Protein AF-A0A2E6RCX1-F1 (afdb_monomer_lite)

Sequence (1040 aa):
MRIPTLLLAGIFFVANAHSAEVSIATANPAGTYHLVGSALDAILEERHEVSLKVLETDGSVDNLRLLAEGEAQLGIIQSDILADSAKDAAARQISDLRGLAVLFQEYTQIVVRADSAIQRPLNLVGRRIYVGAPGSGSRKNALDILSAIGMSESDYSADDSFSSVAEAIEAVRSGSLDAAITTNSRLLTADPVRSRGLRLLSLSVPEQARIKLRNPLYSFADVSNSGGGSATLMTSRAILVTNMVDPSLTLTNGFVRTILDEIDQRLELEVARRNDFNLKIHTGSLLAYGMPLELHPAAEEFFLDNHYILNLKWLALAIAVLCLMLLIAAAVHFGEYWKITIRVREAAHARFSPRSFDRLSHAINALTRNPFFLTLWILSTLLLLDIFVILQVESAYAVANDATSPFADRSLFELLIWLITFAATGYPQELFPNSLAGKVAAGAIPLIGLANVLFLLFYSNFKKTERRELEARGMRMPHLSGHVVICGWNSHGVELVRQLIAPSLDDMARRVIVIADLDDEKPFATFDFRSGYFFYYRGDSCDINLLQSACVAEAHAVIVLADERRVHNRNLRSVYTVQAVRSACGELPEGRRPRILAELFYIENASRFISAGVDKLIPLERLSYRIMLGAVINPGISGLLLKLLDSESGYAVHFRKAGNTSGLASSIVGRTFEAAHEALRKRGRQLLAIYKNTGVEHAASDLTFHEKSPYVVRPGPPAHNQDLFDTAIENDDYLVVIEGRGARDVTRADGESVGEYSNTSTLRGDESLAVVSPVFDESVLDFANMLARFSSRVLLVVETRDEDTDEGRDVRLRDRLAKNASLHLTDDFSTTFLPSVDSSCPEFAAIDRAVIIGSDRLHQSTGRTIAEDIDNPDDWAMCTAMALRSFEPLNSEQRTVHLVMEMRRHQNLELCSDLGIDQAIPTERLIRLLTKQMTFYGGLVSEFLMKLLDYSEANNVGILRKIEAGVVPDGERARISKRGGGCVLNIPKVGPCVPLALQKQRGSLKINPPLRADEDTDDVLQAKDALFVLCKPSKTDSDH

Foldseek 3Di:
DDDDDDDDDDDPPPPPPPQPAAEEEAEACQDPRLLLQVLLQVLVVVVVNHGYHYDYDNEAQVQLVCQLVVVHFKYKHWQQSLQVCCPDPSVVSQQQKAFLWFWAKKWWWKKAFPPDPCQAPVSQFAFEEAQGAPSYVSNVVSVLLCVLVPHDPVRHHHDNPDPDPLVRLVCRQVVVGGIYTGIGLDDCLVDLVSCVRMWTHADDPSSVVSSCVSTVLKDWDWDAINVGDTHITIMITTTMMGGRPDPVSDDDLVVSLVSLVCSQPPSQVSSVVVDVDRRDTDHALNTPFSRPHHHDPSSVVNNVVLLSDDPVVVLVVLLVVLVVQLVLLVCLVVPVVPVVVVVVVVVDVVPDDPPVVVVVVVVVCVQSVDVLSSLLSNLVSLLVNLLSVLVVVLSVVCSNHVHDQLSSNDDPVVSVVQLLCCLQPVDNPPHAGPDPVNNVSSVCSVVSSVVNVVSVVVVVVVVVVVVVLCQLQQVDDDDDAQAEEEAEDEPQVLVLLVQQQDDFPPDDRGAYEYEYADPDSRPCPPPPDDPPRYTYHHDHLLDLVSLLSNVLLRYQAYEYEQYLVPCVPQSCSSLSSLLSSDVSNPDDPPVRHHAYEYEHADPVCVVSSLVSPHLAYQHQLLLLLLLLLQCQQFPCVLVVLCCALPRLNQKYKDKDQLQPPVPCNVQAFQAAPVSSQVVQQVVLKGWAWKQDCPVPPVSRDYLPLQDDGSTAGFFFDDDPDPPPRRDGRHRGMITTMMHGPDPPPCPPNVPDPQRQLLPDDGQAQAFEEEEEEQDDDPSSQVSQQLVPLRYQAYEYEYADDPQPDPVVRVVVSQVVHDPRYDYHYFNDLALVGVVVVCVVPVVVLRGQAYEYEFDSCVVVRPPDPPVDPDPASCVRQLNNLLSQQPHDSQDDPVHHHQAEYEDDDPVCSVVCVVSVHSHYRNSNSSSSSQVSCCSPVVNPVSSLVSLQSDLDPSRFHWHKHKDFCLVPDPVQLVVCQVFDVLVVQVPNPPGTKGWAWKADSPDDIGGSGRRGDDPDDPRRRDRSIMTIIIGGNDPDSVVD

Radius of gyration: 54.86 Å; chains: 1; bounding box: 112×95×145 Å

Structure (mmCIF, N/CA/C/O backbone):
data_AF-A0A2E6RCX1-F1
#
_entry.id   AF-A0A2E6RCX1-F1
#
loop_
_atom_site.group_PDB
_atom_site.id
_atom_site.type_symbol
_atom_site.label_atom_id
_atom_site.label_alt_id
_atom_site.label_comp_id
_atom_site.label_asym_id
_atom_site.label_entity_id
_atom_site.label_seq_id
_atom_site.pdbx_PDB_ins_code
_atom_site.Cartn_x
_atom_site.Cartn_y
_atom_site.Cartn_z
_atom_site.occupancy
_atom_site.B_iso_or_equiv
_atom_site.auth_seq_id
_atom_site.auth_comp_id
_atom_site.auth_asym_id
_atom_site.auth_atom_id
_atom_site.pdbx_PDB_model_num
ATOM 1 N N . MET A 1 1 ? 3.849 59.082 -42.344 1.00 34.06 1 MET A N 1
ATOM 2 C CA . MET A 1 1 ? 4.068 59.492 -43.750 1.00 34.06 1 MET A CA 1
ATOM 3 C C . MET A 1 1 ? 4.304 58.192 -44.522 1.00 34.06 1 MET A C 1
ATOM 5 O O . MET A 1 1 ? 5.270 57.534 -44.192 1.00 34.06 1 MET A O 1
ATOM 9 N N . ARG A 1 2 ? 3.393 57.613 -45.333 1.00 31.00 2 ARG A N 1
ATOM 10 C CA . ARG A 1 2 ? 2.677 58.175 -46.507 1.00 31.00 2 ARG A CA 1
ATOM 11 C C . ARG A 1 2 ? 3.717 58.911 -47.372 1.00 31.00 2 ARG A C 1
ATOM 13 O O . ARG A 1 2 ? 4.320 59.837 -46.846 1.00 31.00 2 ARG A O 1
ATOM 20 N N . ILE A 1 3 ? 4.008 58.571 -48.631 1.00 28.98 3 ILE A N 1
ATOM 21 C CA . ILE A 1 3 ? 3.182 58.491 -49.869 1.00 28.98 3 ILE A CA 1
ATOM 22 C C . ILE A 1 3 ? 4.162 58.001 -51.003 1.00 28.98 3 ILE A C 1
ATOM 24 O O . ILE A 1 3 ? 5.360 58.191 -50.789 1.00 28.98 3 ILE A O 1
ATOM 28 N N . PRO A 1 4 ? 3.793 57.598 -52.248 1.00 44.41 4 PRO A N 1
ATOM 29 C CA . PRO A 1 4 ? 2.834 56.624 -52.839 1.00 44.41 4 PRO A CA 1
ATOM 30 C C . PRO A 1 4 ? 3.576 55.609 -53.788 1.00 44.41 4 PRO A C 1
ATOM 32 O O . PRO A 1 4 ? 4.769 55.749 -54.016 1.00 44.41 4 PRO A O 1
ATOM 35 N N . THR A 1 5 ? 3.069 54.462 -54.267 1.00 41.06 5 THR A N 1
ATOM 36 C CA . THR A 1 5 ? 2.084 54.158 -55.348 1.00 41.06 5 THR A CA 1
ATOM 37 C C . THR A 1 5 ? 2.180 54.941 -56.677 1.00 41.06 5 THR A C 1
ATOM 39 O O . THR A 1 5 ? 1.831 56.111 -56.691 1.00 41.06 5 THR A O 1
ATOM 42 N N . LEU A 1 6 ? 2.560 54.261 -57.778 1.00 33.84 6 LEU A N 1
ATOM 43 C CA . LEU A 1 6 ? 2.165 54.388 -59.214 1.00 33.84 6 LEU A CA 1
ATOM 44 C C . LEU A 1 6 ? 3.345 53.887 -60.085 1.00 33.84 6 LEU A C 1
ATOM 46 O O . LEU A 1 6 ? 4.484 54.155 -59.738 1.00 33.84 6 LEU A O 1
ATOM 50 N N . LEU A 1 7 ? 3.235 53.252 -61.252 1.00 31.66 7 LEU A N 1
ATOM 51 C CA . LEU A 1 7 ? 2.211 52.532 -62.013 1.00 31.66 7 LEU A CA 1
ATOM 52 C C . LEU A 1 7 ? 2.954 52.000 -63.263 1.00 31.66 7 LEU A C 1
ATOM 54 O O . LEU A 1 7 ? 3.940 52.594 -63.693 1.00 31.66 7 LEU A O 1
ATOM 58 N N . LEU A 1 8 ? 2.479 50.877 -63.799 1.00 39.53 8 LEU A N 1
ATOM 59 C CA . LEU A 1 8 ? 2.874 50.217 -65.050 1.00 39.53 8 LEU A CA 1
ATOM 60 C C . LEU A 1 8 ? 3.444 51.133 -66.161 1.00 39.53 8 LEU A C 1
ATOM 62 O O . LEU A 1 8 ? 2.771 52.056 -66.613 1.00 39.53 8 LEU A O 1
ATOM 66 N N . ALA A 1 9 ? 4.583 50.730 -66.730 1.00 33.81 9 ALA A N 1
ATOM 67 C CA . ALA A 1 9 ? 4.891 50.918 -68.146 1.00 33.81 9 ALA A CA 1
ATOM 68 C C . ALA A 1 9 ? 5.568 49.640 -68.656 1.00 33.81 9 ALA A C 1
ATOM 70 O O . ALA A 1 9 ? 6.685 49.307 -68.266 1.00 33.81 9 ALA A O 1
ATOM 71 N N . GLY A 1 10 ? 4.832 48.887 -69.472 1.00 38.72 10 GLY A N 1
ATOM 72 C CA . GLY A 1 10 ? 5.327 47.693 -70.130 1.00 38.72 10 GLY A CA 1
ATOM 73 C C . GLY A 1 10 ? 6.385 48.043 -71.166 1.00 38.72 10 GLY A C 1
ATOM 74 O O . GLY A 1 10 ? 6.134 48.813 -72.089 1.00 38.72 10 GLY A O 1
ATOM 75 N N . ILE A 1 11 ? 7.536 47.400 -71.036 1.00 36.44 11 ILE A N 1
ATOM 76 C CA . ILE A 1 11 ? 8.352 46.995 -72.169 1.00 36.44 11 ILE A CA 1
ATOM 77 C C . ILE A 1 11 ? 8.552 45.498 -71.969 1.00 36.44 11 ILE A C 1
ATOM 79 O O . ILE A 1 11 ? 9.304 45.065 -71.099 1.00 36.44 11 ILE A O 1
ATOM 83 N N . PHE A 1 12 ? 7.807 44.712 -72.746 1.00 33.47 12 PHE A N 1
ATOM 84 C CA . PHE A 1 12 ? 8.126 43.317 -73.011 1.00 33.47 12 PHE A CA 1
ATOM 85 C C . PHE A 1 12 ? 9.496 43.300 -73.702 1.00 33.47 12 PHE A C 1
ATOM 87 O O . PHE A 1 12 ? 9.592 43.341 -74.925 1.00 33.47 12 PHE A O 1
ATOM 94 N N . PHE A 1 13 ? 10.572 43.261 -72.920 1.00 31.27 13 PHE A N 1
ATOM 95 C CA . PHE A 1 13 ? 11.754 42.544 -73.362 1.00 31.27 13 PHE A CA 1
ATOM 96 C C . PHE A 1 13 ? 11.402 41.075 -73.160 1.00 31.27 13 PHE A C 1
ATOM 98 O O . PHE A 1 13 ? 11.558 40.523 -72.073 1.00 31.27 13 PHE A O 1
ATOM 105 N N . VAL A 1 14 ? 10.874 40.446 -74.213 1.00 34.59 14 VAL A N 1
ATOM 106 C CA . VAL A 1 14 ? 11.133 39.022 -74.408 1.00 34.59 14 VAL A CA 1
ATOM 107 C C . VAL A 1 14 ? 12.646 38.953 -74.555 1.00 34.59 14 VAL A C 1
ATOM 109 O O . VAL A 1 14 ? 13.192 39.127 -75.643 1.00 34.59 14 VAL A O 1
ATOM 112 N N . ALA A 1 15 ? 13.345 38.818 -73.429 1.00 30.17 15 ALA A N 1
ATOM 113 C CA . ALA A 1 15 ? 14.644 38.200 -73.459 1.00 30.17 15 ALA A CA 1
ATOM 114 C C . ALA A 1 15 ? 14.366 36.835 -74.080 1.00 30.17 15 ALA A C 1
ATOM 116 O O . ALA A 1 15 ? 13.715 35.991 -73.467 1.00 30.17 15 ALA A O 1
ATOM 117 N N . ASN A 1 16 ? 14.766 36.664 -75.340 1.00 29.62 16 ASN A N 1
ATOM 118 C CA . ASN A 1 16 ? 15.079 35.340 -75.831 1.00 29.62 16 ASN A CA 1
ATOM 119 C C . ASN A 1 16 ? 16.056 34.781 -74.800 1.00 29.62 16 ASN A C 1
ATOM 121 O O . ASN A 1 16 ? 17.228 35.160 -74.794 1.00 29.62 16 ASN A O 1
ATOM 125 N N . ALA A 1 17 ? 15.559 33.946 -73.889 1.00 34.47 17 ALA A N 1
ATOM 126 C CA . ALA A 1 17 ? 16.389 32.955 -73.254 1.00 34.47 17 ALA A CA 1
ATOM 127 C C . ALA A 1 17 ? 16.868 32.094 -74.421 1.00 34.47 17 ALA A C 1
ATOM 129 O O . ALA A 1 17 ? 16.181 31.183 -74.870 1.00 34.47 17 ALA A O 1
ATOM 130 N N . HIS A 1 18 ? 18.004 32.477 -75.004 1.00 35.38 18 HIS A N 1
ATOM 131 C CA . HIS A 1 18 ? 18.859 31.498 -75.637 1.00 35.38 18 HIS A CA 1
ATOM 132 C C . HIS A 1 18 ? 19.034 30.437 -74.556 1.00 35.38 18 HIS A C 1
ATOM 134 O O . HIS A 1 18 ? 19.580 30.743 -73.494 1.00 35.38 18 HIS A O 1
ATOM 140 N N . SER A 1 19 ? 18.454 29.256 -74.761 1.00 47.41 19 SER A N 1
ATOM 141 C CA . SER A 1 19 ? 18.780 28.087 -73.960 1.00 47.41 19 SER A CA 1
ATOM 142 C C . SER A 1 19 ? 20.296 27.974 -74.022 1.00 47.41 19 SER A C 1
ATOM 144 O O . SER A 1 19 ? 20.841 27.700 -75.092 1.00 47.41 19 SER A O 1
ATOM 146 N N . ALA A 1 20 ? 20.981 28.320 -72.934 1.00 56.09 20 ALA A N 1
ATOM 147 C CA . ALA A 1 20 ? 22.414 28.124 -72.856 1.00 56.09 20 ALA A CA 1
ATOM 148 C C . ALA A 1 20 ? 22.629 26.617 -73.021 1.00 56.09 20 ALA A C 1
ATOM 150 O O . ALA A 1 20 ? 22.162 25.832 -72.200 1.00 56.09 20 ALA A O 1
ATOM 151 N N . GLU A 1 21 ? 23.211 26.224 -74.147 1.00 71.44 21 GLU A N 1
ATOM 152 C CA . GLU A 1 21 ? 23.525 24.835 -74.453 1.00 71.44 21 GLU A CA 1
ATOM 153 C C . GLU A 1 21 ? 24.632 24.409 -73.480 1.00 71.44 21 GLU A C 1
ATOM 155 O O . GLU A 1 21 ? 25.749 24.926 -73.540 1.00 71.44 21 GLU A O 1
ATOM 160 N N . VAL A 1 22 ? 24.303 23.545 -72.517 1.00 84.12 22 VAL A N 1
ATOM 161 C CA . VAL A 1 22 ? 25.258 23.073 -71.504 1.00 84.12 22 VAL A CA 1
ATOM 162 C C . VAL A 1 22 ? 25.947 21.839 -72.061 1.00 84.12 22 VAL A C 1
ATOM 164 O O . VAL A 1 22 ? 25.291 20.864 -72.408 1.00 84.12 22 VAL A O 1
ATOM 167 N N . SER A 1 23 ? 27.271 21.852 -72.150 1.00 89.94 23 SER A N 1
ATOM 168 C CA . SER A 1 23 ? 28.031 20.716 -72.672 1.00 89.94 23 SER A CA 1
ATOM 169 C C . SER A 1 23 ? 28.483 19.759 -71.568 1.00 89.94 23 SER A C 1
ATOM 171 O O . SER A 1 23 ? 28.897 20.189 -70.487 1.00 89.94 23 SER A O 1
ATOM 173 N N . ILE A 1 24 ? 28.414 18.456 -71.853 1.00 92.38 24 ILE A N 1
ATOM 174 C CA . ILE A 1 24 ? 28.885 17.381 -70.976 1.00 92.38 24 ILE A CA 1
ATOM 175 C C . ILE A 1 24 ? 29.979 16.559 -71.669 1.00 92.38 24 ILE A C 1
ATOM 177 O O . ILE A 1 24 ? 29.734 15.912 -72.685 1.00 92.38 24 ILE A O 1
ATOM 181 N N . ALA A 1 25 ? 31.190 16.568 -71.110 1.00 93.88 25 ALA A N 1
ATOM 182 C CA . ALA A 1 25 ? 32.314 15.748 -71.558 1.00 93.88 25 ALA A CA 1
ATOM 183 C C . ALA A 1 25 ? 32.134 14.285 -71.116 1.00 93.88 25 ALA A C 1
ATOM 185 O O . ALA A 1 25 ? 31.970 14.006 -69.921 1.00 93.88 25 ALA A O 1
ATOM 186 N N . THR A 1 26 ? 32.139 13.350 -72.074 1.00 92.19 26 THR A N 1
ATOM 187 C CA . THR A 1 26 ? 31.764 11.947 -71.830 1.00 92.19 26 THR A CA 1
ATOM 188 C C . THR A 1 26 ? 32.814 10.922 -72.273 1.00 92.19 26 THR A C 1
ATOM 190 O O . THR A 1 26 ? 33.765 10.667 -71.547 1.00 92.19 26 THR A O 1
ATOM 193 N N . ALA A 1 27 ? 32.617 10.218 -73.379 1.00 88.50 27 ALA A N 1
ATOM 194 C CA . ALA A 1 27 ? 33.561 9.255 -73.938 1.00 88.50 27 ALA A CA 1
ATOM 195 C C . ALA A 1 27 ? 33.227 9.053 -75.419 1.00 88.50 27 ALA A C 1
ATOM 197 O O . ALA A 1 27 ? 32.307 9.679 -75.947 1.00 88.50 27 ALA A O 1
ATOM 198 N N . ASN A 1 28 ? 33.932 8.138 -76.080 1.00 83.94 28 ASN A N 1
ATOM 199 C CA . ASN A 1 28 ? 33.547 7.671 -77.405 1.00 83.94 28 ASN A CA 1
ATOM 200 C C . ASN A 1 28 ? 32.112 7.080 -77.415 1.00 83.94 28 ASN A C 1
ATOM 202 O O . ASN A 1 28 ? 31.623 6.630 -76.373 1.00 83.94 28 ASN A O 1
ATOM 206 N N . PRO A 1 29 ? 31.436 7.004 -78.579 1.00 83.94 29 PRO A N 1
ATOM 207 C CA . PRO A 1 29 ? 30.051 6.517 -78.671 1.00 83.94 29 PRO A CA 1
ATOM 208 C C . PRO A 1 29 ? 29.805 5.101 -78.125 1.00 83.94 29 PRO A C 1
ATOM 210 O O . PRO A 1 29 ? 28.685 4.762 -77.750 1.00 83.94 29 PRO A O 1
ATOM 213 N N . ALA A 1 30 ? 30.847 4.264 -78.071 1.00 77.81 30 ALA A N 1
ATOM 214 C CA . ALA A 1 30 ? 30.785 2.911 -77.516 1.00 77.81 30 ALA A CA 1
ATOM 215 C C . ALA A 1 30 ? 30.989 2.857 -75.984 1.00 77.81 30 ALA A C 1
ATOM 217 O O . ALA A 1 30 ? 30.861 1.787 -75.384 1.00 77.81 30 ALA A O 1
ATOM 218 N N . GLY A 1 31 ? 31.340 3.979 -75.350 1.00 81.56 31 GLY A N 1
ATOM 219 C CA . GLY A 1 31 ? 31.697 4.077 -73.940 1.00 81.56 31 GLY A CA 1
ATOM 220 C C . GLY A 1 31 ? 30.503 4.304 -73.013 1.00 81.56 31 GLY A C 1
ATOM 221 O O . GLY A 1 31 ? 29.517 4.957 -73.356 1.00 81.56 31 GLY A O 1
ATOM 222 N N . THR A 1 32 ? 30.618 3.818 -71.774 1.00 86.69 32 THR A N 1
ATOM 223 C CA . THR A 1 32 ? 29.571 3.961 -70.746 1.00 86.69 32 THR A CA 1
ATOM 224 C C . THR A 1 32 ? 29.248 5.425 -70.438 1.00 86.69 32 THR A C 1
ATOM 226 O O . THR A 1 32 ? 28.093 5.754 -70.187 1.00 86.69 32 THR A O 1
ATOM 229 N N . TYR A 1 33 ? 30.236 6.324 -70.477 1.00 91.19 33 TYR A N 1
ATOM 230 C CA . TYR A 1 33 ? 30.005 7.738 -70.161 1.00 91.19 33 TYR A CA 1
ATOM 231 C C . TYR A 1 33 ? 29.140 8.417 -71.218 1.00 91.19 33 TYR A C 1
ATOM 233 O O . TYR A 1 33 ? 28.263 9.199 -70.865 1.00 91.19 33 TYR A O 1
ATOM 241 N N . HIS A 1 34 ? 29.335 8.076 -72.494 1.00 90.62 34 HIS A N 1
ATOM 242 C CA . HIS A 1 34 ? 28.510 8.590 -73.581 1.00 90.62 34 HIS A CA 1
ATOM 243 C C . HIS A 1 34 ? 27.064 8.090 -73.462 1.00 90.62 34 HIS A C 1
ATOM 245 O O . HIS A 1 34 ? 26.125 8.868 -73.626 1.00 90.62 34 HIS A O 1
ATOM 251 N N . LEU A 1 35 ? 26.873 6.814 -73.096 1.00 90.25 35 LEU A N 1
ATOM 252 C CA . LEU A 1 35 ? 25.549 6.247 -72.809 1.00 90.25 35 LEU A CA 1
ATOM 253 C C . LEU A 1 35 ? 24.835 7.011 -71.684 1.00 90.25 35 LEU A C 1
ATOM 255 O O . LEU A 1 35 ? 23.672 7.378 -71.839 1.00 90.25 35 LEU A O 1
ATOM 259 N N . VAL A 1 36 ? 25.531 7.264 -70.572 1.00 91.81 36 VAL A N 1
ATOM 260 C CA . VAL A 1 36 ? 24.969 7.966 -69.407 1.00 91.81 36 VAL A CA 1
ATOM 261 C C . VAL A 1 36 ? 24.694 9.438 -69.717 1.00 91.81 36 VAL A C 1
ATOM 263 O O . VAL A 1 36 ? 23.614 9.924 -69.396 1.00 91.81 36 VAL A O 1
ATOM 266 N N . GLY A 1 37 ? 25.609 10.131 -70.400 1.00 91.50 37 GLY A N 1
ATOM 267 C CA . GLY A 1 37 ? 25.394 11.514 -70.835 1.00 91.50 37 GLY A CA 1
ATOM 268 C C . GLY A 1 37 ? 24.228 11.651 -71.814 1.00 91.50 37 GLY A C 1
ATOM 269 O O . GLY A 1 37 ? 23.404 12.542 -71.651 1.00 91.50 37 GLY A O 1
ATOM 270 N N . SER A 1 38 ? 24.093 10.720 -72.763 1.00 91.50 38 SER A N 1
ATOM 271 C CA . SER A 1 38 ? 22.970 10.697 -73.713 1.00 91.50 38 SER A CA 1
ATOM 272 C C . SER A 1 38 ? 21.630 10.396 -73.037 1.00 91.50 38 SER A C 1
ATOM 274 O O . SER A 1 38 ? 20.595 10.903 -73.462 1.00 91.50 38 SER A O 1
ATOM 276 N N . ALA A 1 39 ? 21.622 9.534 -72.014 1.00 91.31 39 ALA A N 1
ATOM 277 C CA . ALA A 1 39 ? 20.425 9.268 -71.219 1.00 91.31 39 ALA A CA 1
ATOM 278 C C . ALA A 1 39 ? 20.005 10.512 -70.424 1.00 91.31 39 ALA A C 1
ATOM 280 O O . ALA A 1 39 ? 18.825 10.852 -70.407 1.00 91.31 39 ALA A O 1
ATOM 281 N N . LEU A 1 40 ? 20.971 11.213 -69.823 1.00 90.00 40 LEU A N 1
ATOM 282 C CA . LEU A 1 40 ? 20.715 12.454 -69.099 1.00 90.00 40 LEU A CA 1
ATOM 283 C C . LEU A 1 40 ? 20.204 13.566 -70.027 1.00 90.00 40 LEU A C 1
ATOM 285 O O . LEU A 1 40 ? 19.251 14.247 -69.664 1.00 90.00 40 LEU A O 1
ATOM 289 N N . ASP A 1 41 ? 20.778 13.718 -71.225 1.00 90.44 41 ASP A N 1
ATOM 290 C CA . ASP A 1 41 ? 20.310 14.691 -72.224 1.00 90.44 41 ASP A CA 1
ATOM 291 C C . ASP A 1 41 ? 18.836 14.479 -72.577 1.00 90.44 41 ASP A C 1
ATOM 293 O O . ASP A 1 41 ? 18.027 15.391 -72.445 1.00 90.44 41 ASP A O 1
ATOM 297 N N . ALA A 1 42 ? 18.441 13.246 -72.888 1.00 88.75 42 ALA A N 1
ATOM 298 C CA . ALA A 1 42 ? 17.054 12.960 -73.240 1.00 88.75 42 ALA A CA 1
ATOM 299 C C . ALA A 1 42 ? 16.058 13.153 -72.091 1.00 88.75 42 ALA A C 1
ATOM 301 O O . ALA A 1 42 ? 14.921 13.564 -72.326 1.00 88.75 42 ALA A O 1
ATOM 302 N N . ILE A 1 43 ? 16.474 12.873 -70.851 1.00 88.12 43 ILE A N 1
ATOM 303 C CA . ILE A 1 43 ? 15.656 13.155 -69.665 1.00 88.12 43 ILE A CA 1
ATOM 304 C C . ILE A 1 43 ? 15.388 14.661 -69.541 1.00 88.12 43 ILE A C 1
ATOM 306 O O . ILE A 1 43 ? 14.265 15.068 -69.229 1.00 88.12 43 ILE A O 1
ATOM 310 N N . LEU A 1 44 ? 16.408 15.488 -69.779 1.00 85.44 44 LEU A N 1
ATOM 311 C CA . LEU A 1 44 ? 16.303 16.942 -69.664 1.00 85.44 44 LEU A CA 1
ATOM 312 C C . LEU A 1 44 ? 15.596 17.580 -70.871 1.00 85.44 44 LEU A C 1
ATOM 314 O O . LEU A 1 44 ? 14.850 18.546 -70.687 1.00 85.44 44 LEU A O 1
ATOM 318 N N . GLU A 1 45 ? 15.746 17.007 -72.069 1.00 83.44 45 GLU A N 1
ATOM 319 C CA . GLU A 1 45 ? 15.020 17.413 -73.279 1.00 83.44 45 GLU A CA 1
ATOM 320 C C . GLU A 1 45 ? 13.500 17.252 -73.098 1.00 83.44 45 GLU A C 1
ATOM 322 O O . GLU A 1 45 ? 12.738 18.162 -73.436 1.00 83.44 45 GLU A O 1
ATOM 327 N N . GLU A 1 46 ? 13.046 16.150 -72.484 1.00 80.56 46 GLU A N 1
ATOM 328 C CA . GLU A 1 46 ? 11.622 15.889 -72.207 1.00 80.56 46 GLU A CA 1
ATOM 329 C C . GLU A 1 46 ? 10.991 16.935 -71.271 1.00 80.56 46 GLU A C 1
ATOM 331 O O . GLU A 1 46 ? 9.807 17.251 -71.395 1.00 80.56 46 GLU A O 1
ATOM 336 N N . ARG A 1 47 ? 11.771 17.520 -70.352 1.00 70.88 47 ARG A N 1
ATOM 337 C CA . ARG A 1 47 ? 11.292 18.582 -69.452 1.00 70.88 47 ARG A CA 1
ATOM 338 C C . ARG A 1 47 ? 11.233 19.965 -70.107 1.00 70.88 47 ARG A C 1
ATOM 340 O O . ARG A 1 47 ? 10.693 20.886 -69.499 1.00 70.88 47 ARG A O 1
ATOM 347 N N . HIS A 1 48 ? 11.748 20.126 -71.330 1.00 64.56 48 HIS A N 1
ATOM 348 C CA . HIS A 1 48 ? 11.895 21.417 -72.019 1.00 64.56 48 HIS A CA 1
ATOM 349 C C . HIS A 1 48 ? 12.669 22.479 -71.207 1.00 64.56 48 HIS A C 1
ATOM 351 O O . HIS A 1 48 ? 12.494 23.678 -71.432 1.00 64.56 48 HIS A O 1
ATOM 357 N N . GLU A 1 49 ? 13.510 22.059 -70.256 1.00 61.91 49 GLU A N 1
ATOM 358 C CA . GLU A 1 49 ? 14.195 22.972 -69.333 1.00 61.91 49 GLU A CA 1
ATOM 359 C C . GLU A 1 49 ? 15.559 23.434 -69.884 1.00 61.91 49 GLU A C 1
ATOM 361 O O . GLU A 1 49 ? 15.837 24.634 -69.856 1.00 61.91 49 GLU A O 1
ATOM 366 N N . VAL A 1 50 ? 16.390 22.528 -70.427 1.00 66.00 50 VAL A N 1
ATOM 367 C CA . VAL A 1 50 ? 17.731 22.795 -71.007 1.00 66.00 50 VAL A CA 1
ATOM 368 C C . VAL A 1 50 ? 18.102 21.668 -71.996 1.00 66.00 50 VAL A C 1
ATOM 370 O O . VAL A 1 50 ? 17.696 20.532 -71.782 1.00 66.00 50 VAL A O 1
ATOM 373 N N . SER A 1 51 ? 18.887 21.952 -73.045 1.00 69.00 51 SER A N 1
ATOM 374 C CA . SER A 1 51 ? 19.496 20.930 -73.925 1.00 69.00 51 SER A CA 1
ATOM 375 C C . SER A 1 51 ? 20.947 20.662 -73.504 1.00 69.00 51 SER A C 1
ATOM 377 O O . SER A 1 51 ? 21.712 21.620 -73.320 1.00 69.00 51 SER A O 1
ATOM 379 N N . LEU A 1 52 ? 21.317 19.386 -73.319 1.00 85.38 52 LEU A N 1
ATOM 380 C CA . LEU A 1 52 ? 22.688 18.979 -73.017 1.00 85.38 52 LEU A CA 1
ATOM 381 C C . LEU A 1 52 ? 23.419 18.584 -74.300 1.00 85.38 52 LEU A C 1
ATOM 383 O O . LEU A 1 52 ? 23.083 17.616 -74.973 1.00 85.38 52 LEU A O 1
ATOM 387 N N . LYS A 1 53 ? 24.524 19.260 -74.594 1.00 90.19 53 LYS A N 1
ATOM 388 C CA . LYS A 1 53 ? 25.411 18.838 -75.674 1.00 90.19 53 LYS A CA 1
ATOM 389 C C . LYS A 1 53 ? 26.372 17.763 -75.181 1.00 90.19 53 LYS A C 1
ATOM 391 O O . LYS A 1 53 ? 27.357 18.064 -74.505 1.00 90.19 53 LYS A O 1
ATOM 396 N N . VAL A 1 54 ? 26.108 16.513 -75.544 1.00 92.44 54 VAL A N 1
ATOM 397 C CA . VAL A 1 54 ? 27.013 15.390 -75.267 1.00 92.44 54 VAL A CA 1
ATOM 398 C C . VAL A 1 54 ? 28.264 15.514 -76.142 1.00 92.44 54 VAL A C 1
ATOM 400 O O . VAL A 1 54 ? 28.182 15.449 -77.367 1.00 92.44 54 VAL A O 1
ATOM 403 N N . LEU A 1 55 ? 29.424 15.727 -75.518 1.00 93.38 55 LEU A N 1
ATOM 404 C CA . LEU A 1 55 ? 30.715 15.788 -76.201 1.00 93.38 55 LEU A CA 1
ATOM 405 C C . LEU A 1 55 ? 31.365 14.401 -76.210 1.00 93.38 55 LEU A C 1
ATOM 407 O O . LEU A 1 55 ? 31.555 13.787 -75.152 1.00 93.38 55 LEU A O 1
ATOM 411 N N . GLU A 1 56 ? 31.727 13.939 -77.405 1.00 92.88 56 GLU A N 1
ATOM 412 C CA . GLU A 1 56 ? 32.573 12.763 -77.607 1.00 92.88 56 GLU A CA 1
ATOM 413 C C . GLU A 1 56 ? 34.028 13.106 -77.263 1.00 92.88 56 GLU A C 1
ATOM 415 O O . GLU A 1 56 ? 34.557 14.119 -77.721 1.00 92.88 56 GLU A O 1
ATOM 420 N N . THR A 1 57 ? 34.670 12.270 -76.448 1.00 90.44 57 THR A N 1
ATOM 421 C CA . THR A 1 57 ? 36.036 12.493 -75.943 1.00 90.44 57 THR A CA 1
ATOM 422 C C . THR A 1 57 ? 36.832 11.190 -75.898 1.00 90.44 57 THR A C 1
ATOM 424 O O . THR A 1 57 ? 36.263 10.093 -75.970 1.00 90.44 57 THR A O 1
ATOM 427 N N . ASP A 1 58 ? 38.145 11.292 -75.676 1.00 84.62 58 ASP A N 1
ATOM 428 C CA . ASP A 1 58 ? 39.024 10.127 -75.472 1.00 84.62 58 ASP A CA 1
ATOM 429 C C . ASP A 1 58 ? 38.858 9.477 -74.076 1.00 84.62 58 ASP A C 1
ATOM 431 O O . ASP A 1 58 ? 39.511 8.483 -73.739 1.00 84.62 58 ASP A O 1
ATOM 435 N N . GLY A 1 59 ? 37.943 10.001 -73.254 1.00 85.69 59 GLY A N 1
ATOM 436 C CA . GLY A 1 59 ? 37.581 9.480 -71.941 1.00 85.69 59 GLY A CA 1
ATOM 437 C C . GLY A 1 59 ? 38.049 10.365 -70.790 1.00 85.69 59 GLY A C 1
ATOM 438 O O . GLY A 1 59 ? 38.270 11.564 -70.927 1.00 85.69 59 GLY A O 1
ATOM 439 N N . SER A 1 60 ? 38.170 9.774 -69.603 1.00 88.31 60 SER A N 1
ATOM 440 C CA . SER A 1 60 ? 38.205 10.547 -68.361 1.00 88.31 60 SER A CA 1
ATOM 441 C C . SER A 1 60 ? 39.406 11.492 -68.174 1.00 88.31 60 SER A C 1
ATOM 443 O O . SER A 1 60 ? 39.258 12.465 -67.435 1.00 88.31 60 SER A O 1
ATOM 445 N N . VAL A 1 61 ? 40.576 11.230 -68.775 1.00 86.62 61 VAL A N 1
ATOM 446 C CA . VAL A 1 61 ? 41.719 12.167 -68.703 1.00 86.62 61 VAL A CA 1
ATOM 447 C C . VAL A 1 61 ? 41.432 13.411 -69.544 1.00 86.62 61 VAL A C 1
ATOM 449 O O . VAL A 1 61 ? 41.666 14.529 -69.092 1.00 86.62 61 VAL A O 1
ATOM 452 N N . ASP A 1 62 ? 40.865 13.218 -70.736 1.00 87.94 62 ASP A N 1
ATOM 453 C CA . ASP A 1 62 ? 40.477 14.306 -71.632 1.00 87.94 62 ASP A CA 1
ATOM 454 C C . ASP A 1 62 ? 39.283 15.095 -71.073 1.00 87.94 62 ASP A C 1
ATOM 456 O O . ASP A 1 62 ? 39.301 16.320 -71.070 1.00 87.94 62 ASP A O 1
ATOM 460 N N . ASN A 1 63 ? 38.307 14.425 -70.451 1.00 91.44 63 ASN A N 1
ATOM 461 C CA . ASN A 1 63 ? 37.202 15.101 -69.759 1.00 91.44 63 ASN A CA 1
ATOM 462 C C . ASN A 1 63 ? 37.685 16.030 -68.646 1.00 91.44 63 ASN A C 1
ATOM 464 O O . ASN A 1 63 ? 37.175 17.139 -68.512 1.00 91.44 63 ASN A O 1
ATOM 468 N N . LEU A 1 64 ? 38.657 15.585 -67.839 1.00 88.44 64 LEU A N 1
ATOM 469 C CA . LEU A 1 64 ? 39.228 16.423 -66.787 1.00 88.44 64 LEU A CA 1
ATOM 470 C C . LEU A 1 64 ? 39.941 17.644 -67.382 1.00 88.44 64 LEU A C 1
ATOM 472 O O . LEU A 1 64 ? 39.814 18.736 -66.833 1.00 88.44 64 LEU A O 1
ATOM 476 N N . ARG A 1 65 ? 40.646 17.474 -68.507 1.00 86.69 65 ARG A N 1
ATOM 477 C CA . ARG A 1 65 ? 41.287 18.571 -69.243 1.00 86.69 65 ARG A CA 1
ATOM 478 C C . ARG A 1 65 ? 40.255 19.574 -69.765 1.00 86.69 65 ARG A C 1
ATOM 480 O O . ARG A 1 65 ? 40.378 20.752 -69.453 1.00 86.69 65 ARG A O 1
ATOM 487 N N . LEU A 1 66 ? 39.213 19.117 -70.464 1.00 88.25 66 LEU A N 1
ATOM 488 C CA . LEU A 1 66 ? 38.142 19.975 -70.994 1.00 88.25 66 LEU A CA 1
ATOM 489 C C . LEU A 1 66 ? 37.397 20.725 -69.881 1.00 88.25 66 LEU A C 1
ATOM 491 O O . LEU A 1 66 ? 37.095 21.908 -70.025 1.00 88.25 66 LEU A O 1
ATOM 495 N N . LEU A 1 67 ? 37.142 20.059 -68.749 1.00 87.75 67 LEU A N 1
ATOM 496 C CA . LEU A 1 67 ? 36.580 20.692 -67.554 1.00 87.75 67 LEU A CA 1
ATOM 497 C C . LEU A 1 67 ? 37.515 21.773 -67.001 1.00 87.75 67 LEU A C 1
ATOM 499 O O . LEU A 1 67 ? 37.062 22.881 -66.728 1.00 87.75 67 LEU A O 1
ATOM 503 N N . ALA A 1 68 ? 38.806 21.473 -66.845 1.00 82.75 68 ALA A N 1
ATOM 504 C CA . ALA A 1 68 ? 39.803 22.396 -66.299 1.00 82.75 68 ALA A CA 1
ATOM 505 C C . ALA A 1 68 ? 40.075 23.605 -67.214 1.00 82.75 68 ALA A C 1
ATOM 507 O O . ALA A 1 68 ? 40.318 24.707 -66.720 1.00 82.75 68 ALA A O 1
ATOM 508 N N . GLU A 1 69 ? 40.012 23.410 -68.533 1.00 84.06 69 GLU A N 1
ATOM 509 C CA . GLU A 1 69 ? 40.183 24.448 -69.561 1.00 84.06 69 GLU A CA 1
ATOM 510 C C . GLU A 1 69 ? 38.899 25.272 -69.790 1.00 84.06 69 GLU A C 1
ATOM 512 O O . GLU A 1 69 ? 38.951 26.320 -70.429 1.00 84.06 69 GLU A O 1
ATOM 517 N N . GLY A 1 70 ? 37.760 24.847 -69.224 1.00 82.19 70 GLY A N 1
ATOM 518 C CA . GLY A 1 70 ? 36.461 25.513 -69.386 1.00 82.19 70 GLY A CA 1
ATOM 519 C C . GLY A 1 70 ? 35.782 25.236 -70.733 1.00 82.19 70 GLY A C 1
ATOM 520 O O . GLY A 1 70 ? 34.792 25.881 -71.068 1.00 82.19 70 GLY A O 1
ATOM 521 N N . GLU A 1 71 ? 36.287 24.271 -71.503 1.00 85.81 71 GLU A N 1
ATOM 522 C CA . GLU A 1 71 ? 35.716 23.850 -72.788 1.00 85.81 71 GLU A CA 1
ATOM 523 C C . GLU A 1 71 ? 34.460 22.974 -72.617 1.00 85.81 71 GLU A C 1
ATOM 525 O O . GLU A 1 71 ? 33.656 22.870 -73.543 1.00 85.81 71 GLU A O 1
ATOM 530 N N . ALA A 1 72 ? 34.255 22.397 -71.425 1.00 88.25 72 ALA A N 1
ATOM 531 C CA . ALA A 1 72 ? 33.029 21.706 -71.025 1.00 88.25 72 ALA A CA 1
ATOM 532 C C . ALA A 1 72 ? 32.514 22.204 -69.663 1.00 88.25 72 ALA A C 1
ATOM 534 O O . ALA A 1 72 ? 33.305 22.499 -68.765 1.00 88.25 72 ALA A O 1
ATOM 535 N N . GLN A 1 73 ? 31.188 22.281 -69.486 1.00 87.75 73 GLN A N 1
ATOM 536 C CA . GLN A 1 73 ? 30.574 22.732 -68.222 1.00 87.75 73 GLN A CA 1
ATOM 537 C C . GLN A 1 73 ? 30.352 21.572 -67.247 1.00 87.75 73 GLN A C 1
ATOM 539 O O . GLN A 1 73 ? 30.543 21.727 -66.042 1.00 87.75 73 GLN A O 1
ATOM 544 N N . LEU A 1 74 ? 29.977 20.407 -67.774 1.00 91.31 74 LEU A N 1
ATOM 545 C CA . LEU A 1 74 ? 29.840 19.154 -67.044 1.00 91.31 74 LEU A CA 1
ATOM 546 C C . LEU A 1 74 ? 30.828 18.124 -67.585 1.00 91.31 74 LEU A C 1
ATOM 548 O O . LEU A 1 74 ? 31.202 18.146 -68.756 1.00 91.31 74 LEU A O 1
ATOM 552 N N . GLY A 1 75 ? 31.218 17.168 -66.752 1.00 93.12 75 GLY A N 1
ATOM 553 C CA . GLY A 1 75 ? 31.999 16.030 -67.213 1.00 93.12 75 GLY A CA 1
ATOM 554 C C . GLY A 1 75 ? 31.887 14.841 -66.279 1.00 93.12 75 GLY A C 1
ATOM 555 O O . GLY A 1 75 ? 31.807 14.995 -65.057 1.00 93.12 75 GLY A O 1
ATOM 556 N N . ILE A 1 76 ? 31.874 13.650 -66.872 1.00 94.31 76 ILE A N 1
ATOM 557 C CA . ILE A 1 76 ? 31.947 12.391 -66.132 1.00 94.31 76 ILE A CA 1
ATOM 558 C C . ILE A 1 76 ? 33.417 11.985 -66.062 1.00 94.31 76 ILE A C 1
ATOM 560 O O . ILE A 1 76 ? 34.045 11.753 -67.093 1.00 94.31 76 ILE A O 1
ATOM 564 N N . ILE A 1 77 ? 33.986 11.898 -64.863 1.00 92.31 77 ILE A N 1
ATOM 565 C CA . ILE A 1 77 ? 35.387 11.503 -64.669 1.00 92.31 77 ILE A CA 1
ATOM 566 C C . ILE A 1 77 ? 35.502 10.324 -63.701 1.00 92.31 77 ILE A C 1
ATOM 568 O O . ILE A 1 77 ? 34.630 10.106 -62.868 1.00 92.31 77 ILE A O 1
ATOM 572 N N . GLN A 1 78 ? 36.577 9.549 -63.801 1.00 91.12 78 GLN A N 1
ATOM 573 C CA . GLN A 1 78 ? 36.944 8.527 -62.827 1.00 91.12 78 GLN A CA 1
ATOM 574 C C . GLN A 1 78 ? 37.597 9.206 -61.623 1.00 91.12 78 GLN A C 1
ATOM 576 O O . GLN A 1 78 ? 38.490 10.044 -61.773 1.00 91.12 78 GLN A O 1
ATOM 581 N N . SER A 1 79 ? 37.146 8.854 -60.421 1.00 88.69 79 SER A N 1
ATOM 582 C CA . SER A 1 79 ? 37.571 9.481 -59.168 1.00 88.69 79 SER A CA 1
ATOM 583 C C . SER A 1 79 ? 39.089 9.476 -58.977 1.00 88.69 79 SER A C 1
ATOM 585 O O . SER A 1 79 ? 39.652 10.436 -58.466 1.00 88.69 79 SER A O 1
ATOM 587 N N . ASP A 1 80 ? 39.759 8.402 -59.386 1.00 86.50 80 ASP A N 1
ATOM 588 C CA . ASP A 1 80 ? 41.196 8.177 -59.213 1.00 86.50 80 ASP A CA 1
ATOM 589 C C . ASP A 1 80 ? 42.082 9.121 -60.041 1.00 86.50 80 ASP A C 1
ATOM 591 O O . ASP A 1 80 ? 43.182 9.449 -59.588 1.00 86.50 80 ASP A O 1
ATOM 595 N N . ILE A 1 81 ? 41.602 9.641 -61.175 1.00 85.44 81 ILE A N 1
ATOM 596 C CA . ILE A 1 81 ? 42.370 10.540 -62.061 1.00 85.44 81 ILE A CA 1
ATOM 597 C C . ILE A 1 81 ? 42.700 11.875 -61.373 1.00 85.44 81 ILE A C 1
ATOM 599 O O . ILE A 1 81 ? 43.700 12.533 -61.684 1.00 85.44 81 ILE A O 1
ATOM 603 N N . LEU A 1 82 ? 41.910 12.250 -60.366 1.00 81.12 82 LEU A N 1
ATOM 604 C CA . LEU A 1 82 ? 42.138 13.447 -59.560 1.00 81.12 82 LEU A CA 1
ATOM 605 C C . LEU A 1 82 ? 43.426 13.374 -58.724 1.00 81.12 82 LEU A C 1
ATOM 607 O O . LEU A 1 82 ? 44.045 14.407 -58.473 1.00 81.12 82 LEU A O 1
ATOM 611 N N . ALA A 1 83 ? 43.865 12.180 -58.310 1.00 74.56 83 ALA A N 1
ATOM 612 C CA . ALA A 1 83 ? 45.012 12.030 -57.408 1.00 74.56 83 ALA A CA 1
ATOM 613 C C . ALA A 1 83 ? 46.366 12.344 -58.068 1.00 74.56 83 ALA A C 1
ATOM 615 O O . ALA A 1 83 ? 47.301 12.770 -57.386 1.00 74.56 83 ALA A O 1
ATOM 616 N N . ASP A 1 84 ? 46.488 12.136 -59.380 1.00 65.25 84 ASP A N 1
ATOM 617 C CA . ASP A 1 84 ? 47.720 12.442 -60.115 1.00 65.25 84 ASP A CA 1
ATOM 618 C C . ASP A 1 84 ? 47.750 13.869 -60.639 1.00 65.25 84 ASP A C 1
ATOM 620 O O . ASP A 1 84 ? 48.795 14.514 -60.614 1.00 65.25 84 ASP A O 1
ATOM 624 N N . SER A 1 85 ? 46.587 14.403 -60.994 1.00 60.47 85 SER A N 1
ATOM 625 C CA . SER A 1 85 ? 46.456 15.770 -61.492 1.00 60.47 85 SER A CA 1
ATOM 626 C C . SER A 1 85 ? 46.693 16.823 -60.384 1.00 60.47 85 SER A C 1
ATOM 628 O O . SER A 1 85 ? 47.029 17.971 -60.666 1.00 60.47 85 SER A O 1
ATOM 630 N N . ALA A 1 86 ? 46.618 16.419 -59.107 1.00 57.50 86 ALA A N 1
ATOM 631 C CA . ALA A 1 86 ? 46.937 17.239 -57.934 1.00 57.50 86 ALA A CA 1
ATOM 632 C C . ALA A 1 86 ? 48.447 17.490 -57.700 1.00 57.50 86 ALA A C 1
ATOM 634 O O . ALA A 1 86 ? 48.801 18.250 -56.797 1.00 57.50 86 ALA A O 1
ATOM 635 N N . LYS A 1 87 ? 49.345 16.849 -58.466 1.00 57.75 87 LYS A N 1
ATOM 636 C CA . LYS A 1 87 ? 50.809 16.933 -58.274 1.00 57.75 87 LYS A CA 1
ATOM 637 C C . LYS A 1 87 ? 51.502 17.994 -59.148 1.00 57.75 87 LYS A C 1
ATOM 639 O O . LYS A 1 87 ? 52.641 18.340 -58.849 1.00 57.75 87 LYS A O 1
ATOM 644 N N . ASP A 1 88 ? 50.813 18.543 -60.153 1.00 55.56 88 ASP A N 1
ATOM 645 C CA . ASP A 1 88 ? 51.366 19.470 -61.157 1.00 55.56 88 ASP A CA 1
ATOM 646 C C . ASP A 1 88 ? 50.667 20.850 -61.160 1.00 55.56 88 ASP A C 1
ATOM 648 O O . ASP A 1 88 ? 49.772 21.116 -60.361 1.00 55.56 88 ASP A O 1
ATOM 652 N N . ALA A 1 89 ? 51.049 21.753 -62.077 1.00 49.56 89 ALA A N 1
ATOM 653 C CA . ALA A 1 89 ? 50.454 23.092 -62.245 1.00 49.56 89 ALA A CA 1
ATOM 654 C C . ALA A 1 89 ? 48.917 23.089 -62.458 1.00 49.56 89 ALA A C 1
ATOM 656 O O . ALA A 1 89 ? 48.263 24.101 -62.199 1.00 49.56 89 ALA A O 1
ATOM 657 N N . ALA A 1 90 ? 48.345 21.943 -62.846 1.00 54.19 90 ALA A N 1
ATOM 658 C CA . ALA A 1 90 ? 46.906 21.680 -62.921 1.00 54.19 90 ALA A CA 1
ATOM 659 C C . ALA A 1 90 ? 46.199 21.647 -61.545 1.00 54.19 90 ALA A C 1
ATOM 661 O O . ALA A 1 90 ? 44.980 21.794 -61.476 1.00 54.19 90 ALA A O 1
ATOM 662 N N . ALA A 1 91 ? 46.936 21.545 -60.430 1.00 58.78 91 ALA A N 1
ATOM 663 C CA . ALA A 1 91 ? 46.381 21.518 -59.073 1.00 58.78 91 ALA A CA 1
ATOM 664 C C . ALA A 1 91 ? 45.514 22.747 -58.738 1.00 58.78 91 ALA A C 1
ATOM 666 O O . ALA A 1 91 ? 44.559 22.636 -57.972 1.00 58.78 91 ALA A O 1
ATOM 667 N N . ARG A 1 92 ? 45.818 23.910 -59.336 1.00 56.19 92 ARG A N 1
ATOM 668 C CA . ARG A 1 92 ? 45.047 25.150 -59.149 1.00 56.19 92 ARG A CA 1
ATOM 669 C C . ARG A 1 92 ? 43.756 25.196 -59.974 1.00 56.19 92 ARG A C 1
ATOM 671 O O . ARG A 1 92 ? 42.837 25.891 -59.584 1.00 56.19 92 ARG A O 1
ATOM 678 N N . GLN A 1 93 ? 43.682 24.465 -61.086 1.00 61.72 93 GLN A N 1
ATOM 679 C CA . GLN A 1 93 ? 42.464 24.351 -61.900 1.00 61.72 93 GLN A CA 1
ATOM 680 C C . GLN A 1 93 ? 41.515 23.275 -61.343 1.00 61.72 93 GLN A C 1
ATOM 682 O O . GLN A 1 93 ? 40.302 23.391 -61.466 1.00 61.72 93 GLN A O 1
ATOM 687 N N . ILE A 1 94 ? 42.052 22.260 -60.655 1.00 68.38 94 ILE A N 1
ATOM 688 C CA . ILE A 1 94 ? 41.265 21.202 -59.997 1.00 68.38 94 ILE A CA 1
ATOM 689 C C . ILE A 1 94 ? 40.583 21.703 -58.719 1.00 68.38 94 ILE A C 1
ATOM 691 O O . ILE A 1 94 ? 39.488 21.246 -58.401 1.00 68.38 94 ILE A O 1
ATOM 695 N N . SER A 1 95 ? 41.181 22.659 -57.993 1.00 66.75 95 SER A N 1
ATOM 696 C CA . SER A 1 95 ? 40.556 23.253 -56.797 1.00 66.75 95 SER A CA 1
ATOM 697 C C . SER A 1 95 ? 39.255 24.003 -57.090 1.00 66.75 95 SER A C 1
ATOM 699 O O . SER A 1 95 ? 38.446 24.200 -56.182 1.00 66.75 95 SER A O 1
ATOM 701 N N . ASP A 1 96 ? 39.042 24.396 -58.344 1.00 77.69 96 ASP A N 1
ATOM 702 C CA . ASP A 1 96 ? 37.850 25.116 -58.792 1.00 77.69 96 ASP A CA 1
ATOM 703 C C . ASP A 1 96 ? 36.773 24.172 -59.359 1.00 77.69 96 ASP A C 1
ATOM 705 O O . ASP A 1 96 ? 35.660 24.600 -59.668 1.00 77.69 96 ASP A O 1
ATOM 709 N N . LEU A 1 97 ? 37.057 22.867 -59.429 1.00 87.06 97 LEU A N 1
ATOM 710 C CA . LEU A 1 97 ? 36.060 21.852 -59.751 1.00 87.06 97 LEU A CA 1
ATOM 711 C C . LEU A 1 97 ? 35.182 21.555 -58.533 1.00 87.06 97 LEU A C 1
ATOM 713 O O . LEU A 1 97 ? 35.629 21.597 -57.383 1.00 87.06 97 LEU A O 1
ATOM 717 N N . ARG A 1 98 ? 33.910 21.242 -58.779 1.00 89.56 98 ARG A N 1
ATOM 718 C CA . ARG A 1 98 ? 32.951 20.837 -57.747 1.00 89.56 98 ARG A CA 1
ATOM 719 C C . ARG A 1 98 ? 32.253 19.541 -58.123 1.00 89.56 98 ARG A C 1
ATOM 721 O O . ARG A 1 98 ? 31.868 19.333 -59.272 1.00 89.56 98 ARG A O 1
ATOM 728 N N . GLY A 1 99 ? 32.088 18.674 -57.131 1.00 91.38 99 GLY A N 1
ATOM 729 C CA . GLY A 1 99 ? 31.322 17.443 -57.251 1.00 91.38 99 GLY A CA 1
ATOM 730 C C . GLY A 1 99 ? 29.830 17.697 -57.301 1.00 91.38 99 GLY A C 1
ATOM 731 O O . GLY A 1 99 ? 29.314 18.475 -56.498 1.00 91.38 99 GLY A O 1
ATOM 732 N N . LEU A 1 100 ? 29.144 17.013 -58.212 1.00 91.75 100 LEU A N 1
ATOM 733 C CA . LEU A 1 100 ? 27.686 16.980 -58.253 1.00 91.75 100 LEU A CA 1
ATOM 734 C C . LEU A 1 100 ? 27.159 15.648 -57.722 1.00 91.75 100 LEU A C 1
ATOM 736 O O . LEU A 1 100 ? 26.354 15.651 -56.798 1.00 91.75 100 LEU A O 1
ATOM 740 N N . ALA A 1 101 ? 27.637 14.527 -58.267 1.00 92.25 101 ALA A N 1
ATOM 741 C CA . ALA A 1 101 ? 27.178 13.198 -57.876 1.00 92.25 101 ALA A CA 1
ATOM 742 C C . ALA A 1 101 ? 28.220 12.106 -58.156 1.00 92.25 101 ALA A C 1
ATOM 744 O O . ALA A 1 101 ? 28.980 12.188 -59.117 1.00 92.25 101 ALA A O 1
ATOM 745 N N . VAL A 1 102 ? 28.204 11.041 -57.364 1.00 90.94 102 VAL A N 1
ATOM 746 C CA . VAL A 1 102 ? 28.860 9.762 -57.648 1.00 90.94 102 VAL A CA 1
ATOM 747 C C . VAL A 1 102 ? 27.857 8.883 -58.388 1.00 90.94 102 VAL A C 1
ATOM 749 O O . VAL A 1 102 ? 26.848 8.495 -57.817 1.00 90.94 102 VAL A O 1
ATOM 752 N N . LEU A 1 103 ? 28.111 8.592 -59.663 1.00 91.12 103 LEU A N 1
ATOM 753 C CA . LEU A 1 103 ? 27.126 7.988 -60.563 1.00 91.12 103 LEU A CA 1
ATOM 754 C C . LEU A 1 103 ? 27.090 6.462 -60.479 1.00 91.12 103 LEU A C 1
ATOM 756 O O . LEU A 1 103 ? 26.012 5.883 -60.449 1.00 91.12 103 LEU A O 1
ATOM 760 N N . PHE A 1 104 ? 28.242 5.793 -60.498 1.00 89.62 104 PHE A N 1
ATOM 761 C CA . PHE A 1 104 ? 28.330 4.332 -60.399 1.00 89.62 104 PHE A CA 1
ATOM 762 C C . PHE A 1 104 ? 29.759 3.878 -60.088 1.00 89.62 104 PHE A C 1
ATOM 764 O O . PHE A 1 104 ? 30.736 4.589 -60.343 1.00 89.62 104 PHE A O 1
ATOM 771 N N . GLN A 1 105 ? 29.882 2.664 -59.554 1.00 87.50 105 GLN A N 1
ATOM 772 C CA . GLN A 1 105 ? 31.167 2.003 -59.344 1.00 87.50 105 GLN A CA 1
ATOM 773 C C . GLN A 1 105 ? 31.717 1.412 -60.648 1.00 87.50 105 GLN A C 1
ATOM 775 O O . GLN A 1 105 ? 30.978 0.918 -61.501 1.00 87.50 105 GLN A O 1
ATOM 780 N N . GLU A 1 106 ? 33.039 1.405 -60.775 1.00 89.62 106 GLU A N 1
ATOM 781 C CA . GLU A 1 106 ? 33.747 0.802 -61.896 1.00 89.62 106 GLU A CA 1
ATOM 782 C C . GLU A 1 106 ? 34.766 -0.228 -61.413 1.00 89.62 106 GLU A C 1
ATOM 784 O O . GLU A 1 106 ? 35.474 -0.025 -60.426 1.00 89.62 106 GLU A O 1
ATOM 789 N N . TYR A 1 107 ? 34.874 -1.335 -62.143 1.00 91.50 107 TYR A N 1
ATOM 790 C CA . TYR A 1 107 ? 35.730 -2.468 -61.812 1.00 91.50 107 TYR A CA 1
ATOM 791 C C . TYR A 1 107 ? 36.850 -2.596 -62.836 1.00 91.50 107 TYR A C 1
ATOM 793 O O . TYR A 1 107 ? 36.592 -2.842 -64.020 1.00 91.50 107 TYR A O 1
ATOM 801 N N . THR A 1 108 ? 38.094 -2.500 -62.369 1.00 94.50 108 THR A N 1
ATOM 802 C CA . THR A 1 108 ? 39.282 -2.795 -63.173 1.00 94.50 108 THR A CA 1
ATOM 803 C C . THR A 1 108 ? 39.524 -4.299 -63.160 1.00 94.50 108 THR A C 1
ATOM 805 O O . THR A 1 108 ? 39.848 -4.897 -62.133 1.00 94.50 108 THR A O 1
ATOM 808 N N . GLN A 1 109 ? 39.331 -4.921 -64.315 1.00 93.81 109 GLN A N 1
ATOM 809 C CA . GLN A 1 109 ? 39.313 -6.365 -64.498 1.00 93.81 109 GLN A CA 1
ATOM 810 C C . GLN A 1 109 ? 40.510 -6.800 -65.330 1.00 93.81 109 GLN A C 1
ATOM 812 O O . GLN A 1 109 ? 40.710 -6.282 -66.425 1.00 93.81 109 GLN A O 1
ATOM 817 N N . ILE A 1 110 ? 41.270 -7.777 -64.830 1.00 95.19 110 ILE A N 1
ATOM 818 C CA . ILE A 1 110 ? 42.334 -8.439 -65.590 1.00 95.19 110 ILE A CA 1
ATOM 819 C C . ILE A 1 110 ? 41.771 -9.753 -66.123 1.00 95.19 110 ILE A C 1
ATOM 821 O O . ILE A 1 110 ? 41.627 -10.728 -65.380 1.00 95.19 110 ILE A O 1
ATOM 825 N N . VAL A 1 111 ? 41.417 -9.758 -67.401 1.00 95.00 111 VAL A N 1
ATOM 826 C CA . VAL A 1 111 ? 40.740 -10.862 -68.078 1.00 95.00 111 VAL A CA 1
ATOM 827 C C . VAL A 1 111 ? 41.757 -11.733 -68.798 1.00 95.00 111 VAL A C 1
ATOM 829 O O . VAL A 1 111 ? 42.553 -11.242 -69.595 1.00 95.00 111 VAL A O 1
ATOM 832 N N . VAL A 1 112 ? 41.698 -13.039 -68.552 1.00 95.56 112 VAL A N 1
ATOM 833 C CA . VAL A 1 112 ? 42.493 -14.060 -69.249 1.00 95.56 112 VAL A CA 1
ATOM 834 C C . VAL A 1 112 ? 41.589 -15.209 -69.687 1.00 95.56 112 VAL A C 1
ATOM 836 O O . VAL A 1 112 ? 40.489 -15.381 -69.157 1.00 95.56 112 VAL A O 1
ATOM 839 N N . ARG A 1 113 ? 42.049 -16.050 -70.619 1.00 94.44 113 ARG A N 1
ATOM 840 C CA . ARG A 1 113 ? 41.342 -17.304 -70.922 1.00 94.44 113 ARG A CA 1
ATOM 841 C C . ARG A 1 113 ? 41.299 -18.214 -69.695 1.00 94.44 113 ARG A C 1
ATOM 843 O O . ARG A 1 113 ? 42.270 -18.297 -68.938 1.00 94.44 113 ARG A O 1
ATOM 850 N N . ALA A 1 114 ? 40.188 -18.921 -69.514 1.00 92.06 114 ALA A N 1
ATOM 851 C CA . ALA A 1 114 ? 39.994 -19.838 -68.394 1.00 92.06 114 ALA A CA 1
ATOM 852 C C . ALA A 1 114 ? 41.082 -20.928 -68.347 1.00 92.06 114 ALA A C 1
ATOM 854 O O . ALA A 1 114 ? 41.567 -21.255 -67.266 1.00 92.06 114 ALA A O 1
ATOM 855 N N . ASP A 1 115 ? 41.523 -21.408 -69.514 1.00 91.12 115 ASP A N 1
ATOM 856 C CA . ASP A 1 115 ? 42.575 -22.415 -69.705 1.00 91.12 115 ASP A CA 1
ATOM 857 C C . ASP A 1 115 ? 44.011 -21.842 -69.719 1.00 91.12 115 ASP A C 1
ATOM 859 O O . ASP A 1 115 ? 44.979 -22.583 -69.897 1.00 91.12 115 ASP A O 1
ATOM 863 N N . SER A 1 116 ? 44.183 -20.529 -69.519 1.00 92.00 116 SER A N 1
ATOM 864 C CA . SER A 1 116 ? 45.496 -19.876 -69.530 1.00 92.00 116 SER A CA 1
ATOM 865 C C . SER A 1 116 ? 46.343 -20.240 -68.306 1.00 92.00 116 SER A C 1
ATOM 867 O O . SER A 1 116 ? 45.851 -20.286 -67.175 1.00 92.00 116 SER A O 1
ATOM 869 N N . ALA A 1 117 ? 47.657 -20.380 -68.508 1.00 92.00 117 ALA A N 1
ATOM 870 C CA . ALA A 1 117 ? 48.642 -20.554 -67.437 1.00 92.00 117 ALA A CA 1
ATOM 871 C C . ALA A 1 117 ? 48.896 -19.274 -66.604 1.00 92.00 117 ALA A C 1
ATOM 873 O O . ALA A 1 117 ? 49.616 -19.321 -65.608 1.00 92.00 117 ALA A O 1
ATOM 874 N N . ILE A 1 118 ? 48.327 -18.125 -66.989 1.00 94.38 118 ILE A N 1
ATOM 875 C CA . ILE A 1 118 ? 48.504 -16.830 -66.307 1.00 94.38 118 ILE A CA 1
ATOM 876 C C . ILE A 1 118 ? 47.651 -16.804 -65.031 1.00 94.38 118 ILE A C 1
ATOM 878 O O . ILE A 1 118 ? 46.463 -16.518 -65.095 1.00 94.38 118 ILE A O 1
ATOM 882 N N . GLN A 1 119 ? 48.206 -17.131 -63.865 1.00 90.94 119 GLN A N 1
ATOM 883 C CA . GLN A 1 119 ? 47.425 -17.275 -62.619 1.00 90.94 119 GLN A CA 1
ATOM 884 C C . GLN A 1 119 ? 47.407 -16.014 -61.743 1.00 90.94 119 GLN A C 1
ATOM 886 O O . GLN A 1 119 ? 46.510 -15.850 -60.922 1.00 90.94 119 GLN A O 1
ATOM 891 N N . ARG A 1 120 ? 48.373 -15.109 -61.920 1.00 92.00 120 ARG A N 1
ATOM 892 C CA . ARG A 1 120 ? 48.513 -13.867 -61.142 1.00 92.00 120 ARG A CA 1
ATOM 893 C C . ARG A 1 120 ? 48.989 -12.706 -62.023 1.00 92.00 120 ARG A C 1
ATOM 895 O O . ARG A 1 120 ? 49.617 -12.985 -63.046 1.00 92.00 120 ARG A O 1
ATOM 902 N N . PRO A 1 121 ? 48.766 -11.438 -61.628 1.00 92.44 121 PRO A N 1
ATOM 903 C CA . PRO A 1 121 ? 49.153 -10.266 -62.424 1.00 92.44 121 PRO A CA 1
ATOM 904 C C . PRO A 1 121 ? 50.619 -10.271 -62.887 1.00 92.44 121 PRO A C 1
ATOM 906 O O . PRO A 1 121 ? 50.905 -9.969 -64.039 1.00 92.44 121 PRO A O 1
ATOM 909 N N . LEU A 1 122 ? 51.556 -10.736 -62.052 1.00 90.19 122 LEU A N 1
ATOM 910 C CA . LEU A 1 122 ? 52.979 -10.825 -62.418 1.00 90.19 122 LEU A CA 1
ATOM 911 C C . LEU A 1 122 ? 53.272 -11.788 -63.594 1.00 90.19 122 LEU A C 1
ATOM 913 O O . LEU A 1 122 ? 54.334 -11.723 -64.202 1.00 90.19 122 LEU A O 1
ATOM 917 N N . ASN A 1 123 ? 52.359 -12.702 -63.943 1.00 93.94 123 ASN A N 1
ATOM 918 C CA . ASN A 1 123 ? 52.528 -13.584 -65.107 1.00 93.94 123 ASN A CA 1
ATOM 919 C C . ASN A 1 123 ? 52.295 -12.881 -66.459 1.00 93.94 123 ASN A C 1
ATOM 921 O O . ASN A 1 123 ? 52.451 -13.530 -67.495 1.00 93.94 123 ASN A O 1
ATOM 925 N N . LEU A 1 124 ? 51.930 -11.594 -66.456 1.00 93.81 124 LEU A N 1
ATOM 926 C CA . LEU A 1 124 ? 51.767 -10.777 -67.661 1.00 93.81 124 LEU A CA 1
ATOM 927 C C . LEU A 1 124 ? 53.105 -10.333 -68.280 1.00 93.81 124 LEU A C 1
ATOM 929 O O . LEU A 1 124 ? 53.115 -9.832 -69.400 1.00 93.81 124 LEU A O 1
ATOM 933 N N . VAL A 1 125 ? 54.234 -10.556 -67.597 1.00 92.62 125 VAL A N 1
ATOM 934 C CA . VAL A 1 125 ? 55.570 -10.277 -68.144 1.00 92.62 125 VAL A CA 1
ATOM 935 C C . VAL A 1 125 ? 55.794 -11.065 -69.444 1.00 92.62 125 VAL A C 1
ATOM 937 O O . VAL A 1 125 ? 55.610 -12.284 -69.494 1.00 92.62 125 VAL A O 1
ATOM 940 N N . GLY A 1 126 ? 56.186 -10.357 -70.502 1.00 91.69 126 GLY A N 1
ATOM 941 C CA . GLY A 1 126 ? 56.431 -10.860 -71.853 1.00 91.69 126 GLY A CA 1
ATOM 942 C C . GLY A 1 126 ? 55.169 -11.216 -72.642 1.00 91.69 126 GLY A C 1
ATOM 943 O O . GLY A 1 126 ? 55.276 -11.849 -73.691 1.00 91.69 126 GLY A O 1
ATOM 944 N N . ARG A 1 127 ? 53.974 -10.875 -72.143 1.00 95.12 127 ARG A N 1
ATOM 945 C CA . ARG A 1 127 ? 52.688 -11.209 -72.775 1.00 95.12 127 ARG A CA 1
ATOM 946 C C . ARG A 1 127 ? 52.163 -10.070 -73.638 1.00 95.12 127 ARG A C 1
ATOM 948 O O . ARG A 1 127 ? 52.493 -8.906 -73.414 1.00 95.12 127 ARG A O 1
ATOM 955 N N . ARG A 1 128 ? 51.327 -10.417 -74.618 1.00 95.06 128 ARG A N 1
ATOM 956 C CA . ARG A 1 128 ? 50.579 -9.456 -75.436 1.00 95.06 128 ARG A CA 1
ATOM 957 C C . ARG A 1 128 ? 49.304 -9.094 -74.699 1.00 95.06 128 ARG A C 1
ATOM 959 O O . ARG A 1 128 ? 48.438 -9.955 -74.529 1.00 95.06 128 ARG A O 1
ATOM 966 N N . ILE A 1 129 ? 49.211 -7.860 -74.225 1.00 95.12 129 ILE A N 1
ATOM 967 C CA . ILE A 1 129 ? 48.101 -7.427 -73.379 1.00 95.12 129 ILE A CA 1
ATOM 968 C C . ILE A 1 129 ? 47.445 -6.163 -73.920 1.00 95.12 129 ILE A C 1
ATOM 970 O O . ILE A 1 129 ? 48.110 -5.281 -74.454 1.00 95.12 129 ILE A O 1
ATOM 974 N N . TYR A 1 130 ? 46.132 -6.071 -73.753 1.00 94.62 130 TYR A N 1
ATOM 975 C CA . TYR A 1 130 ? 45.404 -4.824 -73.953 1.00 94.62 130 TYR A CA 1
ATOM 976 C C . TYR A 1 130 ? 45.379 -4.074 -72.630 1.00 94.62 130 TYR A C 1
ATOM 978 O O . TYR A 1 130 ? 44.948 -4.630 -71.617 1.00 94.62 130 TYR A O 1
ATOM 986 N N . VAL A 1 131 ? 45.846 -2.830 -72.636 1.00 92.25 131 VAL A N 1
ATOM 987 C CA . VAL A 1 131 ? 45.874 -1.982 -71.438 1.00 92.25 131 VAL A CA 1
ATOM 988 C C . VAL A 1 131 ? 44.801 -0.902 -71.459 1.00 92.25 131 VAL A C 1
ATOM 990 O O . VAL A 1 131 ? 44.736 -0.150 -70.510 1.00 92.25 131 VAL A O 1
A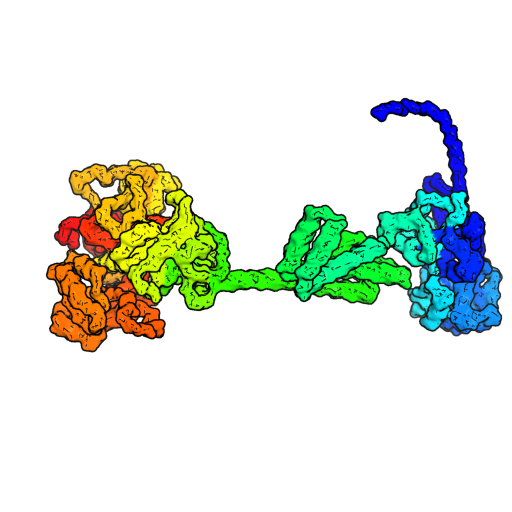TOM 993 N N . GLY A 1 132 ? 43.937 -0.826 -72.473 1.00 88.31 132 GLY A N 1
ATOM 994 C CA . GLY A 1 132 ? 42.965 0.262 -72.629 1.00 88.31 132 GLY A CA 1
ATOM 995 C C . GLY A 1 132 ? 43.389 1.276 -73.691 1.00 88.31 132 GLY A C 1
ATOM 996 O O . GLY A 1 132 ? 44.577 1.448 -73.959 1.00 88.31 132 GLY A O 1
ATOM 997 N N . ALA A 1 133 ? 42.409 1.956 -74.291 1.00 84.19 133 ALA A N 1
ATOM 998 C CA . ALA A 1 133 ? 42.648 2.952 -75.333 1.00 84.19 133 ALA A CA 1
ATOM 999 C C . ALA A 1 133 ? 43.485 4.142 -74.809 1.00 84.19 133 ALA A C 1
ATOM 1001 O O . ALA A 1 133 ? 43.330 4.519 -73.637 1.00 84.19 133 ALA A O 1
ATOM 1002 N N . PRO A 1 134 ? 44.351 4.756 -75.639 1.00 82.25 134 PRO A N 1
ATOM 1003 C CA . PRO A 1 134 ? 45.050 5.996 -75.291 1.00 82.25 134 PRO A CA 1
ATOM 1004 C C . PRO A 1 134 ? 44.087 7.066 -74.749 1.00 82.25 134 PRO A C 1
ATOM 1006 O O . PRO A 1 134 ? 42.971 7.185 -75.234 1.00 82.25 134 PRO A O 1
ATOM 1009 N N . GLY A 1 135 ? 44.485 7.800 -73.703 1.00 75.44 135 GLY A N 1
ATOM 1010 C CA . GLY A 1 135 ? 43.643 8.832 -73.065 1.00 75.44 135 GLY A CA 1
ATOM 1011 C C . GLY A 1 135 ? 42.542 8.317 -72.118 1.00 75.44 135 GLY A C 1
ATOM 1012 O O . GLY A 1 135 ? 42.077 9.064 -71.255 1.00 75.44 135 GLY A O 1
ATOM 1013 N N . SER A 1 136 ? 42.173 7.033 -72.185 1.00 84.25 136 SER A N 1
ATOM 1014 C CA . SER A 1 136 ? 41.150 6.460 -71.301 1.00 84.25 136 SER A CA 1
ATOM 1015 C C . SER A 1 136 ? 41.663 6.250 -69.873 1.00 84.25 136 SER A C 1
ATOM 1017 O O . SER A 1 136 ? 42.816 5.865 -69.654 1.00 84.25 136 SER A O 1
ATOM 1019 N N . GLY A 1 137 ? 40.797 6.400 -68.869 1.00 86.62 137 GLY A N 1
ATOM 1020 C CA . GLY A 1 137 ? 41.188 6.035 -67.505 1.00 86.62 137 GLY A CA 1
ATOM 1021 C C . GLY A 1 137 ? 41.212 4.514 -67.263 1.00 86.62 137 GLY A C 1
ATOM 1022 O O . GLY A 1 137 ? 41.904 4.055 -66.363 1.00 86.62 137 GLY A O 1
ATOM 1023 N N . SER A 1 138 ? 40.640 3.690 -68.158 1.00 88.75 138 SER A N 1
ATOM 1024 C CA . SER A 1 138 ? 40.977 2.253 -68.226 1.00 88.75 138 SER A CA 1
ATOM 1025 C C . SER A 1 138 ? 42.483 2.030 -68.408 1.00 88.75 138 SER A C 1
ATOM 1027 O O . SER A 1 138 ? 43.069 1.205 -67.705 1.00 88.75 138 SER A O 1
ATOM 1029 N N . ARG A 1 139 ? 43.124 2.813 -69.291 1.00 89.31 139 ARG A N 1
ATOM 1030 C CA . ARG A 1 139 ? 44.580 2.786 -69.489 1.00 89.31 139 ARG A CA 1
ATOM 1031 C C . ARG A 1 139 ? 45.339 3.250 -68.272 1.00 89.31 139 ARG A C 1
ATOM 1033 O O . ARG A 1 139 ? 46.314 2.612 -67.880 1.00 89.31 139 ARG A O 1
ATOM 1040 N N . LYS A 1 140 ? 44.849 4.298 -67.617 1.00 89.19 140 LYS A N 1
ATOM 1041 C CA . LYS A 1 140 ? 45.427 4.766 -66.360 1.00 89.19 140 LYS A CA 1
ATOM 1042 C C . LYS A 1 140 ? 45.406 3.680 -65.278 1.00 89.19 140 LYS A C 1
ATOM 1044 O O . LYS A 1 140 ? 46.455 3.364 -64.719 1.00 89.19 140 LYS A O 1
ATOM 1049 N N . ASN A 1 141 ? 44.254 3.055 -65.055 1.00 92.38 141 ASN A N 1
ATOM 1050 C CA . ASN A 1 141 ? 44.075 1.992 -64.067 1.00 92.38 141 ASN A CA 1
ATOM 1051 C C . ASN A 1 141 ? 44.960 0.776 -64.366 1.00 92.38 141 ASN A C 1
ATOM 1053 O O . ASN A 1 141 ? 45.571 0.209 -63.458 1.00 92.38 141 ASN A O 1
ATOM 1057 N N . ALA A 1 142 ? 45.064 0.379 -65.639 1.00 92.88 142 ALA A N 1
ATOM 1058 C CA . ALA A 1 142 ? 45.934 -0.715 -66.056 1.00 92.88 142 ALA A CA 1
ATOM 1059 C C . ALA A 1 142 ? 47.408 -0.420 -65.747 1.00 92.88 142 ALA A C 1
ATOM 1061 O O . ALA A 1 142 ? 48.094 -1.251 -65.148 1.00 92.88 142 ALA A O 1
ATOM 1062 N N . LEU A 1 143 ? 47.880 0.780 -66.094 1.00 91.19 143 LEU A N 1
ATOM 1063 C CA . LEU A 1 143 ? 49.248 1.217 -65.819 1.00 91.19 143 LEU A CA 1
ATOM 1064 C C . LEU A 1 143 ? 49.532 1.340 -64.319 1.00 91.19 143 LEU A C 1
ATOM 1066 O O . LEU A 1 143 ? 50.634 0.998 -63.889 1.00 91.19 143 LEU A O 1
ATOM 1070 N N . ASP A 1 144 ? 48.557 1.760 -63.512 1.00 90.81 144 ASP A N 1
ATOM 1071 C CA . ASP A 1 144 ? 48.703 1.834 -62.055 1.00 90.81 144 ASP A CA 1
ATOM 1072 C C . ASP A 1 144 ? 48.854 0.456 -61.420 1.00 90.81 144 ASP A C 1
ATOM 1074 O O . ASP A 1 144 ? 49.739 0.266 -60.580 1.00 90.81 144 ASP A O 1
ATOM 1078 N N . ILE A 1 145 ? 48.054 -0.523 -61.854 1.00 93.00 145 ILE A N 1
ATOM 1079 C CA . ILE A 1 145 ? 48.196 -1.916 -61.416 1.00 93.00 145 ILE A CA 1
ATOM 1080 C C . ILE A 1 145 ? 49.579 -2.446 -61.806 1.00 93.00 145 ILE A C 1
ATOM 1082 O O . ILE A 1 145 ? 50.306 -2.936 -60.941 1.00 93.00 145 ILE A O 1
ATOM 1086 N N . LEU A 1 146 ? 49.964 -2.325 -63.082 1.00 93.31 146 LEU A N 1
ATOM 1087 C CA . LEU A 1 146 ? 51.239 -2.836 -63.601 1.00 93.31 146 LEU A CA 1
ATOM 1088 C C . LEU A 1 146 ? 52.440 -2.179 -62.898 1.00 93.31 146 LEU A C 1
ATOM 1090 O O . LEU A 1 146 ? 53.353 -2.867 -62.436 1.00 93.31 146 LEU A O 1
ATOM 1094 N N . SER A 1 147 ? 52.395 -0.863 -62.696 1.00 90.06 147 SER A N 1
ATOM 1095 C CA . SER A 1 147 ? 53.443 -0.120 -61.987 1.00 90.06 147 SER A CA 1
ATOM 1096 C C . SER A 1 147 ? 53.519 -0.480 -60.501 1.00 90.06 147 SER A C 1
ATOM 1098 O O . SER A 1 147 ? 54.610 -0.542 -59.929 1.00 90.06 147 SER A O 1
ATOM 1100 N N . ALA A 1 148 ? 52.382 -0.721 -59.838 1.00 89.06 148 ALA A N 1
ATOM 1101 C CA . ALA A 1 148 ? 52.338 -1.098 -58.423 1.00 89.06 148 ALA A CA 1
ATOM 1102 C C . ALA A 1 148 ? 52.907 -2.503 -58.165 1.00 89.06 148 ALA A C 1
ATOM 1104 O O . ALA A 1 148 ? 53.467 -2.759 -57.093 1.00 89.06 148 ALA A O 1
ATOM 1105 N N . ILE A 1 149 ? 52.814 -3.400 -59.149 1.00 88.75 149 ILE A N 1
ATOM 1106 C CA . ILE A 1 149 ? 53.439 -4.729 -59.094 1.00 88.75 149 ILE A CA 1
ATOM 1107 C C . ILE A 1 149 ? 54.891 -4.737 -59.598 1.00 88.75 149 ILE A C 1
ATOM 1109 O O . ILE A 1 149 ? 55.547 -5.773 -59.520 1.00 88.75 149 ILE A O 1
ATOM 1113 N N . GLY A 1 150 ? 55.418 -3.580 -60.017 1.00 88.50 150 GLY A N 1
ATOM 1114 C CA . GLY A 1 150 ? 56.815 -3.390 -60.411 1.00 88.50 150 GLY A CA 1
ATOM 1115 C C . GLY A 1 150 ? 57.112 -3.654 -61.888 1.00 88.50 150 GLY A C 1
ATOM 1116 O O . GLY A 1 150 ? 58.276 -3.849 -62.221 1.00 88.50 150 GLY A O 1
ATOM 1117 N N . MET A 1 151 ? 56.093 -3.678 -62.751 1.00 91.50 151 MET A N 1
ATOM 1118 C CA . MET A 1 151 ? 56.250 -3.800 -64.202 1.00 91.50 151 MET A CA 1
ATOM 1119 C C . MET A 1 151 ? 56.341 -2.424 -64.870 1.00 91.50 151 MET A C 1
ATOM 1121 O O . MET A 1 151 ? 55.645 -1.481 -64.495 1.00 91.50 151 MET A O 1
ATOM 1125 N N . SER A 1 152 ? 57.187 -2.342 -65.889 1.00 89.25 152 SER A N 1
ATOM 1126 C CA . SER A 1 152 ? 57.358 -1.214 -66.803 1.00 89.25 152 SER A CA 1
ATOM 1127 C C . SER A 1 152 ? 56.814 -1.556 -68.194 1.00 89.25 152 SER A C 1
ATOM 1129 O O . SER A 1 152 ? 56.557 -2.720 -68.497 1.00 89.25 152 SER A O 1
ATOM 1131 N N . GLU A 1 153 ? 56.648 -0.562 -69.068 1.00 85.56 153 GLU A N 1
ATOM 1132 C CA . GLU A 1 153 ? 56.149 -0.786 -70.436 1.00 85.56 153 GLU A CA 1
ATOM 1133 C C . GLU A 1 153 ? 57.058 -1.695 -71.282 1.00 85.56 153 GLU A C 1
ATOM 1135 O O . GLU A 1 153 ? 56.576 -2.343 -72.202 1.00 85.56 153 GLU A O 1
ATOM 1140 N N . SER A 1 154 ? 58.351 -1.823 -70.951 1.00 89.19 154 SER A N 1
ATOM 1141 C CA . SER A 1 154 ? 59.248 -2.778 -71.623 1.00 89.19 154 SER A CA 1
ATOM 1142 C C . SER A 1 154 ? 59.023 -4.237 -71.217 1.00 89.19 154 SER A C 1
ATOM 1144 O O . SER A 1 154 ? 59.559 -5.136 -71.863 1.00 89.19 154 SER A O 1
ATOM 1146 N N . ASP A 1 155 ? 58.256 -4.489 -70.153 1.00 91.75 155 ASP A N 1
ATOM 1147 C CA . ASP A 1 155 ? 58.029 -5.834 -69.623 1.00 91.75 155 ASP A CA 1
ATOM 1148 C C . ASP A 1 155 ? 56.849 -6.556 -70.287 1.00 91.75 155 ASP A C 1
ATOM 1150 O O . ASP A 1 155 ? 56.623 -7.723 -69.986 1.00 91.75 155 ASP A O 1
ATOM 1154 N N . TYR A 1 156 ? 56.083 -5.913 -71.173 1.00 92.38 156 TYR A N 1
ATOM 1155 C CA . TYR A 1 156 ? 54.950 -6.510 -71.891 1.00 92.38 156 TYR A CA 1
ATOM 1156 C C . TYR A 1 156 ? 54.785 -5.884 -73.284 1.00 92.38 156 TYR A C 1
ATOM 1158 O O . TYR A 1 156 ? 55.374 -4.855 -73.588 1.00 92.38 156 TYR A O 1
ATOM 1166 N N . SER A 1 157 ? 53.985 -6.509 -74.151 1.00 92.12 157 SER A N 1
ATOM 1167 C CA . SER A 1 157 ? 53.641 -5.950 -75.465 1.00 92.12 157 SER A CA 1
ATOM 1168 C C . SER A 1 157 ? 52.217 -5.404 -75.417 1.00 92.12 157 SER A C 1
ATOM 1170 O O . SER A 1 157 ? 51.267 -6.187 -75.460 1.00 92.12 157 SER A O 1
ATOM 1172 N N . ALA A 1 158 ? 52.065 -4.083 -75.311 1.00 88.19 158 ALA A N 1
ATOM 1173 C CA . ALA A 1 158 ? 50.763 -3.426 -75.423 1.00 88.19 158 ALA A CA 1
ATOM 1174 C C . ALA A 1 158 ? 50.246 -3.524 -76.867 1.00 88.19 158 ALA A C 1
ATOM 1176 O O . ALA A 1 158 ? 50.979 -3.196 -77.800 1.00 88.19 158 ALA A O 1
ATOM 1177 N N . ASP A 1 159 ? 49.009 -3.982 -77.054 1.00 86.69 159 ASP A N 1
ATOM 1178 C CA . ASP A 1 159 ? 48.342 -3.961 -78.359 1.00 86.69 159 ASP A CA 1
ATOM 1179 C C . ASP A 1 159 ? 47.278 -2.858 -78.389 1.00 86.69 159 ASP A C 1
ATOM 1181 O O . ASP A 1 159 ? 46.181 -3.022 -77.854 1.00 86.69 159 ASP A O 1
ATOM 1185 N N . ASP A 1 160 ? 47.622 -1.728 -79.008 1.00 83.12 160 ASP A N 1
ATOM 1186 C CA . ASP A 1 160 ? 46.748 -0.555 -79.135 1.00 83.12 160 ASP A CA 1
ATOM 1187 C C . ASP A 1 160 ? 45.854 -0.619 -80.399 1.00 83.12 160 ASP A C 1
ATOM 1189 O O . ASP A 1 160 ? 45.183 0.356 -80.731 1.00 83.12 160 ASP A O 1
ATOM 1193 N N . SER A 1 161 ? 45.824 -1.748 -81.129 1.00 82.19 161 SER A N 1
ATOM 1194 C CA . SER A 1 161 ? 45.044 -1.882 -82.374 1.00 82.19 161 SER A CA 1
ATOM 1195 C C . SER A 1 161 ? 43.533 -2.061 -82.169 1.00 82.19 161 SER A C 1
ATOM 1197 O O . SER A 1 161 ? 42.771 -1.987 -83.135 1.00 82.19 161 SER A O 1
ATOM 1199 N N . PHE A 1 162 ? 43.086 -2.272 -80.928 1.00 81.94 162 PHE A N 1
ATOM 1200 C CA . PHE A 1 162 ? 41.678 -2.491 -80.592 1.00 81.94 162 PHE A CA 1
ATOM 1201 C C . PHE A 1 162 ? 40.951 -1.179 -80.298 1.00 81.94 162 PHE A C 1
ATOM 1203 O O . PHE A 1 162 ? 41.345 -0.413 -79.415 1.00 81.94 162 PHE A O 1
ATOM 1210 N N . SER A 1 163 ? 39.837 -0.961 -80.997 1.00 70.81 163 SER A N 1
ATOM 1211 C CA . SER A 1 163 ? 39.033 0.261 -80.898 1.00 70.81 163 SER A CA 1
ATOM 1212 C C . SER A 1 163 ? 37.977 0.202 -79.789 1.00 70.81 163 SER A C 1
ATOM 1214 O O . SER A 1 163 ? 37.502 1.238 -79.324 1.00 70.81 163 SER A O 1
ATOM 1216 N N . SER A 1 164 ? 37.633 -1.002 -79.312 1.00 78.88 164 SER A N 1
ATOM 1217 C CA . SER A 1 164 ? 36.689 -1.197 -78.208 1.00 78.88 164 SER A CA 1
ATOM 1218 C C . SER A 1 164 ? 37.111 -2.295 -77.229 1.00 78.88 164 SER A C 1
ATOM 1220 O O . SER A 1 164 ? 37.798 -3.260 -77.569 1.00 78.88 164 SER A O 1
ATOM 1222 N N . VAL A 1 165 ? 36.613 -2.191 -75.993 1.00 82.94 165 VAL A N 1
ATOM 1223 C CA . VAL A 1 165 ? 36.772 -3.228 -74.960 1.00 82.94 165 VAL A CA 1
ATOM 1224 C C . VAL A 1 165 ? 36.204 -4.572 -75.430 1.00 82.94 165 VAL A C 1
ATOM 1226 O O . VAL A 1 165 ? 36.785 -5.617 -75.150 1.00 82.94 165 VAL A O 1
ATOM 1229 N N . ALA A 1 166 ? 35.090 -4.566 -76.167 1.00 83.69 166 ALA A N 1
ATOM 1230 C CA . ALA A 1 166 ? 34.476 -5.789 -76.676 1.00 83.69 166 ALA A CA 1
ATOM 1231 C C . ALA A 1 166 ? 35.397 -6.536 -77.658 1.00 83.69 166 ALA A C 1
ATOM 1233 O O . ALA A 1 166 ? 35.532 -7.755 -77.551 1.00 83.69 166 ALA A O 1
ATOM 1234 N N . GLU A 1 167 ? 36.076 -5.809 -78.554 1.00 87.25 167 GLU A N 1
ATOM 1235 C CA . GLU A 1 167 ? 37.070 -6.378 -79.474 1.00 87.25 167 GLU A CA 1
ATOM 1236 C C . GLU A 1 167 ? 38.257 -6.980 -78.718 1.00 87.25 167 GLU A C 1
ATOM 1238 O O . GLU A 1 167 ? 38.652 -8.112 -78.999 1.00 87.25 167 GLU A O 1
ATOM 1243 N N . ALA A 1 168 ? 38.779 -6.274 -77.709 1.00 88.94 168 ALA A N 1
ATOM 1244 C CA . ALA A 1 168 ? 39.885 -6.769 -76.891 1.00 88.94 168 ALA A CA 1
ATOM 1245 C C . ALA A 1 168 ? 39.511 -8.050 -76.121 1.00 88.94 168 ALA A C 1
ATOM 1247 O O . ALA A 1 168 ? 40.291 -9.002 -76.074 1.00 88.94 168 ALA A O 1
ATOM 1248 N N . ILE A 1 169 ? 38.303 -8.123 -75.551 1.00 90.88 169 ILE A N 1
ATOM 1249 C CA . ILE A 1 169 ? 37.816 -9.325 -74.852 1.00 90.88 169 ILE A CA 1
ATOM 1250 C C . ILE A 1 169 ? 37.654 -10.511 -75.818 1.00 90.88 169 ILE A C 1
ATOM 1252 O O . ILE A 1 169 ? 38.014 -11.638 -75.465 1.00 90.88 169 ILE A O 1
ATOM 1256 N N . GLU A 1 170 ? 37.169 -10.284 -77.041 1.00 90.88 170 GLU A N 1
ATOM 1257 C CA . GLU A 1 170 ? 37.083 -11.337 -78.063 1.00 90.88 170 GLU A CA 1
ATOM 1258 C C . GLU A 1 170 ? 38.472 -11.766 -78.568 1.00 90.88 170 GLU A C 1
ATOM 1260 O O . GLU A 1 170 ? 38.715 -12.949 -78.823 1.00 90.88 170 GLU A O 1
ATOM 1265 N N . ALA A 1 171 ? 39.436 -10.846 -78.630 1.00 92.38 171 ALA A N 1
ATOM 1266 C CA . ALA A 1 171 ? 40.828 -11.166 -78.930 1.00 92.38 171 ALA A CA 1
ATOM 1267 C C . ALA A 1 171 ? 41.465 -12.052 -77.845 1.00 92.38 171 ALA A C 1
ATOM 1269 O O . ALA A 1 171 ? 42.179 -13.001 -78.180 1.00 92.38 171 ALA A O 1
ATOM 1270 N N . VAL A 1 172 ? 41.156 -11.817 -76.560 1.00 94.56 172 VAL A N 1
ATOM 1271 C CA . VAL A 1 172 ? 41.550 -12.734 -75.472 1.00 94.56 172 VAL A CA 1
ATOM 1272 C C . VAL A 1 172 ? 40.880 -14.091 -75.658 1.00 94.56 172 VAL A C 1
ATOM 1274 O O . VAL A 1 172 ? 41.544 -15.122 -75.572 1.00 94.56 172 VAL A O 1
ATOM 1277 N N . ARG A 1 173 ? 39.575 -14.117 -75.953 1.00 93.31 173 ARG A N 1
ATOM 1278 C CA . ARG A 1 173 ? 38.813 -15.363 -76.133 1.00 93.31 173 ARG A CA 1
ATOM 1279 C C . ARG A 1 173 ? 39.346 -16.215 -77.287 1.00 93.31 173 ARG A C 1
ATOM 1281 O O . ARG A 1 173 ? 39.516 -17.421 -77.117 1.00 93.31 173 ARG A O 1
ATOM 1288 N N . SER A 1 174 ? 39.656 -15.595 -78.424 1.00 91.88 174 SER A N 1
ATOM 1289 C CA . SER A 1 174 ? 40.232 -16.260 -79.602 1.00 91.88 174 SER A CA 1
ATOM 1290 C C . SER A 1 174 ? 41.708 -16.651 -79.432 1.00 91.88 174 SER A C 1
ATOM 1292 O O . SER A 1 174 ? 42.234 -17.411 -80.241 1.00 91.88 174 SER A O 1
ATOM 1294 N N . GLY A 1 175 ? 42.380 -16.172 -78.377 1.00 91.25 175 GLY A N 1
ATOM 1295 C CA . GLY A 1 175 ? 43.806 -16.407 -78.122 1.00 91.25 175 GLY A CA 1
ATOM 1296 C C . GLY A 1 175 ? 44.747 -15.517 -78.942 1.00 91.25 175 GLY A C 1
ATOM 1297 O O . GLY A 1 175 ? 45.966 -15.698 -78.894 1.00 91.25 175 GLY A O 1
ATOM 1298 N N . SER A 1 176 ? 44.203 -14.545 -79.679 1.00 91.44 176 SER A N 1
ATOM 1299 C CA . SER A 1 176 ? 44.987 -13.523 -80.381 1.00 91.44 176 SER A CA 1
ATOM 1300 C C . SER A 1 176 ? 45.703 -12.587 -79.398 1.00 91.44 176 SER A C 1
ATOM 1302 O O . SER A 1 176 ? 46.798 -12.116 -79.702 1.00 91.44 176 SER A O 1
ATOM 1304 N N . LEU A 1 177 ? 45.132 -12.404 -78.203 1.00 94.50 177 LEU A N 1
ATOM 1305 C CA . LEU A 1 177 ? 45.662 -11.623 -77.085 1.00 94.50 177 LEU A CA 1
ATOM 1306 C C . LEU A 1 177 ? 45.784 -12.501 -75.822 1.00 94.50 177 LEU A C 1
ATOM 1308 O O . LEU A 1 177 ? 44.948 -13.375 -75.593 1.00 94.50 177 LEU A O 1
ATOM 1312 N N . ASP A 1 178 ? 46.811 -12.291 -74.993 1.00 96.00 178 ASP A N 1
ATOM 1313 C CA . ASP A 1 178 ? 47.047 -13.120 -73.798 1.00 96.00 178 ASP A CA 1
ATOM 1314 C C . ASP A 1 178 ? 46.212 -12.665 -72.586 1.00 96.00 178 ASP A C 1
ATOM 1316 O O . ASP A 1 178 ? 45.775 -13.499 -71.785 1.00 96.00 178 ASP A O 1
ATOM 1320 N N . ALA A 1 179 ? 45.995 -11.352 -72.440 1.00 96.12 179 ALA A N 1
ATOM 1321 C CA . ALA A 1 179 ? 45.164 -10.760 -71.392 1.00 96.12 179 ALA A CA 1
ATOM 1322 C C . ALA A 1 179 ? 44.624 -9.378 -71.790 1.00 96.12 179 ALA A C 1
ATOM 1324 O O . ALA A 1 179 ? 45.236 -8.674 -72.589 1.00 96.12 179 ALA A O 1
ATOM 1325 N N . ALA A 1 180 ? 43.524 -8.950 -71.175 1.00 95.19 180 ALA A N 1
ATOM 1326 C CA . ALA A 1 180 ? 43.011 -7.587 -71.292 1.00 95.19 180 ALA A CA 1
ATOM 1327 C C . ALA A 1 180 ? 42.782 -6.992 -69.901 1.00 95.19 180 ALA A C 1
ATOM 1329 O O . ALA A 1 180 ? 42.156 -7.631 -69.055 1.00 95.19 180 ALA A O 1
ATOM 1330 N N . ILE A 1 181 ? 43.283 -5.781 -69.667 1.00 94.88 181 ILE A N 1
ATOM 1331 C CA . ILE A 1 181 ? 43.006 -4.994 -68.467 1.00 94.88 181 ILE A CA 1
ATOM 1332 C C . ILE A 1 181 ? 42.018 -3.898 -68.850 1.00 94.88 181 ILE A C 1
ATOM 1334 O O . ILE A 1 181 ? 42.299 -3.079 -69.721 1.00 94.88 181 ILE A O 1
ATOM 1338 N N . THR A 1 182 ? 40.837 -3.917 -68.238 1.00 90.88 182 THR A N 1
ATOM 1339 C CA . THR A 1 182 ? 39.723 -3.045 -68.638 1.00 90.88 182 THR A CA 1
ATOM 1340 C C . THR A 1 182 ? 38.985 -2.534 -67.412 1.00 90.88 182 THR A C 1
ATOM 1342 O O . THR A 1 182 ? 38.661 -3.341 -66.537 1.00 90.88 182 THR A O 1
ATOM 1345 N N . THR A 1 183 ? 38.649 -1.248 -67.372 1.00 90.50 183 THR A N 1
ATOM 1346 C CA . THR A 1 183 ? 37.796 -0.673 -66.327 1.00 90.50 183 THR A CA 1
ATOM 1347 C C . THR A 1 183 ? 36.390 -0.492 -66.865 1.00 90.50 183 THR A C 1
ATOM 1349 O O . THR A 1 183 ? 36.178 0.264 -67.806 1.00 90.50 183 THR A O 1
ATOM 1352 N N . ASN A 1 184 ? 35.427 -1.202 -66.278 1.00 85.44 184 ASN A N 1
ATOM 1353 C CA . ASN A 1 184 ? 34.039 -1.177 -66.729 1.00 85.44 184 ASN A CA 1
ATOM 1354 C C . ASN A 1 184 ? 33.084 -1.081 -65.541 1.00 85.44 184 ASN A C 1
ATOM 1356 O O . ASN A 1 184 ? 33.340 -1.649 -64.482 1.00 85.44 184 ASN A O 1
ATOM 1360 N N . SER A 1 185 ? 31.920 -0.478 -65.760 1.00 81.75 185 SER A N 1
ATOM 1361 C CA . SER A 1 185 ? 30.813 -0.457 -64.795 1.00 81.75 185 SER A CA 1
ATOM 1362 C C . SER A 1 185 ? 30.130 -1.819 -64.594 1.00 81.75 185 SER A C 1
ATOM 1364 O O . SER A 1 185 ? 29.345 -2.000 -63.667 1.00 81.75 185 SER A O 1
ATOM 1366 N N . ARG A 1 186 ? 30.438 -2.808 -65.446 1.00 80.62 186 ARG A N 1
ATOM 1367 C CA . ARG A 1 186 ? 29.925 -4.180 -65.359 1.00 80.62 186 ARG A CA 1
ATOM 1368 C C . ARG A 1 186 ? 31.058 -5.194 -65.227 1.00 80.62 186 ARG A C 1
ATOM 1370 O O . ARG A 1 186 ? 32.029 -5.181 -65.988 1.00 80.62 186 ARG A O 1
ATOM 1377 N N . LEU A 1 187 ? 30.876 -6.143 -64.314 1.00 83.31 187 LEU A N 1
ATOM 1378 C CA . LEU A 1 187 ? 31.730 -7.322 -64.208 1.00 83.31 187 LEU A CA 1
ATOM 1379 C C . LEU A 1 187 ? 31.503 -8.262 -65.397 1.00 83.31 187 LEU A C 1
ATOM 1381 O O . LEU A 1 187 ? 30.368 -8.623 -65.704 1.00 83.31 187 LEU A O 1
ATOM 1385 N N . LEU A 1 188 ? 32.584 -8.725 -66.023 1.00 83.88 188 LEU A N 1
ATOM 1386 C CA . LEU A 1 188 ? 32.561 -9.736 -67.080 1.00 83.88 188 LEU A CA 1
ATOM 1387 C C . LEU A 1 188 ? 31.788 -10.979 -66.621 1.00 83.88 188 LEU A C 1
ATOM 1389 O O . LEU A 1 188 ? 30.995 -11.537 -67.374 1.00 83.88 188 LEU A O 1
ATOM 1393 N N . THR A 1 189 ? 31.982 -11.376 -65.362 1.00 82.56 189 THR A N 1
ATOM 1394 C CA . THR A 1 189 ? 31.365 -12.561 -64.754 1.00 82.56 189 THR A CA 1
ATOM 1395 C C . THR A 1 189 ? 29.869 -12.416 -64.485 1.00 82.56 189 THR A C 1
ATOM 1397 O O . THR A 1 189 ? 29.197 -13.424 -64.284 1.00 82.56 189 THR A O 1
ATOM 1400 N N . ALA A 1 190 ? 29.317 -11.198 -64.548 1.00 80.62 190 ALA A N 1
ATOM 1401 C CA . ALA A 1 190 ? 27.879 -10.964 -64.427 1.00 80.62 190 ALA A CA 1
ATOM 1402 C C . ALA A 1 190 ? 27.097 -11.377 -65.689 1.00 80.62 190 ALA A C 1
ATOM 1404 O O . ALA A 1 190 ? 25.869 -11.359 -65.689 1.00 80.62 190 ALA A O 1
ATOM 1405 N N . ASP A 1 191 ? 27.772 -11.701 -66.794 1.00 79.88 191 ASP A N 1
ATOM 1406 C CA . ASP A 1 191 ? 27.160 -12.251 -68.005 1.00 79.88 191 ASP A CA 1
ATOM 1407 C C . ASP A 1 191 ? 27.743 -13.651 -68.287 1.00 79.88 191 ASP A C 1
ATOM 1409 O O . ASP A 1 191 ? 28.881 -13.761 -68.758 1.00 79.88 191 ASP A O 1
ATOM 1413 N N . PRO A 1 192 ? 26.995 -14.739 -68.015 1.00 80.44 192 PRO A N 1
ATOM 1414 C CA . PRO A 1 192 ? 27.462 -16.110 -68.238 1.00 80.44 192 PRO A CA 1
ATOM 1415 C C . PRO A 1 192 ? 27.819 -16.421 -69.698 1.00 80.44 192 PRO A C 1
ATOM 1417 O O . PRO A 1 192 ? 28.628 -17.311 -69.963 1.00 80.44 192 PRO A O 1
ATOM 1420 N N . VAL A 1 193 ? 27.219 -15.708 -70.656 1.00 82.38 193 VAL A N 1
ATOM 1421 C CA . VAL A 1 193 ? 27.494 -15.889 -72.085 1.00 82.38 193 VAL A CA 1
ATOM 1422 C C . VAL A 1 193 ? 28.811 -15.207 -72.441 1.00 82.38 193 VAL A C 1
ATOM 1424 O O . VAL A 1 193 ? 29.674 -15.835 -73.054 1.00 82.38 193 VAL A O 1
ATOM 1427 N N . ARG A 1 194 ? 29.014 -13.957 -72.004 1.00 81.12 194 ARG A N 1
ATOM 1428 C CA . ARG A 1 194 ? 30.256 -13.206 -72.277 1.00 81.12 194 ARG A CA 1
ATOM 1429 C C . ARG A 1 194 ? 31.460 -13.704 -71.474 1.00 81.12 194 ARG A C 1
ATOM 1431 O O . ARG A 1 194 ? 32.589 -13.573 -71.938 1.00 81.12 194 ARG A O 1
ATOM 1438 N N . SER A 1 195 ? 31.251 -14.287 -70.301 1.00 85.81 195 SER A N 1
ATOM 1439 C CA . SER A 1 195 ? 32.337 -14.832 -69.473 1.00 85.81 195 SER A CA 1
ATOM 1440 C C . SER A 1 195 ? 32.745 -16.261 -69.833 1.00 85.81 195 SER A C 1
ATOM 1442 O O . SER A 1 195 ? 33.763 -16.749 -69.340 1.00 85.81 195 SER A O 1
ATOM 1444 N N . ARG A 1 196 ? 31.997 -16.950 -70.707 1.00 88.25 196 ARG A N 1
ATOM 1445 C CA . ARG A 1 196 ? 32.311 -18.328 -71.103 1.00 88.25 196 ARG A CA 1
ATOM 1446 C C . ARG A 1 196 ? 33.737 -18.424 -71.661 1.00 88.25 196 ARG A C 1
ATOM 1448 O O . ARG A 1 196 ? 34.089 -17.744 -72.622 1.00 88.25 196 ARG A O 1
ATOM 1455 N N . GLY A 1 197 ? 34.540 -19.311 -71.071 1.00 89.19 197 GLY A N 1
ATOM 1456 C CA . GLY A 1 197 ? 35.929 -19.543 -71.481 1.00 89.19 197 GLY A CA 1
ATOM 1457 C C . GLY A 1 197 ? 36.927 -18.478 -71.007 1.00 89.19 197 GLY A C 1
ATOM 1458 O O . GLY A 1 197 ? 38.094 -18.543 -71.386 1.00 89.19 197 GLY A O 1
ATOM 1459 N N . LEU A 1 198 ? 36.509 -17.530 -70.166 1.00 94.12 198 LEU A N 1
ATOM 1460 C CA . LEU A 1 198 ? 37.342 -16.470 -69.595 1.00 94.12 198 LEU A CA 1
ATOM 1461 C C . LEU A 1 198 ? 37.335 -16.551 -68.059 1.00 94.12 198 LEU A C 1
ATOM 1463 O O . LEU A 1 198 ? 36.450 -17.163 -67.465 1.00 94.12 198 LEU A O 1
ATOM 1467 N N . ARG A 1 199 ? 38.329 -15.947 -67.405 1.00 93.06 199 ARG A N 1
ATOM 1468 C CA . ARG A 1 199 ? 38.387 -15.771 -65.944 1.00 93.06 199 ARG A CA 1
ATOM 1469 C C . ARG A 1 199 ? 39.103 -14.477 -65.567 1.00 93.06 199 ARG A C 1
ATOM 1471 O O . ARG A 1 199 ? 39.865 -13.930 -66.364 1.00 93.06 199 ARG A O 1
ATOM 1478 N N . LEU A 1 200 ? 38.887 -14.029 -64.334 1.00 94.62 200 LEU A N 1
ATOM 1479 C CA . LEU A 1 200 ? 39.531 -12.842 -63.766 1.00 94.62 200 LEU A CA 1
ATOM 1480 C C . LEU A 1 200 ? 40.766 -13.214 -62.932 1.00 94.62 200 LEU A C 1
ATOM 1482 O O . LEU A 1 200 ? 40.762 -14.252 -62.262 1.00 94.62 200 LEU A O 1
ATOM 1486 N N . LEU A 1 201 ? 41.809 -12.377 -62.947 1.00 94.19 201 LEU A N 1
ATOM 1487 C CA . LEU A 1 201 ? 42.921 -12.468 -61.988 1.00 94.19 201 LEU A CA 1
ATOM 1488 C C . LEU A 1 201 ? 42.609 -11.672 -60.719 1.00 94.19 201 LEU A C 1
ATOM 1490 O O . LEU A 1 201 ? 42.095 -10.560 -60.791 1.00 94.19 201 LEU A O 1
ATOM 1494 N N . SER A 1 202 ? 42.958 -12.243 -59.566 1.00 93.25 202 SER A N 1
ATOM 1495 C CA . SER A 1 202 ? 42.809 -11.598 -58.259 1.00 93.25 202 SER A CA 1
ATOM 1496 C C . SER A 1 202 ? 44.059 -10.803 -57.888 1.00 93.25 202 SER A C 1
ATOM 1498 O O . SER A 1 202 ? 45.175 -11.287 -58.086 1.00 93.25 202 SER A O 1
ATOM 1500 N N . LEU A 1 203 ? 43.873 -9.631 -57.279 1.00 93.19 203 LEU A N 1
ATOM 1501 C CA . LEU A 1 203 ? 44.941 -8.863 -56.637 1.00 93.19 203 LEU A CA 1
ATOM 1502 C C . LEU A 1 203 ? 45.189 -9.384 -55.216 1.00 93.19 203 LEU A C 1
ATOM 1504 O O . LEU A 1 203 ? 44.264 -9.495 -54.412 1.00 93.19 203 LEU A O 1
ATOM 1508 N N . SER A 1 204 ? 46.439 -9.680 -54.877 1.00 91.88 204 SER A N 1
ATOM 1509 C CA . SER A 1 204 ? 46.838 -10.082 -53.524 1.00 91.88 204 SER A CA 1
ATOM 1510 C C . SER A 1 204 ? 46.886 -8.891 -52.559 1.00 91.88 204 SER A C 1
ATOM 1512 O O . SER A 1 204 ? 47.110 -7.755 -52.970 1.00 91.88 204 SER A O 1
ATOM 1514 N N . VAL A 1 205 ? 46.737 -9.140 -51.253 1.00 90.00 205 VAL A N 1
ATOM 1515 C CA . VAL A 1 205 ? 46.776 -8.090 -50.210 1.00 90.00 205 VAL A CA 1
ATOM 1516 C C . VAL A 1 205 ? 48.021 -7.180 -50.311 1.00 90.00 205 VAL A C 1
ATOM 1518 O O . VAL A 1 205 ? 47.868 -5.961 -50.208 1.00 90.00 205 VAL A O 1
ATOM 1521 N N . PRO A 1 206 ? 49.247 -7.689 -50.574 1.00 90.38 206 PRO A N 1
ATOM 1522 C CA . PRO A 1 206 ? 50.410 -6.823 -50.787 1.00 90.38 206 PRO A CA 1
ATOM 1523 C C . PRO A 1 206 ? 50.314 -5.941 -52.040 1.00 90.38 206 PRO A C 1
ATOM 1525 O O . PRO A 1 206 ? 50.779 -4.803 -52.015 1.00 90.38 206 PRO A O 1
ATOM 1528 N N . GLU A 1 207 ? 49.728 -6.440 -53.132 1.00 90.69 207 GLU A N 1
ATOM 1529 C CA . GLU A 1 207 ? 49.520 -5.662 -54.363 1.00 90.69 207 GLU A CA 1
ATOM 1530 C C . GLU A 1 207 ? 48.479 -4.562 -54.129 1.00 90.69 207 GLU A C 1
ATOM 1532 O O . GLU A 1 207 ? 48.725 -3.409 -54.476 1.00 90.69 207 GLU A O 1
ATOM 1537 N N . GLN A 1 208 ? 47.382 -4.880 -53.433 1.00 91.62 208 GLN A N 1
ATOM 1538 C CA . GLN A 1 208 ? 46.363 -3.909 -53.023 1.00 91.62 208 GLN A CA 1
ATOM 1539 C C . GLN A 1 208 ? 46.967 -2.774 -52.183 1.00 91.62 208 GLN A C 1
ATOM 1541 O O . GLN A 1 208 ? 46.719 -1.598 -52.447 1.00 91.62 208 GLN A O 1
ATOM 1546 N N . ALA A 1 209 ? 47.821 -3.106 -51.208 1.00 87.88 209 ALA A N 1
ATOM 1547 C CA . ALA A 1 209 ? 48.498 -2.113 -50.376 1.00 87.88 209 ALA A CA 1
ATOM 1548 C C . ALA A 1 209 ? 49.415 -1.184 -51.194 1.00 87.88 209 ALA A C 1
ATOM 1550 O O . ALA A 1 209 ? 49.433 0.023 -50.956 1.00 87.88 209 ALA A O 1
ATOM 1551 N N . ARG A 1 210 ? 50.151 -1.716 -52.182 1.00 89.38 210 ARG A N 1
ATOM 1552 C CA . ARG A 1 210 ? 51.016 -0.914 -53.071 1.00 89.38 210 ARG A CA 1
ATOM 1553 C C . ARG A 1 210 ? 50.219 -0.005 -54.003 1.00 89.38 210 ARG A C 1
ATOM 1555 O O . ARG A 1 210 ? 50.613 1.142 -54.199 1.00 89.38 210 ARG A O 1
ATOM 1562 N N . ILE A 1 211 ? 49.108 -0.502 -54.546 1.00 89.25 211 ILE A N 1
ATOM 1563 C CA . ILE A 1 211 ? 48.177 0.279 -55.371 1.00 89.25 211 ILE A CA 1
ATOM 1564 C C . ILE A 1 211 ? 47.600 1.435 -54.542 1.00 89.25 211 ILE A C 1
ATOM 1566 O O . ILE A 1 211 ? 47.701 2.593 -54.945 1.00 89.25 211 ILE A O 1
ATOM 1570 N N . LYS A 1 212 ? 47.092 1.144 -53.338 1.00 86.19 212 LYS A N 1
ATOM 1571 C CA . LYS A 1 212 ? 46.487 2.147 -52.448 1.00 86.19 212 LYS A CA 1
ATOM 1572 C C . LYS A 1 212 ? 47.486 3.188 -51.938 1.00 86.19 212 LYS A C 1
ATOM 1574 O O . LYS A 1 212 ? 47.118 4.338 -51.726 1.00 86.19 212 LYS A O 1
ATOM 1579 N N . LEU A 1 213 ? 48.756 2.808 -51.770 1.00 85.50 213 LEU A N 1
ATOM 1580 C CA . LEU A 1 213 ? 49.829 3.743 -51.418 1.00 85.50 213 LEU A CA 1
ATOM 1581 C C . LEU A 1 213 ? 50.097 4.763 -52.536 1.00 85.50 213 LEU A C 1
ATOM 1583 O O . LEU A 1 213 ? 50.433 5.908 -52.246 1.00 85.50 213 LEU A O 1
ATOM 1587 N N . ARG A 1 214 ? 49.970 4.355 -53.805 1.00 83.00 214 ARG A N 1
ATOM 1588 C CA . ARG A 1 214 ? 50.172 5.239 -54.964 1.00 83.00 214 ARG A CA 1
ATOM 1589 C C . ARG A 1 214 ? 48.995 6.181 -55.180 1.00 83.00 214 ARG A C 1
ATOM 1591 O O . ARG A 1 214 ? 49.215 7.357 -55.464 1.00 83.00 214 ARG A O 1
ATOM 1598 N N . ASN A 1 215 ? 47.779 5.663 -55.039 1.00 86.19 215 ASN A N 1
ATOM 1599 C CA . ASN A 1 215 ? 46.558 6.440 -55.170 1.00 86.19 215 ASN A CA 1
ATOM 1600 C C . ASN A 1 215 ? 45.536 6.003 -54.101 1.00 86.19 215 ASN A C 1
ATOM 1602 O O . ASN A 1 215 ? 45.000 4.892 -54.181 1.00 86.19 215 ASN A O 1
ATOM 1606 N N . PRO A 1 216 ? 45.249 6.860 -53.101 1.00 83.44 216 PRO A N 1
ATOM 1607 C CA . PRO A 1 216 ? 44.356 6.517 -51.998 1.00 83.44 216 PRO A CA 1
ATOM 1608 C C . PRO A 1 216 ? 42.877 6.455 -52.404 1.00 83.44 216 PRO A C 1
ATOM 1610 O O . PRO A 1 216 ? 42.066 5.990 -51.606 1.00 83.44 216 PRO A O 1
ATOM 1613 N N . LEU A 1 217 ? 42.522 6.910 -53.613 1.00 85.31 217 LEU A N 1
ATOM 1614 C CA . LEU A 1 217 ? 41.142 6.925 -54.109 1.00 85.31 217 LEU A CA 1
ATOM 1615 C C . LEU A 1 217 ? 40.677 5.559 -54.636 1.00 85.31 217 LEU A C 1
ATOM 1617 O O . LEU A 1 217 ? 39.473 5.352 -54.802 1.00 85.31 217 LEU A O 1
ATOM 1621 N N . TYR A 1 218 ? 41.594 4.605 -54.837 1.00 87.94 218 TYR A N 1
ATOM 1622 C CA . TYR A 1 218 ? 41.228 3.235 -55.186 1.00 87.94 218 TYR A CA 1
ATOM 1623 C C . TYR A 1 218 ? 40.630 2.473 -54.001 1.00 87.94 218 TYR A C 1
ATOM 1625 O O . TYR A 1 218 ? 41.123 2.514 -52.867 1.00 87.94 218 TYR A O 1
ATOM 1633 N N . SER A 1 219 ? 39.577 1.716 -54.298 1.00 88.06 219 SER A N 1
ATOM 1634 C CA . SER A 1 219 ? 38.971 0.731 -53.396 1.00 88.06 219 SER A CA 1
ATOM 1635 C C . SER A 1 219 ? 39.120 -0.676 -53.986 1.00 88.06 219 SER A C 1
ATOM 1637 O O . SER A 1 219 ? 39.620 -0.834 -55.101 1.00 88.06 219 SER A O 1
ATOM 1639 N N . PHE A 1 220 ? 38.758 -1.708 -53.223 1.00 88.88 220 PHE A N 1
ATOM 1640 C CA . PHE A 1 220 ? 38.853 -3.097 -53.674 1.00 88.88 220 PHE A CA 1
ATOM 1641 C C . PHE A 1 220 ? 37.557 -3.837 -53.378 1.00 88.88 220 PHE A C 1
ATOM 1643 O O . PHE A 1 220 ? 36.973 -3.646 -52.313 1.00 88.88 220 PHE A O 1
ATOM 1650 N N . ALA A 1 221 ? 37.134 -4.689 -54.307 1.00 86.81 221 ALA A N 1
ATOM 1651 C CA . ALA A 1 221 ? 35.918 -5.480 -54.176 1.00 86.81 221 ALA A CA 1
ATOM 1652 C C . ALA A 1 221 ? 36.183 -6.947 -54.520 1.00 86.81 221 ALA A C 1
ATOM 1654 O O . ALA A 1 221 ? 36.821 -7.250 -55.532 1.00 86.81 221 ALA A O 1
ATOM 1655 N N . ASP A 1 222 ? 35.661 -7.851 -53.692 1.00 87.56 222 ASP A N 1
ATOM 1656 C CA . ASP A 1 222 ? 35.673 -9.286 -53.963 1.00 87.56 222 ASP A CA 1
ATOM 1657 C C . ASP A 1 222 ? 34.484 -9.665 -54.844 1.00 87.56 222 ASP A C 1
ATOM 1659 O O . ASP A 1 222 ? 33.328 -9.407 -54.505 1.00 87.56 222 ASP A O 1
ATOM 1663 N N . VAL A 1 223 ? 34.763 -10.306 -55.978 1.00 86.38 223 VAL A N 1
ATOM 1664 C CA . VAL A 1 223 ? 33.744 -10.700 -56.957 1.00 86.38 223 VAL A CA 1
ATOM 1665 C C . VAL A 1 223 ? 33.824 -12.182 -57.289 1.00 86.38 223 VAL A C 1
ATOM 1667 O O . VAL A 1 223 ? 34.874 -12.810 -57.171 1.00 86.38 223 VAL A O 1
ATOM 1670 N N . SER A 1 224 ? 32.711 -12.758 -57.744 1.00 86.88 224 SER A N 1
ATOM 1671 C CA . SER A 1 224 ? 32.673 -14.160 -58.176 1.00 86.88 224 SER A CA 1
ATOM 1672 C C . SER A 1 224 ? 33.412 -14.360 -59.501 1.00 86.88 224 SER A C 1
ATOM 1674 O O . SER A 1 224 ? 33.219 -13.590 -60.446 1.00 86.88 224 SER A O 1
ATOM 1676 N N . ASN A 1 225 ? 34.228 -15.415 -59.584 1.00 86.12 225 ASN A N 1
ATOM 1677 C CA . ASN A 1 225 ? 34.979 -15.773 -60.789 1.00 86.12 225 ASN A CA 1
ATOM 1678 C C . ASN A 1 225 ? 34.261 -16.863 -61.610 1.00 86.12 225 ASN A C 1
ATOM 1680 O O . ASN A 1 225 ? 33.575 -17.724 -61.062 1.00 86.12 225 ASN A O 1
ATOM 1684 N N . SER A 1 226 ? 34.443 -16.873 -62.933 1.00 76.88 226 SER A N 1
ATOM 1685 C CA . SER A 1 226 ? 33.692 -17.735 -63.871 1.00 76.88 226 SER A CA 1
ATOM 1686 C C . SER A 1 226 ? 34.038 -19.228 -63.799 1.00 76.88 226 SER A C 1
ATOM 1688 O O . SER A 1 226 ? 33.326 -20.048 -64.370 1.00 76.88 226 SER A O 1
ATOM 1690 N N . GLY A 1 227 ? 35.107 -19.588 -63.082 1.00 67.81 227 GLY A N 1
ATOM 1691 C CA . GLY A 1 227 ? 35.530 -20.970 -62.821 1.00 67.81 227 GLY A CA 1
ATOM 1692 C C . GLY A 1 227 ? 35.331 -21.438 -61.373 1.00 67.81 227 GLY A C 1
ATOM 1693 O O . GLY A 1 227 ? 35.832 -22.502 -61.019 1.00 67.81 227 GLY A O 1
ATOM 1694 N N . GLY A 1 228 ? 34.637 -20.656 -60.537 1.00 75.06 228 GLY A N 1
ATOM 1695 C CA . GLY A 1 228 ? 34.559 -20.862 -59.087 1.00 75.06 228 GLY A CA 1
ATOM 1696 C C . GLY A 1 228 ? 35.639 -20.090 -58.314 1.00 75.06 228 GLY A C 1
ATOM 1697 O O . GLY A 1 228 ? 36.699 -19.768 -58.849 1.00 75.06 228 GLY A O 1
ATOM 1698 N N . GLY A 1 229 ? 35.350 -19.770 -57.048 1.00 82.62 229 GLY A N 1
ATOM 1699 C CA . GLY A 1 229 ? 36.186 -18.909 -56.200 1.00 82.62 229 GLY A CA 1
ATOM 1700 C C . GLY A 1 229 ? 35.891 -17.409 -56.350 1.00 82.62 229 GLY A C 1
ATOM 1701 O O . GLY A 1 229 ? 35.022 -17.005 -57.128 1.00 82.62 229 GLY A O 1
ATOM 1702 N N . SER A 1 230 ? 36.614 -16.585 -55.588 1.00 88.38 230 SER A N 1
ATOM 1703 C CA . SER A 1 230 ? 36.542 -15.121 -55.642 1.00 88.38 230 SER A CA 1
ATOM 1704 C C . SER A 1 230 ? 37.786 -14.517 -56.300 1.00 88.38 230 SER A C 1
ATOM 1706 O O . SER A 1 230 ? 38.869 -15.105 -56.285 1.00 88.38 230 SER A O 1
ATOM 1708 N N . ALA A 1 231 ? 37.627 -13.342 -56.899 1.00 89.88 231 ALA A N 1
ATOM 1709 C CA . ALA A 1 231 ? 38.716 -12.494 -57.357 1.00 89.88 231 ALA A CA 1
ATOM 1710 C C . ALA A 1 231 ? 38.562 -11.107 -56.729 1.00 89.88 231 ALA A C 1
ATOM 1712 O O . ALA A 1 231 ? 37.494 -10.507 -56.824 1.00 89.88 231 ALA A O 1
ATOM 1713 N N . THR A 1 232 ? 39.622 -10.596 -56.114 1.00 93.00 232 THR A N 1
ATOM 1714 C CA . THR A 1 232 ? 39.667 -9.223 -55.610 1.00 93.00 232 THR A CA 1
ATOM 1715 C C . THR A 1 232 ? 40.099 -8.285 -56.728 1.00 93.00 232 THR A C 1
ATOM 1717 O O . THR A 1 232 ? 41.195 -8.434 -57.280 1.00 93.00 232 THR A O 1
ATOM 1720 N N . LEU A 1 233 ? 39.249 -7.319 -57.059 1.00 92.94 233 LEU A N 1
ATOM 1721 C CA . LEU A 1 233 ? 39.464 -6.342 -58.124 1.00 92.94 233 LEU A CA 1
ATOM 1722 C C . LEU A 1 233 ? 39.707 -4.947 -57.556 1.00 92.94 233 LEU A C 1
ATOM 1724 O O . LEU A 1 233 ? 39.194 -4.611 -56.492 1.00 92.94 233 LEU A O 1
ATOM 1728 N N . MET A 1 234 ? 40.451 -4.127 -58.297 1.00 92.94 234 MET A N 1
ATOM 1729 C CA . MET A 1 234 ? 40.573 -2.693 -58.030 1.00 92.94 234 MET A CA 1
ATOM 1730 C C . MET A 1 234 ? 39.333 -1.969 -58.556 1.00 92.94 234 MET A C 1
ATOM 1732 O O . MET A 1 234 ? 38.901 -2.230 -59.681 1.00 92.94 234 MET A O 1
ATOM 1736 N N . THR A 1 235 ? 38.780 -1.048 -57.771 1.00 90.88 235 THR A N 1
ATOM 1737 C CA . THR A 1 235 ? 37.584 -0.284 -58.135 1.00 90.88 235 THR A CA 1
ATOM 1738 C C . THR A 1 235 ? 37.810 1.220 -58.058 1.00 90.88 235 THR A C 1
ATOM 1740 O O . THR A 1 235 ? 38.450 1.712 -57.123 1.00 90.88 235 THR A O 1
ATOM 1743 N N . SER A 1 236 ? 37.220 1.935 -59.011 1.00 90.12 236 SER A N 1
ATOM 1744 C CA . SER A 1 236 ? 37.093 3.395 -59.068 1.00 90.12 236 SER A CA 1
ATOM 1745 C C . SER A 1 236 ? 35.613 3.789 -59.072 1.00 90.12 236 SER A C 1
ATOM 1747 O O . SER A 1 236 ? 34.731 2.925 -59.052 1.00 90.12 236 SER A O 1
ATOM 1749 N N . ARG A 1 237 ? 35.321 5.092 -59.054 1.00 88.69 237 ARG A N 1
ATOM 1750 C CA . ARG A 1 237 ? 33.955 5.621 -59.136 1.00 88.69 237 ARG A CA 1
ATOM 1751 C C . ARG A 1 237 ? 33.852 6.594 -60.303 1.00 88.69 237 ARG A C 1
ATOM 1753 O O . ARG A 1 237 ? 34.698 7.478 -60.420 1.00 88.69 237 ARG A O 1
ATOM 1760 N N . ALA A 1 238 ? 32.803 6.473 -61.106 1.00 91.69 238 ALA A N 1
ATOM 1761 C CA . ALA A 1 238 ? 32.438 7.499 -62.071 1.00 91.69 238 ALA A CA 1
ATOM 1762 C C . ALA A 1 238 ? 31.718 8.633 -61.332 1.00 91.69 238 ALA A C 1
ATOM 1764 O O . ALA A 1 238 ? 30.702 8.402 -60.675 1.00 91.69 238 ALA A O 1
ATOM 1765 N N . ILE A 1 239 ? 32.248 9.847 -61.413 1.00 93.12 239 ILE A N 1
ATOM 1766 C CA . ILE A 1 239 ? 31.731 11.036 -60.731 1.00 93.12 239 ILE A CA 1
ATOM 1767 C C . ILE A 1 239 ? 31.349 12.108 -61.753 1.00 93.12 239 ILE A C 1
ATOM 1769 O O . ILE A 1 239 ? 32.051 12.320 -62.741 1.00 93.12 239 ILE A O 1
ATOM 1773 N N . LEU A 1 240 ? 30.234 12.788 -61.504 1.00 94.44 240 LEU A N 1
ATOM 1774 C CA . LEU A 1 240 ? 29.787 13.960 -62.243 1.00 94.44 240 LEU A CA 1
ATOM 1775 C C . LEU A 1 240 ? 30.371 15.215 -61.597 1.00 94.44 240 LEU A C 1
ATOM 1777 O O . LEU A 1 240 ? 30.190 15.456 -60.399 1.00 94.44 240 LEU A O 1
ATOM 1781 N N . VAL A 1 241 ? 31.062 16.015 -62.401 1.00 92.00 241 VAL A N 1
ATOM 1782 C CA . VAL A 1 241 ? 31.819 17.186 -61.953 1.00 92.00 241 VAL A CA 1
ATOM 1783 C C . VAL A 1 241 ? 31.458 18.399 -62.804 1.00 92.00 241 VAL A C 1
ATOM 1785 O O . VAL A 1 241 ? 31.177 18.269 -63.994 1.00 92.00 241 VAL A O 1
ATOM 1788 N N . THR A 1 242 ? 31.476 19.576 -62.181 1.00 90.00 242 THR A N 1
ATOM 1789 C CA . THR A 1 242 ? 31.308 20.884 -62.830 1.00 90.00 242 THR A CA 1
ATOM 1790 C C . THR A 1 242 ? 32.501 21.789 -62.536 1.00 90.00 242 THR A C 1
ATOM 1792 O O . THR A 1 242 ? 33.174 21.621 -61.515 1.00 90.00 242 THR A O 1
ATOM 1795 N N . ASN A 1 243 ? 32.744 22.774 -63.399 1.00 84.00 243 ASN A N 1
ATOM 1796 C CA . ASN A 1 243 ? 33.737 23.830 -63.184 1.00 84.00 243 ASN A CA 1
ATOM 1797 C C . ASN A 1 243 ? 33.085 25.115 -62.613 1.00 84.00 243 ASN A C 1
ATOM 1799 O O . ASN A 1 243 ? 31.968 25.455 -63.001 1.00 84.00 243 ASN A O 1
ATOM 1803 N N . MET A 1 244 ? 33.774 25.821 -61.703 1.00 73.44 244 MET A N 1
ATOM 1804 C CA . MET A 1 244 ? 33.373 27.113 -61.112 1.00 73.44 244 MET A CA 1
ATOM 1805 C C . MET A 1 244 ? 34.255 28.311 -61.536 1.00 73.44 244 MET A C 1
ATOM 1807 O O . MET A 1 244 ? 34.074 29.409 -61.012 1.00 73.44 244 MET A O 1
ATOM 1811 N N . VAL A 1 245 ? 35.221 28.131 -62.448 1.00 63.56 245 VAL A N 1
ATOM 1812 C CA . VAL A 1 245 ? 36.210 29.164 -62.838 1.00 63.56 245 VAL A CA 1
ATOM 1813 C C . VAL A 1 245 ? 35.578 30.360 -63.560 1.00 63.56 245 VAL A C 1
ATOM 1815 O O . VAL A 1 245 ? 35.980 31.499 -63.316 1.00 63.56 245 VAL A O 1
ATOM 1818 N N . ASP A 1 246 ? 34.601 30.130 -64.441 1.00 62.44 246 ASP A N 1
ATOM 1819 C CA . ASP A 1 246 ? 33.974 31.188 -65.240 1.00 62.44 246 ASP A CA 1
ATOM 1820 C C . ASP A 1 246 ? 32.506 31.408 -64.808 1.00 62.44 246 ASP A C 1
ATOM 1822 O O . ASP A 1 246 ? 31.683 30.491 -64.922 1.00 62.44 246 ASP A O 1
ATOM 1826 N N . PRO A 1 247 ? 32.128 32.618 -64.343 1.00 59.31 247 PRO A N 1
ATOM 1827 C CA . PRO A 1 247 ? 30.745 32.965 -64.006 1.00 59.31 247 PRO A CA 1
ATOM 1828 C C . PRO A 1 247 ? 29.752 32.777 -65.160 1.00 59.31 247 PRO A C 1
ATOM 1830 O O . PRO A 1 247 ? 28.561 32.612 -64.911 1.00 59.31 247 PRO A O 1
ATOM 1833 N N . SER A 1 248 ? 30.221 32.812 -66.412 1.00 54.44 248 SER A N 1
ATOM 1834 C CA . SER A 1 248 ? 29.402 32.554 -67.603 1.00 54.44 248 SER A CA 1
ATOM 1835 C C . SER A 1 248 ? 29.163 31.063 -67.872 1.00 54.44 248 SER A C 1
ATOM 1837 O O . SER A 1 248 ? 28.199 30.718 -68.550 1.00 54.44 248 SER A O 1
ATOM 1839 N N . LEU A 1 249 ? 29.996 30.190 -67.294 1.00 54.88 249 LEU A N 1
ATOM 1840 C CA . LEU A 1 249 ? 29.906 28.727 -67.369 1.00 54.88 249 LEU A CA 1
ATOM 1841 C C . LEU A 1 249 ? 29.325 28.097 -66.094 1.00 54.88 249 LEU A C 1
ATOM 1843 O O . LEU A 1 249 ? 29.061 26.896 -66.059 1.00 54.88 249 LEU A O 1
ATOM 1847 N N . THR A 1 250 ? 29.133 28.897 -65.041 1.00 65.31 250 THR A N 1
ATOM 1848 C CA . THR A 1 250 ? 28.625 28.431 -63.749 1.00 65.31 250 THR A CA 1
ATOM 1849 C C . THR A 1 250 ? 27.154 28.043 -63.874 1.00 65.31 250 THR A C 1
ATOM 1851 O O . THR A 1 250 ? 26.295 28.863 -64.204 1.00 65.31 250 THR A O 1
ATOM 1854 N N . LEU A 1 251 ? 26.857 26.779 -63.580 1.00 76.38 251 LEU A N 1
ATOM 1855 C CA . LEU A 1 251 ? 25.499 26.253 -63.597 1.00 76.38 251 LEU A CA 1
ATOM 1856 C C . LEU A 1 251 ? 24.632 26.940 -62.535 1.00 76.38 251 LEU A C 1
ATOM 1858 O O . LEU A 1 251 ? 25.066 27.186 -61.410 1.00 76.38 251 LEU A O 1
ATOM 1862 N N . THR A 1 252 ? 23.373 27.231 -62.868 1.00 81.62 252 THR A N 1
ATOM 1863 C CA . THR A 1 252 ? 22.446 27.782 -61.871 1.00 81.62 252 THR A CA 1
ATOM 1864 C C . THR A 1 252 ? 22.131 26.737 -60.796 1.00 81.62 252 THR A C 1
ATOM 1866 O O . THR A 1 252 ? 21.981 25.552 -61.091 1.00 81.62 252 THR A O 1
ATOM 1869 N N . ASN A 1 253 ? 21.956 27.172 -59.543 1.00 82.50 253 ASN A N 1
ATOM 1870 C CA . ASN A 1 253 ? 21.596 26.267 -58.442 1.00 82.50 253 ASN A CA 1
ATOM 1871 C C . ASN A 1 253 ? 20.312 25.465 -58.727 1.00 82.50 253 ASN A C 1
ATOM 1873 O O . ASN A 1 253 ? 20.209 24.312 -58.317 1.00 82.50 253 ASN A O 1
ATOM 1877 N N . GLY A 1 254 ? 19.350 26.070 -59.437 1.00 79.81 254 GLY A N 1
ATOM 1878 C CA . GLY A 1 254 ? 18.126 25.395 -59.871 1.00 79.81 254 GLY A CA 1
ATOM 1879 C C . GLY A 1 254 ? 18.414 24.245 -60.835 1.00 79.81 254 GLY A C 1
ATOM 1880 O O . GLY A 1 254 ? 17.933 23.143 -60.614 1.00 79.81 254 GLY A O 1
ATOM 1881 N N . PHE A 1 255 ? 19.274 24.471 -61.832 1.00 84.12 255 PHE A N 1
ATOM 1882 C CA . PHE A 1 255 ? 19.670 23.439 -62.790 1.00 84.12 255 PHE A CA 1
ATOM 1883 C C . PHE A 1 255 ? 20.424 22.279 -62.132 1.00 84.12 255 PHE A C 1
ATOM 1885 O O . PHE A 1 255 ? 20.124 21.120 -62.405 1.00 84.12 255 PHE A O 1
ATOM 1892 N N . VAL A 1 256 ? 21.352 22.574 -61.214 1.00 87.81 256 VAL A N 1
ATOM 1893 C CA . VAL A 1 256 ? 22.058 21.534 -60.447 1.00 87.81 256 VAL A CA 1
ATOM 1894 C C . VAL A 1 256 ? 21.071 20.675 -59.653 1.00 87.81 256 VAL A C 1
ATOM 1896 O O . VAL A 1 256 ? 21.175 19.454 -59.680 1.00 87.81 256 VAL A O 1
ATOM 1899 N N . ARG A 1 257 ? 20.083 21.290 -58.990 1.00 86.56 257 ARG A N 1
ATOM 1900 C CA . ARG A 1 257 ? 19.033 20.556 -58.267 1.00 86.56 257 ARG A CA 1
ATOM 1901 C C . ARG A 1 257 ? 18.178 19.691 -59.193 1.00 86.56 257 ARG A C 1
ATOM 1903 O O . ARG A 1 257 ? 17.955 18.535 -58.856 1.00 86.56 257 ARG A O 1
ATOM 1910 N N . THR A 1 258 ? 17.749 20.213 -60.344 1.00 86.25 258 THR A N 1
ATOM 1911 C CA . THR A 1 258 ? 16.991 19.431 -61.337 1.00 86.25 258 THR A CA 1
ATOM 1912 C C . THR A 1 258 ? 17.790 18.217 -61.805 1.00 86.25 258 THR A C 1
ATOM 1914 O O . THR A 1 258 ? 17.262 17.110 -61.812 1.00 86.25 258 THR A O 1
ATOM 1917 N N . ILE A 1 259 ? 19.068 18.399 -62.158 1.00 88.69 259 ILE A N 1
ATOM 1918 C CA . ILE A 1 259 ? 19.927 17.289 -62.587 1.00 88.69 259 ILE A CA 1
ATOM 1919 C C . ILE A 1 259 ? 20.016 16.219 -61.499 1.00 88.69 259 ILE A C 1
ATOM 1921 O O . ILE A 1 259 ? 19.876 15.042 -61.805 1.00 88.69 259 ILE A O 1
ATOM 1925 N N . LEU A 1 260 ? 20.241 16.602 -60.241 1.00 90.25 260 LEU A N 1
ATOM 1926 C CA . LEU A 1 260 ? 20.371 15.635 -59.148 1.00 90.25 260 LEU A CA 1
ATOM 1927 C C . LEU A 1 260 ? 19.075 14.868 -58.884 1.00 90.25 260 LEU A C 1
ATOM 1929 O O . LEU A 1 260 ? 19.132 13.660 -58.673 1.00 90.25 260 LEU A O 1
ATOM 1933 N N . ASP A 1 261 ? 17.927 15.543 -58.952 1.00 88.44 261 ASP A N 1
ATOM 1934 C CA . ASP A 1 261 ? 16.612 14.912 -58.806 1.00 88.44 261 ASP A CA 1
ATOM 1935 C C . ASP A 1 261 ? 16.352 13.879 -59.917 1.00 88.44 261 ASP A C 1
ATOM 1937 O O . ASP A 1 261 ? 15.920 12.756 -59.661 1.00 88.44 261 ASP A O 1
ATOM 1941 N N . GLU A 1 262 ? 16.698 14.213 -61.161 1.00 89.25 262 GLU A N 1
ATOM 1942 C CA . GLU A 1 262 ? 16.542 13.314 -62.309 1.00 89.25 262 GLU A CA 1
ATOM 1943 C C . GLU A 1 262 ? 17.534 12.144 -62.303 1.00 89.25 262 GLU A C 1
ATOM 1945 O O . GLU A 1 262 ? 17.178 11.021 -62.680 1.00 89.25 262 GLU A O 1
ATOM 1950 N N . ILE A 1 263 ? 18.766 12.383 -61.844 1.00 90.25 263 ILE A N 1
ATOM 1951 C CA . ILE A 1 263 ? 19.747 11.317 -61.619 1.00 90.25 263 ILE A CA 1
ATOM 1952 C C . ILE A 1 263 ? 19.194 10.313 -60.603 1.00 90.25 263 ILE A C 1
ATOM 1954 O O . ILE A 1 263 ? 19.229 9.111 -60.868 1.00 90.25 263 ILE A O 1
ATOM 1958 N N . ASP A 1 264 ? 18.655 10.800 -59.484 1.00 87.06 264 ASP A N 1
ATOM 1959 C CA . ASP A 1 264 ? 18.147 9.965 -58.394 1.00 87.06 264 ASP A CA 1
ATOM 1960 C C . ASP A 1 264 ? 16.901 9.159 -58.795 1.00 87.06 264 ASP A C 1
ATOM 1962 O O . ASP A 1 264 ? 16.772 7.981 -58.462 1.00 87.06 264 ASP A O 1
ATOM 1966 N N . GLN A 1 265 ? 15.983 9.771 -59.549 1.00 86.75 265 GLN A N 1
ATOM 1967 C CA . GLN A 1 265 ? 14.679 9.168 -59.834 1.00 86.75 265 GLN A CA 1
ATOM 1968 C C . GLN A 1 265 ? 14.613 8.378 -61.148 1.00 86.75 265 GLN A C 1
ATOM 1970 O O . GLN A 1 265 ? 13.838 7.421 -61.249 1.00 86.75 265 GLN A O 1
ATOM 1975 N N . ARG A 1 266 ? 15.338 8.799 -62.196 1.00 88.50 266 ARG A N 1
ATOM 1976 C CA . ARG A 1 266 ? 15.036 8.386 -63.584 1.00 88.50 266 ARG A CA 1
ATOM 1977 C C . ARG A 1 266 ? 16.229 7.893 -64.394 1.00 88.50 266 ARG A C 1
ATOM 1979 O O . ARG A 1 266 ? 16.013 7.103 -65.317 1.00 88.50 266 ARG A O 1
ATOM 1986 N N . LEU A 1 267 ? 17.462 8.283 -64.063 1.00 89.06 267 LEU A N 1
ATOM 1987 C CA . LEU A 1 267 ? 18.631 7.956 -64.891 1.00 89.06 267 LEU A CA 1
ATOM 1988 C C . LEU A 1 267 ? 18.861 6.449 -65.058 1.00 89.06 267 LEU A C 1
ATOM 1990 O O . LEU A 1 267 ? 19.122 6.008 -66.174 1.00 89.06 267 LEU A O 1
ATOM 1994 N N . GLU A 1 268 ? 18.723 5.648 -63.996 1.00 87.88 268 GLU A N 1
ATOM 1995 C CA . GLU A 1 268 ? 18.895 4.187 -64.089 1.00 87.88 268 GLU A CA 1
ATOM 1996 C C . GLU A 1 268 ? 17.919 3.566 -65.102 1.00 87.88 268 GLU A C 1
ATOM 1998 O O . GLU A 1 268 ? 18.315 2.784 -65.969 1.00 87.88 268 GLU A O 1
ATOM 2003 N N . LEU A 1 269 ? 16.646 3.969 -65.033 1.00 86.62 269 LEU A N 1
ATOM 2004 C CA . LEU A 1 269 ? 15.590 3.467 -65.911 1.00 86.62 269 LEU A CA 1
ATOM 2005 C C . LEU A 1 269 ? 15.824 3.864 -67.370 1.00 86.62 269 LEU A C 1
ATOM 2007 O O . LEU A 1 269 ? 15.600 3.051 -68.267 1.00 86.62 269 LEU A O 1
ATOM 2011 N N . GLU A 1 270 ? 16.270 5.094 -67.620 1.00 87.88 270 GLU A N 1
ATOM 2012 C CA . GLU A 1 270 ? 16.526 5.563 -68.983 1.00 87.88 270 GLU A CA 1
ATOM 2013 C C . GLU A 1 270 ? 17.777 4.915 -69.587 1.00 87.88 270 GLU A C 1
ATOM 2015 O O . GLU A 1 270 ? 17.765 4.509 -70.751 1.00 87.88 270 GLU A O 1
ATOM 2020 N N . VAL A 1 271 ? 18.834 4.717 -68.795 1.00 86.38 271 VAL A N 1
ATOM 2021 C CA . VAL A 1 271 ? 20.012 3.957 -69.237 1.00 86.38 271 VAL A CA 1
ATOM 2022 C C . VAL A 1 271 ? 19.627 2.515 -69.583 1.00 86.38 271 VAL A C 1
ATOM 2024 O O . VAL A 1 271 ? 20.041 2.011 -70.629 1.00 86.38 271 VAL A O 1
ATOM 2027 N N . ALA A 1 272 ? 18.790 1.871 -68.764 1.00 84.94 272 ALA A N 1
ATOM 2028 C CA . ALA A 1 272 ? 18.305 0.513 -69.013 1.00 84.94 272 ALA A CA 1
ATOM 2029 C C . ALA A 1 272 ? 17.406 0.398 -70.260 1.00 84.94 272 ALA A C 1
ATOM 2031 O O . ALA A 1 272 ? 17.342 -0.665 -70.871 1.00 84.94 272 ALA A O 1
ATOM 2032 N N . ARG A 1 273 ? 16.715 1.471 -70.672 1.00 84.19 273 ARG A N 1
ATOM 2033 C CA . ARG A 1 273 ? 15.933 1.498 -71.926 1.00 84.19 273 ARG A CA 1
ATOM 2034 C C . ARG A 1 273 ? 16.806 1.597 -73.172 1.00 84.19 273 ARG A C 1
ATOM 2036 O O . ARG A 1 273 ? 16.423 1.095 -74.225 1.00 84.19 273 ARG A O 1
ATOM 2043 N N . ARG A 1 274 ? 17.946 2.280 -73.066 1.00 81.88 274 ARG A N 1
ATOM 2044 C CA . ARG A 1 274 ? 18.831 2.602 -74.197 1.00 81.88 274 ARG A CA 1
ATOM 2045 C C . ARG A 1 274 ? 19.825 1.498 -74.535 1.00 81.88 274 ARG A C 1
ATOM 2047 O O . ARG A 1 274 ? 20.462 1.569 -75.583 1.00 81.88 274 ARG A O 1
ATOM 2054 N N . ASN A 1 275 ? 19.990 0.501 -73.669 1.00 71.31 275 ASN A N 1
ATOM 2055 C CA . ASN A 1 275 ? 20.948 -0.578 -73.880 1.00 71.31 275 ASN A CA 1
ATOM 2056 C C . ASN A 1 275 ? 20.475 -1.893 -73.246 1.00 71.31 275 ASN A C 1
ATOM 2058 O O . ASN A 1 275 ? 19.807 -1.887 -72.220 1.00 71.31 275 ASN A O 1
ATOM 2062 N N . ASP A 1 276 ? 20.895 -3.032 -73.798 1.00 57.44 276 ASP A N 1
ATOM 2063 C CA . ASP A 1 276 ? 20.466 -4.376 -73.365 1.00 57.44 276 ASP A CA 1
ATOM 2064 C C . ASP A 1 276 ? 21.082 -4.834 -72.022 1.00 57.44 276 ASP A C 1
ATOM 2066 O O . ASP A 1 276 ? 21.048 -6.019 -71.672 1.00 57.44 276 ASP A O 1
ATOM 2070 N N . PHE A 1 277 ? 21.693 -3.930 -71.247 1.00 65.75 277 PHE A N 1
ATOM 2071 C CA . PHE A 1 277 ? 22.309 -4.270 -69.968 1.00 65.75 277 PHE A CA 1
ATOM 2072 C C . PHE A 1 277 ? 21.929 -3.306 -68.845 1.00 65.75 277 PHE A C 1
ATOM 2074 O O . PHE A 1 277 ? 21.910 -2.093 -69.009 1.00 65.75 277 PHE A O 1
ATOM 2081 N N . ASN A 1 278 ? 21.687 -3.881 -67.665 1.00 66.56 278 ASN A N 1
ATOM 2082 C CA . ASN A 1 278 ? 21.296 -3.144 -66.471 1.00 66.56 278 ASN A CA 1
ATOM 2083 C C . ASN A 1 278 ? 22.534 -2.500 -65.816 1.00 66.56 278 ASN A C 1
ATOM 2085 O O . ASN A 1 278 ? 23.269 -3.173 -65.086 1.00 66.56 278 ASN A O 1
ATOM 2089 N N . LEU A 1 279 ? 22.823 -1.237 -66.149 1.00 80.25 279 LEU A N 1
ATOM 2090 C CA . LEU A 1 279 ? 23.804 -0.422 -65.428 1.00 80.25 279 LEU A CA 1
ATOM 2091 C C . LEU A 1 279 ? 23.165 0.062 -64.130 1.00 80.25 279 LEU A C 1
ATOM 2093 O O . LEU A 1 279 ? 22.215 0.834 -64.175 1.00 80.25 279 LEU A O 1
ATOM 2097 N N . LYS A 1 280 ? 23.715 -0.350 -62.987 1.00 83.19 280 LYS A N 1
ATOM 2098 C CA . LYS A 1 280 ? 23.248 0.133 -61.691 1.00 83.19 280 LYS A CA 1
ATOM 2099 C C . LYS A 1 280 ? 23.812 1.528 -61.424 1.00 83.19 280 LYS A C 1
ATOM 2101 O O . LYS A 1 280 ? 24.997 1.660 -61.115 1.00 83.19 280 LYS A O 1
ATOM 2106 N N . ILE A 1 281 ? 22.966 2.541 -61.557 1.00 84.75 281 ILE A N 1
ATOM 2107 C CA . ILE A 1 281 ? 23.268 3.913 -61.147 1.00 84.75 281 ILE A CA 1
ATOM 2108 C C . ILE A 1 281 ? 23.089 4.010 -59.624 1.00 84.75 281 ILE A C 1
ATOM 2110 O O . ILE A 1 281 ? 22.241 3.341 -59.036 1.00 84.75 281 ILE A O 1
ATOM 2114 N N . HIS A 1 282 ? 23.942 4.780 -58.959 1.00 85.69 282 HIS A N 1
ATOM 2115 C CA . HIS A 1 282 ? 23.792 5.092 -57.543 1.00 85.69 282 HIS A CA 1
ATOM 2116 C C . HIS A 1 282 ? 22.582 6.005 -57.337 1.00 85.69 282 HIS A C 1
ATOM 2118 O O . HIS A 1 282 ? 22.363 6.926 -58.112 1.00 85.69 282 HIS A O 1
ATOM 2124 N N . THR A 1 283 ? 21.829 5.774 -56.268 1.00 81.38 283 THR A N 1
ATOM 2125 C CA . THR A 1 283 ? 20.688 6.603 -55.863 1.00 81.38 283 THR A CA 1
ATOM 2126 C C . THR A 1 283 ? 20.766 6.887 -54.364 1.00 81.38 283 THR A C 1
ATOM 2128 O O . THR A 1 283 ? 21.550 6.267 -53.631 1.00 81.38 283 THR A O 1
ATOM 2131 N N . GLY A 1 284 ? 19.986 7.853 -53.896 1.00 79.12 284 GLY A N 1
ATOM 2132 C CA . GLY A 1 284 ? 19.924 8.270 -52.508 1.00 79.12 284 GLY A CA 1
ATOM 2133 C C . GLY A 1 284 ? 21.271 8.760 -51.986 1.00 79.12 284 GLY A C 1
ATOM 2134 O O . GLY A 1 284 ? 21.998 9.523 -52.628 1.00 79.12 284 GLY A O 1
ATOM 2135 N N . SER A 1 285 ? 21.642 8.272 -50.807 1.00 73.38 285 SER A N 1
ATOM 2136 C CA . SER A 1 285 ? 22.873 8.659 -50.122 1.00 73.38 285 SER A CA 1
ATOM 2137 C C . SER A 1 285 ? 24.159 8.269 -50.875 1.00 73.38 285 SER A C 1
ATOM 2139 O O . SER A 1 285 ? 25.181 8.954 -50.762 1.00 73.38 285 SER A O 1
ATOM 2141 N N . LEU A 1 286 ? 24.109 7.253 -51.749 1.00 76.38 286 LEU A N 1
ATOM 2142 C CA . LEU A 1 286 ? 25.246 6.831 -52.580 1.00 76.38 286 LEU A CA 1
ATOM 2143 C C . LEU A 1 286 ? 25.646 7.850 -53.658 1.00 76.38 286 LEU A C 1
ATOM 2145 O O . LEU A 1 286 ? 26.767 7.767 -54.158 1.00 76.38 286 LEU A O 1
ATOM 2149 N N . LEU A 1 287 ? 24.773 8.808 -53.997 1.00 84.44 287 LEU A N 1
ATOM 2150 C CA . LEU A 1 287 ? 25.099 9.910 -54.911 1.00 84.44 287 LEU A CA 1
ATOM 2151 C C . LEU A 1 287 ? 26.097 10.897 -54.301 1.00 84.44 287 LEU A C 1
ATOM 2153 O O . LEU A 1 287 ? 26.825 11.564 -55.028 1.00 84.44 287 LEU A O 1
ATOM 2157 N N . ALA A 1 288 ? 26.148 10.997 -52.975 1.00 81.19 288 ALA A N 1
ATOM 2158 C CA . ALA A 1 288 ? 27.058 11.897 -52.279 1.00 81.19 288 ALA A CA 1
ATOM 2159 C C . ALA A 1 288 ? 28.281 11.179 -51.696 1.00 81.19 288 ALA A C 1
ATOM 2161 O O . ALA A 1 288 ? 29.365 11.762 -51.585 1.00 81.19 288 ALA A O 1
ATOM 2162 N N . TYR A 1 289 ? 28.117 9.921 -51.280 1.00 75.81 289 TYR A N 1
ATOM 2163 C CA . TYR A 1 289 ? 29.173 9.188 -50.591 1.00 75.81 289 TYR A CA 1
ATOM 2164 C C . TYR A 1 289 ? 30.349 8.839 -51.504 1.00 75.81 289 TYR A C 1
ATOM 2166 O O . TYR A 1 289 ? 30.186 8.357 -52.619 1.00 75.81 289 TYR A O 1
ATOM 2174 N N . GLY A 1 290 ? 31.565 9.053 -50.993 1.00 72.44 290 GLY A N 1
ATOM 2175 C CA . GLY A 1 290 ? 32.798 8.758 -51.723 1.00 72.44 290 GLY A CA 1
ATOM 2176 C C . GLY A 1 290 ? 33.224 9.843 -52.717 1.00 72.44 290 GLY A C 1
ATOM 2177 O O . GLY A 1 290 ? 34.149 9.597 -53.491 1.00 72.44 290 GLY A O 1
ATOM 2178 N N . MET A 1 291 ? 32.598 11.030 -52.694 1.00 84.12 291 MET A N 1
ATOM 2179 C CA . MET A 1 291 ? 32.999 12.172 -53.521 1.00 84.12 291 MET A CA 1
ATOM 2180 C C . MET A 1 291 ? 34.376 12.725 -53.085 1.00 84.12 291 MET A C 1
ATOM 2182 O O . MET A 1 291 ? 34.511 13.184 -51.950 1.00 84.12 291 MET A O 1
ATOM 2186 N N . PRO A 1 292 ? 35.403 12.718 -53.960 1.00 81.81 292 PRO A N 1
ATOM 2187 C CA . PRO A 1 292 ? 36.745 13.208 -53.621 1.00 81.81 292 PRO A CA 1
ATOM 2188 C C . PRO A 1 292 ? 36.914 14.733 -53.745 1.00 81.81 292 PRO A C 1
ATOM 2190 O O . PRO A 1 292 ? 37.914 15.265 -53.266 1.00 81.81 292 PRO A O 1
ATOM 2193 N N . LEU A 1 293 ? 35.976 15.434 -54.393 1.00 83.69 293 LEU A N 1
ATOM 2194 C CA . LEU A 1 293 ? 35.967 16.899 -54.510 1.00 83.69 293 LEU A CA 1
ATOM 2195 C C . LEU A 1 293 ? 34.960 17.513 -53.536 1.00 83.69 293 LEU A C 1
ATOM 2197 O O . LEU A 1 293 ? 33.995 16.862 -53.137 1.00 83.69 293 LEU A O 1
ATOM 2201 N N . GLU A 1 294 ? 35.141 18.796 -53.219 1.00 84.94 294 GLU A N 1
ATOM 2202 C CA . GLU A 1 294 ? 34.102 19.576 -52.544 1.00 84.94 294 GLU A CA 1
ATOM 2203 C C . GLU A 1 294 ? 32.809 19.559 -53.369 1.00 84.94 294 GLU A C 1
ATOM 2205 O O . GLU A 1 294 ? 32.834 19.739 -54.591 1.00 84.94 294 GLU A O 1
ATOM 2210 N N . LEU A 1 295 ? 31.674 19.346 -52.701 1.00 87.62 295 LEU A N 1
ATOM 2211 C CA . LEU A 1 295 ? 30.370 19.381 -53.349 1.00 87.62 295 LEU A CA 1
ATOM 2212 C C . LEU A 1 295 ? 30.032 20.801 -53.803 1.00 87.62 295 LEU A C 1
ATOM 2214 O O . LEU A 1 295 ? 30.390 21.792 -53.165 1.00 87.62 295 LEU A O 1
ATOM 2218 N N . HIS A 1 296 ? 29.305 20.900 -54.910 1.00 89.12 296 HIS A N 1
ATOM 2219 C CA . HIS A 1 296 ? 28.694 22.158 -55.311 1.00 89.12 296 HIS A CA 1
ATOM 2220 C C . HIS A 1 296 ? 27.680 22.604 -54.236 1.00 89.12 296 HIS A C 1
ATOM 2222 O O . HIS A 1 296 ? 26.924 21.757 -53.760 1.00 89.12 296 HIS A O 1
ATOM 2228 N N . PRO A 1 297 ? 27.575 23.902 -53.880 1.00 86.00 297 PRO A N 1
ATOM 2229 C CA . PRO A 1 297 ? 26.674 24.357 -52.813 1.00 86.00 297 PRO A CA 1
ATOM 2230 C C . PRO A 1 297 ? 25.218 23.901 -52.984 1.00 86.00 297 PRO A C 1
ATOM 2232 O O . PRO A 1 297 ? 24.589 23.458 -52.031 1.00 86.00 297 PRO A O 1
ATOM 2235 N N . ALA A 1 298 ? 24.695 23.936 -54.215 1.00 86.25 298 ALA A N 1
ATOM 2236 C CA . ALA A 1 298 ? 23.346 23.446 -54.512 1.00 86.25 298 ALA A CA 1
ATOM 2237 C C . ALA A 1 298 ? 23.199 21.916 -54.387 1.00 86.25 298 ALA A C 1
ATOM 2239 O O . ALA A 1 298 ? 22.113 21.438 -54.068 1.00 86.25 298 ALA A O 1
ATOM 2240 N N . ALA A 1 299 ? 24.277 21.161 -54.633 1.00 86.75 299 ALA A N 1
ATOM 2241 C CA . ALA A 1 299 ? 24.299 19.714 -54.438 1.00 86.75 299 ALA A CA 1
ATOM 2242 C C . ALA A 1 299 ? 24.339 19.373 -52.943 1.00 86.75 299 ALA A C 1
ATOM 2244 O O . ALA A 1 299 ? 23.569 18.539 -52.482 1.00 86.75 299 ALA A O 1
ATOM 2245 N N . GLU A 1 300 ? 25.166 20.079 -52.165 1.00 84.75 300 GLU A N 1
ATOM 2246 C CA . GLU A 1 300 ? 25.192 19.955 -50.704 1.00 84.75 300 GLU A CA 1
ATOM 2247 C C . GLU A 1 300 ? 23.818 20.271 -50.092 1.00 84.75 300 GLU A C 1
ATOM 2249 O O . GLU A 1 300 ? 23.325 19.501 -49.270 1.00 84.75 300 GLU A O 1
ATOM 2254 N N . GLU A 1 301 ? 23.164 21.351 -50.531 1.00 82.88 301 GLU A N 1
ATOM 2255 C CA . GLU A 1 301 ? 21.815 21.712 -50.080 1.00 82.88 301 GLU A CA 1
ATOM 2256 C C . GLU A 1 301 ? 20.789 20.627 -50.447 1.00 82.88 301 GLU A C 1
ATOM 2258 O O . GLU A 1 301 ? 20.035 20.188 -49.584 1.00 82.88 301 GLU A O 1
ATOM 2263 N N . PHE A 1 302 ? 20.818 20.116 -51.685 1.00 84.06 302 PHE A N 1
ATOM 2264 C CA . PHE A 1 302 ? 19.952 19.014 -52.126 1.00 84.06 302 PHE A CA 1
ATOM 2265 C C . PHE A 1 302 ? 20.126 17.751 -51.270 1.00 84.06 302 PHE A C 1
ATOM 2267 O O . PHE A 1 302 ? 19.141 17.134 -50.859 1.00 84.06 302 PHE A O 1
ATOM 2274 N N . PHE A 1 303 ? 21.366 17.366 -50.965 1.00 84.38 303 PHE A N 1
ATOM 2275 C CA . PHE A 1 303 ? 21.635 16.184 -50.150 1.00 84.38 303 PHE A CA 1
ATOM 2276 C C . PHE A 1 303 ? 21.262 16.376 -48.672 1.00 84.38 303 PHE A C 1
ATOM 2278 O O . PHE A 1 303 ? 20.872 15.410 -48.015 1.00 84.38 303 PHE A O 1
ATOM 2285 N N . LEU A 1 304 ? 21.356 17.598 -48.138 1.00 78.31 304 LEU A N 1
ATOM 2286 C CA . LEU A 1 304 ? 20.898 17.925 -46.783 1.00 78.31 304 LEU A CA 1
ATOM 2287 C C . LEU A 1 304 ? 19.365 17.929 -46.681 1.00 78.31 304 LEU A C 1
ATOM 2289 O O . LEU A 1 304 ? 18.826 17.377 -45.716 1.00 78.31 304 LEU A O 1
ATOM 2293 N N . ASP A 1 305 ? 18.679 18.508 -47.671 1.00 80.75 305 ASP A N 1
ATOM 2294 C CA . ASP A 1 305 ? 17.214 18.596 -47.735 1.00 80.75 305 ASP A CA 1
ATOM 2295 C C . ASP A 1 305 ? 16.567 17.207 -47.826 1.00 80.75 305 ASP A C 1
ATOM 2297 O O . ASP A 1 305 ? 15.586 16.937 -47.134 1.00 80.75 305 ASP A O 1
ATOM 2301 N N . ASN A 1 306 ? 17.157 16.303 -48.615 1.00 75.00 306 ASN A N 1
ATOM 2302 C CA . ASN A 1 306 ? 16.693 14.919 -48.765 1.00 75.00 306 ASN A CA 1
ATOM 2303 C C . ASN A 1 306 ? 17.216 13.964 -47.676 1.00 75.00 306 ASN A C 1
ATOM 2305 O O . ASN A 1 306 ? 16.950 12.766 -47.724 1.00 75.00 306 ASN A O 1
ATOM 2309 N N . HIS A 1 307 ? 17.958 14.472 -46.684 1.00 68.75 307 HIS A N 1
ATOM 2310 C CA . HIS A 1 307 ? 18.569 13.684 -45.603 1.00 68.75 307 HIS A CA 1
ATOM 2311 C C . HIS A 1 307 ? 19.577 12.612 -46.063 1.00 68.75 307 HIS A C 1
ATOM 2313 O O . HIS A 1 307 ? 19.898 11.699 -45.307 1.00 68.75 307 HIS A O 1
ATOM 2319 N N . TYR A 1 308 ? 20.128 12.747 -47.270 1.00 70.06 308 TYR A N 1
ATOM 2320 C CA . TYR A 1 308 ? 21.125 11.840 -47.849 1.00 70.06 308 TYR A CA 1
ATOM 2321 C C . TYR A 1 308 ? 22.518 12.012 -47.224 1.00 70.06 308 TYR A C 1
ATOM 2323 O O . TYR A 1 308 ? 23.299 11.063 -47.177 1.00 70.06 308 TYR A O 1
ATOM 2331 N N . ILE A 1 309 ? 22.826 13.200 -46.689 1.00 66.56 309 ILE A N 1
ATOM 2332 C CA . ILE A 1 309 ? 24.017 13.444 -45.865 1.00 66.56 309 ILE A CA 1
ATOM 2333 C C . ILE A 1 309 ? 23.578 13.938 -44.484 1.00 66.56 309 ILE A C 1
ATOM 2335 O O . ILE A 1 309 ? 22.909 14.961 -44.341 1.00 66.56 309 ILE A O 1
ATOM 2339 N N . LEU A 1 310 ? 24.005 13.233 -43.435 1.00 61.00 310 LEU A N 1
ATOM 2340 C CA . LEU A 1 310 ? 23.828 13.669 -42.051 1.00 61.00 310 LEU A CA 1
ATOM 2341 C C . LEU A 1 310 ? 24.683 14.910 -41.771 1.00 61.00 310 LEU A C 1
ATOM 2343 O O . LEU A 1 310 ? 25.888 14.930 -42.026 1.00 61.00 310 LEU A O 1
ATOM 2347 N N . ASN A 1 311 ? 24.086 15.931 -41.153 1.00 63.72 311 ASN A N 1
ATOM 2348 C CA . ASN A 1 311 ? 24.839 17.102 -40.721 1.00 63.72 311 ASN A CA 1
ATOM 2349 C C . ASN A 1 311 ? 25.739 16.751 -39.519 1.00 63.72 311 ASN A C 1
ATOM 2351 O O . ASN A 1 311 ? 25.341 16.829 -38.352 1.00 63.72 311 ASN A O 1
ATOM 2355 N N . LEU A 1 312 ? 26.982 16.376 -39.822 1.00 61.47 312 LEU A N 1
ATOM 2356 C CA . LEU A 1 312 ? 28.008 15.955 -38.864 1.00 61.47 312 LEU A CA 1
ATOM 2357 C C . LEU A 1 312 ? 28.244 16.970 -37.733 1.00 61.47 312 LEU A C 1
ATOM 2359 O O . LEU A 1 312 ? 28.582 16.569 -36.619 1.00 61.47 312 LEU A O 1
ATOM 2363 N N . LYS A 1 313 ? 28.017 18.271 -37.971 1.00 67.50 313 LYS A N 1
ATOM 2364 C CA . LYS A 1 313 ? 28.170 19.318 -36.944 1.00 67.50 313 LYS A CA 1
ATOM 2365 C C . LYS A 1 313 ? 27.093 19.215 -35.863 1.00 67.50 313 LYS A C 1
ATOM 2367 O O . LYS A 1 313 ? 27.408 19.327 -34.680 1.00 67.50 313 LYS A O 1
ATOM 2372 N N . TRP A 1 314 ? 25.844 18.954 -36.247 1.00 65.88 314 TRP A N 1
ATOM 2373 C CA . TRP A 1 314 ? 24.747 18.744 -35.294 1.00 65.88 314 TRP A CA 1
ATOM 2374 C C . TRP A 1 314 ? 24.891 17.427 -34.537 1.00 65.88 314 TRP A C 1
ATOM 2376 O O . TRP A 1 314 ? 24.617 17.377 -33.341 1.00 65.88 314 TRP A O 1
ATOM 2386 N N . LEU A 1 315 ? 25.387 16.386 -35.206 1.00 69.00 315 LEU A N 1
ATOM 2387 C CA . LEU A 1 315 ? 25.650 15.087 -34.593 1.00 69.00 315 LEU A CA 1
ATOM 2388 C C . LEU A 1 315 ? 26.767 15.176 -33.540 1.00 69.00 315 LEU A C 1
ATOM 2390 O O . LEU A 1 315 ? 26.608 14.701 -32.417 1.00 69.00 315 LEU A O 1
ATOM 2394 N N . ALA A 1 316 ? 27.870 15.857 -33.865 1.00 70.44 316 ALA A N 1
ATOM 2395 C CA . ALA A 1 316 ? 28.954 16.128 -32.921 1.00 70.44 316 ALA A CA 1
ATOM 2396 C C . ALA A 1 316 ? 28.493 17.005 -31.745 1.00 70.44 316 ALA A C 1
ATOM 2398 O O . ALA A 1 316 ? 28.872 16.750 -30.602 1.00 70.44 316 ALA A O 1
ATOM 2399 N N . LEU A 1 317 ? 27.637 18.001 -32.001 1.00 77.56 317 LEU A N 1
ATOM 2400 C CA . LEU A 1 317 ? 27.034 18.823 -30.952 1.00 77.56 317 LEU A CA 1
ATOM 2401 C C . LEU A 1 317 ? 26.142 17.988 -30.023 1.00 77.56 317 LEU A C 1
ATOM 2403 O O . LEU A 1 317 ? 26.251 18.121 -28.807 1.00 77.56 317 LEU A O 1
ATOM 2407 N N . ALA A 1 318 ? 25.300 17.108 -30.569 1.00 75.19 318 ALA A N 1
ATOM 2408 C CA . ALA A 1 318 ? 24.435 16.229 -29.784 1.00 75.19 318 ALA A CA 1
ATOM 2409 C C . ALA A 1 318 ? 25.251 15.289 -28.883 1.00 75.19 318 ALA A C 1
ATOM 2411 O O . ALA A 1 318 ? 24.988 15.206 -27.684 1.00 75.19 318 ALA A O 1
ATOM 2412 N N . ILE A 1 319 ? 26.298 14.659 -29.427 1.00 80.00 319 ILE A N 1
ATOM 2413 C CA . ILE A 1 319 ? 27.227 13.817 -28.658 1.00 80.00 319 ILE A CA 1
ATOM 2414 C C . ILE A 1 319 ? 27.912 14.635 -27.556 1.00 80.00 319 ILE A C 1
ATOM 2416 O O . ILE A 1 319 ? 27.938 14.210 -26.403 1.00 80.00 319 ILE A O 1
ATOM 2420 N N . ALA A 1 320 ? 28.417 15.833 -27.869 1.00 79.62 320 ALA A N 1
ATOM 2421 C CA . ALA A 1 320 ? 29.060 16.702 -26.883 1.00 79.62 320 ALA A CA 1
ATOM 2422 C C . ALA A 1 320 ? 28.105 17.103 -25.744 1.00 79.62 320 ALA A C 1
ATOM 2424 O O . ALA A 1 320 ? 28.506 17.113 -24.578 1.00 79.62 320 ALA A O 1
ATOM 2425 N N . VAL A 1 321 ? 26.837 17.385 -26.059 1.00 81.44 321 VAL A N 1
ATOM 2426 C CA . VAL A 1 321 ? 25.796 17.697 -25.068 1.00 81.44 321 VAL A CA 1
ATOM 2427 C C . VAL A 1 321 ? 25.495 16.488 -24.180 1.00 81.44 321 VAL A C 1
ATOM 2429 O O . VAL A 1 321 ? 25.452 16.637 -22.959 1.00 81.44 321 VAL A O 1
ATOM 2432 N N . LEU A 1 322 ? 25.346 15.289 -24.748 1.00 83.50 322 LEU A N 1
ATOM 2433 C CA . LEU A 1 322 ? 25.099 14.063 -23.977 1.00 83.50 322 LEU A CA 1
ATOM 2434 C C . LEU A 1 322 ? 26.292 13.698 -23.080 1.00 83.50 322 LEU A C 1
ATOM 2436 O O . LEU A 1 322 ? 26.107 13.361 -21.911 1.00 83.50 322 LEU A O 1
ATOM 2440 N N . CYS A 1 323 ? 27.523 13.851 -23.573 1.00 82.62 323 CYS A N 1
ATOM 2441 C CA . CYS A 1 323 ? 28.736 13.680 -22.771 1.00 82.62 323 CYS A CA 1
ATOM 2442 C C . CYS A 1 323 ? 28.808 14.690 -21.618 1.00 82.62 323 CYS A C 1
ATOM 2444 O O . CYS A 1 323 ? 29.144 14.322 -20.493 1.00 82.62 323 CYS A O 1
ATOM 2446 N N . LEU A 1 324 ? 28.449 15.955 -21.863 1.00 82.12 324 LEU A N 1
ATOM 2447 C CA . LEU A 1 324 ? 28.365 16.970 -20.812 1.00 82.12 324 LEU A CA 1
ATOM 2448 C C . LEU A 1 324 ? 27.307 16.604 -19.761 1.00 82.12 324 LEU A C 1
ATOM 2450 O O . LEU A 1 324 ? 27.561 16.747 -18.566 1.00 82.12 324 LEU A O 1
ATOM 2454 N N . MET A 1 325 ? 26.147 16.092 -20.183 1.00 80.50 325 MET A N 1
ATOM 2455 C CA . MET A 1 325 ? 25.103 15.600 -19.279 1.00 80.50 325 MET A CA 1
ATOM 2456 C C . MET A 1 325 ? 25.620 14.459 -18.390 1.00 80.50 325 MET A C 1
ATOM 2458 O O . MET A 1 325 ? 25.446 14.516 -17.174 1.00 80.50 325 MET A O 1
ATOM 2462 N N . LEU A 1 326 ? 26.344 13.486 -18.950 1.00 82.19 326 LEU A N 1
ATOM 2463 C CA . LEU A 1 326 ? 26.965 12.404 -18.173 1.00 82.19 326 LEU A CA 1
ATOM 2464 C C . LEU A 1 326 ? 28.031 12.908 -17.194 1.00 82.19 326 LEU A C 1
ATOM 2466 O O . LEU A 1 326 ? 28.077 12.448 -16.054 1.00 82.19 326 LEU A O 1
ATOM 2470 N N . LEU A 1 327 ? 28.855 13.880 -17.595 1.00 81.50 327 LEU A N 1
ATOM 2471 C CA . LEU A 1 327 ? 29.852 14.492 -16.710 1.00 81.50 327 LEU A CA 1
ATOM 2472 C C . LEU A 1 327 ? 29.200 15.216 -15.529 1.00 81.50 327 LEU A C 1
ATOM 2474 O O . LEU A 1 327 ? 29.661 15.081 -14.395 1.00 81.50 327 LEU A O 1
ATOM 2478 N N . ILE A 1 328 ? 28.106 15.944 -15.771 1.00 76.38 328 ILE A N 1
ATOM 2479 C CA . ILE A 1 328 ? 27.324 16.584 -14.706 1.00 76.38 328 ILE A CA 1
ATOM 2480 C C . ILE A 1 328 ? 26.756 15.513 -13.767 1.00 76.38 328 ILE A C 1
ATOM 2482 O O . ILE A 1 328 ? 26.875 15.647 -12.550 1.00 76.38 328 ILE A O 1
ATOM 2486 N N . ALA A 1 329 ? 26.191 14.431 -14.308 1.00 76.62 329 ALA A N 1
ATOM 2487 C CA . ALA A 1 329 ? 25.648 13.336 -13.510 1.00 76.62 329 ALA A CA 1
ATOM 2488 C C . ALA A 1 329 ? 26.710 12.656 -12.633 1.00 76.62 329 ALA A C 1
ATOM 2490 O O . ALA A 1 329 ? 26.483 12.433 -11.443 1.00 76.62 329 ALA A O 1
ATOM 2491 N N . ALA A 1 330 ? 27.889 12.383 -13.195 1.00 75.12 330 ALA A N 1
ATOM 2492 C CA . ALA A 1 330 ? 29.015 11.804 -12.471 1.00 75.12 330 ALA A CA 1
ATOM 2493 C C . ALA A 1 330 ? 29.494 12.733 -11.349 1.00 75.12 330 ALA A C 1
ATOM 2495 O O . ALA A 1 330 ? 29.678 12.297 -10.214 1.00 75.12 330 ALA A O 1
ATOM 2496 N N . ALA A 1 331 ? 29.629 14.030 -11.623 1.00 73.38 331 ALA A N 1
ATOM 2497 C CA . ALA A 1 331 ? 30.075 14.988 -10.619 1.00 73.38 331 ALA A CA 1
ATOM 2498 C C . ALA A 1 331 ? 29.079 15.145 -9.452 1.00 73.38 331 ALA A C 1
ATOM 2500 O O . ALA A 1 331 ? 29.487 15.313 -8.300 1.00 73.38 331 ALA A O 1
ATOM 2501 N N . VAL A 1 332 ? 27.776 15.035 -9.731 1.00 72.38 332 VAL A N 1
ATOM 2502 C CA . VAL A 1 332 ? 26.720 14.963 -8.708 1.00 72.38 332 VAL A CA 1
ATOM 2503 C C . VAL A 1 332 ? 26.865 13.683 -7.881 1.00 72.38 332 VAL A C 1
ATOM 2505 O O . VAL A 1 332 ? 26.808 13.743 -6.654 1.00 72.38 332 VAL A O 1
ATOM 2508 N N . HIS A 1 333 ? 27.077 12.540 -8.538 1.00 69.25 333 HIS A N 1
ATOM 2509 C CA . HIS A 1 333 ? 27.185 11.236 -7.884 1.00 69.25 333 HIS A CA 1
ATOM 2510 C C . HIS A 1 333 ? 28.389 11.144 -6.931 1.00 69.25 333 HIS A C 1
ATOM 2512 O O . HIS A 1 333 ? 28.261 10.613 -5.832 1.00 69.25 333 HIS A O 1
ATOM 2518 N N . PHE A 1 334 ? 29.532 11.726 -7.306 1.00 70.12 334 PHE A N 1
ATOM 2519 C CA . PHE A 1 334 ? 30.758 11.731 -6.496 1.00 70.12 334 PHE A CA 1
ATOM 2520 C C . PHE A 1 334 ? 30.843 12.879 -5.469 1.00 70.12 334 PHE A C 1
ATOM 2522 O O . PHE A 1 334 ? 31.896 13.100 -4.874 1.00 70.12 334 PHE A O 1
ATOM 2529 N N . GLY A 1 335 ? 29.747 13.604 -5.214 1.00 60.47 335 GLY A N 1
ATOM 2530 C CA . GLY A 1 335 ? 29.663 14.539 -4.084 1.00 60.47 335 GLY A CA 1
ATOM 2531 C C . GLY A 1 335 ? 30.314 15.914 -4.293 1.00 60.47 335 GLY A C 1
ATOM 2532 O O . GLY A 1 335 ? 30.376 16.709 -3.356 1.00 60.47 335 GLY A O 1
ATOM 2533 N N . GLU A 1 336 ? 30.721 16.268 -5.515 1.00 57.88 336 GLU A N 1
ATOM 2534 C CA . GLU A 1 336 ? 31.216 17.617 -5.869 1.00 57.88 336 GLU A CA 1
ATOM 2535 C C . GLU A 1 336 ? 30.069 18.639 -6.073 1.00 57.88 336 GLU A C 1
ATOM 2537 O O . GLU A 1 336 ? 30.294 19.781 -6.484 1.00 57.88 336 GLU A O 1
ATOM 2542 N N . TYR A 1 337 ? 28.832 18.242 -5.736 1.00 56.44 337 TYR A N 1
ATOM 2543 C CA . TYR A 1 337 ? 27.575 18.959 -5.976 1.00 56.44 337 TYR A CA 1
ATOM 2544 C C . TYR A 1 337 ? 27.647 20.456 -5.666 1.00 56.44 337 TYR A C 1
ATOM 2546 O O . TYR A 1 337 ? 27.335 21.289 -6.513 1.00 56.44 337 TYR A O 1
ATOM 2554 N N . TRP A 1 338 ? 28.113 20.809 -4.466 1.00 51.50 338 TRP A N 1
ATOM 2555 C CA . TRP A 1 338 ? 28.056 22.183 -3.977 1.00 51.50 338 TRP A CA 1
ATOM 2556 C C . TRP A 1 338 ? 29.028 23.128 -4.708 1.00 51.50 338 TRP A C 1
ATOM 2558 O O . TRP A 1 338 ? 28.660 24.267 -5.004 1.00 51.50 338 TRP A O 1
ATOM 2568 N N . LYS A 1 339 ? 30.228 22.657 -5.082 1.00 54.53 339 LYS A N 1
ATOM 2569 C CA . LYS A 1 339 ? 31.259 23.473 -5.754 1.00 54.53 339 LYS A CA 1
ATOM 2570 C C . LYS A 1 339 ? 30.872 23.834 -7.189 1.00 54.53 339 LYS A C 1
ATOM 2572 O O . LYS A 1 339 ? 31.172 24.934 -7.655 1.00 54.53 339 LYS A O 1
ATOM 2577 N N . ILE A 1 340 ? 30.179 22.926 -7.877 1.00 56.41 340 ILE A N 1
ATOM 2578 C CA . ILE A 1 340 ? 29.748 23.106 -9.270 1.00 56.41 340 ILE A CA 1
ATOM 2579 C C . ILE A 1 340 ? 28.562 24.067 -9.348 1.00 56.41 340 ILE A C 1
ATOM 2581 O O . ILE A 1 340 ? 28.590 24.991 -10.161 1.00 56.41 340 ILE A O 1
ATOM 2585 N N . THR A 1 341 ? 27.567 23.942 -8.460 1.00 54.94 341 THR A N 1
ATOM 2586 C CA . THR A 1 341 ? 26.444 24.898 -8.401 1.00 54.94 341 THR A CA 1
ATOM 2587 C C . THR A 1 341 ? 26.894 26.336 -8.159 1.00 54.94 341 THR A C 1
ATOM 2589 O O . THR A 1 341 ? 26.306 27.246 -8.734 1.00 54.94 341 THR A O 1
ATOM 2592 N N . ILE A 1 342 ? 27.936 26.560 -7.350 1.00 56.59 342 ILE A N 1
ATOM 2593 C CA . ILE A 1 342 ? 28.445 27.910 -7.062 1.00 56.59 342 ILE A CA 1
ATOM 2594 C C . ILE A 1 342 ? 29.120 28.512 -8.303 1.00 56.59 342 ILE A C 1
ATOM 2596 O O . ILE A 1 342 ? 28.736 29.594 -8.740 1.00 56.59 342 ILE A O 1
ATOM 2600 N N . ARG A 1 343 ? 30.046 27.784 -8.942 1.00 56.53 343 ARG A N 1
ATOM 2601 C CA . ARG A 1 343 ? 30.772 28.283 -10.127 1.00 56.53 343 ARG A CA 1
ATOM 2602 C C . ARG A 1 343 ? 29.879 28.468 -11.357 1.00 56.53 343 ARG A C 1
ATOM 2604 O O . ARG A 1 343 ? 30.054 29.423 -12.108 1.00 56.53 343 ARG A O 1
ATOM 2611 N N . VAL A 1 344 ? 28.897 27.586 -11.560 1.00 57.22 344 VAL A N 1
ATOM 2612 C CA . VAL A 1 344 ? 27.923 27.711 -12.661 1.00 57.22 344 VAL A CA 1
ATOM 2613 C C . VAL A 1 344 ? 26.979 28.892 -12.426 1.00 57.22 344 VAL A C 1
ATOM 2615 O O . VAL A 1 344 ? 26.652 29.603 -13.373 1.00 57.22 344 VAL A O 1
ATOM 2618 N N . ARG A 1 345 ? 26.580 29.154 -11.175 1.00 54.00 345 ARG A N 1
ATOM 2619 C CA . ARG A 1 345 ? 25.750 30.311 -10.807 1.00 54.00 345 ARG A CA 1
ATOM 2620 C C . ARG A 1 345 ? 26.484 31.638 -11.022 1.00 54.00 345 ARG A C 1
ATOM 2622 O O . ARG A 1 345 ? 25.877 32.575 -11.533 1.00 54.00 345 ARG A O 1
ATOM 2629 N N . GLU A 1 346 ? 27.779 31.700 -10.715 1.00 55.53 346 GLU A N 1
ATOM 2630 C CA . GLU A 1 346 ? 28.628 32.869 -10.998 1.00 55.53 346 GLU A CA 1
ATOM 2631 C C . GLU A 1 346 ? 28.797 33.119 -12.507 1.00 55.53 346 GLU A C 1
ATOM 2633 O O . GLU A 1 346 ? 28.658 34.252 -12.964 1.00 55.53 346 GLU A O 1
ATOM 2638 N N . ALA A 1 347 ? 29.011 32.067 -13.306 1.00 54.59 347 ALA A N 1
ATOM 2639 C CA . ALA A 1 347 ? 29.168 32.186 -14.759 1.00 54.59 347 ALA A CA 1
ATOM 2640 C C . ALA A 1 347 ? 27.849 32.486 -15.505 1.00 54.59 347 ALA A C 1
ATOM 2642 O O . ALA A 1 347 ? 27.847 33.199 -16.509 1.00 54.59 347 ALA A O 1
ATOM 2643 N N . ALA A 1 348 ? 26.716 31.957 -15.031 1.00 51.69 348 ALA A N 1
ATOM 2644 C CA . ALA A 1 348 ? 25.412 32.113 -15.680 1.00 51.69 348 ALA A CA 1
ATOM 2645 C C . ALA A 1 348 ? 24.757 33.476 -15.410 1.00 51.69 348 ALA A C 1
ATOM 2647 O O . ALA A 1 348 ? 24.089 34.011 -16.301 1.00 51.69 348 ALA A O 1
ATOM 2648 N N . HIS A 1 349 ? 25.001 34.081 -14.238 1.00 55.34 349 HIS A N 1
ATOM 2649 C CA . HIS A 1 349 ? 24.556 35.448 -13.935 1.00 55.34 349 HIS A CA 1
ATOM 2650 C C . HIS A 1 349 ? 25.133 36.498 -14.900 1.00 55.34 349 HIS A C 1
ATOM 2652 O O . HIS A 1 349 ? 24.527 37.551 -15.077 1.00 55.34 349 HIS A O 1
ATOM 2658 N N . ALA A 1 350 ? 26.252 36.202 -15.569 1.00 55.59 350 ALA A N 1
ATOM 2659 C CA . ALA A 1 350 ? 26.871 37.088 -16.552 1.00 55.59 350 ALA A CA 1
ATOM 2660 C C . ALA A 1 350 ? 26.259 37.002 -17.970 1.00 55.59 350 ALA A C 1
ATOM 2662 O O . ALA A 1 350 ? 26.575 37.845 -18.807 1.00 55.59 350 ALA A O 1
ATOM 2663 N N . ARG A 1 351 ? 25.416 35.997 -18.280 1.00 55.53 351 ARG A N 1
ATOM 2664 C CA . ARG A 1 351 ? 24.967 35.715 -19.665 1.00 55.53 351 ARG A CA 1
ATOM 2665 C C . ARG A 1 351 ? 23.470 35.445 -19.867 1.00 55.53 351 ARG A C 1
ATOM 2667 O O . ARG A 1 351 ? 23.020 35.561 -21.003 1.00 55.53 351 ARG A O 1
ATOM 2674 N N . PHE A 1 352 ? 22.690 35.109 -18.834 1.00 55.81 352 PHE A N 1
ATOM 2675 C CA . PHE A 1 352 ? 21.279 34.708 -18.991 1.00 55.81 352 PHE A CA 1
ATOM 2676 C C . PHE A 1 352 ? 20.302 35.488 -18.095 1.00 55.81 352 PHE A C 1
ATOM 2678 O O . PHE A 1 352 ? 20.650 35.954 -17.014 1.00 55.81 352 PHE A O 1
ATOM 2685 N N . SER A 1 353 ? 19.040 35.602 -18.532 1.00 62.59 353 SER A N 1
ATOM 2686 C CA . SER A 1 353 ? 17.967 36.235 -17.751 1.00 62.59 353 SER A CA 1
ATOM 2687 C C . SER A 1 353 ? 17.612 35.418 -16.488 1.00 62.59 353 SER A C 1
ATOM 2689 O O . SER A 1 353 ? 17.469 34.196 -16.610 1.00 62.59 353 SER A O 1
ATOM 2691 N N . PRO A 1 354 ? 17.344 36.045 -15.321 1.00 62.22 354 PRO A N 1
ATOM 2692 C CA . PRO A 1 354 ? 17.192 35.351 -14.030 1.00 62.22 354 PRO A CA 1
ATOM 2693 C C . PRO A 1 354 ? 16.125 34.242 -14.002 1.00 62.22 354 PRO A C 1
ATOM 2695 O O . PRO A 1 354 ? 16.358 33.152 -13.491 1.00 62.22 354 PRO A O 1
ATOM 2698 N N . ARG A 1 355 ? 14.961 34.474 -14.627 1.00 66.81 355 ARG A N 1
ATOM 2699 C CA . ARG A 1 355 ? 13.801 33.561 -14.545 1.00 66.81 355 ARG A CA 1
ATOM 2700 C C . ARG A 1 355 ? 14.011 32.209 -15.232 1.00 66.81 355 ARG A C 1
ATOM 2702 O O . ARG A 1 355 ? 13.472 31.201 -14.778 1.00 66.81 355 ARG A O 1
ATOM 2709 N N . SER A 1 356 ? 14.752 32.180 -16.336 1.00 61.53 356 SER A N 1
ATOM 2710 C CA . SER A 1 356 ? 15.022 30.943 -17.081 1.00 61.53 356 SER A CA 1
ATOM 2711 C C . SER A 1 356 ? 16.041 30.068 -16.349 1.00 61.53 356 SER A C 1
ATOM 2713 O O . SER A 1 356 ? 15.931 28.844 -16.362 1.00 61.53 356 SER A O 1
ATOM 2715 N N . PHE A 1 357 ? 16.988 30.700 -15.650 1.00 64.44 357 PHE A N 1
ATOM 2716 C CA . PHE A 1 357 ? 17.996 30.020 -14.843 1.00 64.44 357 PHE A CA 1
ATOM 2717 C C . PHE A 1 357 ? 17.404 29.405 -13.569 1.00 64.44 357 PHE A C 1
ATOM 2719 O O . PHE A 1 357 ? 17.733 28.271 -13.228 1.00 64.44 357 PHE A O 1
ATOM 2726 N N . ASP A 1 358 ? 16.465 30.087 -12.909 1.00 66.38 358 ASP A N 1
ATOM 2727 C CA . ASP A 1 358 ? 15.784 29.536 -11.730 1.00 66.38 358 ASP A CA 1
ATOM 2728 C C . ASP A 1 358 ? 14.981 28.274 -12.072 1.00 66.38 358 ASP A C 1
ATOM 2730 O O . ASP A 1 358 ? 15.044 27.278 -11.356 1.00 66.38 358 ASP A O 1
ATOM 2734 N N . ARG A 1 359 ? 14.289 28.253 -13.218 1.00 70.56 359 ARG A N 1
ATOM 2735 C CA . ARG A 1 359 ? 13.568 27.051 -13.675 1.00 70.56 359 ARG A CA 1
ATOM 2736 C C . ARG A 1 359 ? 14.511 25.897 -13.998 1.00 70.56 359 ARG A C 1
ATOM 2738 O O . ARG A 1 359 ? 14.250 24.768 -13.589 1.00 70.56 359 ARG A O 1
ATOM 2745 N N . LEU A 1 360 ? 15.603 26.181 -14.707 1.00 63.56 360 LEU A N 1
ATOM 2746 C CA . LEU A 1 360 ? 16.603 25.177 -15.063 1.00 63.56 360 LEU A CA 1
ATOM 2747 C C . LEU A 1 360 ? 17.303 24.620 -13.815 1.00 63.56 360 LEU A C 1
ATOM 2749 O O . LEU A 1 360 ? 17.451 23.410 -13.685 1.00 63.56 360 LEU A O 1
ATOM 2753 N N . SER A 1 361 ? 17.676 25.480 -12.867 1.00 65.69 361 SER A N 1
ATOM 2754 C CA . SER A 1 361 ? 18.306 25.059 -11.615 1.00 65.69 361 SER A CA 1
ATOM 2755 C C . SER A 1 361 ? 17.347 24.274 -10.721 1.00 65.69 361 SER A C 1
ATOM 2757 O O . SER A 1 361 ? 17.760 23.274 -10.143 1.00 65.69 361 SER A O 1
ATOM 2759 N N . HIS A 1 362 ? 16.061 24.636 -10.650 1.00 70.06 362 HIS A N 1
ATOM 2760 C CA . HIS A 1 362 ? 15.052 23.834 -9.954 1.00 70.06 362 HIS A CA 1
ATOM 2761 C C . HIS A 1 362 ? 14.857 22.457 -10.591 1.00 70.06 362 HIS A C 1
ATOM 2763 O O . HIS A 1 362 ? 14.783 21.469 -9.861 1.00 70.06 362 HIS A O 1
ATOM 2769 N N . ALA A 1 363 ? 14.816 22.375 -11.923 1.00 64.12 363 ALA A N 1
ATOM 2770 C CA . ALA A 1 363 ? 14.712 21.104 -12.633 1.00 64.12 363 ALA A CA 1
ATOM 2771 C C . ALA A 1 363 ? 15.944 20.220 -12.385 1.00 64.12 363 ALA A C 1
ATOM 2773 O O . ALA A 1 363 ? 15.797 19.067 -11.984 1.00 64.12 363 ALA A O 1
ATOM 2774 N N . ILE A 1 364 ? 17.152 20.775 -12.531 1.00 65.56 364 ILE A N 1
ATOM 2775 C CA . ILE A 1 364 ? 18.405 20.059 -12.255 1.00 65.56 364 ILE A CA 1
ATOM 2776 C C . ILE A 1 364 ? 18.441 19.607 -10.793 1.00 65.56 364 ILE A C 1
ATOM 2778 O O . ILE A 1 364 ? 18.657 18.429 -10.546 1.00 65.56 364 ILE A O 1
ATOM 2782 N N . ASN A 1 365 ? 18.130 20.488 -9.836 1.00 66.06 365 ASN A N 1
ATOM 2783 C CA . ASN A 1 365 ? 18.080 20.152 -8.409 1.00 66.06 365 ASN A CA 1
ATOM 2784 C C . ASN A 1 365 ? 17.068 19.036 -8.096 1.00 66.06 365 ASN A C 1
ATOM 2786 O O . ASN A 1 365 ? 17.309 18.215 -7.213 1.00 66.06 365 ASN A O 1
ATOM 2790 N N . ALA A 1 366 ? 15.925 18.995 -8.784 1.00 66.69 366 ALA A N 1
ATOM 2791 C CA . ALA A 1 366 ? 14.934 17.935 -8.604 1.00 66.69 366 ALA A CA 1
ATOM 2792 C C . A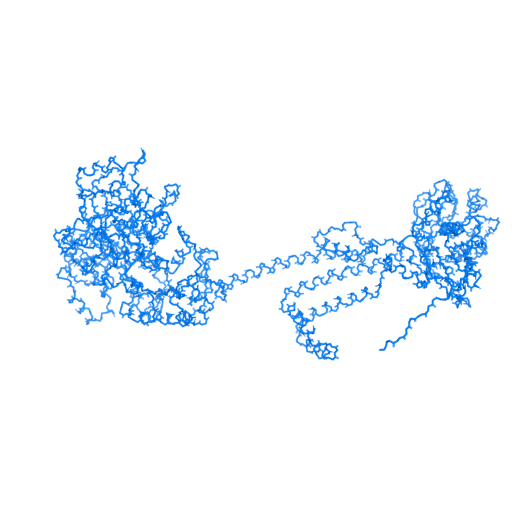LA A 1 366 ? 15.443 16.577 -9.121 1.00 66.69 366 ALA A C 1
ATOM 2794 O O . ALA A 1 366 ? 15.227 15.553 -8.470 1.00 66.69 366 ALA A O 1
ATOM 2795 N N . LEU A 1 367 ? 16.155 16.579 -10.252 1.00 63.12 367 LEU A N 1
ATOM 2796 C CA . LEU A 1 367 ? 16.771 15.393 -10.854 1.00 63.12 367 LEU A CA 1
ATOM 2797 C C . LEU A 1 367 ? 17.957 14.857 -10.039 1.00 63.12 367 LEU A C 1
ATOM 2799 O O . LEU A 1 367 ? 18.111 13.648 -9.899 1.00 63.12 367 LEU A O 1
ATOM 2803 N N . THR A 1 368 ? 18.782 15.735 -9.472 1.00 67.00 368 THR A N 1
ATOM 2804 C CA . THR A 1 368 ? 20.031 15.366 -8.784 1.00 67.00 368 THR A CA 1
ATOM 2805 C C . THR A 1 368 ? 19.852 15.022 -7.308 1.00 67.00 368 THR A C 1
ATOM 2807 O O . THR A 1 368 ? 20.652 14.269 -6.758 1.00 67.00 368 THR A O 1
ATOM 2810 N N . ARG A 1 369 ? 18.813 15.545 -6.642 1.00 68.56 369 ARG A N 1
ATOM 2811 C CA . ARG A 1 369 ? 18.581 15.317 -5.203 1.00 68.56 369 ARG A CA 1
ATOM 2812 C C . ARG A 1 369 ? 18.077 13.911 -4.891 1.00 68.56 369 ARG A C 1
ATOM 2814 O O . ARG A 1 369 ? 18.277 13.429 -3.779 1.00 68.56 369 ARG A O 1
ATOM 2821 N N . ASN A 1 370 ? 17.407 13.263 -5.843 1.00 74.19 370 ASN A N 1
ATOM 2822 C CA . ASN A 1 370 ? 16.954 11.889 -5.677 1.00 74.19 370 ASN A CA 1
ATOM 2823 C C . ASN A 1 370 ? 17.899 10.944 -6.439 1.00 74.19 370 ASN A C 1
ATOM 2825 O O . ASN A 1 370 ? 17.938 11.016 -7.670 1.00 74.19 370 ASN A O 1
ATOM 2829 N N . PRO A 1 371 ? 18.602 10.019 -5.757 1.00 73.75 371 PRO A N 1
ATOM 2830 C CA . PRO A 1 371 ? 19.501 9.069 -6.418 1.00 73.75 371 PRO A CA 1
ATOM 2831 C C . PRO A 1 371 ? 18.794 8.229 -7.493 1.00 73.75 371 PRO A C 1
ATOM 2833 O O . PRO A 1 371 ? 19.426 7.789 -8.451 1.00 73.75 371 PRO A O 1
ATOM 2836 N N . PHE A 1 372 ? 17.473 8.058 -7.382 1.00 78.19 372 PHE A N 1
ATOM 2837 C CA . PHE A 1 372 ? 16.649 7.425 -8.406 1.00 78.19 372 PHE A CA 1
ATOM 2838 C C . PHE A 1 372 ? 16.631 8.193 -9.730 1.00 78.19 372 PHE A C 1
ATOM 2840 O O . PHE A 1 372 ? 16.950 7.624 -10.771 1.00 78.19 372 PHE A O 1
ATOM 2847 N N . PHE A 1 373 ? 16.282 9.484 -9.692 1.00 78.56 373 PHE A N 1
ATOM 2848 C CA . PHE A 1 373 ? 16.201 10.307 -10.899 1.00 78.56 373 PHE A CA 1
ATOM 2849 C C . PHE A 1 373 ? 17.581 10.503 -11.527 1.00 78.56 373 PHE A C 1
ATOM 2851 O O . PHE A 1 373 ? 17.690 10.483 -12.749 1.00 78.56 373 PHE A O 1
ATOM 2858 N N . LEU A 1 374 ? 18.632 10.589 -10.708 1.00 80.56 374 LEU A N 1
ATOM 2859 C CA . LEU A 1 374 ? 20.017 10.636 -11.170 1.00 80.56 374 LEU A CA 1
ATOM 2860 C C . LEU A 1 374 ? 20.416 9.362 -11.931 1.00 80.56 374 LEU A C 1
ATOM 2862 O O . LEU A 1 374 ? 20.948 9.449 -13.033 1.00 80.56 374 LEU A O 1
ATOM 2866 N N . THR A 1 375 ? 20.129 8.182 -11.374 1.00 80.94 375 THR A N 1
ATOM 2867 C CA . THR A 1 375 ? 20.476 6.896 -12.006 1.00 80.94 375 THR A CA 1
ATOM 2868 C C . THR A 1 375 ? 19.689 6.682 -13.300 1.00 80.94 375 THR A C 1
ATOM 2870 O O . THR A 1 375 ? 20.269 6.328 -14.324 1.00 80.94 375 THR A O 1
ATOM 2873 N N . LEU A 1 376 ? 18.383 6.976 -13.286 1.00 83.44 376 LEU A N 1
ATOM 2874 C CA . LEU A 1 376 ? 17.529 6.911 -14.475 1.00 83.44 376 LEU A CA 1
ATOM 2875 C C . LEU A 1 376 ? 18.013 7.871 -15.569 1.00 83.44 376 LEU A C 1
ATOM 2877 O O . LEU A 1 376 ? 18.033 7.518 -16.748 1.00 83.44 376 LEU A O 1
ATOM 2881 N N . TRP A 1 377 ? 18.433 9.077 -15.183 1.00 82.75 377 TRP A N 1
ATOM 2882 C CA . TRP A 1 377 ? 18.983 10.063 -16.103 1.00 82.75 377 TRP A CA 1
ATOM 2883 C C . TRP A 1 377 ? 20.291 9.588 -16.748 1.00 82.75 377 TRP A C 1
ATOM 2885 O O . TRP A 1 377 ? 20.423 9.687 -17.969 1.00 82.75 377 TRP A O 1
ATOM 2895 N N . ILE A 1 378 ? 21.218 9.015 -15.972 1.00 84.94 378 ILE A N 1
ATOM 2896 C CA . ILE A 1 378 ? 22.479 8.454 -16.489 1.00 84.94 378 ILE A CA 1
ATOM 2897 C C . ILE A 1 378 ? 22.193 7.367 -17.526 1.00 84.94 378 ILE A C 1
ATOM 2899 O O . ILE A 1 378 ? 22.669 7.456 -18.656 1.00 84.94 378 ILE A O 1
ATOM 2903 N N . LEU A 1 379 ? 21.380 6.372 -17.168 1.00 84.56 379 LEU A N 1
ATOM 2904 C CA . LEU A 1 379 ? 21.099 5.235 -18.044 1.00 84.56 379 LEU A CA 1
ATOM 2905 C C . LEU A 1 379 ? 20.339 5.651 -19.315 1.00 84.56 379 LEU A C 1
ATOM 2907 O O . LEU A 1 379 ? 20.630 5.145 -20.395 1.00 84.56 379 LEU A O 1
ATOM 2911 N N . SER A 1 380 ? 19.414 6.611 -19.215 1.00 84.06 380 SER A N 1
ATOM 2912 C CA . SER A 1 380 ? 18.700 7.155 -20.383 1.00 84.06 380 SER A CA 1
ATOM 2913 C C . SER A 1 380 ? 19.627 7.950 -21.306 1.00 84.06 380 SER A C 1
ATOM 2915 O O . SER A 1 380 ? 19.510 7.874 -22.526 1.00 84.06 380 SER A O 1
ATOM 2917 N N . THR A 1 381 ? 20.574 8.697 -20.733 1.00 86.69 381 THR A N 1
ATOM 2918 C CA . THR A 1 381 ? 21.566 9.462 -21.504 1.00 86.69 381 THR A CA 1
ATOM 2919 C C . THR A 1 381 ? 22.547 8.528 -22.214 1.00 86.69 381 THR A C 1
ATOM 2921 O O . THR A 1 381 ? 22.906 8.802 -23.354 1.00 86.69 381 THR A O 1
ATOM 2924 N N . LEU A 1 382 ? 22.930 7.405 -21.592 1.00 86.94 382 LEU A N 1
ATOM 2925 C CA . LEU A 1 382 ? 23.752 6.367 -22.228 1.00 86.94 382 LEU A CA 1
ATOM 2926 C C . LEU A 1 382 ? 23.041 5.721 -23.425 1.00 86.94 382 LEU A C 1
ATOM 2928 O O . LEU A 1 382 ? 23.632 5.640 -24.494 1.00 86.94 382 LEU A O 1
ATOM 2932 N N . LEU A 1 383 ? 21.759 5.358 -23.288 1.00 86.94 383 LEU A N 1
ATOM 2933 C CA . LEU A 1 383 ? 20.966 4.815 -24.403 1.00 86.94 383 LEU A CA 1
ATOM 2934 C C . LEU A 1 383 ? 20.897 5.780 -25.595 1.00 86.94 383 LEU A C 1
ATOM 2936 O O . LEU A 1 383 ? 21.039 5.370 -26.745 1.00 86.94 383 LEU A O 1
ATOM 2940 N N . LEU A 1 384 ? 20.687 7.071 -25.326 1.00 86.69 384 LEU A N 1
ATOM 2941 C CA . LEU A 1 384 ? 20.680 8.098 -26.369 1.00 86.69 384 LEU A CA 1
ATOM 2942 C C . LEU A 1 384 ? 22.073 8.341 -26.958 1.00 86.69 384 LEU A C 1
ATOM 2944 O O . LEU A 1 384 ? 22.186 8.684 -28.127 1.00 86.69 384 LEU A O 1
ATOM 2948 N N . LEU A 1 385 ? 23.140 8.180 -26.180 1.00 87.06 385 LEU A N 1
ATOM 2949 C CA . LEU A 1 385 ? 24.501 8.305 -26.693 1.00 87.06 385 LEU A CA 1
ATOM 2950 C C . LEU A 1 385 ? 24.835 7.156 -27.654 1.00 87.06 385 LEU A C 1
ATOM 2952 O O . LEU A 1 385 ? 25.392 7.412 -28.722 1.00 87.06 385 LEU A O 1
ATOM 2956 N N . ASP A 1 386 ? 24.441 5.925 -27.319 1.00 85.06 386 ASP A N 1
ATOM 2957 C CA . ASP A 1 386 ? 24.717 4.729 -28.125 1.00 85.06 386 ASP A CA 1
ATOM 2958 C C . ASP A 1 386 ? 24.177 4.856 -29.554 1.00 85.06 386 ASP A C 1
ATOM 2960 O O . ASP A 1 386 ? 24.884 4.528 -30.507 1.00 85.06 386 ASP A O 1
ATOM 2964 N N . ILE A 1 387 ? 22.972 5.406 -29.743 1.00 86.88 387 ILE A N 1
ATOM 2965 C CA . ILE A 1 387 ? 22.396 5.567 -31.087 1.00 86.88 387 ILE A CA 1
ATOM 2966 C C . ILE A 1 387 ? 23.193 6.544 -31.959 1.00 86.88 387 ILE A C 1
ATOM 2968 O O . ILE A 1 387 ? 23.416 6.288 -33.143 1.00 86.88 387 ILE A O 1
ATOM 2972 N N . PHE A 1 388 ? 23.688 7.639 -31.377 1.00 83.62 388 PHE A N 1
ATOM 2973 C CA . PHE A 1 388 ? 24.499 8.613 -32.105 1.00 83.62 388 PHE A CA 1
ATOM 2974 C C . PHE A 1 388 ? 25.902 8.082 -32.404 1.00 83.62 388 PHE A C 1
ATOM 2976 O O . PHE A 1 388 ? 26.453 8.372 -33.467 1.00 83.62 388 PHE A O 1
ATOM 2983 N N . VAL A 1 389 ? 26.468 7.273 -31.505 1.00 84.00 389 VAL A N 1
ATOM 2984 C CA . VAL A 1 389 ? 27.734 6.567 -31.743 1.00 84.00 389 VAL A CA 1
ATOM 2985 C C . VAL A 1 389 ? 27.578 5.558 -32.882 1.00 84.00 389 VAL A C 1
ATOM 2987 O O . VAL A 1 389 ? 28.410 5.546 -33.786 1.00 84.00 389 VAL A O 1
ATOM 2990 N N . ILE A 1 390 ? 26.499 4.767 -32.897 1.00 86.38 390 ILE A N 1
ATOM 2991 C CA . ILE A 1 390 ? 26.211 3.818 -33.985 1.00 86.38 390 ILE A CA 1
ATOM 2992 C C . ILE A 1 390 ? 26.098 4.555 -35.325 1.00 86.38 390 ILE A C 1
ATOM 2994 O O . ILE A 1 390 ? 26.747 4.151 -36.285 1.00 86.38 390 ILE A O 1
ATOM 2998 N N . LEU A 1 391 ? 25.366 5.672 -35.387 1.00 81.56 391 LEU A N 1
ATOM 2999 C CA . LEU A 1 391 ? 25.235 6.479 -36.608 1.00 81.56 391 LEU A CA 1
ATOM 3000 C C . LEU A 1 391 ? 26.581 6.989 -37.144 1.00 81.56 391 LEU A C 1
ATOM 3002 O O . LEU A 1 391 ? 26.845 6.910 -38.345 1.00 81.56 391 LEU A O 1
ATOM 3006 N N . GLN A 1 392 ? 27.448 7.494 -36.263 1.00 78.31 392 GLN A N 1
ATOM 3007 C CA . GLN A 1 392 ? 28.788 7.959 -36.639 1.00 78.31 392 GLN A CA 1
ATOM 3008 C C . GLN A 1 392 ? 29.662 6.814 -37.167 1.00 78.31 392 GLN A C 1
ATOM 3010 O O . GLN A 1 392 ? 30.335 6.951 -38.185 1.00 78.31 392 GLN A O 1
ATOM 3015 N N . VAL A 1 393 ? 29.650 5.665 -36.491 1.00 83.12 393 VAL A N 1
ATOM 3016 C CA . VAL A 1 393 ? 30.496 4.523 -36.859 1.00 83.12 393 VAL A CA 1
ATOM 3017 C C . VAL A 1 393 ? 30.007 3.863 -38.151 1.00 83.12 393 VAL A C 1
ATOM 3019 O O . VAL A 1 393 ? 30.818 3.543 -39.018 1.00 83.12 393 VAL A O 1
ATOM 3022 N N . GLU A 1 394 ? 28.695 3.679 -38.309 1.00 81.69 394 GLU A N 1
ATOM 3023 C CA . GLU A 1 394 ? 28.110 3.071 -39.509 1.00 81.69 394 GLU A CA 1
ATOM 3024 C C . GLU A 1 394 ? 28.262 3.964 -40.740 1.00 81.69 394 GLU A C 1
ATOM 3026 O O . GLU A 1 394 ? 28.549 3.453 -41.819 1.00 81.69 394 GLU A O 1
ATOM 3031 N N . SER A 1 395 ? 28.131 5.287 -40.599 1.00 72.00 395 SER A N 1
ATOM 3032 C CA . SER A 1 395 ? 28.375 6.208 -41.719 1.00 72.00 395 SER A CA 1
ATOM 3033 C C . SER A 1 395 ? 29.841 6.190 -42.161 1.00 72.00 395 SER A C 1
ATOM 3035 O O . SER A 1 395 ? 30.119 6.088 -43.354 1.00 72.00 395 SER A O 1
ATOM 3037 N N . ALA A 1 396 ? 30.791 6.178 -41.221 1.00 70.50 396 ALA A N 1
ATOM 3038 C CA . ALA A 1 396 ? 32.211 6.019 -41.542 1.00 70.50 396 ALA A CA 1
ATOM 3039 C C . ALA A 1 396 ? 32.517 4.662 -42.208 1.00 70.50 396 ALA A C 1
ATOM 3041 O O . ALA A 1 396 ? 33.322 4.586 -43.138 1.00 70.50 396 ALA A O 1
ATOM 3042 N N . TYR A 1 397 ? 31.860 3.589 -41.756 1.00 72.56 397 TYR A N 1
ATOM 3043 C CA . TYR A 1 397 ? 31.999 2.255 -42.338 1.00 72.56 397 TYR A CA 1
ATOM 3044 C C . TYR A 1 397 ? 31.423 2.169 -43.759 1.00 72.56 397 TYR A C 1
ATOM 3046 O O . TYR A 1 397 ? 32.063 1.580 -44.630 1.00 72.56 397 TYR A O 1
ATOM 3054 N N . ALA A 1 398 ? 30.258 2.773 -44.004 1.00 69.44 398 ALA A N 1
ATOM 3055 C CA . ALA A 1 398 ? 29.622 2.837 -45.318 1.00 69.44 398 ALA A CA 1
ATOM 3056 C C . ALA A 1 398 ? 30.514 3.532 -46.352 1.00 69.44 398 ALA A C 1
ATOM 3058 O O . ALA A 1 398 ? 30.746 2.982 -47.425 1.00 69.44 398 ALA A O 1
ATOM 3059 N N . VAL A 1 399 ? 31.105 4.676 -45.988 1.00 62.94 399 VAL A N 1
ATOM 3060 C CA . VAL A 1 399 ? 32.042 5.419 -46.850 1.00 62.94 399 VAL A CA 1
ATOM 3061 C C . VAL A 1 399 ? 33.301 4.606 -47.155 1.00 62.94 399 VAL A C 1
ATOM 3063 O O . VAL A 1 399 ? 33.796 4.623 -48.277 1.00 62.94 399 VAL A O 1
ATOM 3066 N N . ALA A 1 400 ? 33.833 3.881 -46.170 1.00 63.06 400 ALA A N 1
ATOM 3067 C CA . ALA A 1 400 ? 35.059 3.109 -46.352 1.00 63.06 400 ALA A CA 1
ATOM 3068 C C . ALA A 1 400 ? 34.883 1.863 -47.240 1.00 63.06 400 ALA A C 1
ATOM 3070 O O . ALA A 1 400 ? 35.873 1.381 -47.790 1.00 63.06 400 ALA A O 1
ATOM 3071 N N . ASN A 1 401 ? 33.660 1.331 -47.347 1.00 62.53 401 ASN A N 1
ATOM 3072 C CA . ASN A 1 401 ? 33.375 0.055 -48.014 1.00 62.53 401 ASN A CA 1
ATOM 3073 C C . ASN A 1 401 ? 32.372 0.168 -49.176 1.00 62.53 401 ASN A C 1
ATOM 3075 O O . ASN A 1 401 ? 31.952 -0.868 -49.682 1.00 62.53 401 ASN A O 1
ATOM 3079 N N . ASP A 1 402 ? 31.968 1.382 -49.574 1.00 56.22 402 ASP A N 1
ATOM 3080 C CA . ASP A 1 402 ? 30.920 1.632 -50.583 1.00 56.22 402 ASP A CA 1
ATOM 3081 C C . ASP A 1 402 ? 29.645 0.801 -50.354 1.00 56.22 402 ASP A C 1
ATOM 3083 O O . ASP A 1 402 ? 29.021 0.283 -51.280 1.00 56.22 402 ASP A O 1
ATOM 3087 N N . ALA A 1 403 ? 29.271 0.636 -49.087 1.00 61.25 403 ALA A N 1
ATOM 3088 C CA . ALA A 1 403 ? 28.111 -0.144 -48.686 1.00 61.25 403 ALA A CA 1
ATOM 3089 C C . ALA A 1 403 ? 26.978 0.786 -48.249 1.00 61.25 403 ALA A C 1
ATOM 3091 O O . ALA A 1 403 ? 27.212 1.800 -47.595 1.00 61.25 403 ALA A O 1
ATOM 3092 N N . THR A 1 404 ? 25.734 0.412 -48.541 1.00 62.41 404 THR A N 1
ATOM 3093 C CA . THR A 1 404 ? 24.559 1.097 -47.988 1.00 62.41 404 THR A CA 1
ATOM 3094 C C . THR A 1 404 ? 24.508 0.890 -46.473 1.00 62.41 404 THR A C 1
ATOM 3096 O O . THR A 1 404 ? 24.573 -0.252 -46.003 1.00 62.41 404 THR A O 1
ATOM 3099 N N . SER A 1 405 ? 24.377 1.969 -45.699 1.00 68.19 405 SER A N 1
ATOM 3100 C CA . SER A 1 405 ? 24.148 1.881 -44.253 1.00 68.19 405 SER A CA 1
ATOM 3101 C C . SER A 1 405 ? 22.645 1.817 -43.969 1.00 68.19 405 SER A C 1
ATOM 3103 O O . SER A 1 405 ? 21.952 2.793 -44.250 1.00 68.19 405 SER A O 1
ATOM 3105 N N . PRO A 1 406 ? 22.138 0.751 -43.318 1.00 69.81 406 PRO A N 1
ATOM 3106 C CA . PRO A 1 406 ? 20.732 0.668 -42.913 1.00 69.81 406 PRO A CA 1
ATOM 3107 C C . PRO A 1 406 ? 20.283 1.815 -41.994 1.00 69.81 406 PRO A C 1
ATOM 3109 O O . PRO A 1 406 ? 19.088 2.063 -41.862 1.00 69.81 406 PRO A O 1
ATOM 3112 N N . PHE A 1 407 ? 21.230 2.492 -41.333 1.00 73.88 407 PHE A N 1
ATOM 3113 C CA . PHE A 1 407 ? 20.973 3.578 -40.385 1.00 73.88 407 PHE A CA 1
ATOM 3114 C C . PHE A 1 407 ? 21.041 4.969 -41.019 1.00 73.88 407 PHE A C 1
ATOM 3116 O O . PHE A 1 407 ? 20.472 5.899 -40.455 1.00 73.88 407 PHE A O 1
ATOM 3123 N N . ALA A 1 408 ? 21.744 5.131 -42.145 1.00 65.38 408 ALA A N 1
ATOM 3124 C CA . ALA A 1 408 ? 21.936 6.441 -42.771 1.00 65.38 408 ALA A CA 1
ATOM 3125 C C . ALA A 1 408 ? 20.662 6.946 -43.461 1.00 65.38 408 ALA A C 1
ATOM 3127 O O . ALA A 1 408 ? 20.377 8.136 -43.401 1.00 65.38 408 ALA A O 1
ATOM 3128 N N . ASP A 1 409 ? 19.866 6.035 -44.024 1.00 63.06 409 ASP A N 1
ATOM 3129 C CA . ASP A 1 409 ? 18.656 6.374 -44.782 1.00 63.06 409 ASP A CA 1
ATOM 3130 C C . ASP A 1 409 ? 17.399 6.510 -43.887 1.00 63.06 409 ASP A C 1
ATOM 3132 O O . ASP A 1 409 ? 16.279 6.650 -44.380 1.00 63.06 409 ASP A O 1
ATOM 3136 N N . ARG A 1 410 ? 17.551 6.430 -42.555 1.00 72.62 410 ARG A N 1
ATOM 3137 C CA . ARG A 1 410 ? 16.444 6.442 -41.581 1.00 72.62 410 ARG A CA 1
ATOM 3138 C C . ARG A 1 410 ? 16.365 7.763 -40.832 1.00 72.62 410 ARG A C 1
ATOM 3140 O O . ARG A 1 410 ? 17.371 8.332 -40.414 1.00 72.62 410 ARG A O 1
ATOM 3147 N N . SER A 1 411 ? 15.141 8.225 -40.581 1.00 74.00 411 SER A N 1
ATOM 3148 C CA . SER A 1 411 ? 14.923 9.437 -39.791 1.00 74.00 411 SER A CA 1
ATOM 3149 C C . SER A 1 411 ? 15.304 9.234 -38.318 1.00 74.00 411 SER A C 1
ATOM 3151 O O . SER A 1 411 ? 15.173 8.144 -37.758 1.00 74.00 411 SER A O 1
ATOM 3153 N N . LEU A 1 412 ? 15.708 10.311 -37.636 1.00 73.56 412 LEU A N 1
ATOM 3154 C CA . LEU A 1 412 ? 16.035 10.265 -36.202 1.00 73.56 412 LEU A CA 1
ATOM 3155 C C . LEU A 1 412 ? 14.859 9.757 -35.350 1.00 73.56 412 LEU A C 1
ATOM 3157 O O . LEU A 1 412 ? 15.064 9.098 -34.334 1.00 73.56 412 LEU A O 1
ATOM 3161 N N . PHE A 1 413 ? 13.625 10.031 -35.773 1.00 76.88 413 PHE A N 1
ATOM 3162 C CA . PHE A 1 413 ? 12.428 9.544 -35.095 1.00 76.88 413 PHE A CA 1
ATOM 3163 C C . PHE A 1 413 ? 12.268 8.020 -35.213 1.00 76.88 413 PHE A C 1
ATOM 3165 O O . PHE A 1 413 ? 12.013 7.357 -34.208 1.00 76.88 413 PHE A O 1
ATOM 3172 N N . GLU A 1 414 ? 12.479 7.451 -36.403 1.00 81.12 414 GLU A N 1
ATOM 3173 C CA . GLU A 1 414 ? 12.466 5.994 -36.612 1.00 81.12 414 GLU A CA 1
ATOM 3174 C C . GLU A 1 414 ? 13.549 5.300 -35.784 1.00 81.12 414 GLU A C 1
ATOM 3176 O O . GLU A 1 414 ? 13.301 4.276 -35.145 1.00 81.12 414 GLU A O 1
ATOM 3181 N N . LEU A 1 415 ? 14.729 5.912 -35.718 1.00 84.62 415 LEU A N 1
ATOM 3182 C CA . LEU A 1 415 ? 15.848 5.422 -34.924 1.00 84.62 415 LEU A CA 1
ATOM 3183 C C . LEU A 1 415 ? 15.539 5.436 -33.415 1.00 84.62 415 LEU A C 1
ATOM 3185 O O . LEU A 1 415 ? 15.868 4.481 -32.712 1.00 84.62 415 LEU A O 1
ATOM 3189 N N . LEU A 1 416 ? 14.842 6.456 -32.901 1.00 83.75 416 LEU A N 1
ATOM 3190 C CA . LEU A 1 416 ? 14.389 6.481 -31.502 1.00 83.75 416 LEU A CA 1
ATOM 3191 C C . LEU A 1 416 ? 13.366 5.377 -31.194 1.00 83.75 416 LEU A C 1
ATOM 3193 O O . LEU A 1 416 ? 13.433 4.761 -30.128 1.00 83.75 416 LEU A O 1
ATOM 3197 N N . ILE A 1 417 ? 12.437 5.099 -32.115 1.00 84.00 417 ILE A N 1
ATOM 3198 C CA . ILE A 1 417 ? 11.481 3.989 -31.968 1.00 84.00 417 ILE A CA 1
ATOM 3199 C C . ILE A 1 417 ? 12.224 2.654 -31.932 1.00 84.00 417 ILE A C 1
ATOM 3201 O O . ILE A 1 417 ? 11.942 1.811 -31.072 1.00 84.00 417 ILE A O 1
ATOM 3205 N N . TRP A 1 418 ? 13.193 2.477 -32.830 1.00 88.38 418 TRP A N 1
ATOM 3206 C CA . TRP A 1 418 ? 14.051 1.300 -32.848 1.00 88.38 418 TRP A CA 1
ATOM 3207 C C . TRP A 1 418 ? 14.805 1.141 -31.524 1.00 88.38 418 TRP A C 1
ATOM 3209 O O . TRP A 1 418 ? 14.737 0.072 -30.925 1.00 88.38 418 TRP A O 1
ATOM 3219 N N . LEU A 1 419 ? 15.422 2.207 -31.000 1.00 88.88 419 LEU A N 1
ATOM 3220 C CA . LEU A 1 419 ? 16.157 2.187 -29.731 1.00 88.88 419 LEU A CA 1
ATOM 3221 C C . LEU A 1 419 ? 15.281 1.722 -28.564 1.00 88.88 419 LEU A C 1
ATOM 3223 O O . LEU A 1 419 ? 15.689 0.850 -27.802 1.00 88.88 419 LEU A O 1
ATOM 3227 N N . ILE A 1 420 ? 14.071 2.273 -28.428 1.00 85.19 420 ILE A N 1
ATOM 3228 C CA . ILE A 1 420 ? 13.145 1.903 -27.346 1.00 85.19 420 ILE A CA 1
ATOM 3229 C C . ILE A 1 420 ? 12.712 0.441 -27.490 1.00 85.19 420 ILE A C 1
ATOM 3231 O O . ILE A 1 420 ? 12.723 -0.313 -26.515 1.00 85.19 420 ILE A O 1
ATOM 3235 N N . THR A 1 421 ? 12.359 0.026 -28.708 1.00 85.88 421 THR A N 1
ATOM 3236 C CA . THR A 1 421 ? 11.907 -1.343 -28.992 1.00 85.88 421 THR A CA 1
ATOM 3237 C C . THR A 1 421 ? 13.024 -2.351 -28.736 1.00 85.88 421 THR A C 1
ATOM 3239 O O . THR A 1 421 ? 12.803 -3.382 -28.097 1.00 85.88 421 THR A O 1
ATOM 3242 N N . PHE A 1 422 ? 14.239 -2.038 -29.175 1.00 90.62 422 PHE A N 1
ATOM 3243 C CA . PHE A 1 422 ? 15.407 -2.892 -29.033 1.00 90.62 422 PHE A CA 1
ATOM 3244 C C . PHE A 1 422 ? 15.908 -2.951 -27.586 1.00 90.62 422 PHE A C 1
ATOM 3246 O O . PHE A 1 422 ? 16.212 -4.035 -27.096 1.00 90.62 422 PHE A O 1
ATOM 3253 N N . ALA A 1 423 ? 15.894 -1.834 -26.854 1.00 89.00 423 ALA A N 1
ATOM 3254 C CA . ALA A 1 423 ? 16.216 -1.808 -25.426 1.00 89.00 423 ALA A CA 1
ATOM 3255 C C . ALA A 1 423 ? 15.227 -2.632 -24.586 1.00 89.00 423 ALA A C 1
ATOM 3257 O O . ALA A 1 423 ? 15.624 -3.240 -23.594 1.00 89.00 423 ALA A O 1
ATOM 3258 N N . ALA A 1 424 ? 13.948 -2.663 -24.974 1.00 85.25 424 ALA A N 1
ATOM 3259 C CA . ALA A 1 424 ? 12.915 -3.408 -24.258 1.00 85.25 424 ALA A CA 1
ATOM 3260 C C . ALA A 1 424 ? 12.890 -4.907 -24.604 1.00 85.25 424 ALA A C 1
ATOM 3262 O O . ALA A 1 424 ? 12.652 -5.732 -23.724 1.00 85.25 424 ALA A O 1
ATOM 3263 N N . THR A 1 425 ? 13.096 -5.263 -25.877 1.00 85.06 425 THR A N 1
ATOM 3264 C CA . THR A 1 425 ? 12.878 -6.636 -26.379 1.00 85.06 425 THR A CA 1
ATOM 3265 C C . THR A 1 425 ? 14.158 -7.386 -26.735 1.00 85.06 425 THR A C 1
ATOM 3267 O O . THR A 1 425 ? 14.140 -8.611 -26.814 1.00 85.06 425 THR A O 1
ATOM 3270 N N . GLY A 1 426 ? 15.258 -6.676 -26.999 1.00 83.00 426 GLY A N 1
ATOM 3271 C CA . GLY A 1 426 ? 16.470 -7.247 -27.585 1.00 83.00 426 GLY A CA 1
ATOM 3272 C C . GLY A 1 426 ? 16.308 -7.724 -29.032 1.00 83.00 426 GLY A C 1
ATOM 3273 O O . GLY A 1 426 ? 17.221 -8.354 -29.558 1.00 83.00 426 GLY A O 1
ATOM 3274 N N . TYR A 1 427 ? 15.172 -7.453 -29.687 1.00 82.19 427 TYR A N 1
ATOM 3275 C CA . TYR A 1 427 ? 14.920 -7.866 -31.066 1.00 82.19 427 TYR A CA 1
ATOM 3276 C C . TYR A 1 427 ? 15.301 -6.749 -32.052 1.00 82.19 427 TYR A C 1
ATOM 3278 O O . TYR A 1 427 ? 14.653 -5.699 -32.045 1.00 82.19 427 TYR A O 1
ATOM 3286 N N . PRO A 1 428 ? 16.333 -6.935 -32.895 1.00 73.00 428 PRO A N 1
ATOM 3287 C CA . PRO A 1 428 ? 16.870 -5.862 -33.737 1.00 73.00 428 PRO A CA 1
ATOM 3288 C C . PRO A 1 428 ? 16.003 -5.521 -34.962 1.00 73.00 428 PRO A C 1
ATOM 3290 O O . PRO A 1 428 ? 16.250 -4.505 -35.606 1.00 73.00 428 PRO A O 1
ATOM 3293 N N . GLN A 1 429 ? 14.981 -6.332 -35.277 1.00 74.06 429 GLN A N 1
ATOM 3294 C CA . GLN A 1 429 ? 14.214 -6.248 -36.532 1.00 74.06 429 GLN A CA 1
ATOM 3295 C C . GLN A 1 429 ? 15.139 -6.303 -37.772 1.00 74.06 429 GLN A C 1
ATOM 3297 O O . GLN A 1 429 ? 16.117 -7.049 -37.761 1.00 74.06 429 GLN A O 1
ATOM 3302 N N . GLU A 1 430 ? 14.830 -5.553 -38.839 1.00 70.00 430 GLU A N 1
ATOM 3303 C CA . GLU A 1 430 ? 15.653 -5.421 -40.058 1.00 70.00 430 GLU A CA 1
ATOM 3304 C C . GLU A 1 430 ? 16.794 -4.390 -39.916 1.00 70.00 430 GLU A C 1
ATOM 3306 O O . GLU A 1 430 ? 17.574 -4.196 -40.847 1.00 70.00 430 GLU A O 1
ATOM 3311 N N . LEU A 1 431 ? 16.912 -3.721 -38.762 1.00 78.75 431 LEU A N 1
ATOM 3312 C CA . LEU A 1 431 ? 17.865 -2.633 -38.540 1.00 78.75 431 LEU A CA 1
ATOM 3313 C C . LEU A 1 431 ? 18.983 -3.087 -37.588 1.00 78.75 431 LEU A C 1
ATOM 3315 O O . LEU A 1 431 ? 18.825 -3.085 -36.365 1.00 78.75 431 LEU A O 1
ATOM 3319 N N . PHE A 1 432 ? 20.131 -3.490 -38.138 1.00 85.12 432 PHE A N 1
ATOM 3320 C CA . PHE A 1 432 ? 21.291 -3.899 -37.340 1.00 85.12 432 PHE A CA 1
ATOM 3321 C C . PHE A 1 432 ? 22.614 -3.428 -37.962 1.00 85.12 432 PHE A C 1
ATOM 3323 O O . PHE A 1 432 ? 22.749 -3.478 -39.185 1.00 85.12 432 PHE A O 1
ATOM 3330 N N . PRO A 1 433 ? 23.576 -2.922 -37.162 1.00 86.50 433 PRO A N 1
ATOM 3331 C CA . PRO A 1 433 ? 24.801 -2.321 -37.687 1.00 86.50 433 PRO A CA 1
ATOM 3332 C C . PRO A 1 433 ? 25.698 -3.347 -38.386 1.00 86.50 433 PRO A C 1
ATOM 3334 O O . PRO A 1 433 ? 25.823 -4.495 -37.946 1.00 86.50 433 PRO A O 1
ATOM 3337 N N . ASN A 1 434 ? 26.366 -2.922 -39.457 1.00 83.19 434 ASN A N 1
ATOM 3338 C CA . ASN A 1 434 ? 27.284 -3.752 -40.231 1.00 83.19 434 ASN A CA 1
ATOM 3339 C C . ASN A 1 434 ? 28.684 -3.791 -39.606 1.00 83.19 434 ASN A C 1
ATOM 3341 O O . ASN A 1 434 ? 29.325 -4.851 -39.577 1.00 83.19 434 ASN A O 1
ATOM 3345 N N . SER A 1 435 ? 29.143 -2.664 -39.061 1.00 85.00 435 SER A N 1
ATOM 3346 C CA . SER A 1 435 ? 30.474 -2.515 -38.479 1.00 85.00 435 SER A CA 1
ATOM 3347 C C . SER A 1 435 ? 30.629 -3.297 -37.171 1.00 85.00 435 SER A C 1
ATOM 3349 O O . SER A 1 435 ? 29.693 -3.456 -36.388 1.00 85.00 435 SER A O 1
ATOM 3351 N N . LEU A 1 436 ? 31.848 -3.762 -36.884 1.00 86.31 436 LEU A N 1
ATOM 3352 C CA . LEU A 1 436 ? 32.138 -4.458 -35.625 1.00 86.31 436 LEU A CA 1
ATOM 3353 C C . LEU A 1 436 ? 31.864 -3.565 -34.402 1.00 86.31 436 LEU A C 1
ATOM 3355 O O . LEU A 1 436 ? 31.258 -4.017 -33.435 1.00 86.31 436 LEU A O 1
ATOM 3359 N N . ALA A 1 437 ? 32.282 -2.299 -34.455 1.00 84.06 437 ALA A N 1
ATOM 3360 C CA . ALA A 1 437 ? 32.086 -1.352 -33.361 1.00 84.06 437 ALA A CA 1
ATOM 3361 C C . ALA A 1 437 ? 30.601 -0.992 -33.163 1.00 84.06 437 ALA A C 1
ATOM 3363 O O . ALA A 1 437 ? 30.138 -0.950 -32.024 1.00 84.06 437 ALA A O 1
ATOM 3364 N N . GLY A 1 438 ? 29.833 -0.834 -34.247 1.00 86.50 438 GLY A N 1
ATOM 3365 C CA . GLY A 1 438 ? 28.383 -0.647 -34.183 1.00 86.50 438 GLY A CA 1
ATOM 3366 C C . GLY A 1 438 ? 27.672 -1.852 -33.567 1.00 86.50 438 GLY A C 1
ATOM 3367 O O . GLY A 1 438 ? 26.811 -1.677 -32.711 1.00 86.50 438 GLY A O 1
ATOM 3368 N N . LYS A 1 439 ? 28.081 -3.082 -33.910 1.00 88.75 439 LYS A N 1
ATOM 3369 C CA . LYS A 1 439 ? 27.536 -4.318 -33.309 1.00 88.75 439 LYS A CA 1
ATOM 3370 C C . LYS A 1 439 ? 27.786 -4.404 -31.807 1.00 88.75 439 LYS A C 1
ATOM 3372 O O . LYS A 1 439 ? 26.899 -4.825 -31.070 1.00 88.75 439 LYS A O 1
ATOM 3377 N N . VAL A 1 440 ? 28.970 -3.992 -31.349 1.00 89.38 440 VAL A N 1
ATOM 3378 C CA . VAL A 1 440 ? 29.294 -3.943 -29.914 1.00 89.38 440 VAL A CA 1
ATOM 3379 C C . VAL A 1 440 ? 28.423 -2.912 -29.195 1.00 89.38 440 VAL A C 1
ATOM 3381 O O . VAL A 1 440 ? 27.836 -3.242 -28.167 1.00 89.38 440 VAL A O 1
ATOM 3384 N N . ALA A 1 441 ? 28.287 -1.703 -29.749 1.00 87.25 441 ALA A N 1
ATOM 3385 C CA . ALA A 1 441 ? 27.418 -0.667 -29.188 1.00 87.25 441 ALA A CA 1
ATOM 3386 C C . ALA A 1 441 ? 25.945 -1.115 -29.154 1.00 87.25 441 ALA A C 1
ATOM 3388 O O . ALA A 1 441 ? 25.285 -1.003 -28.125 1.00 87.25 441 ALA A O 1
ATOM 3389 N N . ALA A 1 442 ? 25.448 -1.734 -30.229 1.00 88.62 442 ALA A N 1
ATOM 3390 C CA . ALA A 1 442 ? 24.103 -2.303 -30.262 1.00 88.62 442 ALA A CA 1
ATOM 3391 C C . ALA A 1 442 ? 23.918 -3.407 -29.205 1.00 88.62 442 ALA A C 1
ATOM 3393 O O . ALA A 1 442 ? 22.883 -3.463 -28.549 1.00 88.62 442 ALA A O 1
ATOM 3394 N N . GLY A 1 443 ? 24.927 -4.246 -28.961 1.00 88.19 443 GLY A N 1
ATOM 3395 C CA . GLY A 1 443 ? 24.881 -5.264 -27.905 1.00 88.19 443 GLY A CA 1
ATOM 3396 C C . GLY A 1 443 ? 24.709 -4.702 -26.485 1.00 88.19 443 GLY A C 1
ATOM 3397 O O . GLY A 1 443 ? 24.173 -5.397 -25.622 1.00 88.19 443 GLY A O 1
ATOM 3398 N N . ALA A 1 444 ? 25.115 -3.453 -26.230 1.00 88.94 444 ALA A N 1
ATOM 3399 C CA . ALA A 1 444 ? 24.949 -2.803 -24.929 1.00 88.94 444 ALA A CA 1
ATOM 3400 C C . ALA A 1 444 ? 23.509 -2.317 -24.677 1.00 88.94 444 ALA A C 1
ATOM 3402 O O . ALA A 1 444 ? 23.059 -2.308 -23.529 1.00 88.94 444 ALA A O 1
ATOM 3403 N N . ILE A 1 445 ? 22.761 -1.983 -25.735 1.00 91.25 445 ILE A N 1
ATOM 3404 C CA . ILE A 1 445 ? 21.423 -1.379 -25.641 1.00 91.25 445 ILE A CA 1
ATOM 3405 C C . ILE A 1 445 ? 20.442 -2.243 -24.819 1.00 91.25 445 ILE A C 1
ATOM 3407 O O . ILE A 1 445 ? 19.857 -1.712 -23.867 1.00 91.25 445 ILE A O 1
ATOM 3411 N N . PRO A 1 446 ? 20.269 -3.560 -25.076 1.00 90.31 446 PRO A N 1
ATOM 3412 C CA . PRO A 1 446 ? 19.360 -4.390 -24.280 1.00 90.31 446 PRO A CA 1
ATOM 3413 C C . PRO A 1 446 ? 19.802 -4.544 -22.818 1.00 90.31 446 PRO A C 1
ATOM 3415 O O . PRO A 1 446 ? 18.959 -4.643 -21.928 1.00 90.31 446 PRO A O 1
ATOM 3418 N N . LEU A 1 447 ? 21.113 -4.529 -22.541 1.00 90.00 447 LEU A N 1
ATOM 3419 C CA . LEU A 1 447 ? 21.642 -4.613 -21.174 1.00 90.00 447 LEU A CA 1
ATOM 3420 C C . LEU A 1 447 ? 21.297 -3.355 -20.373 1.00 90.00 447 LEU A C 1
ATOM 3422 O O . LEU A 1 447 ? 20.832 -3.454 -19.235 1.00 90.00 447 LEU A O 1
ATOM 3426 N N . ILE A 1 448 ? 21.473 -2.177 -20.976 1.00 89.62 448 ILE A N 1
ATOM 3427 C CA . ILE A 1 448 ? 21.119 -0.894 -20.356 1.00 89.62 448 ILE A CA 1
ATOM 3428 C C . ILE A 1 448 ? 19.592 -0.781 -20.206 1.00 89.62 448 ILE A C 1
ATOM 3430 O O . ILE A 1 448 ? 19.100 -0.324 -19.170 1.00 89.62 448 ILE A O 1
ATOM 3434 N N . GLY A 1 449 ? 18.824 -1.244 -21.198 1.00 86.81 449 GLY A N 1
ATOM 3435 C CA . GLY A 1 449 ? 17.362 -1.314 -21.140 1.00 86.81 449 GLY A CA 1
ATOM 3436 C C . GLY A 1 449 ? 16.853 -2.180 -19.985 1.00 86.81 449 GLY A C 1
ATOM 3437 O O . GLY A 1 449 ? 16.078 -1.712 -19.146 1.00 86.81 449 GLY A O 1
ATOM 3438 N N . LEU A 1 450 ? 17.354 -3.412 -19.869 1.00 88.06 450 LEU A N 1
ATOM 3439 C CA . LEU A 1 450 ? 17.004 -4.327 -18.781 1.00 88.06 450 LEU A CA 1
ATOM 3440 C C . LEU A 1 450 ? 17.418 -3.779 -17.407 1.00 88.06 450 LEU A C 1
ATOM 3442 O O . LEU A 1 450 ? 16.641 -3.864 -16.453 1.00 88.06 450 LEU A O 1
ATOM 3446 N N . ALA A 1 451 ? 18.606 -3.174 -17.302 1.00 86.25 451 ALA A N 1
ATOM 3447 C CA . ALA A 1 451 ? 19.080 -2.556 -16.065 1.00 86.25 451 ALA A CA 1
ATOM 3448 C C . ALA A 1 451 ? 18.133 -1.448 -15.568 1.00 86.25 451 ALA A C 1
ATOM 3450 O O . ALA A 1 451 ? 17.845 -1.389 -14.371 1.00 86.25 451 ALA A O 1
ATOM 3451 N N . ASN A 1 452 ? 17.585 -0.623 -16.469 1.00 84.44 452 ASN A N 1
ATOM 3452 C CA . ASN A 1 452 ? 16.584 0.392 -16.119 1.00 84.44 452 ASN A CA 1
ATOM 3453 C C . ASN A 1 452 ? 15.307 -0.225 -15.530 1.00 84.44 452 ASN A C 1
ATOM 3455 O O . ASN A 1 452 ? 14.822 0.229 -14.491 1.00 84.44 452 ASN A O 1
ATOM 3459 N N . VAL A 1 453 ? 14.764 -1.267 -16.169 1.00 85.81 453 VAL A N 1
ATOM 3460 C CA . VAL A 1 453 ? 13.530 -1.930 -15.710 1.00 85.81 453 VAL A CA 1
ATOM 3461 C C . VAL A 1 453 ? 13.738 -2.591 -14.348 1.00 85.81 453 VAL A C 1
ATOM 3463 O O . VAL A 1 453 ? 12.919 -2.414 -13.444 1.00 85.81 453 VAL A O 1
ATOM 3466 N N . LEU A 1 454 ? 14.853 -3.305 -14.165 1.00 86.38 454 LEU A N 1
ATOM 3467 C CA . LEU A 1 454 ? 15.193 -3.916 -12.880 1.00 86.38 454 LEU A CA 1
ATOM 3468 C C . LEU A 1 454 ? 15.358 -2.855 -11.789 1.00 86.38 454 LEU A C 1
ATOM 3470 O O . LEU A 1 454 ? 14.785 -3.003 -10.710 1.00 86.38 454 LEU A O 1
ATOM 3474 N N . PHE A 1 455 ? 16.066 -1.758 -12.067 1.00 84.56 455 PHE A N 1
ATOM 3475 C CA . PHE A 1 455 ? 16.235 -0.660 -11.116 1.00 84.56 455 PHE A CA 1
ATOM 3476 C C . PHE A 1 455 ? 14.894 -0.045 -10.693 1.00 84.56 455 PHE A C 1
ATOM 3478 O O . PHE A 1 455 ? 14.679 0.185 -9.503 1.00 84.56 455 PHE A O 1
ATOM 3485 N N . LEU A 1 456 ? 13.958 0.155 -11.630 1.00 82.94 456 LEU A N 1
ATOM 3486 C CA . LEU A 1 456 ? 12.604 0.641 -11.336 1.00 82.94 456 LEU A CA 1
ATOM 3487 C C . LEU A 1 456 ? 11.844 -0.299 -10.389 1.00 82.94 456 LEU A C 1
ATOM 3489 O O . LEU A 1 456 ? 11.251 0.158 -9.406 1.00 82.94 456 LEU A O 1
ATOM 3493 N N . LEU A 1 457 ? 11.887 -1.608 -10.653 1.00 84.19 457 LEU A N 1
ATOM 3494 C CA . LEU A 1 457 ? 11.229 -2.620 -9.823 1.00 84.19 457 LEU A CA 1
ATOM 3495 C C . LEU A 1 457 ? 11.858 -2.706 -8.427 1.00 84.19 457 LEU A C 1
ATOM 3497 O O . LEU A 1 457 ? 11.135 -2.679 -7.426 1.00 84.19 457 LEU A O 1
ATOM 3501 N N . PHE A 1 458 ? 13.190 -2.760 -8.341 1.00 82.94 458 PHE A N 1
ATOM 3502 C CA . PHE A 1 458 ? 13.908 -2.805 -7.068 1.00 82.94 458 PHE A CA 1
ATOM 3503 C C . PHE A 1 458 ? 13.702 -1.534 -6.254 1.00 82.94 458 PHE A C 1
ATOM 3505 O O . PHE A 1 458 ? 13.410 -1.633 -5.068 1.00 82.94 458 PHE A O 1
ATOM 3512 N N . TYR A 1 459 ? 13.781 -0.351 -6.867 1.00 81.88 459 TYR A N 1
ATOM 3513 C CA . TYR A 1 459 ? 13.578 0.912 -6.160 1.00 81.88 459 TYR A CA 1
ATOM 3514 C C . TYR A 1 459 ? 12.148 1.052 -5.636 1.00 81.88 459 TYR A C 1
ATOM 3516 O O . TYR A 1 459 ? 11.956 1.437 -4.483 1.00 81.88 459 TYR A O 1
ATOM 3524 N N . SER A 1 460 ? 11.141 0.704 -6.446 1.00 77.19 460 SER A N 1
ATOM 3525 C CA . SER A 1 460 ? 9.733 0.727 -6.026 1.00 77.19 460 SER A CA 1
ATOM 3526 C C . SER A 1 460 ? 9.490 -0.206 -4.838 1.00 77.19 460 SER A C 1
ATOM 3528 O O . SER A 1 460 ? 8.925 0.207 -3.821 1.00 77.19 460 SER A O 1
ATOM 3530 N N . ASN A 1 461 ? 9.990 -1.443 -4.921 1.00 78.50 461 ASN A N 1
ATOM 3531 C CA . ASN A 1 461 ? 9.879 -2.409 -3.833 1.00 78.50 461 ASN A CA 1
ATOM 3532 C C . ASN A 1 461 ? 10.659 -1.964 -2.596 1.00 78.50 461 ASN A C 1
ATOM 3534 O O . ASN A 1 461 ? 10.108 -1.996 -1.503 1.00 78.50 461 ASN A O 1
ATOM 3538 N N . PHE A 1 462 ? 11.889 -1.478 -2.756 1.00 80.69 462 PHE A N 1
ATOM 3539 C CA . PHE A 1 462 ? 12.704 -0.959 -1.661 1.00 80.69 462 PHE A CA 1
ATOM 3540 C C . PHE A 1 462 ? 12.011 0.207 -0.956 1.00 80.69 462 PHE A C 1
ATOM 3542 O O . PHE A 1 462 ? 11.863 0.175 0.260 1.00 80.69 462 PHE A O 1
ATOM 3549 N N . LYS A 1 463 ? 11.486 1.190 -1.699 1.00 78.25 463 LYS A N 1
ATOM 3550 C CA . LYS A 1 463 ? 10.734 2.317 -1.126 1.00 78.25 463 LYS A CA 1
ATOM 3551 C C . LYS A 1 463 ? 9.452 1.874 -0.433 1.00 78.25 463 LYS A C 1
ATOM 3553 O O . LYS A 1 463 ? 9.087 2.442 0.594 1.00 78.25 463 LYS A O 1
ATOM 3558 N N . LYS A 1 464 ? 8.760 0.869 -0.972 1.00 76.62 464 LYS A N 1
ATOM 3559 C CA . LYS A 1 464 ? 7.573 0.282 -0.337 1.00 76.62 464 LYS A CA 1
ATOM 3560 C C . LYS A 1 464 ? 7.936 -0.444 0.960 1.00 76.62 464 LYS A C 1
ATOM 3562 O O . LYS A 1 464 ? 7.208 -0.303 1.939 1.00 76.62 464 LYS A O 1
ATOM 3567 N N . THR A 1 465 ? 9.044 -1.179 0.980 1.00 77.44 465 THR A N 1
ATOM 3568 C CA . THR A 1 465 ? 9.559 -1.873 2.167 1.00 77.44 465 THR A CA 1
ATOM 3569 C C . THR A 1 465 ? 10.035 -0.881 3.219 1.00 77.44 465 THR A C 1
ATOM 3571 O O . THR A 1 465 ? 9.543 -0.932 4.336 1.00 77.44 465 THR A O 1
ATOM 3574 N N . GLU A 1 466 ? 10.874 0.091 2.855 1.00 79.50 466 GLU A N 1
ATOM 3575 C CA . GLU A 1 466 ? 11.331 1.177 3.734 1.00 79.50 466 GLU A CA 1
ATOM 3576 C C . GLU A 1 466 ? 10.138 1.920 4.351 1.00 79.50 466 GLU A C 1
ATOM 3578 O O . GLU A 1 466 ? 10.100 2.167 5.554 1.00 79.50 466 GLU A O 1
ATOM 3583 N N . ARG A 1 467 ? 9.105 2.219 3.549 1.00 77.88 467 ARG A N 1
ATOM 3584 C CA . ARG A 1 467 ? 7.869 2.828 4.050 1.00 77.88 467 ARG A CA 1
ATOM 3585 C C . ARG A 1 467 ? 7.175 1.947 5.089 1.00 77.88 467 ARG A C 1
ATOM 3587 O O . ARG A 1 467 ? 6.813 2.459 6.143 1.00 77.88 467 ARG A O 1
ATOM 3594 N N . ARG A 1 468 ? 6.997 0.654 4.805 1.00 76.62 468 ARG A N 1
ATOM 3595 C CA . ARG A 1 468 ? 6.381 -0.303 5.740 1.00 76.62 468 ARG A CA 1
ATOM 3596 C C . ARG A 1 468 ? 7.199 -0.458 7.018 1.00 76.62 468 ARG A C 1
ATOM 3598 O O . ARG A 1 468 ? 6.618 -0.584 8.086 1.00 76.62 468 ARG A O 1
ATOM 3605 N N . GLU A 1 469 ? 8.524 -0.424 6.928 1.00 80.38 469 GLU A N 1
ATOM 3606 C CA . GLU A 1 469 ? 9.396 -0.494 8.101 1.00 80.38 469 GLU A CA 1
ATOM 3607 C C . GLU A 1 469 ? 9.294 0.751 8.980 1.00 80.38 469 GLU A C 1
ATOM 3609 O O . GLU A 1 469 ? 9.213 0.623 10.200 1.00 80.38 469 GLU A O 1
ATOM 3614 N N . LEU A 1 470 ? 9.260 1.941 8.375 1.00 80.94 470 LEU A N 1
ATOM 3615 C CA . LEU A 1 470 ? 9.063 3.197 9.101 1.00 80.94 470 LEU A CA 1
ATOM 3616 C C . LEU A 1 470 ? 7.673 3.272 9.744 1.00 80.94 470 LEU A C 1
ATOM 3618 O O . LEU A 1 470 ? 7.560 3.748 10.870 1.00 80.94 470 LEU A O 1
ATOM 3622 N N . GLU A 1 471 ? 6.633 2.790 9.059 1.00 81.06 471 GLU A N 1
ATOM 3623 C CA . GLU A 1 471 ? 5.273 2.681 9.608 1.00 81.06 471 GLU A CA 1
ATOM 3624 C C . GLU A 1 471 ? 5.218 1.655 10.760 1.00 81.06 471 GLU A C 1
ATOM 3626 O O . GLU A 1 471 ? 4.643 1.948 11.802 1.00 81.06 471 GLU A O 1
ATOM 3631 N N . ALA A 1 472 ? 5.878 0.496 10.638 1.00 77.75 472 ALA A N 1
ATOM 3632 C CA . ALA A 1 472 ? 5.927 -0.524 11.695 1.00 77.75 472 ALA A CA 1
ATOM 3633 C C . ALA A 1 472 ? 6.693 -0.071 12.953 1.00 77.75 472 ALA A C 1
ATOM 3635 O O . ALA A 1 472 ? 6.355 -0.488 14.057 1.00 77.75 472 ALA A O 1
ATOM 3636 N N . ARG A 1 473 ? 7.707 0.789 12.788 1.00 82.88 473 ARG A N 1
ATOM 3637 C CA . ARG A 1 473 ? 8.432 1.449 13.892 1.00 82.88 473 ARG A CA 1
ATOM 3638 C C . ARG A 1 473 ? 7.691 2.654 14.477 1.00 82.88 473 ARG A C 1
ATOM 3640 O O . ARG A 1 473 ? 8.157 3.249 15.444 1.00 82.88 473 ARG A O 1
ATOM 3647 N N . GLY A 1 474 ? 6.590 3.056 13.849 1.00 79.69 474 GLY A N 1
ATOM 3648 C CA . GLY A 1 474 ? 5.834 4.249 14.196 1.00 79.69 474 GLY A CA 1
ATOM 3649 C C . GLY A 1 474 ? 6.582 5.562 14.002 1.00 79.69 474 GLY A C 1
ATOM 3650 O O . GLY A 1 474 ? 6.319 6.522 14.709 1.00 79.69 474 GLY A O 1
ATOM 3651 N N . MET A 1 475 ? 7.494 5.630 13.032 1.00 81.31 475 MET A N 1
ATOM 3652 C CA . MET A 1 475 ? 8.250 6.843 12.683 1.00 81.31 475 MET A CA 1
ATOM 3653 C C . MET A 1 475 ? 7.591 7.651 11.556 1.00 81.31 475 MET A C 1
ATOM 3655 O O . MET A 1 475 ? 8.055 8.736 11.203 1.00 81.31 475 MET A O 1
ATOM 3659 N N . ARG A 1 476 ? 6.531 7.114 10.940 1.00 82.00 476 ARG A N 1
ATOM 3660 C CA . ARG A 1 476 ? 5.810 7.750 9.835 1.00 82.00 476 ARG A CA 1
ATOM 3661 C C . ARG A 1 476 ? 4.310 7.519 9.957 1.00 82.00 476 ARG A C 1
ATOM 3663 O O . ARG A 1 476 ? 3.873 6.379 10.060 1.00 82.00 476 ARG A O 1
ATOM 3670 N N . MET A 1 477 ? 3.541 8.598 9.821 1.00 81.31 477 MET A N 1
ATOM 3671 C CA . MET A 1 477 ? 2.079 8.576 9.814 1.00 81.31 477 MET A CA 1
ATOM 3672 C C . MET A 1 477 ? 1.498 8.882 8.428 1.00 81.31 477 MET A C 1
ATOM 3674 O O . MET A 1 477 ? 1.987 9.789 7.744 1.00 81.31 477 MET A O 1
ATOM 3678 N N . PRO A 1 478 ? 0.453 8.161 7.985 1.00 81.44 478 PRO A N 1
ATOM 3679 C CA . PRO A 1 478 ? -0.394 8.613 6.891 1.00 81.44 478 PRO A CA 1
ATOM 3680 C C . PRO A 1 478 ? -1.346 9.722 7.361 1.00 81.44 478 PRO A C 1
ATOM 3682 O O . PRO A 1 478 ? -1.813 9.716 8.495 1.00 81.44 478 PRO A O 1
ATOM 3685 N N . HIS A 1 479 ? -1.687 10.637 6.456 1.00 87.12 479 HIS A N 1
ATOM 3686 C CA . HIS A 1 479 ? -2.753 11.608 6.690 1.00 87.12 479 HIS A CA 1
ATOM 3687 C C . HIS A 1 479 ? -4.111 10.908 6.527 1.00 87.12 479 HIS A C 1
ATOM 3689 O O . HIS A 1 479 ? -4.388 10.336 5.466 1.00 87.12 479 HIS A O 1
ATOM 3695 N N . LEU A 1 480 ? -4.915 10.888 7.589 1.00 88.81 480 LEU A N 1
ATOM 3696 C CA . LEU A 1 480 ? -6.190 10.176 7.677 1.00 88.81 480 LEU A CA 1
ATOM 3697 C C . LEU A 1 480 ? -7.278 11.112 8.211 1.00 88.81 480 LEU A C 1
ATOM 3699 O O . LEU A 1 480 ? -6.981 12.014 8.988 1.00 88.81 480 LEU A O 1
ATOM 3703 N N . SER A 1 481 ? -8.524 10.854 7.810 1.00 88.94 481 SER A N 1
ATOM 3704 C CA . SER A 1 481 ? -9.716 11.543 8.304 1.00 88.94 481 SER A CA 1
ATOM 3705 C C . SER A 1 481 ? -10.813 10.534 8.658 1.00 88.94 481 SER A C 1
ATOM 3707 O O . SER A 1 481 ? -10.907 9.457 8.057 1.00 88.94 481 SER A O 1
ATOM 3709 N N . GLY A 1 482 ? -11.620 10.847 9.677 1.00 87.25 482 GLY A N 1
ATOM 3710 C CA . GLY A 1 482 ? -12.684 9.975 10.191 1.00 87.25 482 GLY A CA 1
ATOM 3711 C C . GLY A 1 482 ? -12.195 8.705 10.906 1.00 87.25 482 GLY A C 1
ATOM 3712 O O . GLY A 1 482 ? -13.003 7.811 11.180 1.00 87.25 482 GLY A O 1
ATOM 3713 N N . HIS A 1 483 ? -10.894 8.607 11.196 1.00 91.75 483 HIS A N 1
ATOM 3714 C CA . HIS A 1 483 ? -10.250 7.506 11.921 1.00 91.75 483 HIS A CA 1
ATOM 3715 C C . HIS A 1 483 ? -10.491 7.584 13.433 1.00 91.75 483 HIS A C 1
ATOM 3717 O O . HIS A 1 483 ? -10.977 8.589 13.951 1.00 91.75 483 HIS A O 1
ATOM 3723 N N . VAL A 1 484 ? -10.162 6.507 14.142 1.00 92.56 484 VAL A N 1
ATOM 3724 C CA . VAL A 1 484 ? -10.143 6.466 15.612 1.00 92.56 484 VAL A CA 1
ATOM 3725 C C . VAL A 1 484 ? -8.696 6.568 16.079 1.00 92.56 484 VAL A C 1
ATOM 3727 O O . VAL A 1 484 ? -7.825 5.891 15.533 1.00 92.56 484 VAL A O 1
ATOM 3730 N N . VAL A 1 485 ? -8.432 7.406 17.078 1.00 94.25 485 VAL A N 1
ATOM 3731 C CA . VAL A 1 485 ? -7.107 7.525 17.702 1.00 94.25 485 VAL A CA 1
ATOM 3732 C C . VAL A 1 485 ? -7.165 6.910 19.093 1.00 94.25 485 VAL A C 1
ATOM 3734 O O . VAL A 1 485 ? -8.049 7.239 19.872 1.00 94.25 485 VAL A O 1
ATOM 3737 N N . ILE A 1 486 ? -6.236 6.021 19.411 1.00 94.12 486 ILE A N 1
ATOM 3738 C CA . ILE A 1 486 ? -6.056 5.439 20.737 1.00 94.12 486 ILE A CA 1
ATOM 3739 C C . ILE A 1 486 ? -4.798 6.061 21.335 1.00 94.12 486 ILE A C 1
ATOM 3741 O O . ILE A 1 486 ? -3.721 5.956 20.754 1.00 94.12 486 ILE A O 1
ATOM 3745 N N . CYS A 1 487 ? -4.940 6.724 22.474 1.00 92.56 487 CYS A N 1
ATOM 3746 C CA . CYS A 1 487 ? -3.858 7.351 23.215 1.00 92.56 487 CYS A CA 1
ATOM 3747 C C . CYS A 1 487 ? -3.519 6.496 24.436 1.00 92.56 487 CYS A C 1
ATOM 3749 O O . CYS A 1 487 ? -4.384 6.258 25.280 1.00 92.56 487 CYS A O 1
ATOM 3751 N N . GLY A 1 488 ? -2.264 6.076 24.540 1.00 88.06 488 GLY A N 1
ATOM 3752 C CA . GLY A 1 488 ? -1.802 5.140 25.556 1.00 88.06 488 GLY A CA 1
ATOM 3753 C C . GLY A 1 488 ? -1.934 3.688 25.106 1.00 88.06 488 GLY A C 1
ATOM 3754 O O . GLY A 1 488 ? -2.443 3.378 24.025 1.00 88.06 488 GLY A O 1
ATOM 3755 N N . TRP A 1 489 ? -1.429 2.788 25.943 1.00 86.00 489 TRP A N 1
ATOM 3756 C CA . TRP A 1 489 ? -1.470 1.355 25.697 1.00 86.00 489 TRP A CA 1
ATOM 3757 C C . TRP A 1 489 ? -1.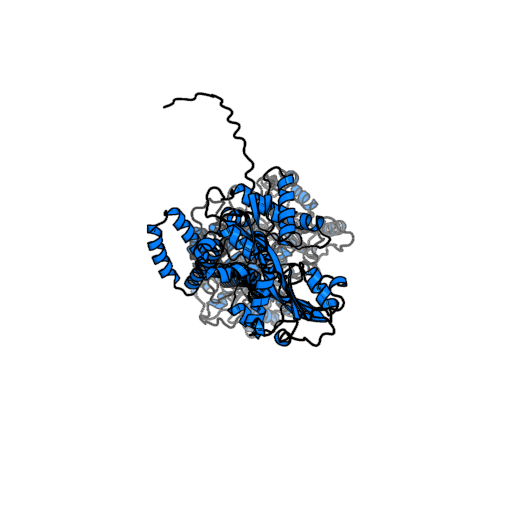550 0.591 27.014 1.00 86.00 489 TRP A C 1
ATOM 3759 O O . TRP A 1 489 ? -0.934 0.984 28.001 1.00 86.00 489 TRP A O 1
ATOM 3769 N N . ASN A 1 490 ? -2.287 -0.513 27.007 1.00 77.88 490 ASN A N 1
ATOM 3770 C CA . ASN A 1 490 ? -2.392 -1.458 28.112 1.00 77.88 490 ASN A CA 1
ATOM 3771 C C . ASN A 1 490 ? -2.411 -2.892 27.564 1.00 77.88 490 ASN A C 1
ATOM 3773 O O . ASN A 1 490 ? -2.424 -3.100 26.345 1.00 77.88 490 ASN A O 1
ATOM 3777 N N . SER A 1 491 ? -2.397 -3.890 28.451 1.00 69.88 491 SER A N 1
ATOM 3778 C CA . SER A 1 491 ? -2.420 -5.314 28.071 1.00 69.88 491 SER A CA 1
ATOM 3779 C C . SER A 1 491 ? -3.656 -5.697 27.235 1.00 69.88 491 SER A C 1
ATOM 3781 O O . SER A 1 491 ? -3.651 -6.669 26.478 1.00 69.88 491 SER A O 1
ATOM 3783 N N . HIS A 1 492 ? -4.688 -4.864 27.300 1.00 72.19 492 HIS A N 1
ATOM 3784 C CA . HIS A 1 492 ? -6.010 -5.077 26.739 1.00 72.19 492 HIS A CA 1
ATOM 3785 C C . HIS A 1 492 ? -6.242 -4.393 25.372 1.00 72.19 492 HIS A C 1
ATOM 3787 O O . HIS A 1 492 ? -7.177 -4.740 24.638 1.00 72.19 492 HIS A O 1
ATOM 3793 N N . GLY A 1 493 ? -5.363 -3.465 24.975 1.00 79.94 493 GLY A N 1
ATOM 3794 C CA . GLY A 1 493 ? -5.504 -2.638 23.771 1.00 79.94 493 GLY A CA 1
ATOM 3795 C C . GLY A 1 493 ? -5.540 -3.422 22.454 1.00 79.94 493 GLY A C 1
ATOM 3796 O O . GLY A 1 493 ? -6.206 -3.000 21.508 1.00 79.94 493 GLY A O 1
ATOM 3797 N N . VAL A 1 494 ? -4.887 -4.592 22.391 1.00 82.88 494 VAL A N 1
ATOM 3798 C CA . VAL A 1 494 ? -4.844 -5.454 21.189 1.00 82.88 494 VAL A CA 1
ATOM 3799 C C . VAL A 1 494 ? -6.249 -5.822 20.725 1.00 82.88 494 VAL A C 1
ATOM 3801 O O . VAL A 1 494 ? -6.583 -5.700 19.546 1.00 82.88 494 VAL A O 1
ATOM 3804 N N . GLU A 1 495 ? -7.085 -6.274 21.653 1.00 78.06 495 GLU A N 1
ATOM 3805 C CA . GLU A 1 495 ? -8.422 -6.745 21.319 1.00 78.06 495 GLU A CA 1
ATOM 3806 C C . GLU A 1 495 ? -9.358 -5.576 21.028 1.00 78.06 495 GLU A C 1
ATOM 3808 O O . GLU A 1 495 ? -10.166 -5.666 20.112 1.00 78.06 495 GLU A O 1
ATOM 3813 N N . LEU A 1 496 ? -9.214 -4.444 21.729 1.00 84.25 496 LEU A N 1
ATOM 3814 C CA . LEU A 1 496 ? -9.964 -3.234 21.389 1.00 84.25 496 LEU A CA 1
ATOM 3815 C C . LEU A 1 496 ? -9.695 -2.816 19.935 1.00 84.25 496 LEU A C 1
ATOM 3817 O O . LEU A 1 496 ? -10.633 -2.537 19.189 1.00 84.25 496 LEU A O 1
ATOM 3821 N N . VAL A 1 497 ? -8.431 -2.840 19.503 1.00 88.75 497 VAL A N 1
ATOM 3822 C CA . VAL A 1 497 ? -8.050 -2.579 18.107 1.00 88.75 497 VAL A CA 1
ATOM 3823 C C . VAL A 1 497 ? -8.707 -3.585 17.157 1.00 88.75 497 VAL A C 1
ATOM 3825 O O . VAL A 1 497 ? -9.288 -3.169 16.153 1.00 88.75 497 VAL A O 1
ATOM 3828 N N . ARG A 1 498 ? -8.675 -4.891 17.463 1.00 83.81 498 ARG A N 1
ATOM 3829 C CA . ARG A 1 498 ? -9.351 -5.920 16.643 1.00 83.81 498 ARG A CA 1
ATOM 3830 C C . ARG A 1 498 ? -10.841 -5.638 16.507 1.00 83.81 498 ARG A C 1
ATOM 3832 O O . ARG A 1 498 ? -11.365 -5.636 15.395 1.00 83.81 498 ARG A O 1
ATOM 3839 N N . GLN A 1 499 ? -11.495 -5.316 17.616 1.00 79.69 499 GLN A N 1
ATOM 3840 C CA . GLN A 1 499 ? -12.922 -5.028 17.669 1.00 79.69 499 GLN A CA 1
ATOM 3841 C C . GLN A 1 499 ? -13.296 -3.761 16.887 1.00 79.69 499 GLN A C 1
ATOM 3843 O O . GLN A 1 499 ? -14.345 -3.737 16.242 1.00 79.69 499 GLN A O 1
ATOM 3848 N N . LEU A 1 500 ? -12.447 -2.728 16.891 1.00 84.00 500 LEU A N 1
ATOM 3849 C CA . LEU A 1 500 ? -12.651 -1.489 16.128 1.00 84.00 500 LEU A CA 1
ATOM 3850 C C . LEU A 1 500 ? -12.410 -1.656 14.617 1.00 84.00 500 LEU A C 1
ATOM 3852 O O . LEU A 1 500 ? -13.049 -0.970 13.817 1.00 84.00 500 LEU A O 1
ATOM 3856 N N . ILE A 1 501 ? -11.499 -2.552 14.224 1.00 85.00 501 ILE A N 1
ATOM 3857 C CA . ILE A 1 501 ? -11.163 -2.832 12.816 1.00 85.00 501 ILE A CA 1
ATOM 3858 C C . ILE A 1 501 ? -12.116 -3.869 12.195 1.00 85.00 501 ILE A C 1
ATOM 3860 O O . ILE A 1 501 ? -12.269 -3.908 10.967 1.00 85.00 501 ILE A O 1
ATOM 3864 N N . ALA A 1 502 ? -12.760 -4.706 13.012 1.00 75.12 502 ALA A N 1
ATOM 3865 C CA . ALA A 1 502 ? -13.695 -5.725 12.551 1.00 75.12 502 ALA A CA 1
ATOM 3866 C C . ALA A 1 502 ? -14.855 -5.100 11.740 1.00 75.12 502 ALA A C 1
ATOM 3868 O O . ALA A 1 502 ? -15.471 -4.129 12.191 1.00 75.12 502 ALA A O 1
ATOM 3869 N N . PRO A 1 503 ? -15.170 -5.628 10.541 1.00 64.38 503 PRO A N 1
ATOM 3870 C CA . PRO A 1 503 ? -16.271 -5.122 9.725 1.00 64.38 503 PRO A CA 1
ATOM 3871 C C . PRO A 1 503 ? -17.612 -5.333 10.443 1.00 64.38 503 PRO A C 1
ATOM 3873 O O . PRO A 1 503 ? -17.929 -6.454 10.835 1.00 64.38 503 PRO A O 1
ATOM 3876 N N . SER A 1 504 ? -18.407 -4.271 10.610 1.00 59.59 504 SER A N 1
ATOM 3877 C CA . SER A 1 504 ? -19.741 -4.348 11.221 1.00 59.59 504 SER A CA 1
ATOM 3878 C C . SER A 1 504 ? -20.848 -4.241 10.161 1.00 59.59 504 SER A C 1
ATOM 3880 O O . SER A 1 504 ? -20.594 -3.872 9.016 1.00 59.59 504 SER A O 1
ATOM 3882 N N . LEU A 1 505 ? -22.081 -4.606 10.534 1.00 50.66 505 LEU A N 1
ATOM 3883 C CA . LEU A 1 505 ? -23.254 -4.662 9.648 1.00 50.66 505 LEU A CA 1
ATOM 3884 C C . LEU A 1 505 ? -23.630 -3.314 9.003 1.00 50.66 505 LEU A C 1
ATOM 3886 O O . LEU A 1 505 ? -24.177 -3.326 7.905 1.00 50.66 505 LEU A O 1
ATOM 3890 N N . ASP A 1 506 ? -23.315 -2.193 9.661 1.00 50.34 506 ASP A N 1
ATOM 3891 C CA . ASP A 1 506 ? -23.691 -0.835 9.232 1.00 50.34 506 ASP A CA 1
ATOM 3892 C C . ASP A 1 506 ? -22.481 0.126 9.095 1.00 50.34 506 ASP A C 1
ATOM 3894 O O . ASP A 1 506 ? -22.610 1.157 8.434 1.00 50.34 506 ASP A O 1
ATOM 3898 N N . ASP A 1 507 ? -21.297 -0.194 9.650 1.00 55.16 507 ASP A N 1
ATOM 3899 C CA . ASP A 1 507 ? -20.103 0.669 9.585 1.00 55.16 507 ASP A CA 1
ATOM 3900 C C . ASP A 1 507 ? -19.013 0.112 8.659 1.00 55.16 507 ASP A C 1
ATOM 3902 O O . ASP A 1 507 ? -18.551 -1.027 8.779 1.00 55.16 507 ASP A O 1
ATOM 3906 N N . MET A 1 508 ? -18.500 0.987 7.790 1.00 54.31 508 MET A N 1
ATOM 3907 C CA . MET A 1 508 ? -17.199 0.783 7.158 1.00 54.31 508 MET A CA 1
ATOM 3908 C C . MET A 1 508 ? -16.149 0.651 8.265 1.00 54.31 508 MET A C 1
ATOM 3910 O O . MET A 1 508 ? -15.997 1.569 9.071 1.00 54.31 508 MET A O 1
ATOM 3914 N N . ALA A 1 509 ? -15.424 -0.473 8.293 1.00 58.34 509 ALA A N 1
ATOM 3915 C CA . ALA A 1 509 ? -14.284 -0.676 9.187 1.00 58.34 509 ALA A CA 1
ATOM 3916 C C . ALA A 1 509 ? -13.426 0.598 9.237 1.00 58.34 509 ALA A C 1
ATOM 3918 O O . ALA A 1 509 ? -13.007 1.114 8.193 1.00 58.34 509 ALA A O 1
ATOM 3919 N N . ARG A 1 510 ? -13.206 1.142 10.436 1.00 74.44 510 ARG A N 1
ATOM 3920 C CA . ARG A 1 510 ? -12.477 2.403 10.577 1.00 74.44 510 ARG A CA 1
ATOM 3921 C C . ARG A 1 510 ? -10.995 2.141 10.725 1.00 74.44 510 ARG A C 1
ATOM 3923 O O . ARG A 1 510 ? -10.567 1.122 11.259 1.00 74.44 510 ARG A O 1
ATOM 3930 N N . ARG A 1 511 ? -10.202 3.074 10.209 1.00 89.69 511 ARG A N 1
ATOM 3931 C CA . ARG A 1 511 ? -8.759 3.071 10.433 1.00 89.69 511 ARG A CA 1
ATOM 3932 C C . ARG A 1 511 ? -8.502 3.486 11.880 1.00 89.69 511 ARG A C 1
ATOM 3934 O O . ARG A 1 511 ? -9.147 4.415 12.363 1.00 89.69 511 ARG A O 1
ATOM 3941 N N . VAL A 1 512 ? -7.586 2.801 12.545 1.00 91.88 512 VAL A N 1
ATOM 3942 C CA . VAL A 1 512 ? -7.207 3.020 13.940 1.00 91.88 512 VAL A CA 1
ATOM 3943 C C . VAL A 1 512 ? -5.742 3.436 13.983 1.00 91.88 512 VAL A C 1
ATOM 3945 O O . VAL A 1 512 ? -4.895 2.781 13.373 1.00 91.88 512 VAL A O 1
ATOM 3948 N N . ILE A 1 513 ? -5.455 4.524 14.693 1.00 93.38 513 ILE A N 1
ATOM 3949 C CA . ILE A 1 513 ? -4.098 4.971 15.011 1.00 93.38 513 ILE A CA 1
ATOM 3950 C C . ILE A 1 513 ? -3.869 4.750 16.502 1.00 93.38 513 ILE A C 1
ATOM 3952 O O . ILE A 1 513 ? -4.642 5.255 17.307 1.00 93.38 513 ILE A O 1
ATOM 3956 N N . VAL A 1 514 ? -2.810 4.044 16.877 1.00 93.31 514 VAL A N 1
ATOM 3957 C CA . VAL A 1 514 ? -2.367 3.911 18.270 1.00 93.31 514 VAL A CA 1
ATOM 3958 C C . VAL A 1 514 ? -1.172 4.821 18.497 1.00 93.31 514 VAL A C 1
ATOM 3960 O O . VAL A 1 514 ? -0.177 4.703 17.791 1.00 93.31 514 VAL A O 1
ATOM 3963 N N . ILE A 1 515 ? -1.261 5.702 19.487 1.00 92.88 515 ILE A N 1
ATOM 3964 C CA . ILE A 1 515 ? -0.181 6.572 19.946 1.00 92.88 515 ILE A CA 1
ATOM 3965 C C . ILE A 1 515 ? 0.277 6.062 21.305 1.00 92.88 515 ILE A C 1
ATOM 3967 O O . ILE A 1 515 ? -0.430 6.239 22.300 1.00 92.88 515 ILE A O 1
ATOM 3971 N N . ALA A 1 516 ? 1.454 5.450 21.350 1.00 89.56 516 ALA A N 1
ATOM 3972 C CA . ALA A 1 516 ? 2.014 4.921 22.585 1.00 89.56 516 ALA A CA 1
ATOM 3973 C C . ALA A 1 516 ? 3.543 4.965 22.571 1.00 89.56 516 ALA A C 1
ATOM 3975 O O . ALA A 1 516 ? 4.177 4.886 21.518 1.00 89.56 516 ALA A O 1
ATOM 3976 N N . ASP A 1 517 ? 4.127 5.058 23.761 1.00 87.06 517 ASP A N 1
ATOM 3977 C CA . ASP A 1 517 ? 5.569 4.996 23.971 1.00 87.06 517 ASP A CA 1
ATOM 3978 C C . ASP A 1 517 ? 5.926 3.627 24.556 1.00 87.06 517 ASP A C 1
ATOM 3980 O O . ASP A 1 517 ? 5.878 3.426 25.771 1.00 87.06 517 ASP A O 1
ATOM 3984 N N . LEU A 1 518 ? 6.175 2.666 23.662 1.00 84.62 518 LEU A N 1
ATOM 3985 C CA . LEU A 1 518 ? 6.531 1.285 23.992 1.00 84.62 518 LEU A CA 1
ATOM 3986 C C . LEU A 1 518 ? 8.036 1.056 23.791 1.00 84.62 518 LEU A C 1
ATOM 3988 O O . LEU A 1 518 ? 8.655 1.679 22.920 1.00 84.62 518 LEU A O 1
ATOM 3992 N N . ASP A 1 519 ? 8.617 0.155 24.586 1.00 81.44 519 ASP A N 1
ATOM 3993 C CA . ASP A 1 519 ? 10.061 -0.115 24.584 1.00 81.44 519 ASP A CA 1
ATOM 3994 C C . ASP A 1 519 ? 10.516 -0.813 23.288 1.00 81.44 519 ASP A C 1
ATOM 3996 O O . ASP A 1 519 ? 11.523 -0.423 22.686 1.00 81.44 519 ASP A O 1
ATOM 4000 N N . ASP A 1 520 ? 9.723 -1.774 22.804 1.00 80.75 520 ASP A N 1
ATOM 4001 C CA . ASP A 1 520 ? 10.006 -2.543 21.590 1.00 80.75 520 ASP A CA 1
ATOM 4002 C C . ASP A 1 520 ? 10.072 -1.670 20.325 1.00 80.75 520 ASP A C 1
ATOM 4004 O O . ASP A 1 520 ? 9.291 -0.737 20.131 1.00 80.75 520 ASP A O 1
ATOM 4008 N N . GLU A 1 521 ? 10.967 -2.014 19.389 1.00 80.31 521 GLU A N 1
ATOM 4009 C CA . GLU A 1 521 ? 11.049 -1.314 18.096 1.00 80.31 521 GLU A CA 1
ATOM 4010 C C . GLU A 1 521 ? 9.795 -1.505 17.230 1.00 80.31 521 GLU A C 1
ATOM 4012 O O . GLU A 1 521 ? 9.411 -0.592 16.499 1.00 80.31 521 GLU A O 1
ATOM 4017 N N . LYS A 1 522 ? 9.195 -2.702 17.259 1.00 84.06 522 LYS A N 1
ATOM 4018 C CA . LYS A 1 522 ? 8.015 -3.080 16.462 1.00 84.06 522 LYS A CA 1
ATOM 4019 C C . LYS A 1 522 ? 7.021 -3.855 17.343 1.00 84.06 522 LYS A C 1
ATOM 4021 O O . LYS A 1 522 ? 6.821 -5.049 17.113 1.00 84.06 522 LYS A O 1
ATOM 4026 N N . PRO A 1 523 ? 6.381 -3.193 18.323 1.00 81.88 523 PRO A N 1
ATOM 4027 C CA . PRO A 1 523 ? 5.542 -3.850 19.333 1.00 81.88 523 PRO A CA 1
ATOM 4028 C C . PRO A 1 523 ? 4.352 -4.603 18.725 1.00 81.88 523 PRO A C 1
ATOM 4030 O O . PRO A 1 523 ? 3.824 -5.532 19.324 1.00 81.88 523 PRO A O 1
ATOM 4033 N N . PHE A 1 524 ? 3.943 -4.222 17.509 1.00 84.31 524 PHE A N 1
ATOM 4034 C CA . PHE A 1 524 ? 2.777 -4.787 16.840 1.00 84.31 524 PHE A CA 1
ATOM 4035 C C . PHE A 1 524 ? 3.079 -5.807 15.741 1.00 84.31 524 PHE A C 1
ATOM 4037 O O . PHE A 1 524 ? 2.156 -6.259 15.072 1.00 84.31 524 PHE A O 1
ATOM 4044 N N . ALA A 1 525 ? 4.346 -6.177 15.528 1.00 79.81 525 ALA A N 1
ATOM 4045 C CA . ALA A 1 525 ? 4.721 -7.074 14.431 1.00 79.81 525 ALA A CA 1
ATOM 4046 C C . ALA A 1 525 ? 4.198 -8.512 14.596 1.00 79.81 525 ALA A C 1
ATOM 4048 O O . ALA A 1 525 ? 4.031 -9.211 13.600 1.00 79.81 525 ALA A O 1
ATOM 4049 N N . THR A 1 526 ? 3.953 -8.951 15.831 1.00 80.38 526 THR A N 1
ATOM 4050 C CA . THR A 1 526 ? 3.429 -10.288 16.157 1.00 80.38 526 THR A CA 1
ATOM 4051 C C . THR A 1 526 ? 1.914 -10.391 16.001 1.00 80.38 526 THR A C 1
ATOM 4053 O O . THR A 1 526 ? 1.390 -11.494 15.857 1.00 80.38 526 THR A O 1
ATOM 4056 N N . PHE A 1 527 ? 1.196 -9.264 16.016 1.00 80.25 527 PHE A N 1
ATOM 4057 C CA . PHE A 1 527 ? -0.257 -9.251 15.903 1.00 80.25 527 PHE A CA 1
ATOM 4058 C C . PHE A 1 527 ? -0.676 -9.134 14.438 1.00 80.25 527 PHE A C 1
ATOM 4060 O O . PHE A 1 527 ? -0.311 -8.189 13.739 1.00 80.25 527 PHE A O 1
ATOM 4067 N N . ASP A 1 528 ? -1.497 -10.078 13.982 1.00 78.19 528 ASP A N 1
ATOM 4068 C CA . ASP A 1 528 ? -2.036 -10.080 12.622 1.00 78.19 528 ASP A CA 1
ATOM 4069 C C . ASP A 1 528 ? -3.207 -9.091 12.484 1.00 78.19 528 ASP A C 1
ATOM 4071 O O . ASP A 1 528 ? -4.384 -9.454 12.444 1.00 78.19 528 ASP A O 1
ATOM 4075 N N . PHE A 1 529 ? -2.893 -7.793 12.494 1.00 82.69 529 PHE A N 1
ATOM 4076 C CA . PHE A 1 529 ? -3.878 -6.753 12.212 1.00 82.69 529 PHE A CA 1
ATOM 4077 C C . PHE A 1 529 ? -4.102 -6.602 10.708 1.00 82.69 529 PHE A C 1
ATOM 4079 O O . PHE A 1 529 ? -3.174 -6.622 9.895 1.00 82.69 529 PHE A O 1
ATOM 4086 N N . ARG A 1 530 ? -5.354 -6.337 10.325 1.00 76.12 530 ARG A N 1
ATOM 4087 C CA . ARG A 1 530 ? -5.723 -6.115 8.925 1.00 76.12 530 ARG A CA 1
ATOM 4088 C C . ARG A 1 530 ? -4.913 -4.962 8.319 1.00 76.12 530 ARG A C 1
ATOM 4090 O O . ARG A 1 530 ? -5.046 -3.799 8.710 1.00 76.12 530 ARG A O 1
ATOM 4097 N N . SER A 1 531 ? -4.112 -5.286 7.305 1.00 74.62 531 SER A N 1
ATOM 4098 C CA . SER A 1 531 ? -3.252 -4.323 6.607 1.00 74.62 531 SER A CA 1
ATOM 4099 C C . SER A 1 531 ? -4.035 -3.104 6.097 1.00 74.62 531 SER A C 1
ATOM 4101 O O . SER A 1 531 ? -5.053 -3.245 5.420 1.00 74.62 531 SER A O 1
ATOM 4103 N N . GLY A 1 532 ? -3.534 -1.901 6.395 1.00 81.44 532 GLY A N 1
ATOM 4104 C CA . GLY A 1 532 ? -4.123 -0.624 5.965 1.00 81.44 532 GLY A CA 1
ATOM 4105 C C . GLY A 1 532 ? -5.238 -0.070 6.863 1.00 81.44 532 GLY A C 1
ATOM 4106 O O . GLY A 1 532 ? -5.723 1.031 6.592 1.00 81.44 532 GLY A O 1
ATOM 4107 N N . TYR A 1 533 ? -5.627 -0.797 7.916 1.00 86.56 533 TYR A N 1
ATOM 4108 C CA . TYR A 1 533 ? -6.594 -0.341 8.922 1.00 86.56 533 TYR A CA 1
ATOM 4109 C C . TYR A 1 533 ? -5.958 -0.021 10.274 1.00 86.56 533 TYR A C 1
ATOM 4111 O O . TYR A 1 533 ? -6.555 0.717 11.044 1.00 86.56 533 TYR A O 1
ATOM 4119 N N . PHE A 1 534 ? -4.758 -0.524 10.548 1.00 90.56 534 PHE A N 1
ATOM 4120 C CA . PHE A 1 534 ? -4.022 -0.265 11.779 1.00 90.56 534 PHE A CA 1
ATOM 4121 C C . PHE A 1 534 ? -2.755 0.546 11.499 1.00 90.56 534 PHE A C 1
ATOM 4123 O O . PHE A 1 534 ? -2.017 0.230 10.563 1.00 90.56 534 PHE A O 1
ATOM 4130 N N . PHE A 1 535 ? -2.495 1.556 12.327 1.00 90.56 535 PHE A N 1
ATOM 4131 C CA . PHE A 1 535 ? -1.286 2.373 12.292 1.00 90.56 535 PHE A CA 1
ATOM 4132 C C . PHE A 1 535 ? -0.783 2.611 13.717 1.00 90.56 535 PHE A C 1
ATOM 4134 O O . PHE A 1 535 ? -1.572 2.887 14.615 1.00 90.56 535 PHE A O 1
ATOM 4141 N N . TYR A 1 536 ? 0.529 2.536 13.921 1.00 91.56 536 TYR A N 1
ATOM 4142 C CA . TYR A 1 536 ? 1.173 2.795 15.208 1.00 91.56 536 TYR A CA 1
ATOM 4143 C C . TYR A 1 536 ? 2.055 4.031 15.102 1.00 91.56 536 TYR A C 1
ATOM 4145 O O . TYR A 1 536 ? 2.856 4.110 14.177 1.00 91.56 536 TYR A O 1
ATOM 4153 N N . TYR A 1 537 ? 1.914 4.981 16.022 1.00 91.25 537 TYR A N 1
ATOM 4154 C CA . TYR A 1 537 ? 2.775 6.146 16.163 1.00 91.25 537 TYR A CA 1
ATOM 4155 C C . TYR A 1 537 ? 3.520 6.063 17.492 1.00 91.25 537 TYR A C 1
ATOM 4157 O O . TYR A 1 537 ? 2.905 6.112 18.558 1.00 91.25 537 TYR A O 1
ATOM 4165 N N . ARG A 1 538 ? 4.847 5.937 17.426 1.00 90.62 538 ARG A N 1
ATOM 4166 C CA . ARG A 1 538 ? 5.680 5.871 18.621 1.00 90.62 538 ARG A CA 1
ATOM 4167 C C . ARG A 1 538 ? 5.836 7.262 19.232 1.00 90.62 538 ARG A C 1
ATOM 4169 O O . ARG A 1 538 ? 6.326 8.169 18.561 1.00 90.62 538 ARG A O 1
ATOM 4176 N N . GLY A 1 539 ? 5.470 7.405 20.502 1.00 88.75 539 GLY A N 1
ATOM 4177 C CA . GLY A 1 539 ? 5.739 8.602 21.296 1.00 88.75 539 GLY A CA 1
ATOM 4178 C C . GLY A 1 539 ? 4.721 8.853 22.405 1.00 88.75 539 GLY A C 1
ATOM 4179 O O . GLY A 1 539 ? 3.755 8.108 22.576 1.00 88.75 539 GLY A O 1
ATOM 4180 N N . ASP A 1 540 ? 4.957 9.917 23.175 1.00 87.44 540 ASP A N 1
ATOM 4181 C CA . ASP A 1 540 ? 4.094 10.290 24.294 1.00 87.44 540 ASP A CA 1
ATOM 4182 C C . ASP A 1 540 ? 2.759 10.853 23.794 1.00 87.44 540 ASP A C 1
ATOM 4184 O O . ASP A 1 540 ? 2.712 11.825 23.039 1.00 87.44 540 ASP A O 1
ATOM 4188 N N . SER A 1 541 ? 1.655 10.277 24.264 1.00 88.88 541 SER A N 1
ATOM 4189 C CA . SER A 1 541 ? 0.301 10.729 23.941 1.00 88.88 541 SER A CA 1
ATOM 4190 C C . SER A 1 541 ? -0.024 12.130 24.478 1.00 88.88 541 SER A C 1
ATOM 4192 O O . SER A 1 541 ? -1.058 12.689 24.121 1.00 88.88 541 SER A O 1
ATOM 4194 N N . CYS A 1 542 ? 0.827 12.707 25.331 1.00 89.38 542 CYS A N 1
ATOM 4195 C CA . CYS A 1 542 ? 0.729 14.097 25.780 1.00 89.38 542 CYS A CA 1
ATOM 4196 C C . CYS A 1 542 ? 1.392 15.114 24.826 1.00 89.38 542 CYS A C 1
ATOM 4198 O O . CYS A 1 542 ? 1.225 16.318 25.028 1.00 89.38 542 CYS A O 1
ATOM 4200 N N . ASP A 1 543 ? 2.140 14.679 23.805 1.00 91.00 543 ASP A N 1
ATOM 4201 C CA . ASP A 1 543 ? 2.794 15.594 22.860 1.00 91.00 543 ASP A CA 1
ATOM 4202 C C . ASP A 1 543 ? 1.801 16.133 21.817 1.00 91.00 543 ASP A C 1
ATOM 4204 O O . ASP A 1 543 ? 1.310 15.420 20.939 1.00 91.00 543 ASP A O 1
ATOM 4208 N N . ILE A 1 544 ? 1.544 17.440 21.887 1.00 91.75 544 ILE A N 1
ATOM 4209 C CA . ILE A 1 544 ? 0.637 18.157 20.985 1.00 91.75 544 ILE A CA 1
ATOM 4210 C C . ILE A 1 544 ? 1.092 18.053 19.522 1.00 91.75 544 ILE A C 1
ATOM 4212 O O . ILE A 1 544 ? 0.249 17.895 18.638 1.00 91.75 544 ILE A O 1
ATOM 4216 N N . ASN A 1 545 ? 2.398 18.099 19.240 1.00 91.50 545 ASN A N 1
ATOM 4217 C CA . ASN A 1 545 ? 2.904 18.045 17.862 1.00 91.50 545 ASN A CA 1
ATOM 4218 C C . ASN A 1 545 ? 2.674 16.664 17.240 1.00 91.50 545 ASN A C 1
ATOM 4220 O O . ASN A 1 545 ? 2.341 16.542 16.055 1.00 91.50 545 ASN A O 1
ATOM 4224 N N . LEU A 1 546 ? 2.825 15.619 18.054 1.00 91.00 546 LEU A N 1
ATOM 4225 C CA . LEU A 1 546 ? 2.558 14.243 17.661 1.00 91.00 546 LEU A CA 1
ATOM 4226 C C . LEU A 1 546 ? 1.060 14.051 17.387 1.00 91.00 546 LEU A C 1
ATOM 4228 O O . LEU A 1 546 ? 0.688 13.542 16.329 1.00 91.00 546 LEU A O 1
ATOM 4232 N N . LEU A 1 547 ? 0.193 14.541 18.277 1.00 92.19 547 LEU A N 1
ATOM 4233 C CA . LEU A 1 547 ? -1.265 14.505 18.106 1.00 92.19 547 LEU A CA 1
ATOM 4234 C C . LEU A 1 547 ? -1.730 15.263 16.848 1.00 92.19 547 LEU A C 1
ATOM 4236 O O . LEU A 1 547 ? -2.595 14.784 16.112 1.00 92.19 547 LEU A O 1
ATOM 4240 N N . GLN A 1 548 ? -1.131 16.419 16.552 1.00 91.44 548 GLN A N 1
ATOM 4241 C CA . GLN A 1 548 ? -1.395 17.158 15.312 1.00 91.44 548 GLN A CA 1
ATOM 4242 C C . GLN A 1 548 ? -0.955 16.366 14.076 1.00 91.44 548 GLN A C 1
ATOM 4244 O O . GLN A 1 548 ? -1.704 16.271 13.104 1.00 91.44 548 GLN A O 1
ATOM 4249 N N . SER A 1 549 ? 0.217 15.732 14.131 1.00 89.69 549 SER A N 1
ATOM 4250 C CA . SER A 1 549 ? 0.729 14.874 13.053 1.00 89.69 549 SER A CA 1
ATOM 4251 C C . SER A 1 549 ? -0.147 13.630 12.830 1.00 89.69 549 SER A C 1
ATOM 4253 O O . SER A 1 549 ? -0.302 13.175 11.698 1.00 89.69 549 SER A O 1
ATOM 4255 N N . ALA A 1 550 ? -0.789 13.123 13.887 1.00 90.31 550 ALA A N 1
ATOM 4256 C CA . ALA A 1 550 ? -1.789 12.053 13.838 1.00 90.31 550 ALA A CA 1
ATOM 4257 C C . ALA A 1 550 ? -3.188 12.516 13.376 1.00 90.31 550 ALA A C 1
ATOM 4259 O O . ALA A 1 550 ? -4.125 11.714 13.343 1.00 90.31 550 ALA A O 1
ATOM 4260 N N . CYS A 1 551 ? -3.342 13.795 13.013 1.00 91.38 551 CYS A N 1
ATOM 4261 C CA . CYS A 1 551 ? -4.583 14.378 12.496 1.00 91.38 551 CYS A CA 1
ATOM 4262 C C . CYS A 1 551 ? -5.767 14.216 13.463 1.00 91.38 551 CYS A C 1
ATOM 4264 O O . CYS A 1 551 ? -6.894 13.957 13.046 1.00 91.38 551 CYS A O 1
ATOM 4266 N N . VAL A 1 552 ? -5.517 14.364 14.768 1.00 92.19 552 VAL A N 1
ATOM 4267 C CA . VAL A 1 552 ? -6.525 14.153 15.824 1.00 92.19 552 VAL A CA 1
ATOM 4268 C C . VAL A 1 552 ? -7.752 15.059 15.656 1.00 92.19 552 VAL A C 1
ATOM 4270 O O . VAL A 1 552 ? -8.865 14.625 15.929 1.00 92.19 552 VAL A O 1
ATOM 4273 N N . ALA A 1 553 ? -7.580 16.271 15.124 1.00 91.06 553 ALA A N 1
ATOM 4274 C CA . ALA A 1 553 ? -8.678 17.193 14.821 1.00 91.06 553 ALA A CA 1
ATOM 4275 C C . ALA A 1 553 ? -9.692 16.647 13.792 1.00 91.06 553 ALA A C 1
ATOM 4277 O O . ALA A 1 553 ? -10.850 17.052 13.801 1.00 91.06 553 ALA A O 1
ATOM 4278 N N . GLU A 1 554 ? -9.263 15.737 12.912 1.00 90.44 554 GLU A N 1
ATOM 4279 C CA . GLU A 1 554 ? -10.096 15.094 11.884 1.00 90.44 554 GLU A CA 1
ATOM 4280 C C . GLU A 1 554 ? -10.544 13.681 12.285 1.00 90.44 554 GLU A C 1
ATOM 4282 O O . GLU A 1 554 ? -11.212 12.989 11.508 1.00 90.44 554 GLU A O 1
ATOM 4287 N N . ALA A 1 555 ? -10.171 13.228 13.485 1.00 91.12 555 ALA A N 1
ATOM 4288 C CA . ALA A 1 555 ? -10.588 11.939 14.006 1.00 91.12 555 ALA A CA 1
ATOM 4289 C C . ALA A 1 555 ? -12.093 11.941 14.313 1.00 91.12 555 ALA A C 1
ATOM 4291 O O . ALA A 1 555 ? -12.687 12.947 14.695 1.00 91.12 555 ALA A O 1
ATOM 4292 N N . HIS A 1 556 ? -12.721 10.777 14.188 1.00 88.44 556 HIS A N 1
ATOM 4293 C CA . HIS A 1 556 ? -14.097 10.578 14.648 1.00 88.44 556 HIS A CA 1
ATOM 4294 C C . HIS A 1 556 ? -14.176 10.536 16.173 1.00 88.44 556 HIS A C 1
ATOM 4296 O O . HIS A 1 556 ? -15.070 11.125 16.781 1.00 88.44 556 HIS A O 1
ATOM 4302 N N . ALA A 1 557 ? -13.234 9.823 16.786 1.00 90.56 557 ALA A N 1
ATOM 4303 C CA . ALA A 1 557 ? -13.151 9.667 18.226 1.00 90.56 557 ALA A CA 1
ATOM 4304 C C . ALA A 1 557 ? -11.705 9.424 18.670 1.00 90.56 557 ALA A C 1
ATOM 4306 O O . ALA A 1 557 ? -10.898 8.855 17.928 1.00 90.56 557 ALA A O 1
ATOM 4307 N N . VAL A 1 558 ? -11.411 9.831 19.899 1.00 93.62 558 VAL A N 1
ATOM 4308 C CA . VAL A 1 558 ? -10.155 9.588 20.602 1.00 93.62 558 VAL A CA 1
ATOM 4309 C C . VAL A 1 558 ? -10.461 8.756 21.841 1.00 93.62 558 VAL A C 1
ATOM 4311 O O . VAL A 1 558 ? -11.316 9.137 22.634 1.00 93.62 558 VAL A O 1
ATOM 4314 N N . ILE A 1 559 ? -9.780 7.629 22.011 1.00 93.25 559 ILE A N 1
ATOM 4315 C CA . ILE A 1 559 ? -9.898 6.748 23.174 1.00 93.25 559 ILE A CA 1
ATOM 4316 C C . ILE A 1 559 ? -8.611 6.875 23.983 1.00 93.25 559 ILE A C 1
ATOM 4318 O O . ILE A 1 559 ? -7.535 6.572 23.480 1.00 93.25 559 ILE A O 1
ATOM 4322 N N . VAL A 1 560 ? -8.708 7.326 25.226 1.00 92.38 560 VAL A N 1
ATOM 4323 C CA . VAL A 1 560 ? -7.580 7.436 26.153 1.00 92.38 560 VAL A CA 1
ATOM 4324 C C . VAL A 1 560 ? -7.596 6.217 27.066 1.00 92.38 560 VAL A C 1
ATOM 4326 O O . VAL A 1 560 ? -8.470 6.101 27.929 1.00 92.38 560 VAL A O 1
ATOM 4329 N N . LEU A 1 561 ? -6.646 5.311 26.847 1.00 88.56 561 LEU A N 1
ATOM 4330 C CA . LEU A 1 561 ? -6.473 4.108 27.657 1.00 88.56 561 LEU A CA 1
ATOM 4331 C C . LEU A 1 561 ? -5.708 4.432 28.939 1.00 88.56 561 LEU A C 1
ATOM 4333 O O . LEU A 1 561 ? -4.839 5.310 28.960 1.00 88.56 561 LEU A O 1
ATOM 4337 N N . ALA A 1 562 ? -6.028 3.719 30.013 1.00 76.88 562 ALA A N 1
ATOM 4338 C CA . ALA A 1 562 ? -5.265 3.786 31.252 1.00 76.88 562 ALA A CA 1
ATOM 4339 C C . ALA A 1 562 ? -3.999 2.920 31.125 1.00 76.88 562 ALA A C 1
ATOM 4341 O O . ALA A 1 562 ? -4.093 1.731 30.838 1.00 76.88 562 ALA A O 1
ATOM 4342 N N . ASP A 1 563 ? -2.816 3.505 31.328 1.00 67.75 563 ASP A N 1
ATOM 4343 C CA . ASP A 1 563 ? -1.539 2.775 31.281 1.00 67.75 563 ASP A CA 1
ATOM 4344 C C . ASP A 1 563 ? -1.305 2.015 32.599 1.00 67.75 563 ASP A C 1
ATOM 4346 O O . ASP A 1 563 ? -0.934 2.613 33.612 1.00 67.75 563 ASP A O 1
ATOM 4350 N N . GLU A 1 564 ? -1.507 0.693 32.573 1.00 56.44 564 GLU A N 1
ATOM 4351 C CA . GLU A 1 564 ? -1.338 -0.230 33.711 1.00 56.44 564 GLU A CA 1
ATOM 4352 C C . GLU A 1 564 ? 0.082 -0.225 34.295 1.00 56.44 564 GLU A C 1
ATOM 4354 O O . GLU A 1 564 ? 0.258 -0.407 35.501 1.00 56.44 564 GLU A O 1
ATOM 4359 N N . ARG A 1 565 ? 1.108 0.041 33.475 1.00 53.84 565 ARG A N 1
ATOM 4360 C CA . ARG A 1 565 ? 2.517 0.031 33.908 1.00 53.84 565 ARG A CA 1
ATOM 4361 C C . ARG A 1 565 ? 2.923 1.325 34.610 1.00 53.84 565 ARG A C 1
ATOM 4363 O O . ARG A 1 565 ? 3.962 1.375 35.265 1.00 53.84 565 ARG A O 1
ATOM 4370 N N . ARG A 1 566 ? 2.126 2.391 34.472 1.00 52.91 566 ARG A N 1
ATOM 4371 C CA . ARG A 1 566 ? 2.441 3.744 34.963 1.00 52.91 566 ARG A CA 1
ATOM 4372 C C . ARG A 1 566 ? 1.309 4.355 35.800 1.00 52.91 566 ARG A C 1
ATOM 4374 O O . ARG A 1 566 ? 1.169 5.574 35.850 1.00 52.91 566 ARG A O 1
ATOM 4381 N N . VAL A 1 567 ? 0.547 3.529 36.529 1.00 51.78 567 VAL A N 1
ATOM 4382 C CA . VAL A 1 567 ? -0.547 3.962 37.437 1.00 51.78 567 VAL A CA 1
ATOM 4383 C C . VAL A 1 567 ? -0.043 4.684 38.705 1.00 51.78 567 VAL A C 1
ATOM 4385 O O . VAL A 1 567 ? -0.840 5.128 39.536 1.00 51.78 567 VAL A O 1
ATOM 4388 N N . HIS A 1 568 ? 1.271 4.902 38.847 1.00 50.78 568 HIS A N 1
ATOM 4389 C CA . HIS A 1 568 ? 1.818 5.832 39.837 1.00 50.78 568 HIS A CA 1
ATOM 4390 C C . HIS A 1 568 ? 1.122 7.202 39.680 1.00 50.78 568 HIS A C 1
ATOM 4392 O O . HIS A 1 568 ? 1.280 7.868 38.659 1.00 50.78 568 HIS A O 1
ATOM 4398 N N . ASN A 1 569 ? 0.338 7.609 40.691 1.00 53.97 569 ASN A N 1
ATOM 4399 C CA . ASN A 1 569 ? -0.519 8.814 40.752 1.00 53.97 569 ASN A CA 1
ATOM 4400 C C . ASN A 1 569 ? -1.993 8.675 40.303 1.00 53.97 569 ASN A C 1
ATOM 4402 O O . ASN A 1 569 ? -2.565 9.630 39.774 1.00 53.97 569 ASN A O 1
ATOM 4406 N N . ARG A 1 570 ? -2.657 7.538 40.560 1.00 59.84 570 ARG A N 1
ATOM 4407 C CA . ARG A 1 570 ? -4.131 7.397 40.445 1.00 59.84 570 ARG A CA 1
ATOM 4408 C C . ARG A 1 570 ? -4.704 7.763 39.060 1.00 59.84 570 ARG A C 1
ATOM 4410 O O . ARG A 1 570 ? -5.757 8.392 38.963 1.00 59.84 570 ARG A O 1
ATOM 4417 N N . ASN A 1 571 ? -4.021 7.380 37.981 1.00 67.56 571 ASN A N 1
ATOM 4418 C CA . ASN A 1 571 ? -4.468 7.590 36.593 1.00 67.56 571 ASN A CA 1
ATOM 4419 C C . ASN A 1 571 ? -4.599 9.074 36.152 1.00 67.56 571 ASN A C 1
ATOM 4421 O O . ASN A 1 571 ? -5.360 9.401 35.244 1.00 67.56 571 ASN A O 1
ATOM 4425 N N . LEU A 1 572 ? -3.859 10.001 36.780 1.00 74.25 572 LEU A N 1
ATOM 4426 C CA . LEU A 1 572 ? -3.895 11.429 36.417 1.00 74.25 572 LEU A CA 1
ATOM 4427 C C . LEU A 1 572 ? -3.219 11.752 35.072 1.00 74.25 572 LEU A C 1
ATOM 4429 O O . LEU A 1 572 ? -3.509 12.794 34.489 1.00 74.25 572 LEU A O 1
ATOM 4433 N N . ARG A 1 573 ? -2.358 10.871 34.542 1.00 81.06 573 ARG A N 1
ATOM 4434 C CA . ARG A 1 573 ? -1.721 11.074 33.227 1.00 81.06 573 ARG A CA 1
ATOM 4435 C C . ARG A 1 573 ? -2.748 11.197 32.104 1.00 81.06 573 ARG A C 1
ATOM 4437 O O . ARG A 1 573 ? -2.624 12.089 31.271 1.00 81.06 573 ARG A O 1
ATOM 4444 N N . SER A 1 574 ? -3.797 10.381 32.141 1.00 87.50 574 SER A N 1
ATOM 4445 C CA . SER A 1 574 ? -4.877 10.418 31.155 1.00 87.50 574 SER A CA 1
ATOM 4446 C C . SER A 1 574 ? -5.588 11.774 31.124 1.00 87.50 574 SER A C 1
ATOM 4448 O O . SER A 1 574 ? -5.994 12.217 30.056 1.00 87.50 574 SER A O 1
ATOM 4450 N N . VAL A 1 575 ? -5.656 12.496 32.251 1.00 88.75 575 VAL A N 1
ATOM 4451 C CA . VAL A 1 575 ? -6.183 13.873 32.298 1.00 88.75 575 VAL A CA 1
ATOM 4452 C C . VAL A 1 575 ? -5.313 14.822 31.466 1.00 88.75 575 VAL A C 1
ATOM 4454 O O . VAL A 1 575 ? -5.841 15.612 30.684 1.00 88.75 575 VAL A O 1
ATOM 4457 N N . TYR A 1 576 ? -3.984 14.718 31.574 1.00 89.19 576 TYR A N 1
ATOM 4458 C CA . TYR A 1 576 ? -3.060 15.509 30.753 1.00 89.19 576 TYR A CA 1
ATOM 4459 C C . TYR A 1 576 ? -3.155 15.145 29.270 1.00 89.19 576 TYR A C 1
ATOM 4461 O O . TYR A 1 576 ? -3.163 16.035 28.423 1.00 89.19 576 TYR A O 1
ATOM 4469 N N . THR A 1 577 ? -3.295 13.858 28.946 1.00 91.44 577 THR A N 1
ATOM 4470 C CA . THR A 1 577 ? -3.511 13.395 27.568 1.00 91.44 577 THR A CA 1
ATOM 4471 C C . THR A 1 577 ? -4.785 13.992 26.971 1.00 91.44 577 THR A C 1
ATOM 4473 O O . THR A 1 577 ? -4.763 14.493 25.850 1.00 91.44 577 THR A O 1
ATOM 4476 N N . VAL A 1 578 ? -5.887 14.021 27.728 1.00 92.44 578 VAL A N 1
ATOM 4477 C CA . VAL A 1 578 ? -7.144 14.656 27.295 1.00 92.44 578 VAL A CA 1
ATOM 4478 C C . VAL A 1 578 ? -6.940 16.149 27.026 1.00 92.44 578 VAL A C 1
ATOM 4480 O O . VAL A 1 578 ? -7.375 16.650 25.987 1.00 92.44 578 VAL A O 1
ATOM 4483 N N . GLN A 1 579 ? -6.242 16.862 27.913 1.00 91.94 579 GLN A N 1
ATOM 4484 C CA . GLN A 1 579 ? -5.934 18.281 27.707 1.00 91.94 579 GLN A CA 1
ATOM 4485 C C . GLN A 1 579 ? -5.063 18.510 26.466 1.00 91.94 579 GLN A C 1
ATOM 4487 O O . GLN A 1 579 ? -5.331 19.433 25.695 1.00 91.94 579 GLN A O 1
ATOM 4492 N N . ALA A 1 580 ? -4.062 17.658 26.232 1.00 92.88 580 ALA A N 1
ATOM 4493 C CA . ALA A 1 580 ? -3.215 17.717 25.044 1.00 92.88 580 ALA A CA 1
ATOM 4494 C C . ALA A 1 580 ? -4.026 17.485 23.760 1.00 92.88 580 ALA A C 1
ATOM 4496 O O . ALA A 1 580 ? -3.884 18.244 22.804 1.00 92.88 580 ALA A O 1
ATOM 4497 N N . VAL A 1 581 ? -4.940 16.509 23.760 1.00 93.31 581 VAL A N 1
ATOM 4498 C CA . VAL A 1 581 ? -5.871 16.241 22.650 1.00 93.31 581 VAL A CA 1
ATOM 4499 C C . VAL A 1 581 ? -6.757 17.453 22.371 1.00 93.31 581 VAL A C 1
ATOM 4501 O O . VAL A 1 581 ? -6.869 17.878 21.220 1.00 93.31 581 VAL A O 1
ATOM 4504 N N . ARG A 1 582 ? -7.356 18.055 23.406 1.00 91.00 582 ARG A N 1
ATOM 4505 C CA . ARG A 1 582 ? -8.186 19.263 23.255 1.00 91.00 582 ARG A CA 1
ATOM 4506 C C . ARG A 1 582 ? -7.380 20.442 22.716 1.00 91.00 582 ARG A C 1
ATOM 4508 O O . ARG A 1 582 ? -7.844 21.114 21.800 1.00 91.00 582 ARG A O 1
ATOM 4515 N N . SER A 1 583 ? -6.166 20.644 23.223 1.00 91.19 583 SER A N 1
ATOM 4516 C CA . SER A 1 583 ? -5.244 21.679 22.746 1.00 91.19 583 SER A CA 1
ATOM 4517 C C . SER A 1 583 ? -4.845 21.463 21.279 1.00 91.19 583 SER A C 1
ATOM 4519 O O . SER A 1 583 ? -4.909 22.391 20.475 1.00 91.19 583 SER A O 1
ATOM 4521 N N . ALA A 1 584 ? -4.533 20.221 20.890 1.00 91.12 584 ALA A N 1
ATOM 4522 C CA . ALA A 1 584 ? -4.178 19.855 19.518 1.00 91.12 584 ALA A CA 1
ATOM 4523 C C . ALA A 1 584 ? -5.325 20.073 18.514 1.00 91.12 584 ALA A C 1
ATOM 4525 O O . ALA A 1 584 ? -5.062 20.350 17.345 1.00 91.12 584 ALA A O 1
ATOM 4526 N N . CYS A 1 585 ? -6.582 19.972 18.961 1.00 88.06 585 CYS A N 1
ATOM 4527 C CA . CYS A 1 585 ? -7.765 20.214 18.130 1.00 88.06 585 CYS A CA 1
ATOM 4528 C C . CYS A 1 585 ? -8.071 21.706 17.901 1.00 88.06 585 CYS A C 1
ATOM 4530 O O . CYS A 1 585 ? -8.759 22.033 16.936 1.00 88.06 585 CYS A O 1
ATOM 4532 N N . GLY A 1 586 ? -7.589 22.606 18.766 1.00 83.00 586 GLY A N 1
ATOM 4533 C CA . GLY A 1 586 ? -7.885 24.041 18.697 1.00 83.00 586 GLY A CA 1
ATOM 4534 C C . GLY A 1 586 ? -9.376 24.393 18.848 1.00 83.00 586 GLY A C 1
ATOM 4535 O O . GLY A 1 586 ? -10.187 23.616 19.360 1.00 83.00 586 GLY A O 1
ATOM 4536 N N . GLU A 1 587 ? -9.760 25.591 18.396 1.00 77.50 587 GLU A N 1
ATOM 4537 C CA . GLU A 1 587 ? -11.145 26.085 18.451 1.00 77.50 587 GLU A CA 1
ATOM 4538 C C . GLU A 1 587 ? -11.992 25.562 17.279 1.00 77.50 587 GLU A C 1
ATOM 4540 O O . GLU A 1 587 ? -12.260 26.256 16.299 1.00 77.50 587 GLU A O 1
ATOM 4545 N N . LEU A 1 588 ? -12.442 24.311 17.370 1.00 77.12 588 LEU A N 1
ATOM 4546 C CA . LEU A 1 588 ? -13.423 23.751 16.431 1.00 77.12 588 LEU A CA 1
ATOM 4547 C C . LEU A 1 588 ? -14.870 24.001 16.910 1.00 77.12 588 LEU A C 1
ATOM 4549 O O . LEU A 1 588 ? -15.099 24.016 18.121 1.00 77.12 588 LEU A O 1
ATOM 4553 N N . PRO A 1 589 ? -15.865 24.143 16.010 1.00 72.94 589 PRO A N 1
ATOM 4554 C CA . PRO A 1 589 ? -17.288 24.166 16.375 1.00 72.94 589 PRO A CA 1
ATOM 4555 C C . PRO A 1 589 ? -17.746 22.849 17.028 1.00 72.94 589 PRO A C 1
ATOM 4557 O O . PRO A 1 589 ? -17.216 21.787 16.693 1.00 72.94 589 PRO A O 1
ATOM 4560 N N . GLU A 1 590 ? -18.772 22.891 17.887 1.00 60.41 590 GLU A N 1
ATOM 4561 C CA . GLU A 1 590 ? -19.230 21.755 18.722 1.00 60.41 590 GLU A CA 1
ATOM 4562 C C . GLU A 1 590 ? -19.704 20.492 17.967 1.00 60.41 590 GLU A C 1
ATOM 4564 O O . GLU A 1 590 ? -19.800 19.431 18.563 1.00 60.41 590 GLU A O 1
ATOM 4569 N N . GLY A 1 591 ? -19.879 20.522 16.643 1.00 62.22 591 GLY A N 1
ATOM 4570 C CA . GLY A 1 591 ? -20.173 19.321 15.836 1.00 62.22 591 GLY A CA 1
ATOM 4571 C C . GLY A 1 591 ? -18.981 18.722 15.075 1.00 62.22 591 GLY A C 1
ATOM 4572 O O . GLY A 1 591 ? -19.134 17.700 14.411 1.00 62.22 591 G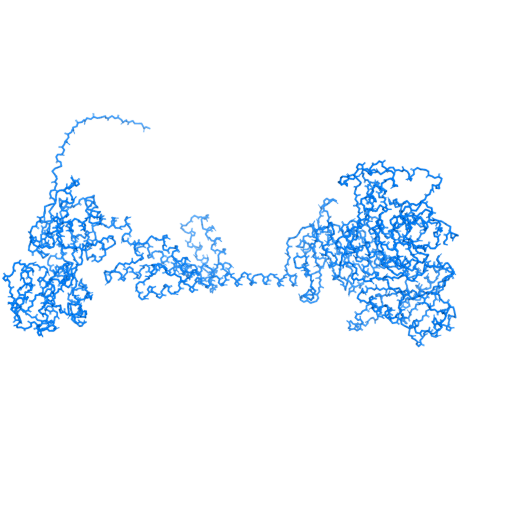LY A O 1
ATOM 4573 N N . ARG A 1 592 ? -17.812 19.378 15.102 1.00 71.94 592 ARG A N 1
ATOM 4574 C CA . ARG A 1 592 ? -16.608 18.971 14.347 1.00 71.94 592 ARG A CA 1
ATOM 4575 C C . ARG A 1 592 ? -15.463 18.479 15.225 1.00 71.94 592 ARG A C 1
ATOM 4577 O O . ARG A 1 592 ? -14.443 18.064 14.689 1.00 71.94 592 ARG A O 1
ATOM 4584 N N . ARG A 1 593 ? -15.604 18.548 16.550 1.00 82.62 593 ARG A N 1
ATOM 4585 C CA . ARG A 1 593 ? -14.592 18.038 17.477 1.00 82.62 593 ARG A CA 1
ATOM 4586 C C . ARG A 1 593 ? -14.663 16.512 17.549 1.00 82.62 593 ARG A C 1
ATOM 4588 O O . ARG A 1 593 ? -15.771 15.972 17.577 1.00 82.62 593 ARG A O 1
ATOM 4595 N N . PRO A 1 594 ? -13.515 15.820 17.637 1.00 87.69 594 PRO A N 1
ATOM 4596 C CA . PRO A 1 594 ? -13.518 14.400 17.946 1.00 87.69 594 PRO A CA 1
ATOM 4597 C C . PRO A 1 594 ? -14.109 14.176 19.341 1.00 87.69 594 PRO A C 1
ATOM 4599 O O . PRO A 1 594 ? -13.844 14.948 20.270 1.00 87.69 594 PRO A O 1
ATOM 4602 N N . ARG A 1 595 ? -14.874 13.091 19.491 1.00 87.81 595 ARG A N 1
ATOM 4603 C CA . ARG A 1 595 ? -15.363 12.653 20.804 1.00 87.81 595 ARG A CA 1
ATOM 4604 C C . ARG A 1 595 ? -14.234 12.000 21.590 1.00 87.81 595 ARG A C 1
ATOM 4606 O O . ARG A 1 595 ? -13.598 11.085 21.076 1.00 87.81 595 ARG A O 1
ATOM 4613 N N . ILE A 1 596 ? -14.007 12.423 22.824 1.00 90.56 596 ILE A N 1
ATOM 4614 C CA . ILE A 1 596 ? -12.979 11.883 23.711 1.00 90.56 596 ILE A CA 1
ATOM 4615 C C . ILE A 1 596 ? -13.623 10.924 24.707 1.00 90.56 596 ILE A C 1
ATOM 4617 O O . ILE A 1 596 ? -14.415 11.329 25.559 1.00 90.56 596 ILE A O 1
ATOM 4621 N N . LEU A 1 597 ? -13.247 9.654 24.610 1.00 90.06 597 LEU A N 1
ATOM 4622 C CA . LEU A 1 597 ? -13.569 8.613 25.572 1.00 90.06 597 LEU A CA 1
ATOM 4623 C C . LEU A 1 597 ? -12.336 8.363 26.435 1.00 90.06 597 LEU A C 1
ATOM 4625 O O . LEU A 1 597 ? -11.240 8.241 25.895 1.00 90.06 597 LEU A O 1
ATOM 4629 N N . ALA A 1 598 ? -12.490 8.275 27.752 1.00 89.69 598 ALA A N 1
ATOM 4630 C CA . ALA A 1 598 ? -11.366 8.010 28.645 1.00 89.69 598 ALA A CA 1
ATOM 4631 C C . ALA A 1 598 ? -11.692 6.914 29.658 1.00 89.69 598 ALA A C 1
ATOM 4633 O O . ALA A 1 598 ? -12.755 6.927 30.288 1.00 89.69 598 ALA A O 1
ATOM 4634 N N . GLU A 1 599 ? -10.756 5.985 29.830 1.00 87.31 599 GLU A N 1
ATOM 4635 C CA . GLU A 1 599 ? -10.828 4.960 30.865 1.00 87.31 599 GLU A CA 1
ATOM 4636 C C . GLU A 1 599 ? -10.558 5.559 32.245 1.00 87.31 599 GLU A C 1
ATOM 4638 O O . GLU A 1 599 ? -9.556 6.242 32.482 1.00 87.31 599 GLU A O 1
ATOM 4643 N N . LEU A 1 600 ? -11.468 5.278 33.173 1.00 81.94 600 LEU A N 1
ATOM 4644 C CA . LEU A 1 600 ? -11.404 5.728 34.551 1.00 81.94 600 LEU A CA 1
ATOM 4645 C C . LEU A 1 600 ? -11.264 4.517 35.470 1.00 81.94 600 LEU A C 1
ATOM 4647 O O . LEU A 1 600 ? -12.189 3.721 35.619 1.00 81.94 600 LEU A O 1
ATOM 4651 N N . PHE A 1 601 ? -10.102 4.415 36.105 1.00 76.19 601 PHE A N 1
ATOM 4652 C CA . PHE A 1 601 ? -9.822 3.387 37.103 1.00 76.19 601 PHE A CA 1
ATOM 4653 C C . PHE A 1 601 ? -10.276 3.828 38.506 1.00 76.19 601 PHE A C 1
ATOM 4655 O O . PHE A 1 601 ? -10.925 3.075 39.215 1.00 76.19 601 PHE A O 1
ATOM 4662 N N . TYR A 1 602 ? -10.012 5.091 38.868 1.00 74.94 602 TYR A N 1
ATOM 4663 C CA . TYR A 1 602 ? -10.335 5.667 40.179 1.00 74.94 602 TYR A CA 1
ATOM 4664 C C . TYR A 1 602 ? -11.521 6.624 40.079 1.00 74.94 602 TYR A C 1
ATOM 4666 O O . TYR A 1 602 ? -11.407 7.703 39.486 1.00 74.94 602 TYR A O 1
ATOM 4674 N N . ILE A 1 603 ? -12.657 6.240 40.658 1.00 72.88 603 ILE A N 1
ATOM 4675 C CA . ILE A 1 603 ? -13.912 6.997 40.565 1.00 72.88 603 ILE A CA 1
ATOM 4676 C C . ILE A 1 603 ? -13.805 8.404 41.170 1.00 72.88 603 ILE A C 1
ATOM 4678 O O . ILE A 1 603 ? -14.434 9.343 40.684 1.00 72.88 603 ILE A O 1
ATOM 4682 N N . GLU A 1 604 ? -12.944 8.592 42.167 1.00 75.38 604 GLU A N 1
ATOM 4683 C CA . GLU A 1 604 ? -12.718 9.861 42.865 1.00 75.38 604 GLU A CA 1
ATOM 4684 C C . GLU A 1 604 ? -12.153 10.944 41.936 1.00 75.38 604 GLU A C 1
ATOM 4686 O O . GLU A 1 604 ? -12.279 12.139 42.205 1.00 75.38 604 GLU A O 1
ATOM 4691 N N . ASN A 1 605 ? -11.543 10.534 40.821 1.00 79.00 605 ASN A N 1
ATOM 4692 C CA . ASN A 1 605 ? -10.997 11.433 39.814 1.00 79.00 605 ASN A CA 1
ATOM 4693 C C . ASN A 1 605 ? -11.986 11.771 38.690 1.00 79.00 605 ASN A C 1
ATOM 4695 O O . ASN A 1 605 ? -11.625 12.568 37.825 1.00 79.00 605 ASN A O 1
ATOM 4699 N N . ALA A 1 606 ? -13.216 11.241 38.696 1.00 81.81 606 ALA A N 1
ATOM 4700 C CA . ALA A 1 606 ? -14.204 11.485 37.637 1.00 81.81 606 ALA A CA 1
ATOM 4701 C C . ALA A 1 606 ? -14.381 12.984 37.335 1.00 81.81 606 ALA A C 1
ATOM 4703 O O . ALA A 1 606 ? -14.256 13.413 36.189 1.00 81.81 606 ALA A O 1
ATOM 4704 N N . SER A 1 607 ? -14.549 13.805 38.379 1.00 82.62 607 SER A N 1
ATOM 4705 C CA . SER A 1 607 ? -14.716 15.260 38.252 1.00 82.62 607 SER A CA 1
ATOM 4706 C C . SER A 1 607 ? -13.546 15.945 37.538 1.00 82.62 607 SER A C 1
ATOM 4708 O O . SER A 1 607 ? -13.751 16.895 36.779 1.00 82.62 607 SER A O 1
ATOM 4710 N N . ARG A 1 608 ? -12.315 15.451 37.727 1.00 85.88 608 ARG A N 1
ATOM 4711 C CA . ARG A 1 608 ? -11.107 15.977 37.072 1.00 85.88 608 ARG A CA 1
ATOM 4712 C C . ARG A 1 608 ? -11.092 15.671 35.579 1.00 85.88 608 ARG A C 1
ATOM 4714 O O . ARG A 1 608 ? -10.742 16.548 34.796 1.00 85.88 608 ARG A O 1
ATOM 4721 N N . PHE A 1 609 ? -11.498 14.468 35.181 1.00 87.38 609 PHE A N 1
ATOM 4722 C CA . PHE A 1 609 ? -11.590 14.106 33.766 1.00 87.38 609 PHE A CA 1
ATOM 4723 C C . PHE A 1 609 ? -12.694 14.895 33.050 1.00 87.38 609 PHE A C 1
ATOM 4725 O O . PHE A 1 609 ? -12.460 15.414 31.960 1.00 87.38 609 PHE A O 1
ATOM 4732 N N . ILE A 1 610 ? -13.864 15.049 33.678 1.00 85.00 610 ILE A N 1
ATOM 4733 C CA . ILE A 1 610 ? -14.961 15.871 33.137 1.00 85.00 610 ILE A CA 1
ATOM 4734 C C . ILE A 1 610 ? -14.478 17.312 32.944 1.00 85.00 610 ILE A C 1
ATOM 4736 O O . ILE A 1 610 ? -14.640 17.890 31.873 1.00 85.00 610 ILE A O 1
ATOM 4740 N N . SER A 1 611 ? -13.790 17.865 33.948 1.00 85.75 611 SER A N 1
ATOM 4741 C CA . SER A 1 611 ? -13.249 19.230 33.895 1.00 85.75 611 SER A CA 1
ATOM 4742 C C . SER A 1 611 ? -12.153 19.405 32.836 1.00 85.75 611 SER A C 1
ATOM 4744 O O . SER A 1 611 ? -11.969 20.503 32.318 1.00 85.75 611 SER A O 1
ATOM 4746 N N . ALA A 1 612 ? -11.425 18.339 32.492 1.00 87.19 612 ALA A N 1
ATOM 4747 C CA . ALA A 1 612 ? -10.449 18.337 31.401 1.00 87.19 612 ALA A CA 1
ATOM 4748 C C . ALA A 1 612 ? -11.091 18.266 30.006 1.00 87.19 612 ALA A C 1
ATOM 4750 O O . ALA A 1 612 ? -10.394 18.425 29.003 1.00 87.19 612 ALA A O 1
ATOM 4751 N N . GLY A 1 613 ? -12.407 18.061 29.932 1.00 84.88 613 GLY A N 1
ATOM 4752 C CA . GLY A 1 613 ? -13.155 18.000 28.685 1.00 84.88 613 GLY A CA 1
ATOM 4753 C C . GLY A 1 613 ? -13.215 16.600 28.085 1.00 84.88 613 GLY A C 1
ATOM 4754 O O . GLY A 1 613 ? -13.148 16.479 26.865 1.00 84.88 613 GLY A O 1
ATOM 4755 N N . VAL A 1 614 ? -13.314 15.547 28.897 1.00 87.50 614 VAL A N 1
ATOM 4756 C CA . VAL A 1 614 ? -13.719 14.215 28.413 1.00 87.50 614 VAL A CA 1
ATOM 4757 C C . VAL A 1 614 ? -15.207 14.222 28.071 1.00 87.50 614 VAL A C 1
ATOM 4759 O O . VAL A 1 614 ? -16.008 14.697 28.868 1.00 87.50 614 VAL A O 1
ATOM 4762 N N . ASP A 1 615 ? -15.578 13.662 26.916 1.00 82.31 615 ASP A N 1
ATOM 4763 C CA . ASP A 1 615 ? -16.986 13.549 26.509 1.00 82.31 615 ASP A CA 1
ATOM 4764 C C . ASP A 1 615 ? -17.658 12.317 27.129 1.00 82.31 615 ASP A C 1
ATOM 4766 O O . ASP A 1 615 ? -18.831 12.365 27.494 1.00 82.31 615 ASP A O 1
ATOM 4770 N N . LYS A 1 616 ? -16.930 11.196 27.261 1.00 82.62 616 LYS A N 1
ATOM 4771 C CA . LYS A 1 616 ? -17.449 9.986 27.915 1.00 82.62 616 LYS A CA 1
ATOM 4772 C C . LYS A 1 616 ? -16.415 9.286 28.789 1.00 82.62 616 LYS A C 1
ATOM 4774 O O . LYS A 1 616 ? -15.338 8.918 28.324 1.00 82.62 616 LYS A O 1
ATOM 4779 N N . LEU A 1 617 ? -16.780 9.042 30.046 1.00 85.06 617 LEU A N 1
ATOM 4780 C CA . LEU A 1 617 ? -15.978 8.249 30.973 1.00 85.06 617 LEU A CA 1
ATOM 4781 C C . LEU A 1 617 ? -16.380 6.778 30.952 1.00 85.06 617 LEU A C 1
ATOM 4783 O O . LEU A 1 617 ? -17.568 6.447 30.951 1.00 85.06 617 LEU A O 1
ATOM 4787 N N . ILE A 1 618 ? -15.373 5.908 30.983 1.00 84.38 618 ILE A N 1
ATOM 4788 C CA . ILE A 1 618 ? -15.524 4.455 31.059 1.00 84.38 618 ILE A CA 1
ATOM 4789 C C . ILE A 1 618 ? -15.005 4.006 32.434 1.00 84.38 618 ILE A C 1
ATOM 4791 O O . ILE A 1 618 ? -13.808 3.763 32.582 1.00 84.38 618 ILE A O 1
ATOM 4795 N N . PRO A 1 619 ? -15.866 3.944 33.468 1.00 80.81 619 PRO A N 1
ATOM 4796 C CA . PRO A 1 619 ? -15.471 3.522 34.807 1.00 80.81 619 PRO A CA 1
ATOM 4797 C C . PRO A 1 619 ? -15.331 1.995 34.853 1.00 80.81 619 PRO A C 1
ATOM 4799 O O . PRO A 1 619 ? -16.316 1.299 35.096 1.00 80.81 619 PRO A O 1
ATOM 4802 N N . LEU A 1 620 ? -14.125 1.484 34.591 1.00 80.62 620 LEU A N 1
ATOM 4803 C CA . LEU A 1 620 ? -13.859 0.057 34.351 1.00 80.62 620 LEU A CA 1
ATOM 4804 C C . LEU A 1 620 ? -14.360 -0.836 35.498 1.00 80.62 620 LEU A C 1
ATOM 4806 O O . LEU A 1 620 ? -15.189 -1.715 35.265 1.00 80.62 620 LEU A O 1
ATOM 4810 N N . GLU A 1 621 ? -13.944 -0.554 36.737 1.00 77.12 621 GLU A N 1
ATOM 4811 C CA . GLU A 1 621 ? -14.338 -1.326 37.928 1.00 77.12 621 GLU A CA 1
ATOM 4812 C C . GLU A 1 621 ? -15.860 -1.310 38.141 1.00 77.12 621 GLU A C 1
ATOM 4814 O O . GLU A 1 621 ? -16.504 -2.350 38.268 1.00 77.12 621 GLU A O 1
ATOM 4819 N N . ARG A 1 622 ? -16.481 -0.124 38.096 1.00 78.38 622 ARG A N 1
ATOM 4820 C CA . ARG A 1 622 ? -17.932 0.022 38.295 1.00 78.38 622 ARG A CA 1
ATOM 4821 C C . ARG A 1 622 ? -18.736 -0.685 37.202 1.00 78.38 622 ARG A C 1
ATOM 4823 O O . ARG A 1 622 ? -19.828 -1.186 37.478 1.00 78.38 622 ARG A O 1
ATOM 4830 N N . LEU A 1 623 ? -18.228 -0.701 35.967 1.00 81.81 623 LEU A N 1
ATOM 4831 C CA . LEU A 1 623 ? -18.835 -1.425 34.851 1.00 81.81 623 LEU A CA 1
ATOM 4832 C C . LEU A 1 623 ? -18.745 -2.931 35.086 1.00 81.81 623 LEU A C 1
ATOM 4834 O O . LEU A 1 623 ? -19.767 -3.610 34.975 1.00 81.81 623 LEU A O 1
ATOM 4838 N N . SER A 1 624 ? -17.564 -3.416 35.483 1.00 85.38 624 SER A N 1
ATOM 4839 C CA . SER A 1 624 ? -17.339 -4.820 35.823 1.00 85.38 624 SER A CA 1
ATOM 4840 C C . SER A 1 624 ? -18.311 -5.288 36.906 1.00 85.38 624 SER A C 1
ATOM 4842 O O . SER A 1 624 ? -19.108 -6.193 36.664 1.00 85.38 624 SER A O 1
ATOM 4844 N N . TYR A 1 625 ? -18.380 -4.587 38.042 1.00 83.94 625 TYR A N 1
ATOM 4845 C CA . TYR A 1 625 ? -19.248 -4.970 39.161 1.00 83.94 625 TYR A CA 1
ATOM 4846 C C . TYR A 1 625 ? -20.735 -4.968 38.817 1.00 83.94 625 TYR A C 1
ATOM 4848 O O . TYR A 1 625 ? -21.485 -5.808 39.303 1.00 83.94 625 TYR A O 1
ATOM 4856 N N . ARG A 1 626 ? -21.191 -4.075 37.936 1.00 83.62 626 ARG A N 1
ATOM 4857 C CA . ARG A 1 626 ? -22.589 -4.068 37.472 1.00 83.62 626 ARG A CA 1
ATOM 4858 C C . ARG A 1 626 ? -22.905 -5.230 36.544 1.00 83.62 626 ARG A C 1
ATOM 4860 O O . ARG A 1 626 ? -23.970 -5.834 36.661 1.00 83.62 626 ARG A O 1
ATOM 4867 N N . ILE A 1 627 ? -21.984 -5.547 35.637 1.00 87.88 627 ILE A N 1
ATOM 4868 C CA . ILE A 1 627 ? -22.093 -6.726 34.775 1.00 87.88 627 ILE A CA 1
ATOM 4869 C C . ILE A 1 627 ? -22.107 -7.986 35.642 1.00 87.88 627 ILE A C 1
ATOM 4871 O O . ILE A 1 627 ? -22.980 -8.836 35.459 1.00 87.88 627 ILE A O 1
ATOM 4875 N N . MET A 1 628 ? -21.198 -8.074 36.619 1.00 88.06 628 MET A N 1
ATOM 4876 C CA . MET A 1 628 ? -21.151 -9.173 37.577 1.00 88.06 628 MET A CA 1
ATOM 4877 C C . MET A 1 628 ? -22.449 -9.287 38.359 1.00 88.06 628 MET A C 1
ATOM 4879 O O . MET A 1 628 ? -23.024 -10.364 38.412 1.00 88.06 628 MET A O 1
ATOM 4883 N N . LEU A 1 629 ? -22.960 -8.183 38.899 1.00 87.25 629 LEU A N 1
ATOM 4884 C CA . LEU A 1 629 ? -24.186 -8.179 39.687 1.00 87.25 629 LEU A CA 1
ATOM 4885 C C . LEU A 1 629 ? -25.370 -8.691 38.865 1.00 87.25 629 LEU A C 1
ATOM 4887 O O . LEU A 1 629 ? -26.088 -9.588 39.300 1.00 87.25 629 LEU A O 1
ATOM 4891 N N . GLY A 1 630 ? -25.552 -8.162 37.652 1.00 86.12 630 GLY A N 1
ATOM 4892 C CA . GLY A 1 630 ? -26.623 -8.605 36.765 1.00 86.12 630 GLY A CA 1
ATOM 4893 C C . GLY A 1 630 ? -26.505 -10.080 36.394 1.00 86.12 630 GLY A C 1
ATOM 4894 O O . GLY A 1 630 ? -27.516 -10.776 36.349 1.00 86.12 630 GLY A O 1
ATOM 4895 N N . ALA A 1 631 ? -25.285 -10.571 36.185 1.00 87.62 631 ALA A N 1
ATOM 4896 C CA . ALA A 1 631 ? -25.025 -11.969 35.878 1.00 87.62 631 ALA A CA 1
ATOM 4897 C C . ALA A 1 631 ? -25.158 -12.897 37.102 1.00 87.62 631 ALA A C 1
ATOM 4899 O O . ALA A 1 631 ? -25.592 -14.031 36.925 1.00 87.62 631 ALA A O 1
ATOM 4900 N N . VAL A 1 632 ? -24.839 -12.439 38.318 1.00 88.12 632 VAL A N 1
ATOM 4901 C CA . VAL A 1 632 ? -25.044 -13.191 39.568 1.00 88.12 632 VAL A CA 1
ATOM 4902 C C . VAL A 1 632 ? -26.534 -13.311 39.863 1.00 88.12 632 VAL A C 1
ATOM 4904 O O . VAL A 1 632 ? -27.008 -14.410 40.119 1.00 88.12 632 VAL A O 1
ATOM 4907 N N . ILE A 1 633 ? -27.298 -12.217 39.787 1.00 85.81 633 ILE A N 1
ATOM 4908 C CA . ILE A 1 633 ? -28.745 -12.248 40.054 1.00 85.81 633 ILE A CA 1
ATOM 4909 C C . ILE A 1 633 ? -29.470 -13.066 38.973 1.00 85.81 633 ILE A C 1
ATOM 4911 O O . ILE A 1 633 ? -30.330 -13.896 39.276 1.00 85.81 633 ILE A O 1
ATOM 4915 N N . ASN A 1 634 ? -29.098 -12.863 37.706 1.00 84.81 634 ASN A N 1
ATOM 4916 C CA . ASN A 1 634 ? -29.735 -13.479 36.545 1.00 84.81 634 ASN A CA 1
ATOM 4917 C C . ASN A 1 634 ? -28.693 -14.192 35.656 1.00 84.81 634 ASN A C 1
ATOM 4919 O O . ASN A 1 634 ? -28.234 -13.632 34.649 1.00 84.81 634 ASN A O 1
ATOM 4923 N N . PRO A 1 635 ? -28.334 -15.446 35.982 1.00 83.81 635 PRO A N 1
ATOM 4924 C CA . PRO A 1 635 ? -27.336 -16.202 35.232 1.00 83.81 635 PRO A CA 1
ATOM 4925 C C . PRO A 1 635 ? -27.660 -16.341 33.742 1.00 83.81 635 PRO A C 1
ATOM 4927 O O . PRO A 1 635 ? -28.767 -16.720 33.371 1.00 83.81 635 PRO A O 1
ATOM 4930 N N . GLY A 1 636 ? -26.689 -16.055 32.872 1.00 79.56 636 GLY A N 1
ATOM 4931 C CA . GLY A 1 636 ? -26.860 -16.058 31.410 1.00 79.56 636 GLY A CA 1
ATOM 4932 C C . GLY A 1 636 ? -27.083 -14.676 30.781 1.00 79.56 636 GLY A C 1
ATOM 4933 O O . GLY A 1 636 ? -26.968 -14.544 29.562 1.00 79.56 636 GLY A O 1
ATOM 4934 N N . ILE A 1 637 ? -27.301 -13.620 31.581 1.00 84.25 637 ILE A N 1
ATOM 4935 C CA . ILE A 1 637 ? -27.331 -12.238 31.065 1.00 84.25 637 ILE A CA 1
ATOM 4936 C C . ILE A 1 637 ? -26.005 -11.859 30.393 1.00 84.25 637 ILE A C 1
ATOM 4938 O O . ILE A 1 637 ? -26.023 -11.189 29.366 1.00 84.25 637 ILE A O 1
ATOM 4942 N N . SER A 1 638 ? -24.859 -12.295 30.921 1.00 84.06 638 SER A N 1
ATOM 4943 C CA . SER A 1 638 ? -23.550 -12.017 30.312 1.00 84.06 638 SER A CA 1
ATOM 4944 C C . SER A 1 638 ? -23.453 -12.552 28.877 1.00 84.06 638 SER A C 1
ATOM 4946 O O . SER A 1 638 ? -23.022 -11.826 27.985 1.00 84.06 638 SER A O 1
ATOM 4948 N N . GLY A 1 639 ? -23.935 -13.775 28.631 1.00 80.50 639 GLY A N 1
ATOM 4949 C CA . GLY A 1 639 ? -24.021 -14.361 27.289 1.00 80.50 639 GLY A CA 1
ATOM 4950 C C . GLY A 1 639 ? -24.998 -13.615 26.374 1.00 80.50 639 GLY A C 1
ATOM 4951 O O . GLY A 1 639 ? -24.706 -13.390 25.200 1.00 80.50 639 GLY A O 1
ATOM 4952 N N . LEU A 1 640 ? -26.131 -13.149 26.912 1.00 84.12 640 LEU A N 1
ATOM 4953 C CA . LEU A 1 640 ? -27.066 -12.291 26.177 1.00 84.12 640 LEU A CA 1
ATOM 4954 C C . LEU A 1 640 ? -26.433 -10.956 25.777 1.00 84.12 640 LEU A C 1
ATOM 4956 O O . LEU A 1 640 ? -26.573 -10.539 24.632 1.00 84.12 640 LEU A O 1
ATOM 4960 N N . LEU A 1 641 ? -25.718 -10.299 26.690 1.00 85.81 641 LEU A N 1
ATOM 4961 C CA . LEU A 1 641 ? -25.029 -9.043 26.404 1.00 85.81 641 LEU A CA 1
ATOM 4962 C C . LEU A 1 641 ? -23.941 -9.234 25.351 1.00 85.81 641 LEU A C 1
ATOM 4964 O O . LEU A 1 641 ? -23.859 -8.417 24.441 1.00 85.81 641 LEU A O 1
ATOM 4968 N N . LEU A 1 642 ? -23.165 -10.321 25.421 1.00 83.81 642 LEU A N 1
ATOM 4969 C CA . LEU A 1 642 ? -22.189 -10.652 24.384 1.00 83.81 642 LEU A CA 1
ATOM 4970 C C . LEU A 1 642 ? -22.872 -10.768 23.021 1.00 83.81 642 LEU A C 1
ATOM 4972 O O . LEU A 1 642 ? -22.466 -10.083 22.094 1.00 83.81 642 LEU A O 1
ATOM 4976 N N . LYS A 1 643 ? -23.968 -11.528 22.906 1.00 82.75 643 LYS A N 1
ATOM 4977 C CA . LYS A 1 643 ? -24.713 -11.642 21.640 1.00 82.75 643 LYS A CA 1
ATOM 4978 C C . LYS A 1 643 ? -25.383 -10.337 21.187 1.00 82.75 643 LYS A C 1
ATOM 4980 O O . LYS A 1 643 ? -25.668 -10.192 20.011 1.00 82.75 643 LYS A O 1
ATOM 4985 N N . LEU A 1 644 ? -25.684 -9.396 22.080 1.00 81.94 644 LEU A N 1
ATOM 4986 C CA . LEU A 1 644 ? -26.261 -8.098 21.697 1.00 81.94 644 LEU A CA 1
ATOM 4987 C C . LEU A 1 644 ? -25.204 -7.071 21.280 1.00 81.94 644 LEU A C 1
ATOM 4989 O O . LEU A 1 644 ? -25.497 -6.170 20.493 1.00 81.94 644 LEU A O 1
ATOM 4993 N N . LEU A 1 645 ? -24.006 -7.169 21.852 1.00 80.25 645 LEU A N 1
ATOM 4994 C CA . LEU A 1 645 ? -22.923 -6.207 21.672 1.00 80.25 645 LEU A CA 1
ATOM 4995 C C . LEU A 1 645 ? -21.921 -6.635 20.597 1.00 80.25 645 LEU A C 1
ATOM 4997 O O . LEU A 1 645 ? -21.337 -5.772 19.934 1.00 80.25 645 LEU A O 1
ATOM 5001 N N . ASP A 1 646 ? -21.711 -7.941 20.450 1.00 77.25 646 ASP A N 1
ATOM 5002 C CA . ASP A 1 646 ? -20.792 -8.527 19.487 1.00 77.25 646 ASP A CA 1
ATOM 5003 C C . ASP A 1 646 ? -21.405 -8.506 18.087 1.00 77.25 646 ASP A C 1
ATOM 5005 O O . ASP A 1 646 ? -22.466 -9.077 17.832 1.00 77.25 646 ASP A O 1
ATOM 5009 N N . SER A 1 647 ? -20.707 -7.855 17.162 1.00 65.06 647 SER A N 1
ATOM 5010 C CA . SER A 1 647 ? -21.119 -7.732 15.766 1.00 65.06 647 SER A CA 1
ATOM 5011 C C . SER A 1 647 ? -21.117 -9.060 15.005 1.00 65.06 647 SER A C 1
ATOM 5013 O O . SER A 1 647 ? -21.794 -9.168 13.982 1.00 65.06 647 SER A O 1
ATOM 5015 N N . GLU A 1 648 ? -20.364 -10.060 15.471 1.00 65.88 648 GLU A N 1
ATOM 5016 C CA . GLU A 1 648 ? -20.250 -11.365 14.805 1.00 65.88 648 GLU A CA 1
ATOM 5017 C C . GLU A 1 648 ? -21.429 -12.297 15.109 1.00 65.88 648 GLU A C 1
ATOM 5019 O O . GLU A 1 648 ? -21.722 -13.207 14.335 1.00 65.88 648 GLU A O 1
ATOM 5024 N N . SER A 1 649 ? -22.175 -12.009 16.177 1.00 65.75 649 SER A N 1
ATOM 5025 C CA . SER A 1 649 ? -23.330 -12.788 16.640 1.00 65.75 649 SER A CA 1
ATOM 5026 C C . SER A 1 649 ? -24.524 -12.808 15.669 1.00 65.75 649 SER A C 1
ATOM 5028 O O . SER A 1 649 ? -25.480 -13.558 15.869 1.00 65.75 649 SER A O 1
ATOM 5030 N N . GLY A 1 650 ? -24.507 -11.954 14.639 1.00 65.62 650 GLY A N 1
ATOM 5031 C CA . GLY A 1 650 ? -25.601 -11.790 13.682 1.00 65.62 650 GLY A CA 1
ATOM 5032 C C . GLY A 1 650 ? -26.757 -10.911 14.173 1.00 65.62 650 GLY A C 1
ATOM 5033 O O . GLY A 1 650 ? -27.694 -10.689 13.400 1.00 65.62 650 GLY A O 1
ATOM 5034 N N . TYR A 1 65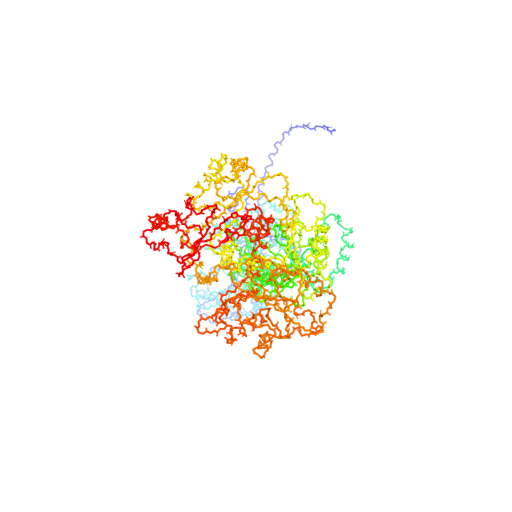1 ? -26.684 -10.382 15.399 1.00 75.06 651 TYR A N 1
ATOM 5035 C CA . TYR A 1 651 ? -27.627 -9.409 15.952 1.00 75.06 651 TYR A CA 1
ATOM 5036 C C . TYR A 1 651 ? -26.937 -8.065 16.173 1.00 75.06 651 TYR A C 1
ATOM 5038 O O . TYR A 1 651 ? -25.764 -8.003 16.530 1.00 75.06 651 TYR A O 1
ATOM 5046 N N . ALA A 1 652 ? -27.673 -6.974 15.979 1.00 72.69 652 ALA A N 1
ATOM 5047 C CA . ALA A 1 652 ? -27.174 -5.641 16.278 1.00 72.69 652 ALA A CA 1
ATOM 5048 C C . ALA A 1 652 ? -28.259 -4.777 16.925 1.00 72.69 652 ALA A C 1
ATOM 5050 O O . ALA A 1 652 ? -29.414 -4.751 16.486 1.00 72.69 652 ALA A O 1
ATOM 5051 N N . VAL A 1 653 ? -27.868 -4.073 17.989 1.00 78.19 653 VAL A N 1
ATOM 5052 C CA . VAL A 1 653 ? -28.691 -3.056 18.650 1.00 78.19 653 VAL A CA 1
ATOM 5053 C C . VAL A 1 653 ? -28.404 -1.710 17.995 1.00 78.19 653 VAL A C 1
ATOM 5055 O O . VAL A 1 653 ? -27.279 -1.219 18.042 1.00 78.19 653 VAL A O 1
ATOM 5058 N N . HIS A 1 654 ? -29.425 -1.089 17.414 1.00 74.69 654 HIS A N 1
ATOM 5059 C CA . HIS A 1 654 ? -29.305 0.193 16.728 1.00 74.69 654 HIS A CA 1
ATOM 5060 C C . HIS A 1 654 ? -30.147 1.276 17.391 1.00 74.69 654 HIS A C 1
ATOM 5062 O O . HIS A 1 654 ? -31.270 1.030 17.834 1.00 74.69 654 HIS A O 1
ATOM 5068 N N . PHE A 1 655 ? -29.623 2.502 17.359 1.00 78.31 655 PHE A N 1
ATOM 5069 C CA . PHE A 1 655 ? -30.385 3.724 17.596 1.00 78.31 655 PHE A CA 1
ATOM 5070 C C . PHE A 1 655 ? -30.735 4.350 16.253 1.00 78.31 655 PHE A C 1
ATOM 5072 O O . PHE A 1 655 ? -29.861 4.850 15.545 1.00 78.31 655 PHE A O 1
ATOM 5079 N N . ARG A 1 656 ? -32.016 4.331 15.881 1.00 76.12 656 ARG A N 1
ATOM 5080 C CA . ARG A 1 656 ? -32.493 4.967 14.645 1.00 76.12 656 ARG A CA 1
ATOM 5081 C C . ARG A 1 656 ? -33.434 6.111 14.977 1.00 76.12 656 ARG A C 1
ATOM 5083 O O . ARG A 1 656 ? -34.372 5.937 15.746 1.00 76.12 656 ARG A O 1
ATOM 5090 N N . LYS A 1 657 ? -33.214 7.273 14.364 1.00 78.06 657 LYS A N 1
ATOM 5091 C CA . LYS A 1 657 ? -34.155 8.391 14.461 1.00 78.06 657 LYS A CA 1
ATOM 5092 C C . LYS A 1 657 ? -35.477 7.998 13.793 1.00 78.06 657 LYS A C 1
ATOM 5094 O O . LYS A 1 657 ? -35.472 7.532 12.649 1.00 78.06 657 LYS A O 1
ATOM 5099 N N . ALA A 1 658 ? -36.596 8.198 14.482 1.00 75.44 658 ALA A N 1
ATOM 5100 C CA . ALA A 1 658 ? -37.914 7.753 14.039 1.00 75.44 658 ALA A CA 1
ATOM 5101 C C . ALA A 1 658 ? -38.268 8.296 12.642 1.00 75.44 658 ALA A C 1
ATOM 5103 O O . ALA A 1 658 ? -38.663 7.523 11.767 1.00 75.44 658 ALA A O 1
ATOM 5104 N N . GLY A 1 659 ? -38.016 9.587 12.386 1.00 67.12 659 GLY A N 1
ATOM 5105 C CA . GLY A 1 659 ? -38.292 10.229 11.095 1.00 67.12 659 GLY A CA 1
ATOM 5106 C C . GLY A 1 659 ? -37.355 9.851 9.937 1.00 67.12 659 GLY A C 1
ATOM 5107 O O . GLY A 1 659 ? -37.763 9.918 8.782 1.00 67.12 659 GLY A O 1
ATOM 5108 N N . ASN A 1 660 ? -36.123 9.405 10.216 1.00 67.25 660 ASN A N 1
ATOM 5109 C CA . ASN A 1 660 ? -35.104 9.094 9.193 1.00 67.25 660 ASN A CA 1
ATOM 5110 C C . ASN A 1 660 ? -35.034 7.605 8.822 1.00 67.25 660 ASN A C 1
ATOM 5112 O O . ASN A 1 660 ? -34.161 7.186 8.062 1.00 67.25 660 ASN A O 1
ATOM 5116 N N . THR A 1 661 ? -35.939 6.782 9.352 1.00 60.97 661 THR A N 1
ATOM 5117 C CA . THR A 1 661 ? -35.971 5.358 9.013 1.00 60.97 661 THR A CA 1
ATOM 5118 C C . THR A 1 661 ? -36.625 5.209 7.636 1.00 60.97 661 THR A C 1
ATOM 5120 O O . THR A 1 661 ? -37.853 5.223 7.520 1.00 60.97 661 THR A O 1
ATOM 5123 N N . SER A 1 662 ? -35.809 5.125 6.581 1.00 52.69 662 SER A N 1
ATOM 5124 C CA . SER A 1 662 ? -36.226 5.021 5.175 1.00 52.69 662 SER A CA 1
ATOM 5125 C C . SER A 1 662 ? -37.343 3.979 4.995 1.00 52.69 662 SER A C 1
ATOM 5127 O O . SER A 1 662 ? -37.178 2.801 5.297 1.00 52.69 662 SER A O 1
ATOM 5129 N N . GLY A 1 663 ? -38.527 4.433 4.565 1.00 58.78 663 GLY A N 1
ATOM 5130 C CA . GLY A 1 663 ? -39.721 3.596 4.354 1.00 58.78 663 GLY A CA 1
ATOM 5131 C C . GLY A 1 663 ? -40.499 3.167 5.614 1.00 58.78 663 GLY A C 1
ATOM 5132 O O . GLY A 1 663 ? -41.564 2.562 5.484 1.00 58.78 663 GLY A O 1
ATOM 5133 N N . LEU A 1 664 ? -40.014 3.480 6.822 1.00 60.44 664 LEU A N 1
ATOM 5134 C CA . LEU A 1 664 ? -40.614 3.077 8.105 1.00 60.44 664 LEU A CA 1
ATOM 5135 C C . LEU A 1 664 ? -41.249 4.219 8.903 1.00 60.44 664 LEU A C 1
ATOM 5137 O O . LEU A 1 664 ? -42.135 3.940 9.715 1.00 60.44 664 LEU A O 1
ATOM 5141 N N . ALA A 1 665 ? -40.854 5.470 8.654 1.00 62.97 665 ALA A N 1
ATOM 5142 C CA . ALA A 1 665 ? -41.350 6.638 9.385 1.00 62.97 665 ALA A CA 1
ATOM 5143 C C . ALA A 1 665 ? -42.891 6.723 9.397 1.00 62.97 665 ALA A C 1
ATOM 5145 O O . ALA A 1 665 ? -43.489 6.876 10.457 1.00 62.97 665 ALA A O 1
ATOM 5146 N N . SER A 1 666 ? -43.559 6.478 8.261 1.00 63.12 666 SER A N 1
ATOM 5147 C CA . SER A 1 666 ? -45.032 6.487 8.159 1.00 63.12 666 SER A CA 1
ATOM 5148 C C . SER A 1 666 ? -45.733 5.363 8.936 1.00 63.12 666 SER A C 1
ATOM 5150 O O . SER A 1 666 ? -46.924 5.454 9.232 1.00 63.12 666 SER A O 1
ATOM 5152 N N . SER A 1 667 ? -45.014 4.286 9.265 1.00 65.81 667 SER A N 1
ATOM 5153 C CA . SER A 1 667 ? -45.539 3.142 10.021 1.00 65.81 667 SER A CA 1
ATOM 5154 C C . SER A 1 667 ? -45.250 3.199 11.521 1.00 65.81 667 SER A C 1
ATOM 5156 O O . SER A 1 667 ? -45.740 2.333 12.241 1.00 65.81 667 SER A O 1
ATOM 5158 N N . ILE A 1 668 ? -44.471 4.184 11.981 1.00 76.19 668 ILE A N 1
ATOM 5159 C CA . ILE A 1 668 ? -44.020 4.303 13.375 1.00 76.19 668 ILE A CA 1
ATOM 5160 C C . ILE A 1 668 ? -44.409 5.654 13.985 1.00 76.19 668 ILE A C 1
ATOM 5162 O O . ILE A 1 668 ? -44.958 5.685 15.083 1.00 76.19 668 ILE A O 1
ATOM 5166 N N . VAL A 1 669 ? -44.142 6.759 13.287 1.00 79.25 669 VAL A N 1
ATOM 5167 C CA . VAL A 1 669 ? -44.388 8.118 13.790 1.00 79.25 669 VAL A CA 1
ATOM 5168 C C . VAL A 1 669 ? -45.894 8.329 13.974 1.00 79.25 669 VAL A C 1
ATOM 5170 O O . VAL A 1 669 ? -46.689 7.970 13.105 1.00 79.25 669 VAL A O 1
ATOM 5173 N N . GLY A 1 670 ? -46.299 8.865 15.126 1.00 73.81 670 GLY A N 1
ATOM 5174 C CA . GLY A 1 670 ? -47.706 9.040 15.502 1.00 73.81 670 GLY A CA 1
ATOM 5175 C C . GLY A 1 670 ? -48.374 7.802 16.117 1.00 73.81 670 GLY A C 1
ATOM 5176 O O . GLY A 1 670 ? -49.547 7.869 16.476 1.00 73.81 670 GLY A O 1
ATOM 5177 N N . ARG A 1 671 ? -47.666 6.670 16.250 1.00 77.19 671 ARG A N 1
ATOM 5178 C CA . ARG A 1 671 ? -48.190 5.444 16.880 1.00 77.19 671 ARG A CA 1
ATOM 5179 C C . ARG A 1 671 ? -47.714 5.285 18.322 1.00 77.19 671 ARG A C 1
ATOM 5181 O O . ARG A 1 671 ? -46.687 5.836 18.711 1.00 77.19 671 ARG A O 1
ATOM 5188 N N . THR A 1 672 ? -48.450 4.486 19.094 1.00 77.62 672 THR A N 1
ATOM 5189 C CA . THR A 1 672 ? -48.031 4.034 20.428 1.00 77.62 672 THR A CA 1
ATOM 5190 C C . THR A 1 672 ? -46.882 3.023 20.326 1.00 77.62 672 THR A C 1
ATOM 5192 O O . THR A 1 672 ? -46.680 2.396 19.279 1.00 77.62 672 THR A O 1
ATOM 5195 N N . PHE A 1 673 ? -46.150 2.817 21.429 1.00 76.25 673 PHE A N 1
ATOM 5196 C CA . PHE A 1 673 ? -45.049 1.845 21.508 1.00 76.25 673 PHE A CA 1
ATOM 5197 C C . PHE A 1 673 ? -45.453 0.445 21.011 1.00 76.25 673 PHE A C 1
ATOM 5199 O O . PHE A 1 673 ? -44.720 -0.164 20.240 1.00 76.25 673 PHE A O 1
ATOM 5206 N N . GLU A 1 674 ? -46.634 -0.052 21.398 1.00 72.00 674 GLU A N 1
ATOM 5207 C CA . GLU A 1 674 ? -47.141 -1.373 20.985 1.00 72.00 674 GLU A CA 1
ATOM 5208 C C . GLU A 1 674 ? -47.369 -1.469 19.478 1.00 72.00 674 GLU A C 1
ATOM 5210 O O . GLU A 1 674 ? -46.889 -2.398 18.829 1.00 72.00 674 GLU A O 1
ATOM 5215 N N . ALA A 1 675 ? -48.066 -0.486 18.906 1.00 74.06 675 ALA A N 1
ATOM 5216 C CA . ALA A 1 675 ? -48.376 -0.481 17.483 1.00 74.06 675 ALA A CA 1
ATOM 5217 C C . ALA A 1 675 ? -47.111 -0.321 16.621 1.00 74.06 675 ALA A C 1
ATOM 5219 O O . ALA A 1 675 ? -47.045 -0.860 15.511 1.00 74.06 675 ALA A O 1
ATOM 5220 N N . ALA A 1 676 ? -46.098 0.390 17.125 1.00 77.38 676 ALA A N 1
ATOM 5221 C CA . ALA A 1 676 ? -44.784 0.490 16.497 1.00 77.38 676 ALA A CA 1
ATOM 5222 C C . ALA A 1 676 ? -43.964 -0.802 16.642 1.00 77.38 676 ALA A C 1
ATOM 5224 O O . ALA A 1 676 ? -43.378 -1.266 15.662 1.00 77.38 676 ALA A O 1
ATOM 5225 N N . HIS A 1 677 ? -43.962 -1.419 17.828 1.00 76.56 677 HIS A N 1
ATOM 5226 C CA . HIS A 1 677 ? -43.288 -2.691 18.088 1.00 76.56 677 HIS A CA 1
ATOM 5227 C C . HIS A 1 677 ? -43.843 -3.810 17.194 1.00 76.56 677 HIS A C 1
ATOM 5229 O O . HIS A 1 677 ? -43.073 -4.506 16.534 1.00 76.56 677 HIS A O 1
ATOM 5235 N N . GLU A 1 678 ? -45.168 -3.945 17.083 1.00 73.75 678 GLU A N 1
ATOM 5236 C CA . GLU A 1 678 ? -45.798 -4.950 16.215 1.00 73.75 678 GLU A CA 1
ATOM 5237 C C . GLU A 1 678 ? -45.478 -4.706 14.726 1.00 73.75 678 GLU A C 1
ATOM 5239 O O . GLU A 1 678 ? -45.207 -5.647 13.972 1.00 73.75 678 GLU A O 1
ATOM 5244 N N . ALA A 1 679 ? -45.466 -3.439 14.293 1.00 75.69 679 ALA A N 1
ATOM 5245 C CA . ALA A 1 679 ? -45.107 -3.065 12.924 1.00 75.69 679 ALA A CA 1
ATOM 5246 C C . ALA A 1 679 ? -43.641 -3.395 12.589 1.00 75.69 679 ALA A C 1
ATOM 5248 O O . ALA A 1 679 ? -43.354 -3.860 11.483 1.00 75.69 679 ALA A O 1
ATOM 5249 N N . LEU A 1 680 ? -42.725 -3.189 13.540 1.00 78.00 680 LEU A N 1
ATOM 5250 C CA . LEU A 1 680 ? -41.310 -3.546 13.417 1.00 78.00 680 LEU A CA 1
ATOM 5251 C C . LEU A 1 680 ? -41.105 -5.067 13.409 1.00 78.00 680 LEU A C 1
ATOM 5253 O O . LEU A 1 680 ? -40.369 -5.581 12.561 1.00 78.00 680 LEU A O 1
ATOM 5257 N N . ARG A 1 681 ? -41.829 -5.805 14.259 1.00 74.50 681 ARG A N 1
ATOM 5258 C CA . ARG A 1 681 ? -41.729 -7.272 14.362 1.00 74.50 681 ARG A CA 1
ATOM 5259 C C . ARG A 1 681 ? -42.155 -7.988 13.088 1.00 74.50 681 ARG A C 1
ATOM 5261 O O . ARG A 1 681 ? -41.490 -8.939 12.684 1.00 74.50 681 ARG A O 1
ATOM 5268 N N . LYS A 1 682 ? -43.180 -7.492 12.383 1.00 72.50 682 LYS A N 1
ATOM 5269 C CA . LYS A 1 682 ? -43.578 -8.008 11.051 1.00 72.50 682 LYS A CA 1
ATOM 5270 C C . LYS A 1 682 ? -42.460 -7.932 10.006 1.00 72.50 682 LYS A C 1
ATOM 5272 O O . LYS A 1 682 ? -42.525 -8.634 9.003 1.00 72.50 682 LYS A O 1
ATOM 5277 N N . ARG A 1 683 ? -41.445 -7.096 10.233 1.00 72.44 683 ARG A N 1
ATOM 5278 C CA . ARG A 1 683 ? -40.272 -6.919 9.367 1.00 72.44 683 ARG A CA 1
ATOM 5279 C C . ARG A 1 683 ? -38.988 -7.496 9.982 1.00 72.44 683 ARG A C 1
ATOM 5281 O O . ARG A 1 683 ? -37.904 -7.148 9.534 1.00 72.44 683 ARG A O 1
ATOM 5288 N N . GLY A 1 684 ? -39.101 -8.350 11.006 1.00 72.75 684 GLY A N 1
ATOM 5289 C CA . GLY A 1 684 ? -37.962 -9.021 11.646 1.00 72.75 684 GLY A CA 1
ATOM 5290 C C . GLY A 1 684 ? -37.185 -8.168 12.654 1.00 72.75 684 GLY A C 1
ATOM 5291 O O . GLY A 1 684 ? -36.101 -8.564 13.069 1.00 72.75 684 GLY A O 1
ATOM 5292 N N . ARG A 1 685 ? -37.720 -7.014 13.072 1.00 79.69 685 ARG A N 1
ATOM 5293 C CA . ARG A 1 685 ? -37.059 -6.081 14.000 1.00 79.69 685 ARG A CA 1
ATOM 5294 C C . ARG A 1 685 ? -37.777 -6.026 15.346 1.00 79.69 685 ARG A C 1
ATOM 5296 O O . ARG A 1 685 ? -39.003 -6.078 15.381 1.00 79.69 685 ARG A O 1
ATOM 5303 N N . GLN A 1 686 ? -37.049 -5.866 16.446 1.00 79.38 686 GLN A N 1
ATOM 5304 C CA . GLN A 1 686 ? -37.636 -5.784 17.789 1.00 79.38 686 GLN A CA 1
ATOM 5305 C C . GLN A 1 686 ? -37.374 -4.425 18.430 1.00 79.38 686 GLN A C 1
ATOM 5307 O O . GLN A 1 686 ? -36.225 -4.054 18.629 1.00 79.38 686 GLN A O 1
ATOM 5312 N N . LEU A 1 687 ? -38.435 -3.693 18.779 1.00 80.00 687 LEU A N 1
ATOM 5313 C CA . LEU A 1 687 ? -38.326 -2.430 19.516 1.00 80.00 687 LEU A CA 1
ATOM 5314 C C . LEU A 1 687 ? -38.141 -2.711 21.013 1.00 80.00 687 LEU A C 1
ATOM 5316 O O . LEU A 1 687 ? -39.005 -3.353 21.611 1.00 80.00 687 LEU A O 1
ATOM 5320 N N . LEU A 1 688 ? -37.051 -2.219 21.601 1.00 78.94 688 LEU A N 1
ATOM 5321 C CA . LEU A 1 688 ? -36.739 -2.359 23.028 1.00 78.94 688 LEU A CA 1
ATOM 5322 C C . LEU A 1 688 ? -37.187 -1.148 23.843 1.00 78.94 688 LEU A C 1
ATOM 5324 O O . LEU A 1 688 ? -37.789 -1.295 24.903 1.00 78.94 688 LEU A O 1
ATOM 5328 N N . ALA A 1 689 ? -36.875 0.048 23.346 1.00 79.56 689 ALA A N 1
ATOM 5329 C CA . ALA A 1 689 ? -37.104 1.303 24.045 1.00 79.56 689 ALA A CA 1
ATOM 5330 C C . ALA A 1 689 ? -37.254 2.464 23.058 1.00 79.56 689 ALA A C 1
ATOM 5332 O O . ALA A 1 689 ? -36.799 2.391 21.913 1.00 79.56 689 ALA A O 1
ATOM 5333 N N . ILE A 1 690 ? -37.863 3.550 23.528 1.00 79.62 690 ILE A N 1
ATOM 5334 C CA . ILE A 1 690 ? -37.859 4.849 22.852 1.00 79.62 690 ILE A CA 1
ATOM 5335 C C . ILE A 1 690 ? -36.992 5.794 23.677 1.00 79.62 690 ILE A C 1
ATOM 5337 O O . ILE A 1 690 ? -37.168 5.900 24.886 1.00 79.62 690 ILE A O 1
ATOM 5341 N N . TYR A 1 691 ? -36.073 6.490 23.029 1.00 79.75 691 TYR A N 1
ATOM 5342 C CA . TYR A 1 691 ? -35.344 7.607 23.607 1.00 79.75 691 TYR A CA 1
ATOM 5343 C C . TYR A 1 691 ? -36.059 8.902 23.214 1.00 79.75 691 TYR A C 1
ATOM 5345 O O . TYR A 1 691 ? -36.076 9.275 22.035 1.00 79.75 691 TYR A O 1
ATOM 5353 N N . LYS A 1 692 ? -36.680 9.556 24.202 1.00 75.75 692 LYS A N 1
ATOM 5354 C CA . LYS A 1 692 ? -37.372 10.837 24.018 1.00 75.75 692 LYS A CA 1
ATOM 5355 C C . LYS A 1 692 ? -36.344 11.959 23.934 1.00 75.75 692 LYS A C 1
ATOM 5357 O O . LYS A 1 692 ? -35.575 12.172 24.870 1.00 75.75 692 LYS A O 1
ATOM 5362 N N . ASN A 1 693 ? -36.323 12.672 22.812 1.00 68.88 693 ASN A N 1
ATOM 5363 C CA . ASN A 1 693 ? -35.367 13.754 22.604 1.00 68.88 693 ASN A CA 1
ATOM 5364 C C . ASN A 1 693 ? -35.834 15.023 23.338 1.00 68.88 693 ASN A C 1
ATOM 5366 O O . ASN A 1 693 ? -36.653 15.779 22.827 1.00 68.88 693 ASN A O 1
ATOM 5370 N N . THR A 1 694 ? -35.326 15.260 24.548 1.00 59.84 694 THR A N 1
ATOM 5371 C CA . THR A 1 694 ? -35.700 16.415 25.388 1.00 59.84 694 THR A CA 1
ATOM 5372 C C . THR A 1 694 ? -34.949 17.707 25.041 1.00 59.84 694 THR A C 1
ATOM 5374 O O . THR A 1 694 ? -35.093 18.701 25.750 1.00 59.84 694 THR A O 1
ATOM 5377 N N . GLY A 1 695 ? -34.134 17.723 23.977 1.00 51.44 695 GLY A N 1
ATOM 5378 C CA . GLY A 1 695 ? -33.339 18.891 23.567 1.00 51.44 695 GLY A CA 1
ATOM 5379 C C . GLY A 1 695 ? -32.108 19.167 24.440 1.00 51.44 695 GLY A C 1
ATOM 5380 O O . GLY A 1 695 ? -31.307 20.034 24.106 1.00 51.44 695 GLY A O 1
ATOM 5381 N N . VAL A 1 696 ? -31.925 18.411 25.524 1.00 46.56 696 VAL A N 1
ATOM 5382 C CA . VAL A 1 696 ? -30.672 18.349 26.277 1.00 46.56 696 VAL A CA 1
ATOM 5383 C C . VAL A 1 696 ? -29.828 17.249 25.639 1.00 46.56 696 VAL A C 1
ATOM 5385 O O . VAL A 1 696 ? -30.289 16.110 25.529 1.00 46.56 696 VAL A O 1
ATOM 5388 N N . GLU A 1 697 ? -28.607 17.566 25.202 1.00 44.81 697 GLU A N 1
ATOM 5389 C CA . GLU A 1 697 ? -27.615 16.557 24.819 1.00 44.81 697 GLU A CA 1
ATOM 5390 C C . GLU A 1 697 ? -27.234 15.727 26.060 1.00 44.81 697 GLU A C 1
ATOM 5392 O O . GLU A 1 697 ? -26.183 15.910 26.669 1.00 44.81 697 GLU A O 1
ATOM 5397 N N . HIS A 1 698 ? -28.089 14.783 26.465 1.00 47.66 698 HIS A N 1
ATOM 5398 C CA . HIS A 1 698 ? -27.810 13.808 27.526 1.00 47.66 698 HIS A CA 1
ATOM 5399 C C . HIS A 1 698 ? -26.824 12.727 27.051 1.00 47.66 698 HIS A C 1
ATOM 5401 O O . HIS A 1 698 ? -27.011 11.534 27.257 1.00 47.66 698 HIS A O 1
ATOM 5407 N N . ALA A 1 699 ? -25.740 13.164 26.411 1.00 43.09 699 ALA A N 1
ATOM 5408 C CA . ALA A 1 699 ? -24.510 12.403 26.264 1.00 43.09 699 ALA A CA 1
ATOM 5409 C C . ALA A 1 699 ? -23.466 12.793 27.332 1.00 43.09 699 ALA A C 1
ATOM 5411 O O . ALA A 1 699 ? -22.474 12.079 27.470 1.00 43.09 699 ALA A O 1
ATOM 5412 N N . ALA A 1 700 ? -23.700 13.877 28.090 1.00 39.25 700 ALA A N 1
ATOM 5413 C CA . ALA A 1 700 ? -22.700 14.508 28.955 1.00 39.25 700 ALA A CA 1
ATOM 5414 C C . ALA A 1 700 ? -22.771 14.151 30.452 1.00 39.25 700 ALA A C 1
ATOM 5416 O O . ALA A 1 700 ? -21.796 14.396 31.160 1.00 39.25 700 ALA A O 1
ATOM 5417 N N . SER A 1 701 ? -23.869 13.583 30.964 1.00 35.50 701 SER A N 1
ATOM 5418 C CA . SER A 1 701 ? -23.863 13.074 32.337 1.00 35.50 701 SER A CA 1
ATOM 5419 C C . SER A 1 701 ? -23.230 11.685 32.365 1.00 35.50 701 SER A C 1
ATOM 5421 O O . SER A 1 701 ? -23.374 10.876 31.438 1.00 35.50 701 SER A O 1
ATOM 5423 N N . ASP A 1 702 ? -22.425 11.459 33.400 1.00 45.94 702 ASP A N 1
ATOM 5424 C CA . ASP A 1 702 ? -21.747 10.209 33.703 1.00 45.94 702 ASP A CA 1
ATOM 5425 C C . ASP A 1 702 ? -22.684 8.995 33.538 1.00 45.94 702 ASP A C 1
ATOM 5427 O O . ASP A 1 702 ? -23.904 9.080 33.391 1.00 45.94 702 ASP A O 1
ATOM 5431 N N . LEU A 1 703 ? -22.149 7.798 33.732 1.00 49.41 703 LEU A N 1
ATOM 5432 C CA . LEU A 1 703 ? -22.945 6.720 34.324 1.00 49.41 703 LEU A CA 1
ATOM 5433 C C . LEU A 1 703 ? -23.400 7.131 35.759 1.00 49.41 703 LEU A C 1
ATOM 5435 O O . LEU A 1 703 ? -23.159 6.421 36.730 1.00 49.41 703 LEU A O 1
ATOM 5439 N N . THR A 1 704 ? -23.992 8.316 35.941 1.00 43.84 704 THR A N 1
ATOM 5440 C CA . THR A 1 704 ? -24.643 8.805 37.150 1.00 43.84 704 THR A CA 1
ATOM 5441 C C . THR A 1 704 ? -26.129 8.558 36.972 1.00 43.84 704 THR A C 1
ATOM 5443 O O . THR A 1 704 ? -26.906 9.334 36.426 1.00 43.84 704 THR A O 1
ATOM 5446 N N . PHE A 1 705 ? -26.527 7.398 37.468 1.00 47.53 705 PHE A N 1
ATOM 5447 C CA . PHE A 1 705 ? -27.865 6.815 37.413 1.00 47.53 705 PHE A CA 1
ATOM 5448 C C . PHE A 1 705 ? -28.925 7.575 38.237 1.00 47.53 705 PHE A C 1
ATOM 5450 O O . PHE A 1 705 ? -29.972 7.023 38.560 1.00 47.53 705 PHE A O 1
ATOM 5457 N N . HIS A 1 706 ? -28.652 8.831 38.601 1.00 44.22 706 HIS A N 1
ATOM 5458 C CA . HIS A 1 706 ? -29.509 9.665 39.441 1.00 44.22 706 HIS A CA 1
ATOM 5459 C C . HIS A 1 706 ? -30.434 10.586 38.631 1.00 44.22 706 HIS A C 1
ATOM 5461 O O . HIS A 1 706 ? -31.464 11.017 39.149 1.00 44.22 706 HIS A O 1
ATOM 5467 N N . GLU A 1 707 ? -30.110 10.882 37.369 1.00 51.72 707 GLU A N 1
ATOM 5468 C CA . GLU A 1 707 ? -30.953 11.725 36.513 1.00 51.72 707 GLU A CA 1
ATOM 5469 C C . GLU A 1 707 ? -32.137 10.943 35.919 1.00 51.72 707 GLU A C 1
ATOM 5471 O O . GLU A 1 707 ? -32.034 9.753 35.603 1.00 51.72 707 GLU A O 1
ATOM 5476 N N . LYS A 1 708 ? -33.285 11.620 35.741 1.00 54.62 708 LYS A N 1
ATOM 5477 C CA . LYS A 1 708 ? -34.451 11.045 35.053 1.00 54.62 708 LYS A CA 1
ATOM 5478 C C . LYS A 1 708 ? -34.037 10.621 33.649 1.00 54.62 708 LYS A C 1
ATOM 5480 O O . LYS A 1 708 ? -33.714 11.445 32.804 1.00 54.62 708 LYS A O 1
ATOM 5485 N N . SER A 1 709 ? -34.057 9.319 33.419 1.00 60.53 709 SER A N 1
ATOM 5486 C CA . SER A 1 709 ? -33.579 8.748 32.175 1.00 60.53 709 SER A CA 1
ATOM 5487 C C . SER A 1 709 ? -34.548 9.018 31.007 1.00 60.53 709 SER A C 1
ATOM 5489 O O . SER A 1 709 ? -35.744 8.771 31.164 1.00 60.53 709 SER A O 1
ATOM 5491 N N . PRO A 1 710 ? -34.058 9.449 29.828 1.00 66.88 710 PRO A N 1
ATOM 5492 C CA . PRO A 1 710 ? -34.879 9.699 28.634 1.00 66.88 710 PRO A CA 1
ATOM 5493 C C . PRO A 1 710 ? -35.352 8.413 27.932 1.00 66.88 710 PRO A C 1
ATOM 5495 O O . PRO A 1 710 ? -36.146 8.472 26.990 1.00 66.88 710 PRO A O 1
ATOM 5498 N N . TYR A 1 711 ? -34.858 7.248 28.372 1.00 75.69 711 TYR A N 1
ATOM 5499 C CA . TYR A 1 711 ? -35.276 5.942 27.869 1.00 75.69 711 TYR A CA 1
ATOM 5500 C C . TYR A 1 711 ? -36.627 5.539 28.457 1.00 75.69 711 TYR A C 1
ATOM 5502 O O . TYR A 1 711 ? -36.762 5.323 29.662 1.00 75.69 711 TYR A O 1
ATOM 5510 N N . VAL A 1 712 ? -37.601 5.353 27.578 1.00 72.75 712 VAL A N 1
ATOM 5511 C CA . VAL A 1 712 ? -38.914 4.802 27.886 1.00 72.75 712 VAL A CA 1
ATOM 5512 C C . VAL A 1 712 ? -38.933 3.345 27.426 1.00 72.75 712 VAL A C 1
ATOM 5514 O O . VAL A 1 712 ? -39.060 3.051 26.235 1.00 72.75 712 VAL A O 1
ATOM 5517 N N . VAL A 1 713 ? -38.783 2.430 28.384 1.00 69.94 713 VAL A N 1
ATOM 5518 C CA . VAL A 1 713 ? -39.068 0.995 28.221 1.00 69.94 713 VAL A CA 1
ATOM 5519 C C . VAL A 1 713 ? -40.500 0.781 28.698 1.00 69.94 713 VAL A C 1
ATOM 5521 O O . VAL A 1 713 ? -40.884 1.319 29.735 1.00 69.94 713 VAL A O 1
ATOM 5524 N N . ARG A 1 714 ? -41.322 0.029 27.964 1.00 66.75 714 ARG A N 1
ATOM 5525 C CA . ARG A 1 714 ? -42.684 -0.286 28.417 1.00 66.75 714 ARG A CA 1
ATOM 5526 C C . ARG A 1 714 ? -42.681 -1.546 29.270 1.00 66.75 714 ARG A C 1
ATOM 5528 O O . ARG A 1 714 ? -42.252 -2.581 28.770 1.00 66.75 714 ARG A O 1
ATOM 5535 N N . PRO A 1 715 ? -43.232 -1.503 30.498 1.00 53.09 715 PRO A N 1
ATOM 5536 C CA . PRO A 1 715 ? -43.834 -2.730 31.021 1.00 53.09 715 PRO A CA 1
ATOM 5537 C C . PRO A 1 715 ? -45.183 -2.508 31.772 1.00 53.09 715 PRO A C 1
ATOM 5539 O O . PRO A 1 715 ? -45.227 -1.825 32.792 1.00 53.09 715 PRO A O 1
ATOM 5542 N N . GLY A 1 716 ? -46.259 -3.138 31.254 1.00 45.38 716 GLY A N 1
ATOM 5543 C CA . GLY A 1 716 ? -47.607 -3.427 31.828 1.00 45.38 716 GLY A CA 1
ATOM 5544 C C . GLY A 1 716 ? -48.599 -2.291 32.139 1.00 45.38 716 GLY A C 1
ATOM 5545 O O . GLY A 1 716 ? -48.271 -1.122 31.959 1.00 45.38 716 GLY A O 1
ATOM 5546 N N . PRO A 1 717 ? -49.859 -2.640 32.501 1.00 41.00 717 PRO A N 1
ATOM 5547 C CA . PRO A 1 717 ? -50.998 -1.718 32.482 1.00 41.00 717 PRO A CA 1
ATOM 5548 C C . PRO A 1 717 ? -50.874 -0.613 33.547 1.00 41.00 717 PRO A C 1
ATOM 5550 O O . PRO A 1 717 ? -50.178 -0.788 34.548 1.00 41.00 717 PRO A O 1
ATOM 5553 N N . PRO A 1 718 ? -51.523 0.544 33.328 1.00 38.25 718 PRO A N 1
ATOM 5554 C CA . PRO A 1 718 ? -51.170 1.797 33.985 1.00 38.25 718 PRO A CA 1
ATOM 5555 C C . PRO A 1 718 ? -51.418 1.779 35.497 1.00 38.25 718 PRO A C 1
ATOM 5557 O O . PRO A 1 718 ? -52.528 1.525 35.958 1.00 38.25 718 PRO A O 1
ATOM 5560 N N . ALA A 1 719 ? -50.401 2.173 36.264 1.00 40.03 719 ALA A N 1
ATOM 5561 C CA . ALA A 1 719 ? -50.583 2.668 37.623 1.00 40.03 719 ALA A CA 1
ATOM 5562 C C . ALA A 1 719 ? -50.855 4.181 37.563 1.00 40.03 719 ALA A C 1
ATOM 5564 O O . ALA A 1 719 ? -49.928 4.965 37.381 1.00 40.03 719 ALA A O 1
ATOM 5565 N N . HIS A 1 720 ? -52.135 4.552 37.667 1.00 41.69 720 HIS A N 1
ATOM 5566 C CA . HIS A 1 720 ? -52.730 5.866 37.984 1.00 41.69 720 HIS A CA 1
ATOM 5567 C C . HIS A 1 720 ? -52.254 7.176 37.311 1.00 41.69 720 HIS A C 1
ATOM 5569 O O . HIS A 1 720 ? -52.941 8.177 37.480 1.00 41.69 720 HIS A O 1
ATOM 5575 N N . ASN A 1 721 ? -51.197 7.201 36.496 1.00 40.47 721 ASN A N 1
ATOM 5576 C CA . ASN A 1 721 ? -50.771 8.376 35.725 1.00 40.47 721 ASN A CA 1
ATOM 5577 C C . ASN A 1 721 ? -50.789 8.060 34.225 1.00 40.47 721 ASN A C 1
ATOM 5579 O O . ASN A 1 721 ? -49.870 7.435 33.695 1.00 40.47 721 ASN A O 1
ATOM 5583 N N . GLN A 1 722 ? -51.862 8.488 33.558 1.00 38.72 722 GLN A N 1
ATOM 5584 C CA . GLN A 1 722 ? -52.136 8.254 32.136 1.00 38.72 722 GLN A CA 1
ATOM 5585 C C . GLN A 1 722 ? -51.269 9.103 31.182 1.00 38.72 722 GLN A C 1
ATOM 5587 O O . GLN A 1 722 ? -51.181 8.778 30.004 1.00 38.72 722 GLN A O 1
ATOM 5592 N N . ASP A 1 723 ? -50.565 10.131 31.662 1.00 41.25 723 ASP A N 1
ATOM 5593 C CA . ASP A 1 723 ? -50.080 11.196 30.767 1.00 41.25 723 ASP A CA 1
ATOM 5594 C C . ASP A 1 723 ? -48.736 10.937 30.056 1.00 41.25 723 ASP A C 1
ATOM 5596 O O . ASP A 1 723 ? -48.414 11.626 29.092 1.00 41.25 723 ASP A O 1
ATOM 5600 N N . LEU A 1 724 ? -47.934 9.953 30.484 1.00 43.94 724 LEU A N 1
ATOM 5601 C CA . LEU A 1 724 ? -46.582 9.733 29.930 1.00 43.94 724 LEU A CA 1
ATOM 5602 C C . LEU A 1 724 ? -46.430 8.463 29.082 1.00 43.94 724 LEU A C 1
ATOM 5604 O O . LEU A 1 724 ? -45.520 8.400 28.261 1.00 43.94 724 LEU A O 1
ATOM 5608 N N . PHE A 1 725 ? -47.302 7.465 29.242 1.00 46.94 725 PHE A N 1
ATOM 5609 C CA . PHE A 1 725 ? -47.109 6.130 28.651 1.00 46.94 725 PHE A CA 1
ATOM 5610 C C . PHE A 1 725 ? -47.823 5.918 27.304 1.00 46.94 725 PHE A C 1
ATOM 5612 O O . PHE A 1 725 ? -47.439 5.018 26.558 1.00 46.94 725 PHE A O 1
ATOM 5619 N N . ASP A 1 726 ? -48.787 6.781 26.970 1.00 51.00 726 ASP A N 1
ATOM 5620 C CA . ASP A 1 726 ? -49.508 6.812 25.686 1.00 51.00 726 ASP A CA 1
ATOM 5621 C C . ASP A 1 726 ? -49.030 7.949 24.761 1.00 51.00 726 ASP A C 1
ATOM 5623 O O . ASP A 1 726 ? -49.708 8.316 23.799 1.00 51.00 726 ASP A O 1
ATOM 5627 N N . THR A 1 727 ? -47.846 8.523 25.011 1.00 57.25 727 THR A N 1
ATOM 5628 C CA . THR A 1 727 ? -47.279 9.510 24.083 1.00 57.25 727 THR A CA 1
ATOM 5629 C C . THR A 1 727 ? -46.896 8.834 22.771 1.00 57.25 727 THR A C 1
ATOM 5631 O O . THR A 1 727 ? -46.130 7.868 22.732 1.00 57.25 727 THR A O 1
ATOM 5634 N N . ALA A 1 728 ? -47.434 9.360 21.672 1.00 71.12 728 ALA A N 1
ATOM 5635 C CA . ALA A 1 728 ? -47.068 8.930 20.335 1.00 71.12 728 ALA A CA 1
ATOM 5636 C C . ALA A 1 728 ? -45.559 9.112 20.095 1.00 71.12 728 ALA A C 1
ATOM 5638 O O . ALA A 1 728 ? -44.919 10.005 20.660 1.00 71.12 728 ALA A O 1
ATOM 5639 N N . ILE A 1 729 ? -44.983 8.250 19.258 1.00 77.88 729 ILE A N 1
ATOM 5640 C CA . ILE A 1 729 ? -43.598 8.409 18.803 1.00 77.88 729 ILE A CA 1
ATOM 5641 C C . ILE A 1 729 ? -43.528 9.640 17.905 1.00 77.88 729 ILE A C 1
ATOM 5643 O O . ILE A 1 729 ? -44.226 9.716 16.889 1.00 77.88 729 ILE A O 1
ATOM 5647 N N . GLU A 1 730 ? -42.681 10.590 18.275 1.00 81.25 730 GLU A N 1
ATOM 5648 C CA . GLU A 1 730 ? -42.462 11.821 17.528 1.00 81.25 730 GLU A CA 1
ATOM 5649 C C . GLU A 1 730 ? -41.358 11.637 16.485 1.00 81.25 730 GLU A C 1
ATOM 5651 O O . GLU A 1 730 ? -40.582 10.683 16.515 1.00 81.25 730 GLU A O 1
ATOM 5656 N N . ASN A 1 731 ? -41.280 12.557 15.526 1.00 79.69 731 ASN A N 1
ATOM 5657 C CA . ASN A 1 731 ? -40.318 12.466 14.423 1.00 79.69 731 ASN A CA 1
ATOM 5658 C C . ASN A 1 731 ? -38.854 12.567 14.893 1.00 79.69 731 ASN A C 1
ATOM 5660 O O . ASN A 1 731 ? -37.957 11.995 14.263 1.00 79.69 731 ASN A O 1
ATOM 5664 N N . ASP A 1 732 ? -38.628 13.295 15.988 1.00 78.06 732 ASP A N 1
ATOM 5665 C CA . ASP A 1 732 ? -37.307 13.550 16.560 1.00 78.06 732 ASP A CA 1
ATOM 5666 C C . ASP A 1 732 ? -36.882 12.546 17.638 1.00 78.06 732 ASP A C 1
ATOM 5668 O O . ASP A 1 732 ? -35.737 12.603 18.093 1.00 78.06 732 ASP A O 1
ATOM 5672 N N . ASP A 1 733 ? -37.753 11.597 17.988 1.00 79.88 733 ASP A N 1
ATOM 5673 C CA . ASP A 1 733 ? -37.430 10.507 18.906 1.00 79.88 733 ASP A CA 1
ATOM 5674 C C . ASP A 1 733 ? -36.443 9.518 18.272 1.00 79.88 733 ASP A C 1
ATOM 5676 O O . ASP A 1 733 ? -36.418 9.308 17.052 1.00 79.88 733 ASP A O 1
ATOM 5680 N N . TYR A 1 734 ? -35.652 8.851 19.112 1.00 81.00 734 TYR A N 1
ATOM 5681 C CA . TYR A 1 734 ? -34.794 7.744 18.693 1.00 81.00 734 TYR A CA 1
ATOM 5682 C C . TYR A 1 734 ? -35.374 6.411 19.167 1.00 81.00 734 TYR A C 1
ATOM 5684 O O . TYR A 1 734 ? -35.903 6.285 20.267 1.00 81.00 734 TYR A O 1
ATOM 5692 N N . LEU A 1 735 ? -35.272 5.394 18.323 1.00 81.50 735 LEU A N 1
ATOM 5693 C CA . LEU A 1 735 ? -35.769 4.048 18.570 1.00 81.50 735 LEU A CA 1
ATOM 5694 C C . LEU A 1 735 ? -34.593 3.124 18.850 1.00 81.50 735 LEU A C 1
ATOM 5696 O O . LEU A 1 735 ? -33.654 3.081 18.053 1.00 81.50 735 LEU A O 1
ATOM 5700 N N . VAL A 1 736 ? -34.682 2.359 19.937 1.00 82.44 736 VAL A N 1
ATOM 5701 C CA . VAL A 1 736 ? -33.724 1.300 20.270 1.00 82.44 736 VAL A CA 1
ATOM 5702 C C . VAL A 1 736 ? -34.257 -0.010 19.717 1.00 82.44 736 VAL A C 1
ATOM 5704 O O . VAL A 1 736 ? -35.261 -0.532 20.208 1.00 82.44 736 VAL A O 1
ATOM 5707 N N . VAL A 1 737 ? -33.619 -0.526 18.671 1.00 81.88 737 VAL A N 1
ATOM 5708 C CA . VAL A 1 737 ? -34.129 -1.664 17.899 1.00 81.88 737 VAL A CA 1
ATOM 5709 C C . VAL A 1 737 ? -33.067 -2.748 17.779 1.00 81.88 737 VAL A C 1
ATOM 5711 O O . VAL A 1 737 ? -31.916 -2.448 17.481 1.00 81.88 737 VAL A O 1
ATOM 5714 N N . ILE A 1 738 ? -33.464 -4.007 17.962 1.00 80.81 738 ILE A N 1
ATOM 5715 C CA . ILE A 1 738 ? -32.657 -5.169 17.579 1.00 80.81 738 ILE A CA 1
ATOM 5716 C C . ILE A 1 738 ? -33.020 -5.570 16.156 1.00 80.81 738 ILE A C 1
ATOM 5718 O O . ILE A 1 738 ? -34.194 -5.807 15.845 1.00 80.81 738 ILE A O 1
ATOM 5722 N N . GLU A 1 739 ? -32.006 -5.695 15.310 1.00 76.25 739 GLU A N 1
ATOM 5723 C CA . GLU A 1 739 ? -32.107 -6.289 13.980 1.00 76.25 739 GLU A CA 1
ATOM 5724 C C . GLU A 1 739 ? -31.264 -7.575 13.942 1.00 76.25 739 GLU A C 1
ATOM 5726 O O . GLU A 1 739 ? -30.147 -7.600 14.453 1.00 76.25 739 GLU A O 1
ATOM 5731 N N . GLY A 1 740 ? -31.812 -8.658 13.382 1.00 65.19 740 GLY A N 1
ATOM 5732 C CA . GLY A 1 740 ? -31.081 -9.912 13.157 1.00 65.19 740 GLY A CA 1
ATOM 5733 C C . GLY A 1 740 ? -30.823 -10.141 11.666 1.00 65.19 740 GLY A C 1
ATOM 5734 O O . GLY A 1 740 ? -31.667 -9.781 10.839 1.00 65.19 740 GLY A O 1
ATOM 5735 N N . ARG A 1 741 ? -29.689 -10.757 11.300 1.00 55.69 741 ARG A N 1
ATOM 5736 C CA . ARG A 1 741 ? -29.475 -11.273 9.934 1.00 55.69 741 ARG A CA 1
ATOM 5737 C C . ARG A 1 741 ? -30.565 -12.293 9.597 1.00 55.69 741 ARG A C 1
ATOM 5739 O O . ARG A 1 741 ? -30.868 -13.178 10.394 1.00 55.69 741 ARG A O 1
ATOM 5746 N N . GLY A 1 742 ? -31.139 -12.196 8.396 1.00 46.50 742 GLY A N 1
ATOM 5747 C CA . GLY A 1 742 ? -31.985 -13.263 7.860 1.00 46.50 742 GLY A CA 1
ATOM 5748 C C . GLY A 1 742 ? -31.223 -14.592 7.878 1.00 46.50 742 GLY A C 1
ATOM 5749 O O . GLY A 1 742 ? -30.031 -14.618 7.581 1.00 46.50 742 GLY A O 1
ATOM 5750 N N . ALA A 1 743 ? -31.909 -15.683 8.217 1.00 34.41 743 ALA A N 1
ATOM 5751 C CA . ALA A 1 743 ? -31.355 -17.004 8.544 1.00 34.41 743 ALA A CA 1
ATOM 5752 C C . ALA A 1 743 ? -30.433 -17.675 7.491 1.00 34.41 743 ALA A C 1
ATOM 5754 O O . ALA A 1 743 ? -29.973 -18.787 7.714 1.00 34.41 743 ALA A O 1
ATOM 5755 N N . ARG A 1 744 ? -30.145 -17.043 6.343 1.00 31.69 744 ARG A N 1
ATOM 5756 C CA . ARG A 1 744 ? -29.378 -17.643 5.236 1.00 31.69 744 ARG A CA 1
ATOM 5757 C C . ARG A 1 744 ? -27.851 -17.494 5.317 1.00 31.69 744 ARG A C 1
ATOM 5759 O O . ARG A 1 744 ? -27.182 -18.248 4.629 1.00 31.69 744 ARG A O 1
ATOM 5766 N N . ASP A 1 745 ? -27.307 -16.615 6.164 1.00 33.56 745 ASP A N 1
ATOM 5767 C CA . ASP A 1 745 ? -25.846 -16.374 6.277 1.00 33.56 745 ASP A CA 1
ATOM 5768 C C . ASP A 1 745 ? -25.264 -16.659 7.682 1.00 33.56 745 ASP A C 1
ATOM 5770 O O . ASP A 1 745 ? -24.127 -16.296 7.983 1.00 33.56 745 ASP A O 1
ATOM 5774 N N . VAL A 1 746 ? -26.036 -17.293 8.575 1.00 39.34 746 VAL A N 1
ATOM 5775 C CA . VAL A 1 746 ? -25.667 -17.520 9.993 1.00 39.34 746 VAL A CA 1
ATOM 5776 C C . VAL A 1 746 ? -24.881 -18.831 10.196 1.00 39.34 746 VAL A C 1
ATOM 5778 O O . VAL A 1 746 ? -24.539 -19.191 11.311 1.00 39.34 746 VAL A O 1
ATOM 5781 N N . THR A 1 747 ? -24.483 -19.530 9.130 1.00 31.41 747 THR A N 1
ATOM 5782 C CA . THR A 1 747 ? -23.819 -20.849 9.221 1.00 31.41 747 THR A CA 1
ATOM 5783 C C . THR A 1 747 ? -22.406 -20.831 9.823 1.00 31.41 747 THR A C 1
ATOM 5785 O O . THR A 1 747 ? -21.785 -21.883 9.936 1.00 31.41 747 THR A O 1
ATOM 5788 N N . ARG A 1 748 ? -21.866 -19.660 10.191 1.00 33.94 748 ARG A N 1
ATOM 5789 C CA . ARG A 1 748 ? -20.553 -19.517 10.852 1.00 33.94 748 ARG A CA 1
ATOM 5790 C C . ARG A 1 748 ? -20.608 -18.971 12.283 1.00 33.94 748 ARG A C 1
ATOM 5792 O O . ARG A 1 748 ? -19.588 -19.029 12.954 1.00 33.94 748 ARG A O 1
ATOM 5799 N N . ALA A 1 749 ? -21.753 -18.457 12.742 1.00 36.91 749 ALA A N 1
ATOM 5800 C CA . ALA A 1 749 ? -21.873 -17.805 14.054 1.00 36.91 749 ALA A CA 1
ATOM 5801 C C . ALA A 1 749 ? -22.206 -18.779 15.202 1.00 36.91 749 ALA A C 1
ATOM 5803 O O . ALA A 1 749 ? -22.124 -18.403 16.366 1.00 36.91 749 ALA A O 1
ATOM 5804 N N . ASP A 1 750 ? -22.529 -20.036 14.888 1.00 34.41 750 ASP A N 1
ATOM 5805 C CA . ASP A 1 750 ? -22.781 -21.098 15.875 1.00 34.41 750 ASP A CA 1
ATOM 5806 C C . ASP A 1 750 ? -21.480 -21.757 16.397 1.00 34.41 750 ASP A C 1
ATOM 5808 O O . ASP A 1 750 ? -21.521 -22.820 17.010 1.00 34.41 750 ASP A O 1
ATOM 5812 N N . GLY A 1 751 ? -20.314 -21.157 16.117 1.00 34.06 751 GLY A N 1
ATOM 5813 C CA . GLY A 1 751 ? -18.995 -21.775 16.294 1.00 34.06 751 GLY A CA 1
ATOM 5814 C C . GLY A 1 751 ? -18.305 -21.582 17.647 1.00 34.06 751 GLY A C 1
ATOM 5815 O O . GLY A 1 751 ? -17.345 -22.294 17.909 1.00 34.06 751 GLY A O 1
ATOM 5816 N N . GLU A 1 752 ? -18.767 -20.685 18.516 1.00 39.22 752 GLU A N 1
ATOM 5817 C CA . GLU A 1 752 ? -18.205 -20.551 19.866 1.00 39.22 752 GLU A CA 1
ATOM 5818 C C . GLU A 1 752 ? -19.346 -20.528 20.883 1.00 39.22 752 GLU A C 1
ATOM 5820 O O . GLU A 1 752 ? -20.079 -19.545 21.019 1.00 39.22 752 GLU A O 1
ATOM 5825 N N . SER A 1 753 ? -19.522 -21.639 21.598 1.00 41.91 753 SER A N 1
ATOM 5826 C CA . SER A 1 753 ? -20.470 -21.815 22.701 1.00 41.91 753 SER A CA 1
ATOM 5827 C C . SER A 1 753 ? -20.040 -21.007 23.933 1.00 41.91 753 SER A C 1
ATOM 5829 O O . SER A 1 753 ? -19.771 -21.551 25.002 1.00 41.91 753 SER A O 1
ATOM 5831 N N . VAL A 1 754 ? -19.930 -19.687 23.787 1.00 41.81 754 VAL A N 1
ATOM 5832 C CA . VAL A 1 754 ? -19.522 -18.779 24.860 1.00 41.81 754 VAL A CA 1
ATOM 5833 C C . VAL A 1 754 ? -20.684 -18.608 25.839 1.00 41.81 754 VAL A C 1
ATOM 5835 O O . VAL A 1 754 ? -21.623 -17.850 25.596 1.00 41.81 754 VAL A O 1
ATOM 5838 N N . GLY A 1 755 ? -20.604 -19.306 26.973 1.00 48.59 755 GLY A N 1
ATOM 5839 C CA . GLY A 1 755 ? -21.419 -19.026 28.159 1.00 48.59 755 GLY A CA 1
ATOM 5840 C C . GLY A 1 755 ? -22.872 -19.501 28.095 1.00 48.59 755 GLY A C 1
ATOM 5841 O O . GLY A 1 755 ? -23.772 -18.803 28.573 1.00 48.59 755 GLY A O 1
ATOM 5842 N N . GLU A 1 756 ? -23.134 -20.683 27.534 1.00 52.81 756 GLU A N 1
ATOM 5843 C CA . GLU A 1 756 ? -24.456 -21.318 27.615 1.00 52.81 756 GLU A CA 1
ATOM 5844 C C . GLU A 1 756 ? -24.702 -21.920 29.008 1.00 52.81 756 GLU A C 1
ATOM 5846 O O . GLU A 1 756 ? -24.762 -23.132 29.197 1.00 52.81 756 GLU A O 1
ATOM 5851 N N . TYR A 1 757 ? -24.894 -21.046 30.001 1.00 56.59 757 TYR A N 1
ATOM 5852 C CA . TYR A 1 757 ? -25.265 -21.391 31.381 1.00 56.59 757 TYR A CA 1
ATOM 5853 C C . TYR A 1 757 ? -26.742 -21.813 31.472 1.00 56.59 757 TYR A C 1
ATOM 5855 O O . TYR A 1 757 ? -27.572 -21.181 32.127 1.00 56.59 757 TYR A O 1
ATOM 5863 N N . SER A 1 758 ? -27.099 -22.856 30.724 1.00 46.72 758 SER A N 1
ATOM 5864 C CA . SER A 1 758 ? -28.476 -23.330 30.548 1.00 46.72 758 SER A CA 1
ATOM 5865 C C . SER A 1 758 ? -29.074 -23.963 31.811 1.00 46.72 758 SER A C 1
ATOM 5867 O O . SER A 1 758 ? -30.295 -24.009 31.939 1.00 46.72 758 SER A O 1
ATOM 5869 N N . ASN A 1 759 ? -28.238 -24.383 32.768 1.00 53.28 759 ASN A N 1
ATOM 5870 C CA . ASN A 1 759 ? -28.663 -25.093 33.980 1.00 53.28 759 ASN A CA 1
ATOM 5871 C C . ASN A 1 759 ? -28.639 -24.253 35.271 1.00 53.28 759 ASN A C 1
ATOM 5873 O O . ASN A 1 759 ? -28.918 -24.795 36.337 1.00 53.28 759 ASN A O 1
ATOM 5877 N N . THR A 1 760 ? -28.323 -22.956 35.211 1.00 64.00 760 THR A N 1
ATOM 5878 C CA . THR A 1 760 ? -28.163 -22.121 36.415 1.00 64.00 760 THR A CA 1
ATOM 5879 C C . THR A 1 760 ? -29.441 -21.344 36.750 1.00 64.00 760 THR A C 1
ATOM 5881 O O . THR A 1 760 ? -29.999 -20.625 35.908 1.00 64.00 760 THR A O 1
ATOM 5884 N N . SER A 1 761 ? -29.930 -21.499 37.985 1.00 69.81 761 SER A N 1
ATOM 5885 C CA . SER A 1 761 ? -31.143 -20.838 38.480 1.00 69.81 761 SER A CA 1
ATOM 5886 C C . SER A 1 761 ? -30.880 -19.393 38.907 1.00 69.81 761 SER A C 1
ATOM 5888 O O . SER A 1 761 ? -29.795 -19.040 39.375 1.00 69.81 761 SER A O 1
ATOM 5890 N N . THR A 1 762 ? -31.894 -18.541 38.757 1.00 78.75 762 THR A N 1
ATOM 5891 C CA . THR A 1 762 ? -31.880 -17.165 39.280 1.00 78.75 762 THR A CA 1
ATOM 5892 C C . THR A 1 762 ? -31.639 -17.153 40.784 1.00 78.75 762 THR A C 1
ATOM 5894 O O . THR A 1 762 ? -32.069 -18.076 41.474 1.00 78.75 762 THR A O 1
ATOM 5897 N N . LEU A 1 763 ? -30.966 -16.111 41.279 1.00 81.00 763 LEU A N 1
ATOM 5898 C CA . LEU A 1 763 ? -30.722 -15.929 42.710 1.00 81.00 763 LEU A CA 1
ATOM 5899 C C . LEU A 1 763 ? -32.052 -15.866 43.472 1.00 81.00 763 LEU A C 1
ATOM 5901 O O . LEU A 1 763 ? -32.908 -15.041 43.142 1.00 81.00 763 LEU A O 1
ATOM 5905 N N . ARG A 1 764 ? -32.219 -16.732 44.473 1.00 78.44 764 ARG A N 1
ATOM 5906 C CA . ARG A 1 764 ? -33.389 -16.726 45.360 1.00 78.44 764 ARG A CA 1
ATOM 5907 C C . ARG A 1 764 ? -33.108 -15.913 46.621 1.00 78.44 764 ARG A C 1
ATOM 5909 O O . ARG A 1 764 ? -31.992 -15.920 47.130 1.00 78.44 764 ARG A O 1
ATOM 5916 N N . GLY A 1 765 ? -34.134 -15.236 47.139 1.00 75.31 765 GLY A N 1
ATOM 5917 C CA . GLY A 1 765 ? -34.008 -14.358 48.309 1.00 75.31 765 GLY A CA 1
ATOM 5918 C C . GLY A 1 765 ? -33.585 -15.063 49.603 1.00 75.31 765 GLY A C 1
ATOM 5919 O O . GLY A 1 765 ? -33.129 -14.408 50.535 1.00 75.31 765 GLY A O 1
ATOM 5920 N N . ASP A 1 766 ? -33.719 -16.386 49.676 1.00 81.88 766 ASP A N 1
ATOM 5921 C CA . ASP A 1 766 ? -33.299 -17.218 50.801 1.00 81.88 766 ASP A CA 1
ATOM 5922 C C . ASP A 1 766 ? -31.842 -17.712 50.705 1.00 81.88 766 ASP A C 1
ATOM 5924 O O . ASP A 1 766 ? -31.297 -18.127 51.729 1.00 81.88 766 ASP A O 1
ATOM 5928 N N . GLU A 1 767 ? -31.178 -17.599 49.546 1.00 85.50 767 GLU A N 1
ATOM 5929 C CA . GLU A 1 767 ? -29.791 -18.059 49.349 1.00 85.50 767 GLU A CA 1
ATOM 5930 C C . GLU A 1 767 ? -28.781 -17.273 50.205 1.00 85.50 767 GLU A C 1
ATOM 5932 O O . GLU A 1 767 ? -28.876 -16.052 50.361 1.00 85.50 767 GLU A O 1
ATOM 5937 N N . SER A 1 768 ? -27.771 -17.977 50.725 1.00 89.06 768 SER A N 1
ATOM 5938 C CA . SER A 1 768 ? -26.590 -17.390 51.373 1.00 89.06 768 SER A CA 1
ATOM 5939 C C . SER A 1 768 ? -25.430 -17.262 50.383 1.00 89.06 768 SER A C 1
ATOM 5941 O O . SER A 1 768 ? -25.063 -18.227 49.712 1.00 89.06 768 SER A O 1
ATOM 5943 N N . LEU A 1 769 ? -24.821 -16.077 50.308 1.00 91.94 769 LEU A N 1
ATOM 5944 C CA . LEU A 1 769 ? -23.758 -15.760 49.347 1.00 91.94 769 LEU A CA 1
ATOM 5945 C C . LEU A 1 769 ? -22.411 -15.553 50.038 1.00 91.94 769 LEU A C 1
ATOM 5947 O O . LEU A 1 769 ? -22.369 -14.909 51.081 1.00 91.94 769 LEU A O 1
ATOM 5951 N N . ALA A 1 770 ? -21.315 -15.986 49.414 1.00 91.38 770 ALA A N 1
ATOM 5952 C CA . ALA A 1 770 ? -19.974 -15.485 49.717 1.00 91.38 770 ALA A CA 1
ATOM 5953 C C . ALA A 1 770 ? -19.455 -14.605 48.575 1.00 91.38 770 ALA A C 1
ATOM 5955 O O . ALA A 1 770 ? -19.536 -14.994 47.414 1.00 91.38 770 ALA A O 1
ATOM 5956 N N . VAL A 1 771 ? -18.894 -13.443 48.893 1.00 91.50 771 VAL A N 1
ATOM 5957 C CA . VAL A 1 771 ? -18.108 -12.623 47.966 1.00 91.50 771 VAL A CA 1
ATOM 5958 C C . VAL A 1 771 ? -16.651 -12.780 48.363 1.00 91.50 771 VAL A C 1
ATOM 5960 O O . VAL A 1 771 ? -16.277 -12.425 49.476 1.00 91.50 771 VAL A O 1
ATOM 5963 N N . VAL A 1 772 ? -15.846 -13.335 47.467 1.00 90.00 772 VAL A N 1
ATOM 5964 C CA . VAL A 1 772 ? -14.433 -13.634 47.684 1.00 90.00 772 VAL A CA 1
ATOM 5965 C C . VAL A 1 772 ? -13.604 -12.669 46.849 1.00 90.00 772 VAL A C 1
ATOM 5967 O O . VAL A 1 772 ? -13.763 -12.614 45.630 1.00 90.00 772 VAL A O 1
ATOM 5970 N N . SER A 1 773 ? -12.749 -11.888 47.505 1.00 87.00 773 SER A N 1
ATOM 5971 C CA . SER A 1 773 ? -11.927 -10.859 46.861 1.00 87.00 773 SER A CA 1
ATOM 5972 C C . SER A 1 773 ? -10.515 -10.850 47.450 1.00 87.00 773 SER A C 1
ATOM 5974 O O . SER A 1 773 ? -10.365 -11.062 48.651 1.00 87.00 773 SER A O 1
ATOM 5976 N N . PRO A 1 774 ? -9.475 -10.551 46.660 1.00 79.56 774 PRO A N 1
ATOM 5977 C CA . PRO A 1 774 ? -8.122 -10.393 47.180 1.00 79.56 774 PRO A CA 1
ATOM 5978 C C . PRO A 1 774 ? -7.858 -8.997 47.762 1.00 79.56 774 PRO A C 1
ATOM 5980 O O . PRO A 1 774 ? -6.775 -8.734 48.268 1.00 79.56 774 PRO A O 1
ATOM 5983 N N . VAL A 1 775 ? -8.800 -8.057 47.606 1.00 76.12 775 VAL A N 1
ATOM 5984 C CA . VAL A 1 775 ? -8.660 -6.661 48.049 1.00 76.12 775 VAL A CA 1
ATOM 5985 C C . VAL A 1 775 ? -9.977 -6.169 48.650 1.00 76.12 775 VAL A C 1
ATOM 5987 O O . VAL A 1 775 ? -11.052 -6.440 48.107 1.00 76.12 775 VAL A O 1
ATOM 5990 N N . PHE A 1 776 ? -9.897 -5.411 49.748 1.00 77.25 776 PHE A N 1
ATOM 5991 C CA . PHE A 1 776 ? -11.039 -4.707 50.334 1.00 77.25 776 PHE A CA 1
ATOM 5992 C C . PHE A 1 776 ? -11.025 -3.230 49.920 1.00 77.25 776 PHE A C 1
ATOM 5994 O O . PHE A 1 776 ? -10.137 -2.473 50.307 1.00 77.25 776 PHE A O 1
ATOM 6001 N N . ASP A 1 777 ? -12.003 -2.799 49.120 1.00 73.94 777 ASP A N 1
ATOM 6002 C CA . ASP A 1 777 ? -12.169 -1.392 48.746 1.00 73.94 777 ASP A CA 1
ATOM 6003 C C . ASP A 1 777 ? -13.642 -0.952 48.686 1.00 73.94 777 ASP A C 1
ATOM 6005 O O . ASP A 1 777 ? -14.557 -1.741 48.928 1.00 73.94 777 ASP A O 1
ATOM 6009 N N . GLU A 1 778 ? -13.877 0.338 48.402 1.00 75.12 778 GLU A N 1
ATOM 6010 C CA . GLU A 1 778 ? -15.235 0.895 48.320 1.00 75.12 778 GLU A CA 1
ATOM 6011 C C . GLU A 1 778 ? -16.088 0.203 47.258 1.00 75.12 778 GLU A C 1
ATOM 6013 O O . GLU A 1 778 ? -17.285 0.014 47.464 1.00 75.12 778 GLU A O 1
ATOM 6018 N N . SER A 1 779 ? -15.485 -0.198 46.142 1.00 77.62 779 SER A N 1
ATOM 6019 C CA . SER A 1 779 ? -16.209 -0.788 45.028 1.00 77.62 779 SER A CA 1
ATOM 6020 C C . SER A 1 779 ? -16.662 -2.221 45.340 1.00 77.62 779 SER A C 1
ATOM 6022 O O . SER A 1 779 ? -17.809 -2.575 45.058 1.00 77.62 779 SER A O 1
ATOM 6024 N N . VAL A 1 780 ? -15.803 -3.031 45.975 1.00 81.94 780 VAL A N 1
ATOM 6025 C CA . VAL A 1 780 ? -16.140 -4.383 46.463 1.00 81.94 780 VAL A CA 1
ATOM 6026 C C . VAL A 1 780 ? -17.189 -4.312 47.573 1.00 81.94 780 VAL A C 1
ATOM 6028 O O . VAL A 1 780 ? -18.139 -5.098 47.583 1.00 81.94 780 VAL A O 1
ATOM 6031 N N . LEU A 1 781 ? -17.066 -3.340 48.481 1.00 84.06 781 LEU A N 1
ATOM 6032 C CA . LEU A 1 781 ? -18.058 -3.093 49.525 1.00 84.06 781 LEU A CA 1
ATOM 6033 C C . LEU A 1 781 ? -19.426 -2.722 48.936 1.00 84.06 781 LEU A C 1
ATOM 6035 O O . LEU A 1 781 ? -20.444 -3.290 49.331 1.00 84.06 781 LEU A O 1
ATOM 6039 N N . ASP A 1 782 ? -19.463 -1.794 47.979 1.00 82.44 782 ASP A N 1
ATOM 6040 C CA . ASP A 1 782 ? -20.696 -1.385 47.302 1.00 82.44 782 ASP A CA 1
ATOM 6041 C C . ASP A 1 782 ? -21.331 -2.560 46.540 1.00 82.44 782 ASP A C 1
ATOM 6043 O O . ASP A 1 782 ? -22.556 -2.714 46.547 1.00 82.44 782 ASP A O 1
ATOM 6047 N N . PHE A 1 783 ? -20.516 -3.426 45.929 1.00 86.75 783 PHE A N 1
ATOM 6048 C CA . PHE A 1 783 ? -20.977 -4.655 45.284 1.00 86.75 783 PHE A CA 1
ATOM 6049 C C . PHE A 1 783 ? -21.612 -5.632 46.286 1.00 86.75 783 PHE A C 1
ATOM 6051 O O . PHE A 1 783 ? -22.739 -6.085 46.067 1.00 86.75 783 PHE A O 1
ATOM 6058 N N . ALA A 1 784 ? -20.941 -5.907 47.409 1.00 88.06 784 ALA A N 1
ATOM 6059 C CA . ALA A 1 784 ? -21.457 -6.778 48.467 1.00 88.06 784 ALA A CA 1
ATOM 6060 C C . ALA A 1 784 ? -22.760 -6.231 49.075 1.00 88.06 784 ALA A C 1
ATOM 6062 O O . ALA A 1 784 ? -23.736 -6.966 49.228 1.00 88.06 784 ALA A O 1
ATOM 6063 N N . ASN A 1 785 ? -22.819 -4.923 49.335 1.00 87.69 785 ASN A N 1
ATOM 6064 C CA . ASN A 1 785 ? -24.020 -4.244 49.822 1.00 87.69 785 ASN A CA 1
ATOM 6065 C C . ASN A 1 785 ? -25.183 -4.320 48.826 1.00 87.69 785 ASN A C 1
ATOM 6067 O O . ASN A 1 785 ? -26.339 -4.430 49.234 1.00 87.69 785 ASN A O 1
ATOM 6071 N N . MET A 1 786 ? -24.904 -4.269 47.521 1.00 84.50 786 MET A N 1
ATOM 6072 C CA . MET A 1 786 ? -25.945 -4.395 46.505 1.00 84.50 786 MET A CA 1
ATOM 6073 C C . MET A 1 786 ? -26.480 -5.828 46.409 1.00 84.50 786 MET A C 1
ATOM 6075 O O . MET A 1 786 ? -27.687 -6.001 46.250 1.00 84.50 786 MET A O 1
ATOM 6079 N N . LEU A 1 787 ? -25.620 -6.841 46.567 1.00 87.75 787 LEU A N 1
ATOM 6080 C CA . LEU A 1 787 ? -26.032 -8.247 46.657 1.00 87.75 787 LEU A CA 1
ATOM 6081 C C . LEU A 1 787 ? -26.861 -8.538 47.907 1.00 87.75 787 LEU A C 1
ATOM 6083 O O . LEU A 1 787 ? -27.841 -9.272 47.821 1.00 87.75 787 LEU A O 1
ATOM 6087 N N . ALA A 1 788 ? -26.531 -7.904 49.033 1.00 87.06 788 ALA A N 1
ATOM 6088 C CA . ALA A 1 788 ? -27.231 -8.087 50.303 1.00 87.06 788 ALA A CA 1
ATOM 6089 C C . ALA A 1 788 ? -28.715 -7.688 50.252 1.00 87.06 788 ALA A C 1
ATOM 6091 O O . ALA A 1 788 ? -29.492 -8.059 51.124 1.00 87.06 788 ALA A O 1
ATOM 6092 N N . ARG A 1 789 ? -29.145 -6.968 49.212 1.00 83.88 789 ARG A N 1
ATOM 6093 C CA . ARG A 1 789 ? -30.561 -6.649 48.974 1.00 83.88 789 ARG A CA 1
ATOM 6094 C C . ARG A 1 789 ? -31.356 -7.815 48.382 1.00 83.88 789 ARG A C 1
ATOM 6096 O O . ARG A 1 789 ? -32.575 -7.807 48.466 1.00 83.88 789 ARG A O 1
ATOM 6103 N N . PHE A 1 790 ? -30.681 -8.784 47.768 1.00 82.75 790 PHE A N 1
ATOM 6104 C CA . PHE A 1 790 ? -31.299 -9.898 47.042 1.00 82.75 790 PHE A CA 1
ATOM 6105 C C . PHE A 1 790 ? -31.058 -11.256 47.701 1.00 82.75 790 PHE A C 1
ATOM 6107 O O . PHE A 1 790 ? -31.467 -12.270 47.143 1.00 82.75 790 PHE A O 1
ATOM 6114 N N . SER A 1 791 ? -30.386 -11.290 48.851 1.00 84.94 791 SER A N 1
ATOM 6115 C CA . SER A 1 791 ? -30.042 -12.523 49.551 1.00 84.94 791 SER A CA 1
ATOM 6116 C C . SER A 1 791 ? -30.340 -12.426 51.041 1.00 84.94 791 SER A C 1
ATOM 6118 O O . SER A 1 791 ? -30.399 -11.337 51.622 1.00 84.94 791 SER A O 1
ATOM 6120 N N . SER A 1 792 ? -30.502 -13.583 51.678 1.00 84.25 792 SER A N 1
ATOM 6121 C CA . SER A 1 792 ? -30.757 -13.658 53.115 1.00 84.25 792 SER A CA 1
ATOM 6122 C C . SER A 1 792 ? -29.517 -13.237 53.901 1.00 84.25 792 SER A C 1
ATOM 6124 O O . SER A 1 792 ? -29.625 -12.502 54.887 1.00 84.25 792 SER A O 1
ATOM 6126 N N . ARG A 1 793 ? -28.332 -13.636 53.417 1.00 88.19 793 ARG A N 1
ATOM 6127 C CA . ARG A 1 793 ? -27.037 -13.240 53.971 1.00 88.19 793 ARG A CA 1
ATOM 6128 C C . ARG A 1 793 ? -25.953 -13.101 52.903 1.00 88.19 793 ARG A C 1
ATOM 6130 O O . ARG A 1 793 ? -25.973 -13.801 51.888 1.00 88.19 793 ARG A O 1
ATOM 6137 N N . VAL A 1 794 ? -24.996 -12.208 53.151 1.00 90.31 794 VAL A N 1
ATOM 6138 C CA . VAL A 1 794 ? -23.775 -12.040 52.348 1.00 90.31 794 VAL A CA 1
ATOM 6139 C C . VAL A 1 794 ? -22.554 -12.124 53.249 1.00 90.31 794 VAL A C 1
ATOM 6141 O O . VAL A 1 794 ? -22.456 -11.438 54.259 1.00 90.31 794 VAL A O 1
ATOM 6144 N N . LEU A 1 795 ? -21.603 -12.955 52.866 1.00 90.19 795 LEU A N 1
ATOM 6145 C CA . LEU A 1 795 ? -20.346 -13.143 53.558 1.00 90.19 795 LEU A CA 1
ATOM 6146 C C . LEU A 1 795 ? -19.222 -12.594 52.685 1.00 90.19 795 LEU A C 1
ATOM 6148 O O . LEU A 1 795 ? -18.889 -13.178 51.660 1.00 90.19 795 LEU A O 1
ATOM 6152 N N . LEU A 1 796 ? -18.651 -11.458 53.056 1.00 89.19 796 LEU A N 1
ATOM 6153 C CA . LEU A 1 796 ? -17.510 -10.883 52.357 1.00 89.19 796 LEU A CA 1
ATOM 6154 C C . LEU A 1 796 ? -16.227 -11.472 52.950 1.00 89.19 796 LEU A C 1
ATOM 6156 O O . LEU A 1 796 ? -15.894 -11.184 54.096 1.00 89.19 796 LEU A O 1
ATOM 6160 N N . VAL A 1 797 ? -15.527 -12.303 52.183 1.00 87.44 797 VAL A N 1
ATOM 6161 C CA . VAL A 1 797 ? -14.263 -12.928 52.585 1.00 87.44 797 VAL A CA 1
ATOM 6162 C C . VAL A 1 797 ? -13.135 -12.298 51.779 1.00 87.44 797 VAL A C 1
ATOM 6164 O O . VAL A 1 797 ? -13.123 -12.385 50.550 1.00 87.44 797 VAL A O 1
ATOM 6167 N N . VAL A 1 798 ? -12.206 -11.638 52.465 1.00 83.75 798 VAL A N 1
ATOM 6168 C CA . VAL A 1 798 ? -11.112 -10.904 51.825 1.00 83.75 798 VAL A CA 1
ATOM 6169 C C . VAL A 1 798 ? -9.765 -11.499 52.205 1.00 83.75 798 VAL A C 1
ATOM 6171 O O . VAL A 1 798 ? -9.495 -11.676 53.390 1.00 83.75 798 VAL A O 1
ATOM 6174 N N . GLU A 1 799 ? -8.920 -11.763 51.207 1.00 77.88 799 GLU A N 1
ATOM 6175 C CA . GLU A 1 799 ? -7.508 -12.086 51.440 1.00 77.88 799 GLU A CA 1
ATOM 6176 C C . GLU A 1 799 ? -6.756 -10.816 51.866 1.00 77.88 799 GLU A C 1
ATOM 6178 O O . GLU A 1 799 ? -6.781 -9.810 51.158 1.00 77.88 799 GLU A O 1
ATOM 6183 N N . THR A 1 800 ? -6.099 -10.835 53.021 1.00 67.56 800 THR A N 1
ATOM 6184 C CA . THR A 1 800 ? -5.296 -9.722 53.534 1.00 67.56 800 THR A CA 1
ATOM 6185 C C . THR A 1 800 ? -3.836 -10.115 53.616 1.00 67.56 800 THR A C 1
ATOM 6187 O O . THR A 1 800 ? -3.498 -11.131 54.212 1.00 67.56 800 THR A O 1
ATOM 6190 N N . ARG A 1 801 ? -2.956 -9.275 53.064 1.00 58.25 801 ARG A N 1
ATOM 6191 C CA . ARG A 1 801 ? -1.505 -9.378 53.253 1.00 58.25 801 ARG A CA 1
ATOM 6192 C C . ARG A 1 801 ? -1.049 -8.240 54.162 1.00 58.25 801 ARG A C 1
ATOM 6194 O O . ARG A 1 801 ? -1.403 -7.092 53.907 1.00 58.25 801 ARG A O 1
ATOM 6201 N N . ASP A 1 802 ? -0.269 -8.576 55.190 1.00 43.66 802 ASP A N 1
ATOM 6202 C CA . ASP A 1 802 ? 0.166 -7.741 56.333 1.00 43.66 802 ASP A CA 1
ATOM 6203 C C . ASP A 1 802 ? 0.712 -6.319 56.022 1.00 43.66 802 ASP A C 1
ATOM 6205 O O . ASP A 1 802 ? 0.912 -5.533 56.944 1.00 43.66 802 ASP A O 1
ATOM 6209 N N . GLU A 1 803 ? 0.972 -5.948 54.760 1.00 47.31 803 GLU A N 1
ATOM 6210 C CA . GLU A 1 803 ? 1.587 -4.660 54.382 1.00 47.31 803 GLU A CA 1
ATOM 6211 C C . GLU A 1 803 ? 0.595 -3.582 53.874 1.00 47.31 803 GLU A C 1
ATOM 6213 O O . GLU A 1 803 ? 0.976 -2.414 53.795 1.00 47.31 803 GLU A O 1
ATOM 6218 N N . ASP A 1 804 ? -0.671 -3.921 53.579 1.00 47.25 804 ASP A N 1
ATOM 6219 C CA . ASP A 1 804 ? -1.660 -3.007 52.951 1.00 47.25 804 ASP A CA 1
ATOM 6220 C C . ASP A 1 804 ? -2.721 -2.421 53.910 1.00 47.25 804 ASP A C 1
ATOM 6222 O O . ASP A 1 804 ? -3.577 -1.628 53.499 1.00 47.25 804 ASP A O 1
ATOM 6226 N N . THR A 1 805 ? -2.702 -2.783 55.193 1.00 47.16 805 THR A N 1
ATOM 6227 C CA . THR A 1 805 ? -3.736 -2.357 56.146 1.00 47.16 805 THR A CA 1
ATOM 6228 C C . THR A 1 805 ? -3.495 -0.934 56.647 1.00 47.16 805 THR A C 1
ATOM 6230 O O . THR A 1 805 ? -2.795 -0.703 57.634 1.00 47.16 805 THR A O 1
ATOM 6233 N N . ASP A 1 806 ? -4.140 0.044 56.012 1.00 53.47 806 ASP A N 1
ATOM 6234 C CA . ASP A 1 806 ? -4.445 1.320 56.662 1.00 53.47 806 ASP A CA 1
ATOM 6235 C C . ASP A 1 806 ? -5.608 1.067 57.641 1.00 53.47 806 ASP A C 1
ATOM 6237 O O . ASP A 1 806 ? -6.777 1.220 57.280 1.00 53.47 806 ASP A O 1
ATOM 6241 N N . GLU A 1 807 ? -5.301 0.611 58.866 1.00 53.66 807 GLU A N 1
ATOM 6242 C CA . GLU A 1 807 ? -6.283 0.167 59.880 1.00 53.66 807 GLU A CA 1
ATOM 6243 C C . GLU A 1 807 ? -7.460 1.151 60.058 1.00 53.66 807 GLU A C 1
ATOM 6245 O O . GLU A 1 807 ? -8.593 0.750 60.330 1.00 53.66 807 GLU A O 1
ATOM 6250 N N . GLY A 1 808 ? -7.233 2.456 59.858 1.00 54.38 808 GLY A N 1
ATOM 6251 C CA . GLY A 1 808 ? -8.273 3.485 59.939 1.00 54.38 808 GLY A CA 1
ATOM 6252 C C . GLY A 1 808 ? -9.259 3.513 58.761 1.00 54.38 808 GLY A C 1
ATOM 6253 O O . GLY A 1 808 ? -10.398 3.961 58.930 1.00 54.38 808 GLY A O 1
ATOM 6254 N N . ARG A 1 809 ? -8.855 3.057 57.569 1.00 60.38 809 ARG A N 1
ATOM 6255 C CA . ARG A 1 809 ? -9.706 2.978 56.370 1.00 60.38 809 ARG A CA 1
ATOM 6256 C C . ARG A 1 809 ? -10.644 1.777 56.446 1.00 60.38 809 ARG A C 1
ATOM 6258 O O . ARG A 1 809 ? -11.842 1.941 56.216 1.00 60.38 809 ARG A O 1
ATOM 6265 N N . ASP A 1 810 ? -10.132 0.620 56.850 1.00 62.75 810 ASP A N 1
ATOM 6266 C CA . ASP A 1 810 ? -10.912 -0.620 56.923 1.00 62.75 810 ASP A CA 1
ATOM 6267 C C . ASP A 1 810 ? -12.002 -0.553 57.991 1.00 62.75 810 ASP A C 1
ATOM 6269 O O . ASP A 1 810 ? -13.122 -1.009 57.762 1.00 62.75 810 ASP A O 1
ATOM 6273 N N . VAL A 1 811 ? -11.731 0.103 59.124 1.00 63.06 811 VAL A N 1
ATOM 6274 C CA . VAL A 1 811 ? -12.742 0.349 60.166 1.00 63.06 811 VAL A CA 1
ATOM 6275 C C . VAL A 1 811 ? -13.892 1.215 59.634 1.00 63.06 811 VAL A C 1
ATOM 6277 O O . VAL A 1 811 ? -15.055 0.872 59.829 1.00 63.06 811 VAL A O 1
ATOM 6280 N N . ARG A 1 812 ? -13.600 2.287 58.880 1.00 66.00 812 ARG A N 1
ATOM 6281 C CA . ARG A 1 812 ? -14.642 3.151 58.284 1.00 66.00 812 ARG A CA 1
ATOM 6282 C C . ARG A 1 812 ? -15.482 2.439 57.226 1.00 66.00 812 ARG A C 1
ATOM 6284 O O . ARG A 1 812 ? -16.657 2.761 57.058 1.00 66.00 812 ARG A O 1
ATOM 6291 N N . LEU A 1 813 ? -14.875 1.521 56.478 1.00 70.75 813 LEU A N 1
ATOM 6292 C CA . LEU A 1 813 ? -15.568 0.734 55.460 1.00 70.75 813 LEU A CA 1
ATOM 6293 C C . LEU A 1 813 ? -16.423 -0.371 56.088 1.00 70.75 813 LEU A C 1
ATOM 6295 O O . LEU A 1 813 ? -17.540 -0.601 55.629 1.00 70.75 813 LEU A O 1
ATOM 6299 N N . ARG A 1 814 ? -15.959 -0.989 57.181 1.00 74.25 814 ARG A N 1
ATOM 6300 C CA . ARG A 1 814 ? -16.740 -1.965 57.958 1.00 74.25 814 ARG A CA 1
ATOM 6301 C C . ARG A 1 814 ? -18.056 -1.386 58.470 1.00 74.25 814 ARG A C 1
ATOM 6303 O O . ARG A 1 814 ? -19.085 -2.040 58.344 1.00 74.25 814 ARG A O 1
ATOM 6310 N N . ASP A 1 815 ? -18.051 -0.145 58.953 1.00 78.88 815 ASP A N 1
ATOM 6311 C CA . ASP A 1 815 ? -19.262 0.526 59.455 1.00 78.88 815 ASP A CA 1
ATOM 6312 C C . ASP A 1 815 ? -20.336 0.765 58.371 1.00 78.88 815 ASP A C 1
ATOM 6314 O O . ASP A 1 815 ? -21.500 1.020 58.684 1.00 78.88 815 ASP A O 1
ATOM 6318 N N . ARG A 1 816 ? -19.962 0.684 57.086 1.00 83.44 816 ARG A N 1
ATOM 6319 C CA . ARG A 1 816 ? -20.852 0.859 55.926 1.00 83.44 816 ARG A CA 1
ATOM 6320 C C . ARG A 1 816 ? -21.430 -0.457 55.384 1.00 83.44 816 ARG A C 1
ATOM 6322 O O . ARG A 1 816 ? -22.163 -0.409 54.394 1.00 83.44 816 ARG A O 1
ATOM 6329 N N . LEU A 1 817 ? -21.110 -1.611 55.975 1.00 83.94 817 LEU A N 1
ATOM 6330 C CA . LEU A 1 817 ? -21.677 -2.903 55.569 1.00 83.94 817 LEU A CA 1
ATOM 6331 C C . LEU A 1 817 ? -23.185 -2.970 55.849 1.00 83.94 817 LEU A C 1
ATOM 6333 O O . LEU A 1 817 ? -23.688 -2.462 56.854 1.00 83.94 817 LEU A O 1
ATOM 6337 N N . ALA A 1 818 ? -23.919 -3.618 54.947 1.00 84.25 818 ALA A N 1
ATOM 6338 C CA . ALA A 1 818 ? -25.332 -3.915 55.131 1.00 84.25 818 ALA A CA 1
ATOM 6339 C C . ALA A 1 818 ? -25.555 -4.798 56.373 1.00 84.25 818 ALA A C 1
ATOM 6341 O O . ALA A 1 818 ? -24.706 -5.596 56.755 1.00 84.25 818 ALA A O 1
ATOM 6342 N N . LYS A 1 819 ? -26.736 -4.696 56.996 1.00 84.31 819 LYS A N 1
ATOM 6343 C CA . LYS A 1 819 ? -27.042 -5.408 58.255 1.00 84.31 819 LYS A CA 1
ATOM 6344 C C . LYS A 1 819 ? -26.967 -6.935 58.150 1.00 84.31 819 LYS A C 1
ATOM 6346 O O . LYS A 1 819 ? -26.740 -7.597 59.154 1.00 84.31 819 LYS A O 1
ATOM 6351 N N . ASN A 1 820 ? -27.217 -7.478 56.964 1.00 86.31 820 ASN A N 1
ATOM 6352 C CA . ASN A 1 820 ? -27.140 -8.901 56.639 1.00 86.31 820 ASN A CA 1
ATOM 6353 C C . ASN A 1 820 ? -25.845 -9.264 55.887 1.00 86.31 820 ASN A C 1
ATOM 6355 O O . ASN A 1 820 ? -25.773 -10.335 55.284 1.00 86.31 820 ASN A O 1
ATOM 6359 N N . ALA A 1 821 ? -24.837 -8.387 55.921 1.00 87.69 821 ALA A N 1
ATOM 6360 C CA . ALA A 1 821 ? -23.503 -8.646 55.405 1.00 87.69 821 ALA A CA 1
ATOM 6361 C C . ALA A 1 821 ? -22.477 -8.713 56.550 1.00 87.69 821 ALA A C 1
ATOM 6363 O O . ALA A 1 821 ? -22.490 -7.872 57.449 1.00 87.69 821 ALA A O 1
ATOM 6364 N N . SER A 1 822 ? -21.571 -9.688 56.513 1.00 86.88 822 SER A N 1
ATOM 6365 C CA . SER A 1 822 ? -20.433 -9.798 57.438 1.00 86.88 822 SER A CA 1
ATOM 6366 C C . SER A 1 822 ? -19.109 -9.784 56.675 1.00 86.88 822 SER A C 1
ATOM 6368 O O . SER A 1 822 ? -19.047 -10.222 55.529 1.00 86.88 822 SER A O 1
ATOM 6370 N N . LEU A 1 823 ? -18.050 -9.259 57.298 1.00 85.94 823 LEU A N 1
ATOM 6371 C CA . LEU A 1 823 ? -16.698 -9.226 56.733 1.00 85.94 823 LEU A CA 1
ATOM 6372 C C . LEU A 1 823 ? -15.783 -10.169 57.508 1.00 85.94 823 LEU A C 1
ATOM 6374 O O . LEU A 1 823 ? -15.681 -10.069 58.731 1.00 85.94 823 LEU A O 1
ATOM 6378 N N . HIS A 1 824 ? -15.072 -11.018 56.777 1.00 83.25 824 HIS A N 1
ATOM 6379 C CA . HIS A 1 824 ? -14.062 -11.928 57.292 1.00 83.25 824 HIS A CA 1
ATOM 6380 C C . HIS A 1 824 ? -12.766 -11.733 56.514 1.00 83.25 824 HIS A C 1
ATOM 6382 O O . HIS A 1 824 ? -12.773 -11.669 55.287 1.00 83.25 824 HIS A O 1
ATOM 6388 N N . LEU A 1 825 ? -11.662 -11.613 57.242 1.00 80.12 825 LEU A N 1
ATOM 6389 C CA . LEU A 1 825 ? -10.330 -11.498 56.663 1.00 80.12 825 LEU A CA 1
ATOM 6390 C C . LEU A 1 825 ? -9.630 -12.855 56.772 1.00 80.12 825 LEU A C 1
ATOM 6392 O O . LEU A 1 825 ? -9.763 -13.524 57.798 1.00 80.12 825 LEU A O 1
ATOM 6396 N N . THR A 1 826 ? -8.924 -13.255 55.720 1.00 77.31 826 THR A N 1
ATOM 6397 C CA . THR A 1 826 ? -8.123 -14.484 55.651 1.00 77.31 826 THR A CA 1
ATOM 6398 C C . THR A 1 826 ? -6.744 -14.170 55.088 1.00 77.31 826 THR A C 1
ATOM 6400 O O . THR A 1 826 ? -6.605 -13.238 54.307 1.00 77.31 826 THR A O 1
ATOM 6403 N N . ASP A 1 827 ? -5.731 -14.948 55.450 1.00 71.81 827 ASP A N 1
ATOM 6404 C CA . ASP A 1 827 ? -4.366 -14.739 54.952 1.00 71.81 827 ASP A CA 1
ATOM 6405 C C . ASP A 1 827 ? -4.166 -15.334 53.545 1.00 71.81 827 ASP A C 1
ATOM 6407 O O . ASP A 1 827 ? -3.337 -14.854 52.775 1.00 71.81 827 ASP A O 1
ATOM 6411 N N . ASP A 1 828 ? -4.916 -16.394 53.215 1.00 73.44 828 ASP A N 1
ATOM 6412 C CA . ASP A 1 828 ? -4.802 -17.151 51.963 1.00 73.44 828 ASP A CA 1
ATOM 6413 C C . ASP A 1 828 ? -6.097 -17.947 51.674 1.00 73.44 828 ASP A C 1
ATOM 6415 O O . ASP A 1 828 ? -6.867 -18.273 52.585 1.00 73.44 828 ASP A O 1
ATOM 6419 N N . PHE A 1 829 ? -6.323 -18.284 50.403 1.00 72.81 829 PHE A N 1
ATOM 6420 C CA . PHE A 1 829 ? -7.423 -19.117 49.900 1.00 72.81 829 PHE A CA 1
ATOM 6421 C C . PHE A 1 829 ? -6.978 -20.507 49.418 1.00 72.81 829 PHE A C 1
ATOM 6423 O O . PHE A 1 829 ? -7.715 -21.189 48.703 1.00 72.81 829 PHE A O 1
ATOM 6430 N N . SER A 1 830 ? -5.798 -20.985 49.818 1.00 73.31 830 SER A N 1
ATOM 6431 C CA . SER A 1 830 ? -5.387 -22.359 49.521 1.00 73.31 830 SER A CA 1
ATOM 6432 C C . SER A 1 830 ? -6.215 -23.408 50.276 1.00 73.31 830 SER A C 1
ATOM 6434 O O . SER A 1 830 ? -6.777 -23.165 51.348 1.00 73.31 830 SER A O 1
ATOM 6436 N N . THR A 1 831 ? -6.245 -24.635 49.748 1.00 71.19 831 THR A N 1
ATOM 6437 C CA . THR A 1 831 ? -6.932 -25.788 50.368 1.00 71.19 831 THR A CA 1
ATOM 6438 C C . THR A 1 831 ? -6.475 -26.060 51.802 1.00 71.19 831 THR A C 1
ATOM 6440 O O . THR A 1 831 ? -7.214 -26.629 52.599 1.00 71.19 831 THR A O 1
ATOM 6443 N N . THR A 1 832 ? -5.255 -25.643 52.138 1.00 69.12 832 THR A N 1
ATOM 6444 C CA . THR A 1 832 ? -4.661 -25.709 53.475 1.00 69.12 832 THR A CA 1
ATOM 6445 C C . THR A 1 832 ? -5.259 -24.713 54.467 1.00 69.12 832 THR A C 1
ATOM 6447 O O . THR A 1 832 ? -5.306 -25.018 55.656 1.00 69.12 832 THR A O 1
ATOM 6450 N N . PHE A 1 833 ? -5.727 -23.552 54.000 1.00 72.06 833 PHE A N 1
ATOM 6451 C CA . PHE A 1 833 ? -6.227 -22.460 54.842 1.00 72.06 833 PHE A CA 1
ATOM 6452 C C . PHE A 1 833 ? -7.757 -22.325 54.828 1.00 72.06 833 PHE A C 1
ATOM 6454 O O . PHE A 1 833 ? -8.323 -21.827 55.793 1.00 72.06 833 PHE A O 1
ATOM 6461 N N . LEU A 1 834 ? -8.473 -22.871 53.839 1.00 79.38 834 LEU A N 1
ATOM 6462 C CA . LEU A 1 834 ? -9.948 -22.907 53.859 1.00 79.38 834 LEU A CA 1
ATOM 6463 C C . LEU A 1 834 ? -10.572 -23.506 55.146 1.00 79.38 834 LEU A C 1
ATOM 6465 O O . LEU A 1 834 ? -11.574 -22.960 55.615 1.00 79.38 834 LEU A O 1
ATOM 6469 N N . PRO A 1 835 ? -9.996 -24.546 55.793 1.00 79.50 835 PRO A N 1
ATOM 6470 C CA . PRO A 1 835 ? -10.488 -25.009 57.092 1.00 79.50 835 PRO A CA 1
ATOM 6471 C C . PRO A 1 835 ? -10.412 -23.954 58.211 1.00 79.50 835 PRO A C 1
ATOM 6473 O O . PRO A 1 835 ? -11.234 -23.983 59.126 1.00 79.50 835 PRO A O 1
ATOM 6476 N N . SER A 1 836 ? -9.450 -23.019 58.173 1.00 76.00 836 SER A N 1
ATOM 6477 C CA . SER A 1 836 ? -9.351 -21.951 59.181 1.00 76.00 836 SER A CA 1
ATOM 6478 C C . SER A 1 836 ? -10.457 -20.908 58.989 1.00 76.00 836 SER A C 1
ATOM 6480 O O . SER A 1 836 ? -11.059 -20.461 59.972 1.00 76.00 836 SER A O 1
ATOM 6482 N N . VAL A 1 837 ? -10.800 -20.601 57.735 1.00 76.75 837 VAL A N 1
ATOM 6483 C CA . VAL A 1 837 ? -11.946 -19.754 57.378 1.00 76.75 837 VAL A CA 1
ATOM 6484 C C . VAL A 1 837 ? -13.247 -20.382 57.876 1.00 76.75 837 VAL A C 1
ATOM 6486 O O . VAL A 1 837 ? -14.024 -19.703 58.536 1.00 76.75 837 VAL A O 1
ATOM 6489 N N . ASP A 1 838 ? -13.448 -21.685 57.674 1.00 79.31 838 ASP A N 1
ATOM 6490 C CA . ASP A 1 838 ? -14.633 -22.392 58.183 1.00 79.31 838 ASP A CA 1
ATOM 6491 C C . ASP A 1 838 ? -14.679 -22.437 59.722 1.00 79.31 838 ASP A C 1
ATOM 6493 O O . ASP A 1 838 ? -15.717 -22.213 60.340 1.00 79.31 838 ASP A O 1
ATOM 6497 N N . SER A 1 839 ? -13.531 -22.628 60.380 1.00 78.38 839 SER A N 1
ATOM 6498 C CA . SER A 1 839 ? -13.470 -22.630 61.849 1.00 78.38 839 SER A CA 1
ATOM 6499 C C . SER A 1 839 ? -13.768 -21.261 62.478 1.00 78.38 839 SER A C 1
ATOM 6501 O O . SER A 1 839 ? -14.367 -21.187 63.552 1.00 78.38 839 SER A O 1
ATOM 6503 N N . SER A 1 840 ? -13.362 -20.174 61.813 1.00 76.44 840 SER A N 1
ATOM 6504 C CA . SER A 1 840 ? -13.604 -18.793 62.252 1.00 76.44 840 SER A CA 1
ATOM 6505 C C . SER A 1 840 ? -14.972 -18.268 61.809 1.00 76.44 840 SER A C 1
ATOM 6507 O O . SER A 1 840 ? -15.528 -17.366 62.439 1.00 76.44 840 SER A O 1
ATOM 6509 N N . CYS A 1 841 ? -15.536 -18.860 60.758 1.00 78.12 841 CYS A N 1
ATOM 6510 C CA . CYS A 1 841 ? -16.830 -18.549 60.182 1.00 78.12 841 CYS A CA 1
ATOM 6511 C C . CYS A 1 841 ? -17.565 -19.862 59.842 1.00 78.12 841 CYS A C 1
ATOM 6513 O O . CYS A 1 841 ? -17.581 -20.265 58.681 1.00 78.12 841 CYS A O 1
ATOM 6515 N N . PRO A 1 842 ? -18.242 -20.513 60.815 1.00 77.81 842 PRO A N 1
ATOM 6516 C CA . PRO A 1 842 ? -18.987 -21.775 60.587 1.00 77.81 842 PRO A CA 1
ATOM 6517 C C . PRO A 1 842 ? -20.108 -21.631 59.545 1.00 77.81 842 PRO A C 1
ATOM 6519 O O . PRO A 1 842 ? -20.663 -22.569 58.982 1.00 77.81 842 PRO A O 1
ATOM 6522 N N . GLU A 1 843 ? -20.472 -20.378 59.354 1.00 80.06 843 GLU A N 1
ATOM 6523 C CA . GLU A 1 843 ? -21.380 -19.810 58.394 1.00 80.06 843 GLU A CA 1
ATOM 6524 C C . GLU A 1 843 ? -20.921 -19.957 56.932 1.00 80.06 843 GLU A C 1
ATOM 6526 O O . GLU A 1 843 ? -21.762 -19.889 56.034 1.00 80.06 843 GLU A O 1
ATOM 6531 N N . PHE A 1 844 ? -19.625 -20.181 56.697 1.00 83.50 844 PHE A N 1
ATOM 6532 C CA . PHE A 1 844 ? -19.007 -20.342 55.383 1.00 83.50 844 PHE A CA 1
ATOM 6533 C C . PHE A 1 844 ? -19.365 -21.685 54.735 1.00 83.50 844 PHE A C 1
ATOM 6535 O O . PHE A 1 844 ? -19.771 -21.689 53.579 1.00 83.50 844 PHE A O 1
ATOM 6542 N N . ALA A 1 845 ? -19.354 -22.808 55.465 1.00 82.31 845 ALA A N 1
ATOM 6543 C CA . ALA A 1 845 ? -19.813 -24.104 54.937 1.00 82.31 845 ALA A CA 1
ATOM 6544 C C . ALA A 1 845 ? -21.299 -24.119 54.516 1.00 82.31 845 ALA A C 1
ATOM 6546 O O . ALA A 1 845 ? -21.753 -25.019 53.807 1.00 82.31 845 ALA A O 1
ATOM 6547 N N . ALA A 1 846 ? -22.083 -23.126 54.946 1.00 83.38 846 ALA A N 1
ATOM 6548 C CA . ALA A 1 846 ? -23.508 -23.035 54.663 1.00 83.38 846 ALA A CA 1
ATOM 6549 C C . ALA A 1 846 ? -23.863 -22.189 53.426 1.00 83.38 846 ALA A C 1
ATOM 6551 O O . ALA A 1 846 ? -25.054 -22.021 53.167 1.00 83.38 846 ALA A O 1
ATOM 6552 N N . ILE A 1 847 ? -22.898 -21.673 52.659 1.00 89.12 847 ILE A N 1
ATOM 6553 C CA . ILE A 1 847 ? -23.191 -20.836 51.481 1.00 89.12 847 ILE A CA 1
ATOM 6554 C C . ILE A 1 847 ? -23.750 -21.642 50.303 1.00 89.12 847 ILE A C 1
ATOM 6556 O O . ILE A 1 847 ? -23.358 -22.779 50.051 1.00 89.12 847 ILE A O 1
ATOM 6560 N N . ASP A 1 848 ? -24.656 -21.024 49.551 1.00 87.56 848 ASP A N 1
ATOM 6561 C CA . ASP A 1 848 ? -25.247 -21.595 48.338 1.00 87.56 848 ASP A CA 1
ATOM 6562 C C . ASP A 1 848 ? -24.470 -21.190 47.082 1.00 87.56 848 ASP A C 1
ATOM 6564 O O . ASP A 1 848 ? -24.389 -21.949 46.112 1.00 87.56 848 ASP A O 1
ATOM 6568 N N . ARG A 1 849 ? -23.864 -19.997 47.096 1.00 90.56 849 ARG A N 1
ATOM 6569 C CA . ARG A 1 849 ? -23.176 -19.427 45.936 1.00 90.56 849 ARG A CA 1
ATOM 6570 C C . ARG A 1 849 ? -21.969 -18.595 46.361 1.00 90.56 849 ARG A C 1
ATOM 6572 O O . ARG A 1 849 ? -22.067 -17.765 47.263 1.00 90.56 849 ARG A O 1
ATOM 6579 N N . ALA A 1 850 ? -20.841 -18.796 45.686 1.00 91.12 850 ALA A N 1
ATOM 6580 C CA . ALA A 1 850 ? -19.616 -18.029 45.892 1.00 91.12 850 ALA A CA 1
ATOM 6581 C C . ALA A 1 850 ? -19.311 -17.188 44.647 1.00 91.12 850 ALA A C 1
ATOM 6583 O O . ALA A 1 850 ? -19.308 -17.700 43.528 1.00 91.12 850 ALA A O 1
ATOM 6584 N N . VAL A 1 851 ? -19.077 -15.893 44.845 1.00 92.31 851 VAL A N 1
ATOM 6585 C CA . VAL A 1 851 ? -18.748 -14.916 43.807 1.00 92.31 851 VAL A CA 1
ATOM 6586 C C . VAL A 1 851 ? -17.297 -14.499 43.985 1.00 92.31 851 VAL A C 1
ATOM 6588 O O . VAL A 1 851 ? -16.964 -13.818 44.949 1.00 92.31 851 VAL A O 1
ATOM 6591 N N . ILE A 1 852 ? -16.445 -14.908 43.057 1.00 91.12 852 ILE A N 1
ATOM 6592 C CA . ILE A 1 852 ? -15.007 -14.658 43.069 1.00 91.12 852 ILE A CA 1
ATOM 6593 C C . ILE A 1 852 ? -14.731 -13.446 42.184 1.00 91.12 852 ILE A C 1
ATOM 6595 O O . ILE A 1 852 ? -15.033 -13.452 40.987 1.00 91.12 852 ILE A O 1
ATOM 6599 N N . ILE A 1 853 ? -14.177 -12.403 42.789 1.00 87.19 853 ILE A N 1
ATOM 6600 C CA . ILE A 1 853 ? -13.831 -11.140 42.142 1.00 87.19 853 ILE A CA 1
ATOM 6601 C C . ILE A 1 853 ? -12.311 -11.072 42.024 1.00 87.19 853 ILE A C 1
ATOM 6603 O O . ILE A 1 853 ? -11.612 -11.202 43.025 1.00 87.19 853 ILE A O 1
ATOM 6607 N N . GLY A 1 854 ? -11.795 -10.868 40.812 1.00 77.44 854 GLY A N 1
ATOM 6608 C CA . GLY A 1 854 ? -10.364 -10.654 40.600 1.00 77.44 854 GLY A CA 1
ATOM 6609 C C . GLY A 1 854 ? -9.951 -9.219 40.942 1.00 77.44 854 GLY A C 1
ATOM 6610 O O . GLY A 1 854 ? -10.787 -8.326 41.070 1.00 77.44 854 GLY A O 1
ATOM 6611 N N . SER A 1 855 ? -8.650 -8.948 41.053 1.00 68.31 855 SER A N 1
ATOM 6612 C CA . SER A 1 855 ? -8.151 -7.574 41.206 1.00 68.31 855 SER A CA 1
ATOM 6613 C C . SER A 1 855 ? -6.799 -7.375 40.535 1.00 68.31 855 SER A C 1
ATOM 6615 O O . SER A 1 855 ? -5.859 -8.111 40.819 1.00 68.31 855 SER A O 1
ATOM 6617 N N . ASP A 1 856 ? -6.666 -6.311 39.736 1.00 57.25 856 ASP A N 1
ATOM 6618 C CA . ASP A 1 856 ? -5.375 -5.879 39.173 1.00 57.25 856 ASP A CA 1
ATOM 6619 C C . ASP A 1 856 ? -4.488 -5.210 40.237 1.00 57.25 856 ASP A C 1
ATOM 6621 O O . ASP A 1 856 ? -3.288 -5.013 40.035 1.00 57.25 856 ASP A O 1
ATOM 6625 N N . ARG A 1 857 ? -5.060 -4.839 41.394 1.00 55.22 857 ARG A N 1
ATOM 6626 C CA . ARG A 1 857 ? -4.313 -4.188 42.480 1.00 55.22 857 ARG A CA 1
ATOM 6627 C C . ARG A 1 857 ? -3.409 -5.154 43.246 1.00 55.22 857 ARG A C 1
ATOM 6629 O O . ARG A 1 857 ? -2.449 -4.687 43.851 1.00 55.22 857 ARG A O 1
ATOM 6636 N N . LEU A 1 858 ? -3.629 -6.470 43.134 1.00 48.84 858 LEU A N 1
ATOM 6637 C CA . LEU A 1 858 ? -2.707 -7.506 43.633 1.00 48.84 858 LEU A CA 1
ATOM 6638 C C . LEU A 1 858 ? -1.275 -7.319 43.103 1.00 48.84 858 LEU A C 1
ATOM 6640 O O . LEU A 1 858 ? -0.311 -7.709 43.756 1.00 48.84 858 LEU A O 1
ATOM 6644 N N . HIS A 1 859 ? -1.123 -6.726 41.917 1.00 47.22 859 HIS A N 1
ATOM 6645 C CA . HIS A 1 859 ? 0.178 -6.487 41.292 1.00 47.22 859 HIS A CA 1
ATOM 6646 C C . HIS A 1 859 ? 0.843 -5.173 41.734 1.00 47.22 859 HIS A C 1
ATOM 6648 O O . HIS A 1 859 ? 2.011 -4.954 41.424 1.00 47.22 859 HIS A O 1
ATOM 6654 N N . GLN A 1 860 ? 0.129 -4.290 42.444 1.00 44.72 860 GLN A N 1
ATOM 6655 C CA . GLN A 1 860 ? 0.609 -2.943 42.780 1.00 44.72 860 GLN A CA 1
ATOM 6656 C C . GLN A 1 860 ? 1.167 -2.817 44.202 1.00 44.72 860 GLN A C 1
ATOM 6658 O O . GLN A 1 860 ? 2.038 -1.974 44.416 1.00 44.72 860 GLN A O 1
ATOM 6663 N N . SER A 1 861 ? 0.719 -3.635 45.161 1.00 37.59 861 SER A N 1
ATOM 6664 C CA . SER A 1 861 ? 1.159 -3.509 46.559 1.00 37.59 861 SER A CA 1
ATOM 6665 C C . SER A 1 861 ? 2.471 -4.210 46.888 1.00 37.59 861 SER A C 1
ATOM 6667 O O . SER A 1 861 ? 3.098 -3.900 47.893 1.00 37.59 861 SER A O 1
ATOM 6669 N N . THR A 1 862 ? 2.958 -5.105 46.027 1.00 39.12 862 THR A N 1
ATOM 6670 C CA . THR A 1 862 ? 4.115 -5.939 46.378 1.00 39.12 862 THR A CA 1
ATOM 6671 C C . THR A 1 862 ? 5.445 -5.192 46.397 1.00 39.12 862 THR A C 1
ATOM 6673 O O . THR A 1 862 ? 6.418 -5.767 46.881 1.00 39.12 862 THR A O 1
ATOM 6676 N N . GLY A 1 863 ? 5.552 -3.976 45.833 1.00 38.72 863 GLY A N 1
ATOM 6677 C CA . GLY A 1 863 ? 6.809 -3.202 45.741 1.00 38.72 863 GLY A CA 1
ATOM 6678 C C . GLY A 1 863 ? 7.978 -3.938 45.059 1.00 38.72 863 GLY A C 1
ATOM 6679 O O . GLY A 1 863 ? 9.064 -3.388 44.878 1.00 38.72 863 GLY A O 1
ATOM 6680 N N . ARG A 1 864 ? 7.760 -5.193 44.667 1.00 34.50 864 ARG A N 1
ATOM 6681 C CA . ARG A 1 864 ? 8.685 -6.091 44.019 1.00 34.50 864 ARG A CA 1
ATOM 6682 C C . ARG A 1 864 ? 8.429 -5.934 42.540 1.00 34.50 864 ARG A C 1
ATOM 6684 O O . ARG A 1 864 ? 7.360 -6.260 42.037 1.00 34.50 864 ARG A O 1
ATOM 6691 N N . THR A 1 865 ? 9.455 -5.481 41.840 1.00 32.47 865 THR A N 1
ATOM 6692 C CA . THR A 1 865 ? 9.653 -5.694 40.408 1.00 32.47 865 THR A CA 1
ATOM 6693 C C . THR A 1 865 ? 9.757 -7.196 40.107 1.00 32.47 865 THR A C 1
ATOM 6695 O O . THR A 1 865 ? 10.791 -7.669 39.655 1.00 32.47 865 THR A O 1
ATOM 6698 N N . ILE A 1 866 ? 8.711 -7.972 40.391 1.00 33.59 866 ILE A N 1
ATOM 6699 C CA . ILE A 1 866 ? 8.476 -9.264 39.748 1.00 33.59 866 ILE A CA 1
ATOM 6700 C C . ILE A 1 866 ? 7.549 -8.929 38.585 1.00 33.59 866 ILE A C 1
ATOM 6702 O O . ILE A 1 866 ? 6.343 -9.132 38.628 1.00 33.59 866 ILE A O 1
ATOM 6706 N N . ALA A 1 867 ? 8.135 -8.297 37.572 1.00 35.19 867 ALA A N 1
ATOM 6707 C CA . ALA A 1 867 ? 7.487 -8.032 36.295 1.00 35.19 867 ALA A CA 1
ATOM 6708 C C . ALA A 1 867 ? 7.528 -9.270 35.374 1.00 35.19 867 ALA A C 1
ATOM 6710 O O . ALA A 1 867 ? 7.259 -9.136 34.186 1.00 35.19 867 ALA A O 1
ATOM 6711 N N . GLU A 1 868 ? 7.898 -10.445 35.902 1.00 35.94 868 GLU A N 1
ATOM 6712 C CA . GLU A 1 868 ? 8.270 -11.605 35.085 1.00 35.94 868 GLU A CA 1
ATOM 6713 C C . GLU A 1 868 ? 7.481 -12.903 35.349 1.00 35.94 868 GLU A C 1
ATOM 6715 O O . GLU A 1 868 ? 7.656 -13.806 34.550 1.00 35.94 868 GLU A O 1
ATOM 6720 N N . ASP A 1 869 ? 6.595 -13.035 36.357 1.00 36.03 869 ASP A N 1
ATOM 6721 C CA . ASP A 1 869 ? 6.087 -14.389 36.716 1.00 36.03 869 ASP A CA 1
ATOM 6722 C C . ASP A 1 869 ? 4.592 -14.553 37.089 1.00 36.03 869 ASP A C 1
ATOM 6724 O O . ASP A 1 869 ? 4.203 -15.603 37.598 1.00 36.03 869 ASP A O 1
ATOM 6728 N N . ILE A 1 870 ? 3.706 -13.589 36.810 1.00 44.06 870 ILE A N 1
ATOM 6729 C CA . ILE A 1 870 ? 2.253 -13.881 36.768 1.00 44.06 870 ILE A CA 1
ATOM 6730 C C . ILE A 1 870 ? 1.699 -13.337 35.452 1.00 44.06 870 ILE A C 1
ATOM 6732 O O . ILE A 1 870 ? 1.259 -12.195 35.351 1.00 44.06 870 ILE A O 1
ATOM 6736 N N . ASP A 1 871 ? 1.788 -14.165 34.412 1.00 53.19 871 ASP A N 1
ATOM 6737 C CA . ASP A 1 871 ? 1.440 -13.822 33.031 1.00 53.19 871 ASP A CA 1
ATOM 6738 C C . ASP A 1 871 ? -0.069 -13.612 32.801 1.00 53.19 871 ASP A C 1
ATOM 6740 O O . ASP A 1 871 ? -0.458 -13.152 31.719 1.00 53.19 871 ASP A O 1
ATOM 6744 N N . ASN A 1 872 ? -0.941 -13.934 33.768 1.00 65.81 872 ASN A N 1
ATOM 6745 C CA . ASN A 1 872 ? -2.392 -13.969 33.579 1.00 65.81 872 ASN A CA 1
ATOM 6746 C C . ASN A 1 872 ? -3.193 -13.393 34.780 1.00 65.81 872 ASN A C 1
ATOM 6748 O O . ASN A 1 872 ? -3.118 -13.919 35.889 1.00 65.81 872 ASN A O 1
ATOM 6752 N N . PRO A 1 873 ? -4.025 -12.347 34.570 1.00 65.88 873 PRO A N 1
ATOM 6753 C CA . PRO A 1 873 ? -4.795 -11.689 35.635 1.00 65.88 873 PRO A CA 1
ATOM 6754 C C . PRO A 1 873 ? -5.893 -12.573 36.248 1.00 65.88 873 PRO A C 1
ATOM 6756 O O . PRO A 1 873 ? -6.420 -12.241 37.308 1.00 65.88 873 PRO A O 1
ATOM 6759 N N . ASP A 1 874 ? -6.240 -13.691 35.603 1.00 78.50 874 ASP A N 1
ATOM 6760 C CA . ASP A 1 874 ? -7.258 -14.621 36.097 1.00 78.50 874 ASP A CA 1
ATOM 6761 C C . ASP A 1 874 ? -6.690 -15.714 37.024 1.00 78.50 874 ASP A C 1
ATOM 6763 O O . ASP A 1 874 ? -7.469 -16.439 37.643 1.00 78.50 874 ASP A O 1
ATOM 6767 N N . ASP A 1 875 ? -5.363 -15.842 37.157 1.00 79.62 875 ASP A N 1
ATOM 6768 C CA . ASP A 1 875 ? -4.727 -16.980 37.845 1.00 79.62 875 ASP A CA 1
ATOM 6769 C C . ASP A 1 875 ? -5.155 -17.098 39.311 1.00 79.62 875 ASP A C 1
ATOM 6771 O O . ASP A 1 875 ? -5.477 -18.191 39.779 1.00 79.62 875 ASP A O 1
ATOM 6775 N N . TRP A 1 876 ? -5.218 -15.974 40.033 1.00 82.62 876 TRP A N 1
ATOM 6776 C CA . TRP A 1 876 ? -5.679 -15.963 41.424 1.00 82.62 876 TRP A CA 1
ATOM 6777 C C . TRP A 1 876 ? -7.142 -16.414 41.529 1.00 82.62 876 TRP A C 1
ATOM 6779 O O . TRP A 1 876 ? -7.472 -17.267 42.351 1.00 82.62 876 TRP A O 1
ATOM 6789 N N . ALA A 1 877 ? -8.018 -15.894 40.663 1.00 85.44 877 ALA A N 1
ATOM 6790 C CA . ALA A 1 877 ? -9.441 -16.220 40.691 1.00 85.44 877 ALA A CA 1
ATOM 6791 C C . ALA A 1 877 ? -9.688 -17.699 40.346 1.00 85.44 877 ALA A C 1
ATOM 6793 O O . ALA A 1 877 ? -10.486 -18.360 41.013 1.00 85.44 877 ALA A O 1
ATOM 6794 N N . MET A 1 878 ? -8.954 -18.236 39.365 1.00 85.88 878 MET A N 1
ATOM 6795 C CA . MET A 1 878 ? -9.011 -19.647 38.976 1.00 85.88 878 MET A CA 1
ATOM 6796 C C . MET A 1 878 ? -8.501 -20.562 40.095 1.00 85.88 878 MET A C 1
ATOM 6798 O O . MET A 1 878 ? -9.182 -21.528 40.441 1.00 85.88 878 MET A O 1
ATOM 6802 N N . CYS A 1 879 ? -7.359 -20.240 40.715 1.00 85.88 879 CYS A N 1
ATOM 6803 C CA . CYS A 1 879 ? -6.826 -20.998 41.854 1.00 85.88 879 CYS A CA 1
ATOM 6804 C C . CYS A 1 879 ? -7.811 -21.025 43.030 1.00 85.88 879 CYS A C 1
ATOM 6806 O O . CYS A 1 879 ? -8.089 -22.092 43.582 1.00 85.88 879 CYS A O 1
ATOM 6808 N N . THR A 1 880 ? -8.392 -19.875 43.375 1.00 87.31 880 THR A N 1
ATOM 6809 C CA . THR A 1 880 ? -9.401 -19.762 44.435 1.00 87.31 880 THR A CA 1
ATOM 6810 C C . THR A 1 880 ? -10.656 -20.567 44.101 1.00 87.31 880 THR A C 1
ATOM 6812 O O . THR A 1 880 ? -11.177 -21.282 44.957 1.00 87.31 880 THR A O 1
ATOM 6815 N N . ALA A 1 881 ? -11.121 -20.536 42.849 1.00 88.31 881 ALA A N 1
ATOM 6816 C CA . ALA A 1 881 ? -12.263 -21.337 42.413 1.00 88.31 881 ALA A CA 1
ATOM 6817 C C . ALA A 1 881 ? -11.997 -22.843 42.552 1.00 88.31 881 ALA A C 1
ATOM 6819 O O . ALA A 1 881 ? -12.845 -23.575 43.065 1.00 88.31 881 ALA A O 1
ATOM 6820 N N . MET A 1 882 ? -10.804 -23.299 42.157 1.00 87.69 882 MET A N 1
ATOM 6821 C CA . MET A 1 882 ? -10.379 -24.692 42.314 1.00 87.69 882 MET A CA 1
ATOM 6822 C C . MET A 1 882 ? -10.307 -25.098 43.788 1.00 87.69 882 MET A C 1
ATOM 6824 O O . MET A 1 882 ? -10.803 -26.165 44.155 1.00 87.69 882 MET A O 1
ATOM 6828 N N . ALA A 1 883 ? -9.748 -24.239 44.645 1.00 87.94 883 ALA A N 1
ATOM 6829 C CA . ALA A 1 883 ? -9.671 -24.489 46.079 1.00 87.94 883 ALA A CA 1
ATOM 6830 C C . ALA A 1 883 ? -11.073 -24.628 46.693 1.00 87.94 883 ALA A C 1
ATOM 6832 O O . ALA A 1 883 ? -11.349 -25.627 47.361 1.00 87.94 883 ALA A O 1
ATOM 6833 N N . LEU A 1 884 ? -11.992 -23.707 46.383 1.00 88.31 884 LEU A N 1
ATOM 6834 C CA . LEU A 1 884 ? -13.384 -23.763 46.841 1.00 88.31 884 LEU A CA 1
ATOM 6835 C C . LEU A 1 884 ? -14.125 -24.997 46.326 1.00 88.31 884 LEU A C 1
ATOM 6837 O O . LEU A 1 884 ? -14.890 -25.595 47.078 1.00 88.31 884 LEU A O 1
ATOM 6841 N N . ARG A 1 885 ? -13.897 -25.408 45.071 1.00 88.56 885 ARG A N 1
ATOM 6842 C CA . ARG A 1 885 ? -14.503 -26.622 44.501 1.00 88.56 885 ARG A CA 1
ATOM 6843 C C . ARG A 1 885 ? -13.980 -27.899 45.163 1.00 88.56 885 ARG A C 1
ATOM 6845 O O . ARG A 1 885 ? -14.727 -28.862 45.295 1.00 88.56 885 ARG A O 1
ATOM 6852 N N . SER A 1 886 ? -12.716 -27.905 45.586 1.00 87.50 886 SER A N 1
ATOM 6853 C CA . SER A 1 886 ? -12.085 -29.042 46.270 1.00 87.50 886 SER A CA 1
ATOM 6854 C C . SER A 1 886 ? -12.408 -29.139 47.767 1.00 87.50 886 SER A C 1
ATOM 6856 O O . SER A 1 886 ? -12.114 -30.154 48.394 1.00 87.50 886 SER A O 1
ATOM 6858 N N . PHE A 1 887 ? -13.009 -28.101 48.355 1.00 87.62 887 PHE A N 1
ATOM 6859 C CA . PHE A 1 887 ? -13.312 -28.058 49.781 1.00 87.62 887 PHE A CA 1
ATOM 6860 C C . PHE A 1 887 ? -14.603 -28.836 50.091 1.00 87.62 887 PHE A C 1
ATOM 6862 O O . PHE A 1 887 ? -15.704 -28.390 49.754 1.00 87.62 887 PHE A O 1
ATOM 6869 N N . GLU A 1 888 ? -14.460 -30.005 50.730 1.00 84.06 888 GLU A N 1
ATOM 6870 C CA . GLU A 1 888 ? -15.563 -30.939 51.027 1.00 84.06 888 GLU A CA 1
ATOM 6871 C C . GLU A 1 888 ? -16.761 -30.305 51.765 1.00 84.06 888 GLU A C 1
ATOM 6873 O O . GLU A 1 888 ? -17.892 -30.589 51.368 1.00 84.06 888 GLU A O 1
ATOM 6878 N N . PRO A 1 889 ? -16.596 -29.417 52.775 1.00 83.62 889 PRO A N 1
ATOM 6879 C CA . PRO A 1 889 ? -17.744 -28.811 53.461 1.00 83.62 889 PRO A CA 1
ATOM 6880 C C . PRO A 1 889 ? -18.674 -28.005 52.544 1.00 83.62 889 PRO A C 1
ATOM 6882 O O . PRO A 1 889 ? -19.870 -27.914 52.812 1.00 83.62 889 PRO A O 1
ATOM 6885 N N . LEU A 1 890 ? -18.145 -27.455 51.446 1.00 82.38 890 LEU A N 1
ATOM 6886 C CA . LEU A 1 890 ? -18.917 -26.732 50.430 1.00 82.38 890 LEU A CA 1
ATOM 6887 C C . LEU A 1 890 ? -19.453 -27.640 49.312 1.00 82.38 890 LEU A C 1
ATOM 6889 O O . LEU A 1 890 ? -20.365 -27.245 48.580 1.00 82.38 890 LEU A O 1
ATOM 6893 N N . ASN A 1 891 ? -18.876 -28.834 49.146 1.00 82.50 891 ASN A N 1
ATOM 6894 C CA . ASN A 1 891 ? -19.156 -29.743 48.038 1.00 82.50 891 ASN A CA 1
ATOM 6895 C C . ASN A 1 891 ? -19.314 -31.180 48.557 1.00 82.50 891 ASN A C 1
ATOM 6897 O O . ASN A 1 891 ? -18.354 -31.935 48.682 1.00 82.50 891 ASN A O 1
ATOM 6901 N N . SER A 1 892 ? -20.561 -31.557 48.823 1.00 79.62 892 SER A N 1
ATOM 6902 C CA . SER A 1 892 ? -20.991 -32.902 49.219 1.00 79.62 892 SER A CA 1
ATOM 6903 C C . SER A 1 892 ? -21.775 -33.585 48.090 1.00 79.62 892 SER A C 1
ATOM 6905 O O . SER A 1 892 ? -22.238 -32.921 47.163 1.00 79.62 892 SER A O 1
ATOM 6907 N N . GLU A 1 893 ? -22.019 -34.899 48.189 1.00 72.50 893 GLU A N 1
ATOM 6908 C CA . GLU A 1 893 ? -22.807 -35.652 47.188 1.00 72.50 893 GLU A CA 1
ATOM 6909 C C . GLU A 1 893 ? -24.219 -35.082 46.940 1.00 72.50 893 GLU A C 1
ATOM 6911 O O . GLU A 1 893 ? -24.805 -35.319 45.885 1.00 72.50 893 GLU A O 1
ATOM 6916 N N . GLN A 1 894 ? -24.780 -34.338 47.900 1.00 69.31 894 GLN A N 1
ATOM 6917 C CA . GLN A 1 894 ? -26.129 -33.768 47.813 1.00 69.31 894 GLN A CA 1
ATOM 6918 C C . GLN A 1 894 ? -26.150 -32.254 47.572 1.00 69.31 894 GLN A C 1
ATOM 6920 O O . GLN A 1 894 ? -27.202 -31.713 47.229 1.00 69.31 894 GLN A O 1
ATOM 6925 N N . ARG A 1 895 ? -25.022 -31.560 47.764 1.00 77.12 895 ARG A N 1
ATOM 6926 C CA . ARG A 1 895 ? -24.947 -30.097 47.707 1.00 77.12 895 ARG A CA 1
ATOM 6927 C C . ARG A 1 895 ? -23.593 -29.647 47.184 1.00 77.12 895 ARG A C 1
ATOM 6929 O O . ARG A 1 895 ? -22.578 -29.929 47.809 1.00 77.12 895 ARG A O 1
ATOM 6936 N N . THR A 1 896 ? -23.607 -28.879 46.105 1.00 84.88 896 THR A N 1
ATOM 6937 C CA . THR A 1 896 ? -22.425 -28.246 45.514 1.00 84.88 896 THR A CA 1
ATOM 6938 C C . THR A 1 896 ? -22.637 -26.742 45.456 1.00 84.88 896 THR A C 1
ATOM 6940 O O . THR A 1 896 ? -23.660 -26.296 44.931 1.00 84.88 896 THR A O 1
ATOM 6943 N N . VAL A 1 897 ? -21.684 -25.964 45.969 1.00 87.94 897 VAL A N 1
ATOM 6944 C CA . VAL A 1 897 ? -21.730 -24.496 45.888 1.00 87.94 897 VAL A CA 1
ATOM 6945 C C . VAL A 1 897 ? -21.712 -24.031 44.429 1.00 87.94 897 VAL A C 1
ATOM 6947 O O . VAL A 1 897 ? -20.946 -24.556 43.618 1.00 87.94 897 VAL A O 1
ATOM 6950 N N . HIS A 1 898 ? -22.540 -23.043 44.087 1.00 87.25 898 HIS A N 1
ATOM 6951 C CA . HIS A 1 898 ? -22.527 -22.437 42.756 1.00 87.25 898 HIS A CA 1
ATOM 6952 C C . HIS A 1 898 ? -21.388 -21.411 42.647 1.00 87.25 898 HIS A C 1
ATOM 6954 O O . HIS A 1 898 ? -21.423 -20.367 43.306 1.00 87.25 898 HIS A O 1
ATOM 6960 N N . LEU A 1 899 ? -20.385 -21.684 41.816 1.00 89.44 899 LEU A N 1
ATOM 6961 C CA . LEU A 1 899 ? -19.203 -20.839 41.641 1.00 89.44 899 LEU A CA 1
ATOM 6962 C C . LEU A 1 899 ? -19.393 -19.850 40.490 1.00 89.44 899 LEU A C 1
ATOM 6964 O O . LEU A 1 899 ? -19.509 -20.232 39.324 1.00 89.44 899 LEU A O 1
ATOM 6968 N N . VAL A 1 900 ? -19.382 -18.563 40.825 1.00 90.06 900 VAL A N 1
ATOM 6969 C CA . VAL A 1 900 ? -19.384 -17.456 39.869 1.00 90.06 900 VAL A CA 1
ATOM 6970 C C . VAL A 1 900 ? -18.026 -16.773 39.913 1.00 90.06 900 VAL A C 1
ATOM 6972 O O . VAL A 1 900 ? -17.588 -16.368 40.983 1.00 90.06 900 VAL A O 1
ATOM 6975 N N . MET A 1 901 ? -17.374 -16.603 38.767 1.00 89.25 901 MET A N 1
ATOM 6976 C CA . MET A 1 901 ? -16.041 -16.007 38.688 1.00 89.25 901 MET A CA 1
ATOM 6977 C C . MET A 1 901 ? -16.021 -14.833 37.710 1.00 89.25 901 MET A C 1
ATOM 6979 O O . MET A 1 901 ? -16.543 -14.932 36.594 1.00 89.25 901 MET A O 1
ATOM 6983 N N . GLU A 1 902 ? -15.403 -13.722 38.111 1.00 88.19 902 GLU A N 1
ATOM 6984 C CA . GLU A 1 902 ? -14.964 -12.693 37.169 1.00 88.19 902 GLU A CA 1
ATOM 6985 C C . GLU A 1 902 ? -13.874 -13.267 36.259 1.00 88.19 902 GLU A C 1
ATOM 6987 O O . GLU A 1 902 ? -12.889 -13.813 36.742 1.00 88.19 902 GLU A O 1
ATOM 6992 N N . MET A 1 903 ? -14.032 -13.126 34.947 1.00 84.56 903 MET A N 1
ATOM 6993 C CA . MET A 1 903 ? -13.026 -13.547 33.981 1.00 84.56 903 MET A CA 1
ATOM 6994 C C . MET A 1 903 ? -12.636 -12.365 33.103 1.00 84.56 903 MET A C 1
ATOM 6996 O O . MET A 1 903 ? -13.473 -11.776 32.406 1.00 84.56 903 MET A O 1
ATOM 7000 N N . ARG A 1 904 ? -11.350 -12.031 33.117 1.00 79.31 904 ARG A N 1
ATOM 7001 C CA . ARG A 1 904 ? -10.798 -10.883 32.404 1.00 79.31 904 ARG A CA 1
ATOM 7002 C C . ARG A 1 904 ? -10.273 -11.305 31.040 1.00 79.31 904 ARG A C 1
ATOM 7004 O O . ARG A 1 904 ? -10.666 -10.729 30.024 1.00 79.31 904 ARG A O 1
ATOM 7011 N N . ARG A 1 905 ? -9.526 -12.411 30.954 1.00 76.38 905 ARG A N 1
ATOM 7012 C CA . ARG A 1 905 ? -9.077 -12.960 29.668 1.00 76.38 905 ARG A CA 1
ATOM 7013 C C . ARG A 1 905 ? -10.065 -13.966 29.110 1.00 76.38 905 ARG A C 1
ATOM 7015 O O . ARG A 1 905 ? -10.221 -15.081 29.588 1.00 76.38 905 ARG A O 1
ATOM 7022 N N . HIS A 1 906 ? -10.659 -13.604 27.979 1.00 72.44 906 HIS A N 1
ATOM 7023 C CA . HIS A 1 906 ? -11.600 -14.476 27.281 1.00 72.44 906 HIS A CA 1
ATOM 7024 C C . HIS A 1 906 ? -11.008 -15.840 26.863 1.00 72.44 906 HIS A C 1
ATOM 7026 O O . HIS A 1 906 ? -11.749 -16.816 26.807 1.00 72.44 906 HIS A O 1
ATOM 7032 N N . GLN A 1 907 ? -9.694 -15.928 26.629 1.00 71.81 907 GLN A N 1
ATOM 7033 C CA . GLN A 1 907 ? -9.011 -17.180 26.261 1.00 71.81 907 GLN A CA 1
ATOM 7034 C C . GLN A 1 907 ? -9.155 -18.283 27.324 1.00 71.81 907 GLN A C 1
ATOM 7036 O O . GLN A 1 907 ? -9.090 -19.459 26.987 1.00 71.81 907 GLN A O 1
ATOM 7041 N N . ASN A 1 908 ? -9.410 -17.915 28.583 1.00 73.44 908 ASN A N 1
ATOM 7042 C CA . ASN A 1 908 ? -9.546 -18.858 29.692 1.00 73.44 908 ASN A CA 1
ATOM 7043 C C . ASN A 1 908 ? -10.974 -19.408 29.852 1.00 73.44 908 ASN A C 1
ATOM 7045 O O . ASN A 1 908 ? -11.225 -20.207 30.753 1.00 73.44 908 ASN A O 1
ATOM 7049 N N . LEU A 1 909 ? -11.925 -18.996 29.004 1.00 73.88 909 LEU A N 1
ATOM 7050 C CA . LEU A 1 909 ? -13.334 -19.363 29.169 1.00 73.88 909 LEU A CA 1
ATOM 7051 C C . LEU A 1 909 ? -13.561 -20.875 29.054 1.00 73.88 909 LEU A C 1
ATOM 7053 O O . LEU A 1 909 ? -14.335 -21.429 29.829 1.00 73.88 909 LEU A O 1
ATOM 7057 N N . GLU A 1 910 ? -12.887 -21.537 28.111 1.00 71.38 910 GLU A N 1
ATOM 7058 C CA . GLU A 1 910 ? -13.000 -22.991 27.936 1.00 71.38 910 GLU A CA 1
ATOM 7059 C C . GLU A 1 910 ? -12.480 -23.727 29.178 1.00 71.38 910 GLU A C 1
ATOM 7061 O O . GLU A 1 910 ? -13.185 -24.575 29.731 1.00 71.38 910 GLU A O 1
ATOM 7066 N N . LEU A 1 911 ? -11.325 -23.294 29.704 1.00 77.25 911 LEU A N 1
ATOM 7067 C CA . LEU A 1 911 ? -10.735 -23.849 30.925 1.00 77.25 911 LEU A CA 1
ATOM 7068 C C . LEU A 1 911 ? -11.652 -23.703 32.143 1.00 77.25 911 LEU A C 1
ATOM 7070 O O . LEU A 1 911 ? -11.677 -24.585 32.994 1.00 77.25 911 LEU A O 1
ATOM 7074 N N . CYS A 1 912 ? -12.427 -22.620 32.243 1.00 79.44 912 CYS A N 1
ATOM 7075 C CA . CYS A 1 912 ? -13.319 -22.416 33.386 1.00 79.44 912 CYS A CA 1
ATOM 7076 C C . CYS A 1 912 ? -14.343 -23.553 33.529 1.00 79.44 912 CYS A C 1
ATOM 7078 O O . CYS A 1 912 ? -14.627 -23.989 34.645 1.00 79.44 912 CYS A O 1
ATOM 7080 N N . SER A 1 913 ? -14.868 -24.056 32.408 1.00 72.81 913 SER A N 1
ATOM 7081 C CA . SER A 1 913 ? -15.822 -25.168 32.428 1.00 72.81 913 SER A CA 1
ATOM 7082 C C . SER A 1 913 ? -15.178 -26.479 32.893 1.00 72.81 913 SER A C 1
ATOM 7084 O O . SER A 1 913 ? -15.760 -27.182 33.720 1.00 72.81 913 SER A O 1
ATOM 7086 N N . ASP A 1 914 ? -13.942 -26.746 32.461 1.00 78.00 914 ASP A N 1
ATOM 7087 C CA . ASP A 1 914 ? -13.168 -27.927 32.858 1.00 78.00 914 ASP A CA 1
ATOM 7088 C C . ASP A 1 914 ? -12.768 -27.895 34.343 1.00 78.00 914 ASP A C 1
ATOM 7090 O O . ASP A 1 914 ? -12.695 -28.936 34.997 1.00 78.00 914 ASP A O 1
ATOM 7094 N N . LEU A 1 915 ? -12.564 -26.700 34.906 1.00 79.12 915 LEU A N 1
ATOM 7095 C CA . LEU A 1 915 ? -12.249 -26.490 36.326 1.00 79.12 915 LEU A CA 1
ATOM 7096 C C . LEU A 1 915 ? -13.477 -26.554 37.249 1.00 79.12 915 LEU A C 1
ATOM 7098 O O . LEU A 1 915 ? -13.359 -26.350 38.458 1.00 79.12 915 LEU A O 1
ATOM 7102 N N . GLY A 1 916 ? -14.662 -26.836 36.702 1.00 76.75 916 GLY A N 1
ATOM 7103 C CA . GLY A 1 916 ? -15.899 -26.906 37.472 1.00 76.75 916 GLY A CA 1
ATOM 7104 C C . GLY A 1 916 ? -16.377 -25.541 37.964 1.00 76.75 916 GLY A C 1
ATOM 7105 O O . GLY A 1 916 ? -16.999 -25.466 39.023 1.00 76.75 916 GLY A O 1
ATOM 7106 N N . ILE A 1 917 ? -16.083 -24.459 37.239 1.00 85.56 917 ILE A N 1
ATOM 7107 C CA . ILE A 1 917 ? -16.649 -23.129 37.496 1.00 85.56 917 ILE A CA 1
ATOM 7108 C C . ILE A 1 917 ? -18.017 -23.065 36.813 1.00 85.56 917 ILE A C 1
ATOM 7110 O O . ILE A 1 917 ? -18.109 -23.172 35.591 1.00 85.56 917 ILE A O 1
ATOM 7114 N N . ASP A 1 918 ? -19.085 -22.877 37.593 1.00 83.56 918 ASP A N 1
ATOM 7115 C CA . ASP A 1 918 ? -20.455 -22.916 37.062 1.00 83.56 918 ASP A CA 1
ATOM 7116 C C . ASP A 1 918 ? -20.758 -21.722 36.156 1.00 83.56 918 ASP A C 1
ATOM 7118 O O . ASP A 1 918 ? -21.523 -21.846 35.198 1.00 83.56 918 ASP A O 1
ATOM 7122 N N . GLN A 1 919 ? -20.175 -20.556 36.458 1.00 85.44 919 GLN A N 1
ATOM 7123 C CA . GLN A 1 919 ? -20.409 -19.326 35.713 1.00 85.44 919 GLN A CA 1
ATOM 7124 C C . GLN A 1 919 ? -19.178 -18.412 35.656 1.00 85.44 919 GLN A C 1
ATOM 7126 O O . GLN A 1 919 ? -18.922 -17.633 36.570 1.00 85.44 919 GLN A O 1
ATOM 7131 N N . ALA A 1 920 ? -18.471 -18.417 34.525 1.00 86.88 920 ALA A N 1
ATOM 7132 C CA . ALA A 1 920 ? -17.442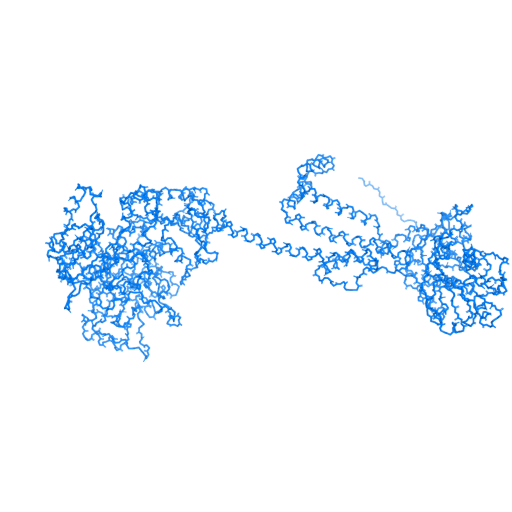 -17.427 34.207 1.00 86.88 920 ALA A CA 1
ATOM 7133 C C . ALA A 1 920 ? -18.053 -16.196 33.512 1.00 86.88 920 ALA A C 1
ATOM 7135 O O . ALA A 1 920 ? -18.763 -16.298 32.502 1.00 86.88 920 ALA A O 1
ATOM 7136 N N . ILE A 1 921 ? -17.796 -15.006 34.046 1.00 87.88 921 ILE A N 1
ATOM 7137 C CA . ILE A 1 921 ? -18.350 -13.751 33.533 1.00 87.88 921 ILE A CA 1
ATOM 7138 C C . ILE A 1 921 ? -17.239 -12.999 32.789 1.00 87.88 921 ILE A C 1
ATOM 7140 O O . ILE A 1 921 ? -16.356 -12.460 33.448 1.00 87.88 921 ILE A O 1
ATOM 7144 N N . PRO A 1 922 ? -17.282 -12.914 31.442 1.00 86.50 922 PRO A N 1
ATOM 7145 C CA . PRO A 1 922 ? -16.265 -12.237 30.635 1.00 86.50 922 PRO A CA 1
ATOM 7146 C C . PRO A 1 922 ? -16.425 -10.709 30.711 1.00 86.50 922 PRO A C 1
ATOM 7148 O O . PRO A 1 922 ? -16.849 -10.068 29.742 1.00 86.50 922 PRO A O 1
ATOM 7151 N N . THR A 1 923 ? -16.150 -10.120 31.876 1.00 86.75 923 THR A N 1
ATOM 7152 C CA . THR A 1 923 ? -16.384 -8.695 32.158 1.00 86.75 923 THR A CA 1
ATOM 7153 C C . THR A 1 923 ? -15.592 -7.818 31.205 1.00 86.75 923 THR A C 1
ATOM 7155 O O . THR A 1 923 ? -16.157 -6.928 30.576 1.00 86.75 923 THR A O 1
ATOM 7158 N N . GLU A 1 924 ? -14.321 -8.125 30.987 1.00 81.69 924 GLU A N 1
ATOM 7159 C CA . GLU A 1 924 ? -13.440 -7.310 30.155 1.00 81.69 924 GLU A CA 1
ATOM 7160 C C . GLU A 1 924 ? -13.825 -7.319 28.668 1.00 81.69 924 GLU A C 1
ATOM 7162 O O . GLU A 1 924 ? -13.889 -6.267 28.028 1.00 81.69 924 GLU A O 1
ATOM 7167 N N . ARG A 1 925 ? -14.180 -8.491 28.113 1.00 84.25 925 ARG A N 1
ATOM 7168 C CA . ARG A 1 925 ? -14.699 -8.594 26.732 1.00 84.25 925 ARG A CA 1
ATOM 7169 C C . ARG A 1 925 ? -15.964 -7.749 26.572 1.00 84.25 925 ARG A C 1
ATOM 7171 O O . ARG A 1 925 ? -16.095 -7.025 25.586 1.00 84.25 925 ARG A O 1
ATOM 7178 N N . LEU A 1 926 ? -16.872 -7.804 27.548 1.00 86.50 926 LEU A N 1
ATOM 7179 C CA . LEU A 1 926 ? -18.092 -6.996 27.555 1.00 86.50 926 LEU A CA 1
ATOM 7180 C C . LEU A 1 926 ? -17.790 -5.496 27.640 1.00 86.50 926 LEU A C 1
ATOM 7182 O O . LEU A 1 926 ? -18.360 -4.728 26.866 1.00 86.50 926 LEU A O 1
ATOM 7186 N N . ILE A 1 927 ? -16.871 -5.079 28.516 1.00 86.44 927 ILE A N 1
ATOM 7187 C CA . ILE A 1 927 ? -16.427 -3.683 28.635 1.00 86.44 927 ILE A CA 1
ATOM 7188 C C . ILE A 1 927 ? -15.879 -3.185 27.290 1.00 86.44 927 ILE A C 1
ATOM 7190 O O . ILE A 1 927 ? -16.285 -2.125 26.825 1.00 86.44 927 ILE A O 1
ATOM 7194 N N . ARG A 1 928 ? -15.032 -3.961 26.604 1.00 85.12 928 ARG A N 1
ATOM 7195 C CA . ARG A 1 928 ? -14.462 -3.583 25.295 1.00 85.12 928 ARG A CA 1
ATOM 7196 C C . ARG A 1 928 ? -15.520 -3.444 24.206 1.00 85.12 928 ARG A C 1
ATOM 7198 O O . ARG A 1 928 ? -15.490 -2.483 23.435 1.00 85.12 928 ARG A O 1
ATOM 7205 N N . LEU A 1 929 ? -16.473 -4.374 24.146 1.00 84.25 929 LEU A N 1
ATOM 7206 C CA . LEU A 1 929 ? -17.590 -4.276 23.209 1.00 84.25 929 LEU A CA 1
ATOM 7207 C C . LEU A 1 929 ? -18.467 -3.054 23.520 1.00 84.25 929 LEU A C 1
ATOM 7209 O O . LEU A 1 929 ? -18.880 -2.345 22.602 1.00 84.25 929 LEU A O 1
ATOM 7213 N N . LEU A 1 930 ? -18.693 -2.746 24.801 1.00 84.62 930 LEU A N 1
ATOM 7214 C CA . LEU A 1 930 ? -19.368 -1.516 25.215 1.00 84.62 930 LEU A CA 1
ATOM 7215 C C . LEU A 1 930 ? -18.577 -0.278 24.786 1.00 84.62 930 LEU A C 1
ATOM 7217 O O . LEU A 1 930 ? -19.190 0.648 24.260 1.00 84.62 930 LEU A O 1
ATOM 7221 N N . THR A 1 931 ? -17.251 -0.265 24.939 1.00 84.56 931 THR A N 1
ATOM 7222 C CA . THR A 1 931 ? -16.374 0.825 24.482 1.00 84.56 931 THR A CA 1
ATOM 7223 C C . THR A 1 931 ? -16.489 1.028 22.975 1.00 84.56 931 THR A C 1
ATOM 7225 O O . THR A 1 931 ? -16.741 2.150 22.540 1.00 84.56 931 THR A O 1
ATOM 7228 N N . LYS A 1 932 ? -16.424 -0.048 22.178 1.00 84.00 932 LYS A N 1
ATOM 7229 C CA . LYS A 1 932 ? -16.661 -0.013 20.722 1.00 84.00 932 LYS A CA 1
ATOM 7230 C C . LYS A 1 932 ? -18.009 0.637 20.394 1.00 84.00 932 LYS A C 1
ATOM 7232 O O . LYS A 1 932 ? -18.077 1.549 19.573 1.00 84.00 932 LYS A O 1
ATOM 7237 N N . GLN A 1 933 ? -19.080 0.205 21.059 1.00 79.81 933 GLN A N 1
ATOM 7238 C CA . GLN A 1 933 ? -20.419 0.774 20.873 1.00 79.81 933 GLN A CA 1
ATOM 7239 C C . GLN A 1 933 ? -20.476 2.255 21.287 1.00 79.81 933 GLN A C 1
ATOM 7241 O O . GLN A 1 933 ? -21.112 3.060 20.603 1.00 79.81 933 GLN A O 1
ATOM 7246 N N . MET A 1 934 ? -19.764 2.653 22.349 1.00 81.62 934 MET A N 1
ATOM 7247 C CA . MET A 1 934 ? -19.658 4.058 22.757 1.00 81.62 934 MET A CA 1
ATOM 7248 C C . MET A 1 934 ? -18.935 4.910 21.710 1.00 81.62 934 MET A C 1
ATOM 7250 O O . MET A 1 934 ? -19.360 6.038 21.457 1.00 81.62 934 MET A O 1
ATOM 7254 N N . THR A 1 935 ? -17.896 4.373 21.067 1.00 81.44 935 THR A N 1
ATOM 7255 C CA . THR A 1 935 ? -17.142 5.057 20.006 1.00 81.44 935 THR A CA 1
ATOM 7256 C C . THR A 1 935 ? -18.013 5.362 18.782 1.00 81.44 935 THR A C 1
ATOM 7258 O O . THR A 1 935 ? -17.921 6.456 18.220 1.00 81.44 935 THR A O 1
ATOM 7261 N N . PHE A 1 936 ? -18.881 4.434 18.366 1.00 77.19 936 PHE A N 1
ATOM 7262 C CA . PHE A 1 936 ? -19.664 4.579 17.128 1.00 77.19 936 PHE A CA 1
ATOM 7263 C C . PHE A 1 936 ? -21.057 5.190 17.328 1.00 77.19 936 PHE A C 1
ATOM 7265 O O . PHE A 1 936 ? -21.461 6.040 16.537 1.00 77.19 936 PHE A O 1
ATOM 7272 N N . TYR A 1 937 ? -21.763 4.839 18.405 1.00 70.62 937 TYR A N 1
ATOM 7273 C CA . TYR A 1 937 ? -23.157 5.250 18.644 1.00 70.62 937 TYR A CA 1
ATOM 7274 C C . TYR A 1 937 ? -23.302 6.324 19.724 1.00 70.62 937 TYR A C 1
ATOM 7276 O O . TYR A 1 937 ? -24.371 6.500 20.311 1.00 70.62 937 TYR A O 1
ATOM 7284 N N . GLY A 1 938 ? -22.213 7.027 20.035 1.00 66.31 938 GLY A N 1
ATOM 7285 C CA . GLY A 1 938 ? -22.225 8.118 21.004 1.00 66.31 938 GLY A CA 1
ATOM 7286 C C . GLY A 1 938 ? -22.570 7.694 22.430 1.00 66.31 938 GLY A C 1
ATOM 7287 O O . GLY A 1 938 ? -22.969 8.531 23.232 1.00 66.31 938 GLY A O 1
ATOM 7288 N N . GLY A 1 939 ? -22.439 6.402 22.729 1.00 70.19 939 GLY A N 1
ATOM 7289 C CA . GLY A 1 939 ? -22.673 5.829 24.049 1.00 70.19 939 GLY A CA 1
ATOM 7290 C C . GLY A 1 939 ? -24.118 5.518 24.406 1.00 70.19 939 GLY A C 1
ATOM 7291 O O . GLY A 1 939 ? -24.320 4.932 25.461 1.00 70.19 939 GLY A O 1
ATOM 7292 N N . LEU A 1 940 ? -25.099 5.812 23.547 1.00 73.81 940 LEU A N 1
ATOM 7293 C CA . LEU A 1 940 ? -26.518 5.598 23.864 1.00 73.81 940 LEU A CA 1
ATOM 7294 C C . LEU A 1 940 ? -26.866 4.111 24.061 1.00 73.81 940 LEU A C 1
ATOM 7296 O O . LEU A 1 940 ? -27.562 3.750 25.007 1.00 73.81 940 LEU A O 1
ATOM 7300 N N . VAL A 1 941 ? -26.330 3.226 23.207 1.00 74.31 941 VAL A N 1
ATOM 7301 C CA . VAL A 1 941 ? -26.504 1.763 23.337 1.00 74.31 941 VAL A CA 1
ATOM 7302 C C . VAL A 1 941 ? -25.927 1.267 24.654 1.00 74.31 941 VAL A C 1
ATOM 7304 O O . VAL A 1 941 ? -26.607 0.582 25.418 1.00 74.31 941 VAL A O 1
ATOM 7307 N N . SER A 1 942 ? -24.681 1.639 24.931 1.00 77.81 942 SER A N 1
ATOM 7308 C CA . SER A 1 942 ? -23.975 1.203 26.127 1.00 77.81 942 SER A CA 1
ATOM 7309 C C . SER A 1 942 ? -24.638 1.752 27.390 1.00 77.81 942 SER A C 1
ATOM 7311 O O . SER A 1 942 ? -24.828 1.015 28.348 1.00 77.81 942 SER A O 1
ATOM 7313 N N . GLU A 1 943 ? -25.067 3.014 27.390 1.00 77.06 943 GLU A N 1
ATOM 7314 C CA . GLU A 1 943 ? -25.798 3.620 28.504 1.00 77.06 943 GLU A CA 1
ATOM 7315 C C . GLU A 1 943 ? -27.132 2.909 28.764 1.00 77.06 943 GLU A C 1
ATOM 7317 O O . GLU A 1 943 ? -27.427 2.569 29.911 1.00 77.06 943 GLU A O 1
ATOM 7322 N N . PHE A 1 944 ? -27.915 2.640 27.715 1.00 79.75 944 PHE A N 1
ATOM 7323 C CA . PHE A 1 944 ? -29.173 1.907 27.824 1.00 79.75 944 PHE A CA 1
ATOM 7324 C C . PHE A 1 944 ? -28.963 0.524 28.449 1.00 79.75 944 PHE A C 1
ATOM 7326 O O . PHE A 1 944 ? -29.605 0.197 29.447 1.00 79.75 944 PHE A O 1
ATOM 7333 N N . LEU A 1 945 ? -28.026 -0.265 27.915 1.00 81.31 945 LEU A N 1
ATOM 7334 C CA . LEU A 1 945 ? -27.729 -1.604 28.428 1.00 81.31 945 LEU A CA 1
ATOM 7335 C C . LEU A 1 945 ? -27.226 -1.564 29.875 1.00 81.31 945 LEU A C 1
ATOM 7337 O O . LEU A 1 945 ? -27.657 -2.372 30.692 1.00 81.31 945 LEU A O 1
ATOM 7341 N N . MET A 1 946 ? -26.386 -0.593 30.233 1.00 79.31 946 MET A N 1
ATOM 7342 C CA . MET A 1 946 ? -25.900 -0.455 31.608 1.00 79.31 946 MET A CA 1
ATOM 7343 C C . MET A 1 946 ? -26.982 -0.022 32.594 1.00 79.31 946 MET A C 1
ATOM 7345 O O . MET A 1 946 ? -26.951 -0.451 33.747 1.00 79.31 946 MET A O 1
ATOM 7349 N N . LYS A 1 947 ? -27.949 0.793 32.160 1.00 79.06 947 LYS A N 1
ATOM 7350 C CA . LYS A 1 947 ? -29.135 1.127 32.962 1.00 79.06 947 LYS A CA 1
ATOM 7351 C C . LYS A 1 947 ? -30.020 -0.100 33.190 1.00 79.06 947 LYS A C 1
ATOM 7353 O O . LYS A 1 947 ? -30.566 -0.240 34.275 1.00 79.06 947 LYS A O 1
ATOM 7358 N N . LEU A 1 948 ? -30.105 -1.024 32.230 1.00 79.94 948 LEU A N 1
ATOM 7359 C CA . LEU A 1 948 ? -30.840 -2.286 32.403 1.00 79.94 948 LEU A CA 1
ATOM 7360 C C . LEU A 1 948 ? -30.192 -3.258 33.402 1.00 79.94 948 LEU A C 1
ATOM 7362 O O . LEU A 1 948 ? -30.876 -4.144 33.915 1.00 79.94 948 LEU A O 1
ATOM 7366 N N . LEU A 1 949 ? -28.894 -3.098 33.669 1.00 81.31 949 LEU A N 1
ATOM 7367 C CA . LEU A 1 949 ? -28.140 -3.861 34.670 1.00 81.31 949 LEU A CA 1
ATOM 7368 C C . LEU A 1 949 ? -28.048 -3.136 36.020 1.00 81.31 949 LEU A C 1
ATOM 7370 O O . LEU A 1 949 ? -27.365 -3.611 36.924 1.00 81.31 949 LEU A O 1
ATOM 7374 N N . ASP A 1 950 ? -28.697 -1.978 36.165 1.00 78.25 950 ASP A N 1
ATOM 7375 C CA . ASP A 1 950 ? -28.736 -1.246 37.424 1.00 78.25 950 ASP A CA 1
ATOM 7376 C C . ASP A 1 950 ? -29.922 -1.704 38.276 1.00 78.25 950 ASP A C 1
ATOM 7378 O O . ASP A 1 950 ? -31.074 -1.378 37.991 1.00 78.25 950 ASP A O 1
ATOM 7382 N N . TYR A 1 951 ? -29.637 -2.443 39.343 1.00 75.88 951 TYR A N 1
ATOM 7383 C CA . TYR A 1 951 ? -30.649 -2.935 40.281 1.00 75.88 951 TYR A CA 1
ATOM 7384 C C . TYR A 1 951 ? -30.835 -2.011 41.500 1.00 75.88 951 TYR A C 1
ATOM 7386 O O . TYR A 1 951 ? -31.436 -2.400 42.506 1.00 75.88 951 TYR A O 1
ATOM 7394 N N . SER A 1 952 ? -30.325 -0.776 41.447 1.00 71.94 952 SER A N 1
ATOM 7395 C CA . SER A 1 952 ? -30.592 0.241 42.470 1.00 71.94 952 SER A CA 1
ATOM 7396 C C . SER A 1 952 ? -32.025 0.782 42.393 1.00 71.94 952 SER A C 1
ATOM 7398 O O . SER A 1 952 ? -32.652 0.798 41.336 1.00 71.94 952 SER A O 1
ATOM 7400 N N . GLU A 1 953 ? -32.544 1.290 43.516 1.00 66.69 953 GLU A N 1
ATOM 7401 C CA . GLU A 1 953 ? -33.887 1.907 43.578 1.00 66.69 953 GLU A CA 1
ATOM 7402 C C . GLU A 1 953 ? -34.004 3.191 42.751 1.00 66.69 953 GLU A C 1
ATOM 7404 O O . GLU A 1 953 ? -35.105 3.624 42.411 1.00 66.69 953 GLU A O 1
ATOM 7409 N N . ALA A 1 954 ? -32.867 3.812 42.426 1.00 64.94 954 ALA A N 1
ATOM 7410 C CA . ALA A 1 954 ? -32.816 5.008 41.598 1.00 64.94 954 ALA A CA 1
ATOM 7411 C C . ALA A 1 954 ? -33.143 4.709 40.125 1.00 64.94 954 ALA A C 1
ATOM 7413 O O . ALA A 1 954 ? -33.571 5.612 39.396 1.00 64.94 954 ALA A O 1
ATOM 7414 N N . ASN A 1 955 ? -32.976 3.456 39.681 1.00 71.44 955 ASN A N 1
ATOM 7415 C CA . ASN A 1 955 ? -33.279 3.072 38.313 1.00 71.44 955 ASN A CA 1
ATOM 7416 C C . ASN A 1 955 ? -34.791 3.134 38.062 1.00 71.44 955 ASN A C 1
ATOM 7418 O O . ASN A 1 955 ? -35.574 2.391 38.643 1.00 71.44 955 ASN A O 1
ATOM 7422 N N . ASN A 1 956 ? -35.197 4.010 37.146 1.00 65.50 956 ASN A N 1
ATOM 7423 C CA . ASN A 1 956 ? -36.590 4.184 36.733 1.00 65.50 956 ASN A CA 1
ATOM 7424 C C . ASN A 1 956 ? -36.840 3.783 35.266 1.00 65.50 956 ASN A C 1
ATOM 7426 O O . ASN A 1 956 ? -37.922 4.047 34.744 1.00 65.50 956 ASN A O 1
ATOM 7430 N N . VAL A 1 957 ? -35.857 3.169 34.592 1.00 69.38 957 VAL A N 1
ATOM 7431 C CA . VAL A 1 957 ? -35.952 2.758 33.178 1.00 69.38 957 VAL A CA 1
ATOM 7432 C C . VAL A 1 957 ? -36.583 1.382 33.045 1.00 69.38 957 VAL A C 1
ATOM 7434 O O . VAL A 1 957 ? -37.609 1.219 32.392 1.00 69.38 957 VAL A O 1
ATOM 7437 N N . GLY A 1 958 ? -35.948 0.384 33.650 1.00 73.81 958 GLY A N 1
ATOM 7438 C CA . GLY A 1 958 ? -36.227 -1.025 33.419 1.00 73.81 958 GLY A CA 1
ATOM 7439 C C . GLY A 1 958 ? -35.043 -1.873 33.867 1.00 73.81 958 GLY A C 1
ATOM 7440 O O . GLY A 1 958 ? -33.916 -1.385 33.910 1.00 73.81 958 GLY A O 1
ATOM 7441 N N . ILE A 1 959 ? -35.308 -3.131 34.196 1.00 78.75 959 ILE A N 1
ATOM 7442 C CA . ILE A 1 959 ? -34.307 -4.122 34.589 1.00 78.75 959 ILE A CA 1
ATOM 7443 C C . ILE A 1 959 ? -34.414 -5.342 33.681 1.00 78.75 959 ILE A C 1
ATOM 7445 O O . ILE A 1 959 ? -35.515 -5.765 33.312 1.00 78.75 959 ILE A O 1
ATOM 7449 N N . LEU A 1 960 ? -33.269 -5.903 33.314 1.00 84.19 960 LEU A N 1
ATOM 7450 C CA . LEU A 1 960 ? -33.203 -7.159 32.578 1.00 84.19 960 LEU A CA 1
ATOM 7451 C C . LEU A 1 960 ? -33.290 -8.322 33.572 1.00 84.19 960 LEU A C 1
ATOM 7453 O O . LEU A 1 960 ? -32.469 -8.415 34.474 1.00 84.19 960 LEU A O 1
ATOM 7457 N N . ARG A 1 961 ? -34.274 -9.211 33.425 1.00 81.81 961 ARG A N 1
ATOM 7458 C CA . ARG A 1 961 ? -34.447 -10.393 34.283 1.00 81.81 961 ARG A CA 1
ATOM 7459 C C . ARG A 1 961 ? -34.456 -11.678 33.469 1.00 81.81 961 ARG A C 1
ATOM 7461 O O . ARG A 1 961 ? -34.902 -11.690 32.322 1.00 81.81 961 ARG A O 1
ATOM 7468 N N . LYS A 1 962 ? -34.008 -12.763 34.093 1.00 83.62 962 LYS A N 1
ATOM 7469 C CA . LYS A 1 962 ? -34.242 -14.136 33.644 1.00 83.62 962 LYS A CA 1
ATOM 7470 C C . LYS A 1 962 ? -35.449 -14.677 34.406 1.00 83.62 962 LYS A C 1
ATOM 7472 O O . LYS A 1 962 ? -35.540 -14.502 35.613 1.00 83.62 962 LYS A O 1
ATOM 7477 N N . ILE A 1 963 ? -36.384 -15.301 33.705 1.00 79.25 963 ILE A N 1
ATOM 7478 C CA . ILE A 1 963 ? -37.558 -15.953 34.293 1.00 79.25 963 ILE A CA 1
ATOM 7479 C C . ILE A 1 963 ? -37.629 -17.372 33.743 1.00 79.25 963 ILE A C 1
ATOM 7481 O O . ILE A 1 963 ? -37.475 -17.584 32.540 1.00 79.25 963 ILE A O 1
ATOM 7485 N N . GLU A 1 964 ? -37.877 -18.351 34.607 1.00 77.25 964 GLU A N 1
ATOM 7486 C CA . GLU A 1 964 ? -38.146 -19.719 34.171 1.00 77.25 964 GLU A CA 1
ATOM 7487 C C . GLU A 1 964 ? -39.522 -19.806 33.499 1.00 77.25 964 GLU A C 1
ATOM 7489 O O . GLU A 1 964 ? -40.531 -19.313 34.008 1.00 77.25 964 GLU A O 1
ATOM 7494 N N . ALA A 1 965 ? -39.596 -20.476 32.352 1.00 72.94 965 ALA A N 1
ATOM 7495 C CA . ALA A 1 965 ? -40.831 -20.637 31.597 1.00 72.94 965 ALA A CA 1
ATOM 7496 C C . ALA A 1 965 ? -41.921 -21.386 32.385 1.00 72.94 965 ALA A C 1
ATOM 7498 O O . ALA A 1 965 ? -43.103 -21.220 32.086 1.00 72.94 965 ALA A O 1
ATOM 7499 N N . GLY A 1 966 ? -41.562 -22.165 33.411 1.00 67.62 966 GLY A N 1
ATOM 7500 C CA . GLY A 1 966 ? -42.501 -22.795 34.343 1.00 67.62 966 GLY A CA 1
ATOM 7501 C C . GLY A 1 966 ? -43.404 -21.803 35.086 1.00 67.62 966 GLY A C 1
ATOM 7502 O O . GLY A 1 966 ? -44.545 -22.146 35.392 1.00 67.62 966 GLY A O 1
ATOM 7503 N N . VAL A 1 967 ? -42.948 -20.561 35.291 1.00 69.56 967 VAL A N 1
ATOM 7504 C CA . VAL A 1 967 ? -43.735 -19.474 35.906 1.00 69.56 967 VAL A CA 1
ATOM 7505 C C . VAL A 1 967 ? -44.866 -19.002 34.979 1.00 69.56 967 VAL A C 1
ATOM 7507 O O . VAL A 1 967 ? -45.876 -18.464 35.432 1.00 69.56 967 VAL A O 1
ATOM 7510 N N . VAL A 1 968 ? -44.748 -19.234 33.666 1.00 68.00 968 VAL A N 1
ATOM 7511 C CA . VAL A 1 968 ? -45.797 -18.899 32.696 1.00 68.00 968 VAL A CA 1
ATOM 7512 C C . VAL A 1 968 ? -46.972 -19.881 32.854 1.00 68.00 968 VAL A C 1
ATOM 7514 O O . VAL A 1 968 ? -46.747 -21.094 32.887 1.00 68.00 968 VAL A O 1
ATOM 7517 N N . PRO A 1 969 ? -48.238 -19.423 32.895 1.00 68.38 969 PRO A N 1
ATOM 7518 C CA . PRO A 1 969 ? -49.392 -20.318 32.993 1.00 68.38 969 PRO A CA 1
ATOM 7519 C C . PRO A 1 969 ? -49.442 -21.360 31.859 1.00 68.38 969 PRO A C 1
ATOM 7521 O O . PRO A 1 969 ? -49.214 -21.026 30.692 1.00 68.38 969 PRO A O 1
ATOM 7524 N N . ASP A 1 970 ? -49.813 -22.610 32.171 1.00 65.56 970 ASP A N 1
ATOM 7525 C CA . ASP A 1 970 ? -49.811 -23.740 31.215 1.00 65.56 970 ASP A CA 1
ATOM 7526 C C . ASP A 1 970 ? -50.602 -23.450 29.924 1.00 65.56 970 ASP A C 1
ATOM 7528 O O . ASP A 1 970 ? -50.179 -23.796 28.818 1.00 65.56 970 ASP A O 1
ATOM 7532 N N . GLY A 1 971 ? -51.736 -22.748 30.043 1.00 63.44 971 GLY A N 1
ATOM 7533 C CA . GLY A 1 971 ? -52.576 -22.370 28.903 1.00 63.44 971 GLY A CA 1
ATOM 7534 C C . GLY A 1 971 ? -51.907 -21.399 27.921 1.00 63.44 971 GLY A C 1
ATOM 7535 O O . GLY A 1 971 ? -52.214 -21.423 26.727 1.00 63.44 971 GLY A O 1
ATOM 7536 N N . GLU A 1 972 ? -50.974 -20.566 28.388 1.00 63.66 972 GLU A N 1
ATOM 7537 C CA . GLU A 1 972 ? -50.193 -19.674 27.525 1.00 63.66 972 GLU A CA 1
ATOM 7538 C C . GLU A 1 972 ? -48.960 -20.367 26.945 1.00 63.66 972 GLU A C 1
ATOM 7540 O O . GLU A 1 972 ? -48.706 -20.215 25.748 1.00 63.66 972 GLU A O 1
ATOM 7545 N N . ARG A 1 973 ? -48.290 -21.240 27.712 1.00 66.00 973 ARG A N 1
ATOM 7546 C CA . ARG A 1 973 ? -47.233 -22.128 27.186 1.00 66.00 973 ARG A CA 1
ATOM 7547 C C . ARG A 1 973 ? -47.728 -22.987 26.017 1.00 66.00 973 ARG A C 1
ATOM 7549 O O . ARG A 1 973 ? -47.047 -23.114 24.995 1.00 66.00 973 ARG A O 1
ATOM 7556 N N . ALA A 1 974 ? -48.956 -23.500 26.104 1.00 60.69 974 ALA A N 1
ATOM 7557 C CA . ALA A 1 974 ? -49.589 -24.261 25.027 1.00 60.69 974 ALA A CA 1
ATOM 7558 C C . ALA A 1 974 ? -49.925 -23.406 23.784 1.00 60.69 974 ALA A C 1
ATOM 7560 O O . ALA A 1 974 ? -49.854 -23.896 22.656 1.00 60.69 974 ALA A O 1
ATOM 7561 N N . ARG A 1 975 ? -50.282 -22.123 23.957 1.00 61.03 975 ARG A N 1
ATOM 7562 C CA . ARG A 1 975 ? -50.556 -21.188 22.842 1.00 61.03 975 ARG A CA 1
ATOM 7563 C C . ARG A 1 975 ? -49.294 -20.805 22.083 1.00 61.03 975 ARG A C 1
ATOM 7565 O O . ARG A 1 975 ? -49.325 -20.742 20.856 1.00 61.03 975 ARG A O 1
ATOM 7572 N N . ILE A 1 976 ? -48.212 -20.570 22.816 1.00 61.94 976 ILE A N 1
ATOM 7573 C CA . ILE A 1 976 ? -46.877 -20.293 22.283 1.00 61.94 976 ILE A CA 1
ATOM 7574 C C . ILE A 1 976 ? -46.416 -21.453 21.402 1.00 61.94 976 ILE A C 1
ATOM 7576 O O . ILE A 1 976 ? -46.081 -21.256 20.237 1.00 61.94 976 ILE A O 1
ATOM 7580 N N . SER A 1 977 ? -46.510 -22.671 21.934 1.00 57.88 977 SER A N 1
ATOM 7581 C CA . SER A 1 977 ? -46.065 -23.888 21.252 1.00 57.88 977 SER A CA 1
ATOM 7582 C C . SER A 1 977 ? -46.837 -24.170 19.953 1.00 57.88 977 SER A C 1
ATOM 7584 O O . SER A 1 977 ? -46.303 -24.797 19.050 1.00 57.88 977 SER A O 1
ATOM 7586 N N . LYS A 1 978 ? -48.076 -23.668 19.811 1.00 54.66 978 LYS A N 1
ATOM 7587 C CA . LYS A 1 978 ? -48.898 -23.819 18.591 1.00 54.66 978 LYS A CA 1
ATOM 7588 C C . LYS A 1 978 ? -48.661 -22.762 17.510 1.00 54.66 978 LYS A C 1
ATOM 7590 O O . LYS A 1 978 ? -49.086 -22.967 16.378 1.00 54.66 978 LYS A O 1
ATOM 7595 N N . ARG A 1 979 ? -48.085 -21.604 17.845 1.00 54.97 979 ARG A N 1
ATOM 7596 C CA . ARG A 1 979 ? -47.920 -20.471 16.912 1.00 54.97 979 ARG A CA 1
ATOM 7597 C C . ARG A 1 979 ? -46.450 -20.149 16.592 1.00 54.97 979 ARG A C 1
ATOM 7599 O O . ARG A 1 979 ? -46.193 -19.168 15.900 1.00 54.97 979 ARG A O 1
ATOM 7606 N N . GLY A 1 980 ? -45.514 -20.970 17.072 1.00 54.09 980 GLY A N 1
ATOM 7607 C CA . GLY A 1 980 ? -44.069 -20.787 16.915 1.00 54.09 980 GLY A CA 1
ATOM 7608 C C . GLY A 1 980 ? -43.448 -19.879 17.983 1.00 54.09 980 GLY A C 1
ATOM 7609 O O . GLY A 1 980 ? -44.128 -19.057 18.604 1.00 54.09 980 GLY A O 1
ATOM 7610 N N . GLY A 1 981 ? -42.131 -20.012 18.184 1.00 49.06 981 GLY A N 1
ATOM 7611 C CA . GLY A 1 981 ? -41.369 -19.324 19.236 1.00 49.06 981 GLY A CA 1
ATOM 7612 C C . GLY A 1 981 ? -41.490 -17.792 19.233 1.00 49.06 981 GLY A C 1
ATOM 7613 O O . GLY A 1 981 ? -41.423 -17.169 20.289 1.00 49.06 981 GLY A O 1
ATOM 7614 N N . GLY A 1 982 ? -41.772 -17.149 18.096 1.00 51.03 982 GLY A N 1
ATOM 7615 C CA . GLY A 1 982 ? -42.020 -15.703 18.053 1.00 51.03 982 GLY A CA 1
ATOM 7616 C C . GLY A 1 982 ? -43.310 -15.244 18.738 1.00 51.03 982 GLY A C 1
ATOM 7617 O O . GLY A 1 982 ? -43.431 -14.054 19.034 1.00 51.03 982 GLY A O 1
ATOM 7618 N N . CYS A 1 983 ? -44.245 -16.154 19.045 1.00 51.97 983 CYS A N 1
ATOM 7619 C CA . CYS A 1 983 ? -45.434 -15.858 19.850 1.00 51.97 983 CYS A CA 1
ATOM 7620 C C . CYS A 1 983 ? -45.159 -15.805 21.358 1.00 51.97 983 CYS A C 1
ATOM 7622 O O . CYS A 1 983 ? -45.977 -15.232 22.077 1.00 51.97 983 CYS A O 1
ATOM 7624 N N . VAL A 1 984 ? -43.999 -16.301 21.824 1.00 53.78 984 VAL A N 1
ATOM 7625 C CA . VAL A 1 984 ? -43.468 -16.006 23.173 1.00 53.78 984 VAL A CA 1
ATOM 7626 C C . VAL A 1 984 ? -43.355 -14.494 23.373 1.00 53.78 984 VAL A C 1
ATOM 7628 O O . VAL A 1 984 ? -43.550 -13.986 24.470 1.00 53.78 984 VAL A O 1
ATOM 7631 N N . LEU A 1 985 ? -43.062 -13.751 22.302 1.00 54.00 985 LEU A N 1
ATOM 7632 C CA . LEU A 1 985 ? -42.807 -12.319 22.401 1.00 54.00 985 LEU A CA 1
ATOM 7633 C C . LEU A 1 985 ? -44.071 -11.445 22.420 1.00 54.00 985 LEU A C 1
ATOM 7635 O O . LEU A 1 985 ? -43.982 -10.251 22.675 1.00 54.00 985 LEU A O 1
ATOM 7639 N N . ASN A 1 986 ? -45.243 -12.046 22.190 1.00 51.72 986 ASN A N 1
ATOM 7640 C CA . ASN A 1 986 ? -46.552 -11.384 22.210 1.00 51.72 986 ASN A CA 1
ATOM 7641 C C . ASN A 1 986 ? -47.398 -11.807 23.420 1.00 51.72 986 ASN A C 1
ATOM 7643 O O . ASN A 1 986 ? -48.622 -11.682 23.373 1.00 51.72 986 ASN A O 1
ATOM 7647 N N . ILE A 1 987 ? -46.785 -12.370 24.469 1.00 54.00 987 ILE A N 1
ATOM 7648 C CA . ILE A 1 987 ? -47.524 -12.837 25.642 1.00 54.00 987 ILE A CA 1
ATOM 7649 C C . ILE A 1 987 ? -48.130 -11.628 26.376 1.00 54.00 987 ILE A C 1
ATOM 7651 O O . ILE A 1 987 ? -47.388 -10.856 26.980 1.00 54.00 987 ILE A O 1
ATOM 7655 N N . PRO A 1 988 ? -49.464 -11.455 26.388 1.00 43.62 988 PRO A N 1
ATOM 7656 C CA . PRO A 1 988 ? -50.085 -10.277 26.989 1.00 43.62 988 PRO A CA 1
ATOM 7657 C C . PRO A 1 988 ? -50.166 -10.350 28.522 1.00 43.62 988 PRO A C 1
ATOM 7659 O O . PRO A 1 988 ? -50.586 -9.380 29.147 1.00 43.62 988 PRO A O 1
ATOM 7662 N N . LYS A 1 989 ? -49.865 -11.510 29.132 1.00 46.69 989 LYS A N 1
ATOM 7663 C CA . LYS A 1 989 ? -50.217 -11.824 30.529 1.00 46.69 989 LYS A CA 1
ATOM 7664 C C . LYS A 1 989 ? -49.062 -12.237 31.448 1.00 46.69 989 LYS A C 1
ATOM 7666 O O . LYS A 1 989 ? -49.330 -12.543 32.607 1.00 46.69 989 LYS A O 1
ATOM 7671 N N . VAL A 1 990 ? -47.797 -12.168 31.022 1.00 45.91 990 VAL A N 1
ATOM 7672 C CA . VAL A 1 990 ? -46.640 -12.305 31.940 1.00 45.91 990 VAL A CA 1
ATOM 7673 C C . VAL A 1 990 ? -46.306 -10.925 32.512 1.00 45.91 990 VAL A C 1
ATOM 7675 O O . VAL A 1 990 ? -45.243 -10.362 32.275 1.00 45.91 990 VAL A O 1
ATOM 7678 N N . GLY A 1 991 ? -47.281 -10.337 33.209 1.00 52.88 991 GLY A N 1
ATOM 7679 C CA . GLY A 1 991 ? -47.127 -9.065 33.909 1.00 52.88 991 GLY A CA 1
ATOM 7680 C C . GLY A 1 991 ? -46.601 -7.892 33.056 1.00 52.88 991 GLY A C 1
ATOM 7681 O O . GLY A 1 991 ? -46.703 -7.882 31.827 1.00 52.88 991 GLY A O 1
ATOM 7682 N N . PRO A 1 992 ? -46.070 -6.847 33.710 1.00 57.59 992 PRO A N 1
ATOM 7683 C CA . PRO A 1 992 ? -45.408 -5.728 33.066 1.00 57.59 992 PRO A CA 1
ATOM 7684 C C . PRO A 1 992 ? -44.002 -6.136 32.591 1.00 57.59 992 PRO A C 1
ATOM 7686 O O . PRO A 1 992 ? -43.022 -5.740 33.214 1.00 57.59 992 PRO A O 1
ATOM 7689 N N . CYS A 1 993 ? -43.865 -6.918 31.516 1.00 64.06 993 CYS A N 1
ATOM 7690 C CA . CYS A 1 993 ? -42.546 -7.311 30.997 1.00 64.06 993 CYS A CA 1
ATOM 7691 C C . CYS A 1 993 ? -42.524 -7.435 29.459 1.00 64.06 993 CYS A C 1
ATOM 7693 O O . CYS A 1 993 ? -43.479 -7.917 28.855 1.00 64.06 993 CYS A O 1
ATOM 7695 N N . VAL A 1 994 ? -41.419 -7.026 28.822 1.00 69.00 994 VAL A N 1
ATOM 7696 C CA . VAL A 1 994 ? -41.154 -7.211 27.383 1.00 69.00 994 VAL A CA 1
ATOM 7697 C C . VAL A 1 994 ? -40.124 -8.327 27.210 1.00 69.00 994 VAL A C 1
ATOM 7699 O O . VAL A 1 994 ? -38.958 -8.136 27.554 1.00 69.00 994 VAL A O 1
ATOM 7702 N N . PRO A 1 995 ? -40.508 -9.498 26.691 1.00 72.50 995 PRO A N 1
ATOM 7703 C CA . PRO A 1 995 ? -39.564 -10.578 26.435 1.00 72.50 995 PRO A CA 1
ATOM 7704 C C . PRO A 1 995 ? -38.585 -10.208 25.314 1.00 72.50 995 PRO A C 1
ATOM 7706 O O . PRO A 1 995 ? -38.939 -9.543 24.343 1.00 72.50 995 PRO A O 1
ATOM 7709 N N . LEU A 1 996 ? -37.338 -10.641 25.465 1.00 77.31 996 LEU A N 1
ATOM 7710 C CA . LEU A 1 996 ? -36.184 -10.256 24.655 1.00 77.31 996 LEU A CA 1
ATOM 7711 C C . LEU A 1 996 ? -35.554 -11.464 23.956 1.00 77.31 996 LEU A C 1
ATOM 7713 O O . LEU A 1 996 ? -35.313 -11.442 22.748 1.00 77.31 996 LEU A O 1
ATOM 7717 N N . ALA A 1 997 ? -35.306 -12.526 24.720 1.00 78.50 997 ALA A N 1
ATOM 7718 C CA . ALA A 1 997 ? -34.644 -13.728 24.237 1.00 78.50 997 ALA A CA 1
ATOM 7719 C C . ALA A 1 997 ? -35.187 -14.983 24.929 1.00 78.50 997 ALA A C 1
ATOM 7721 O O . ALA A 1 997 ? -35.713 -14.922 26.042 1.00 78.50 997 ALA A O 1
ATOM 7722 N N . LEU A 1 998 ? -35.037 -16.118 24.252 1.00 78.19 998 LEU A N 1
ATOM 7723 C CA . LEU A 1 998 ? -35.394 -17.446 24.736 1.00 78.19 998 LEU A CA 1
ATOM 7724 C C . LEU A 1 998 ? -34.131 -18.307 24.780 1.00 78.19 998 LEU A C 1
ATOM 7726 O O . LEU A 1 998 ? -33.408 -18.397 23.789 1.00 78.19 998 LEU A O 1
ATOM 7730 N N . GLN A 1 999 ? -33.901 -18.976 25.901 1.00 78.75 999 GLN A N 1
ATOM 7731 C CA . GLN A 1 999 ? -32.856 -19.979 26.051 1.00 78.75 999 GLN A CA 1
ATOM 7732 C C . GLN A 1 999 ? -33.497 -21.325 26.376 1.00 78.75 999 GLN A C 1
ATOM 7734 O O . GLN A 1 999 ? -34.265 -21.447 27.329 1.00 78.75 999 GLN A O 1
ATOM 7739 N N . LYS A 1 1000 ? -33.192 -22.335 25.561 1.00 74.44 1000 LYS A N 1
ATOM 7740 C CA . LYS A 1 1000 ? -33.624 -23.712 25.808 1.00 74.44 1000 LYS A CA 1
ATOM 7741 C C . LYS A 1 1000 ? -32.748 -24.354 26.877 1.00 74.44 1000 LYS A C 1
ATOM 7743 O O . LYS A 1 1000 ? -31.565 -24.040 26.971 1.00 74.44 1000 LYS A O 1
ATOM 7748 N N . GLN A 1 1001 ? -33.300 -25.314 27.618 1.00 68.06 1001 GLN A N 1
ATOM 7749 C CA . GLN A 1 1001 ? -32.518 -26.072 28.606 1.00 68.06 1001 GLN A CA 1
ATOM 7750 C C . GLN A 1 1001 ? -31.321 -26.821 27.975 1.00 68.06 1001 GLN A C 1
ATOM 7752 O O . GLN A 1 1001 ? -30.291 -27.006 28.609 1.00 68.06 1001 GLN A O 1
ATOM 7757 N N . ARG A 1 1002 ? -31.445 -27.258 26.715 1.00 61.41 1002 ARG A N 1
ATOM 7758 C CA . ARG A 1 1002 ? -30.358 -27.852 25.916 1.00 61.41 1002 ARG A CA 1
ATOM 7759 C C . ARG A 1 1002 ? -30.266 -27.165 24.557 1.00 61.41 1002 ARG A C 1
ATOM 7761 O O . ARG A 1 1002 ? -30.568 -27.772 23.533 1.00 61.41 1002 ARG A O 1
ATOM 7768 N N . GLY A 1 1003 ? -29.941 -25.877 24.543 1.00 62.09 1003 GLY A N 1
ATOM 7769 C CA . GLY A 1 1003 ? -29.751 -25.171 23.284 1.00 62.09 1003 GLY A CA 1
ATOM 7770 C C . GLY A 1 1003 ? -29.337 -23.719 23.434 1.00 62.09 1003 GLY A C 1
ATOM 7771 O O . GLY A 1 1003 ? -29.409 -23.128 24.514 1.00 62.09 1003 GLY A O 1
ATOM 7772 N N . SER A 1 1004 ? -28.956 -23.147 22.297 1.00 67.50 1004 SER A N 1
ATOM 7773 C CA . SER A 1 1004 ? -28.396 -21.812 22.244 1.00 67.50 1004 SER A CA 1
ATOM 7774 C C . SER A 1 1004 ? -29.418 -20.721 22.535 1.00 67.50 1004 SER A C 1
ATOM 7776 O O . SER A 1 1004 ? -30.612 -20.820 22.236 1.00 67.50 1004 SER A O 1
ATOM 7778 N N . LEU A 1 1005 ? -28.934 -19.645 23.157 1.00 76.12 1005 LEU A N 1
ATOM 7779 C CA . LEU A 1 1005 ? -29.717 -18.437 23.393 1.00 76.12 1005 LEU A CA 1
ATOM 7780 C C . LEU A 1 1005 ? -30.157 -17.832 22.048 1.00 76.12 1005 LEU A C 1
ATOM 7782 O O . LEU A 1 1005 ? -29.303 -17.384 21.276 1.00 76.12 1005 LEU A O 1
ATOM 7786 N N . LYS A 1 1006 ? -31.470 -17.781 21.796 1.00 75.81 1006 LYS A N 1
ATOM 7787 C CA . LYS A 1 1006 ? -32.087 -17.185 20.602 1.00 75.81 1006 LYS A CA 1
ATOM 7788 C C . LYS A 1 1006 ? -32.664 -15.805 20.934 1.00 75.81 1006 LYS A C 1
ATOM 7790 O O . LYS A 1 1006 ? -33.571 -15.686 21.761 1.00 75.81 1006 LYS A O 1
ATOM 7795 N N . ILE A 1 1007 ? -32.171 -14.767 20.263 1.00 76.44 1007 ILE A N 1
ATOM 7796 C CA . ILE A 1 1007 ? -32.661 -13.385 20.391 1.00 76.44 1007 ILE A CA 1
ATOM 7797 C C . ILE A 1 1007 ? -33.701 -13.135 19.297 1.00 76.44 1007 ILE A C 1
ATOM 7799 O O . ILE A 1 1007 ? -33.518 -13.572 18.164 1.00 76.44 1007 ILE A O 1
ATOM 7803 N N . ASN A 1 1008 ? -34.790 -12.424 19.613 1.00 71.31 1008 ASN A N 1
ATOM 7804 C CA . ASN A 1 1008 ? -35.788 -12.007 18.618 1.00 71.31 1008 ASN A CA 1
ATOM 7805 C C . ASN A 1 1008 ? -36.346 -13.167 17.737 1.00 71.31 1008 ASN A C 1
ATOM 7807 O O . ASN A 1 1008 ? -36.379 -13.034 16.511 1.00 71.31 1008 ASN A O 1
ATOM 7811 N N . PRO A 1 1009 ? -36.811 -14.305 18.305 1.00 65.38 1009 PRO A N 1
ATOM 7812 C CA . PRO A 1 1009 ? -37.270 -15.454 17.517 1.00 65.38 1009 PRO A CA 1
ATOM 7813 C C . PRO A 1 1009 ? -38.365 -15.087 16.486 1.00 65.38 1009 PRO A C 1
ATOM 7815 O O . PRO A 1 1009 ? -39.211 -14.213 16.758 1.00 65.38 1009 PRO A O 1
ATOM 7818 N N . PRO A 1 1010 ? -38.371 -15.728 15.297 1.00 59.69 1010 PRO A N 1
ATOM 7819 C CA . PRO A 1 1010 ? -39.269 -15.389 14.193 1.00 59.69 1010 PRO A CA 1
ATOM 7820 C C . PRO A 1 1010 ? -40.743 -15.651 14.533 1.00 59.69 1010 PRO A C 1
ATOM 7822 O O . PRO A 1 1010 ? -41.083 -16.591 15.245 1.00 59.69 1010 PRO A O 1
ATOM 7825 N N . LEU A 1 1011 ? -41.636 -14.797 14.012 1.00 57.09 1011 LEU A N 1
ATOM 7826 C CA . LEU A 1 1011 ? -43.085 -14.818 14.290 1.00 57.09 1011 LEU A CA 1
ATOM 7827 C C . LEU A 1 1011 ? -43.831 -16.047 13.738 1.00 57.09 1011 LEU A C 1
ATOM 7829 O O . LEU A 1 1011 ? -44.960 -16.291 14.159 1.00 57.09 1011 LEU A O 1
ATOM 7833 N N . ARG A 1 1012 ? -43.246 -16.784 12.790 1.00 51.97 1012 ARG A N 1
ATOM 7834 C CA . ARG A 1 1012 ? -43.793 -18.029 12.232 1.00 51.97 1012 ARG A CA 1
ATOM 7835 C C . ARG A 1 1012 ? -42.786 -19.151 12.463 1.00 51.97 1012 ARG A C 1
ATOM 7837 O O . ARG A 1 1012 ? -41.591 -18.911 12.321 1.00 51.97 1012 ARG A O 1
ATOM 7844 N N . ALA A 1 1013 ? -43.279 -20.332 12.825 1.00 46.88 1013 ALA A N 1
ATOM 7845 C CA . ALA A 1 1013 ? -42.489 -21.553 12.748 1.00 46.88 1013 ALA A CA 1
ATOM 7846 C C . ALA A 1 1013 ? -42.297 -21.900 11.265 1.00 46.88 1013 ALA A C 1
ATOM 7848 O O . ALA A 1 1013 ? -43.283 -21.927 10.525 1.00 46.88 1013 ALA A O 1
ATOM 7849 N N . ASP A 1 1014 ? -41.057 -22.128 10.841 1.00 46.22 1014 ASP A N 1
ATOM 7850 C CA . ASP A 1 1014 ? -40.819 -22.954 9.658 1.00 46.22 1014 ASP A CA 1
ATOM 7851 C C . ASP A 1 1014 ? -41.171 -24.406 10.039 1.00 46.22 1014 ASP A C 1
ATOM 7853 O O . ASP A 1 1014 ? -41.070 -24.770 11.212 1.00 46.22 1014 ASP A O 1
ATOM 7857 N N . GLU A 1 1015 ? -41.640 -25.215 9.084 1.00 41.09 1015 GLU A N 1
ATOM 7858 C CA . GLU A 1 1015 ? -42.279 -26.532 9.308 1.00 41.09 1015 GLU A CA 1
ATOM 7859 C C . GLU A 1 1015 ? -41.402 -27.596 10.023 1.00 41.09 1015 GLU A C 1
ATOM 7861 O O . GLU A 1 1015 ? -41.898 -28.684 10.293 1.00 41.09 1015 GLU A O 1
ATOM 7866 N N . ASP A 1 1016 ? -40.162 -27.268 10.408 1.00 40.47 1016 ASP A N 1
ATOM 7867 C CA . ASP A 1 1016 ? -39.153 -28.183 10.968 1.00 40.47 1016 ASP A CA 1
ATOM 7868 C C . ASP A 1 1016 ? -38.562 -27.776 12.347 1.00 40.47 1016 ASP A C 1
ATOM 7870 O O . ASP A 1 1016 ? -37.565 -28.360 12.771 1.00 40.47 1016 ASP A O 1
ATOM 7874 N N . THR A 1 1017 ? -39.115 -26.798 13.092 1.00 48.38 1017 THR A N 1
ATOM 7875 C CA . THR A 1 1017 ? -38.553 -26.432 14.420 1.00 48.38 1017 THR A CA 1
ATOM 7876 C C . THR A 1 1017 ? -39.347 -26.946 15.633 1.00 48.38 1017 THR A C 1
ATOM 7878 O O . THR A 1 1017 ? -40.470 -26.521 15.904 1.00 48.38 1017 THR A O 1
ATOM 7881 N N . ASP A 1 1018 ? -38.691 -27.793 16.443 1.00 46.66 1018 ASP A N 1
ATOM 7882 C CA . ASP A 1 1018 ? -39.063 -28.276 17.793 1.00 46.66 1018 ASP A CA 1
ATOM 7883 C C . ASP A 1 1018 ? -39.140 -27.146 18.866 1.00 46.66 1018 ASP A C 1
ATOM 7885 O O . ASP A 1 1018 ? -38.714 -27.285 20.016 1.00 46.66 1018 ASP A O 1
ATOM 7889 N N . ASP A 1 1019 ? -39.681 -25.969 18.539 1.00 53.16 1019 ASP A N 1
ATOM 7890 C CA . ASP A 1 1019 ? -39.718 -24.792 19.427 1.00 53.16 1019 ASP A CA 1
ATOM 7891 C C . ASP A 1 1019 ? -40.885 -24.833 20.455 1.00 53.16 1019 ASP A C 1
ATOM 7893 O O . ASP A 1 1019 ? -41.510 -23.814 20.760 1.00 53.16 1019 ASP A O 1
ATOM 7897 N N . VAL A 1 1020 ? -41.186 -25.996 21.046 1.00 61.94 1020 VAL A N 1
ATOM 7898 C CA . VAL A 1 1020 ? -42.170 -26.132 22.148 1.00 61.94 1020 VAL A CA 1
ATOM 7899 C C . VAL A 1 1020 ? -41.546 -25.647 23.458 1.00 61.94 1020 VAL A C 1
ATOM 7901 O O . VAL A 1 1020 ? -40.506 -26.160 23.868 1.00 61.94 1020 VAL A O 1
ATOM 7904 N N . LEU A 1 1021 ? -42.147 -24.648 24.117 1.00 68.12 1021 LEU A N 1
ATOM 7905 C CA . LEU A 1 1021 ? -41.623 -24.060 25.360 1.00 68.12 1021 LEU A CA 1
ATOM 7906 C C . LEU A 1 1021 ? -41.774 -25.043 26.537 1.00 68.12 1021 LEU A C 1
ATOM 7908 O O . LEU A 1 1021 ? -42.894 -25.358 26.946 1.00 68.12 1021 LEU A O 1
ATOM 7912 N N . GLN A 1 1022 ? -40.657 -25.520 27.085 1.00 71.88 1022 GLN A N 1
ATOM 7913 C CA . GLN A 1 1022 ? -40.613 -26.432 28.231 1.00 71.88 1022 GLN A CA 1
ATOM 7914 C C . GLN A 1 1022 ? -40.543 -25.655 29.549 1.00 71.88 1022 GLN A C 1
ATOM 7916 O O . GLN A 1 1022 ? -40.097 -24.516 29.580 1.00 71.88 1022 GLN A O 1
ATOM 7921 N N . ALA A 1 1023 ? -40.951 -26.269 30.665 1.00 70.69 1023 ALA A N 1
ATOM 7922 C CA . ALA A 1 1023 ? -40.956 -25.604 31.975 1.00 70.69 1023 ALA A CA 1
ATOM 7923 C C . ALA A 1 1023 ? -39.559 -25.139 32.438 1.00 70.69 1023 ALA A C 1
ATOM 7925 O O . ALA A 1 1023 ? -39.459 -24.147 33.151 1.00 70.69 1023 ALA A O 1
ATOM 7926 N N . LYS A 1 1024 ? -38.500 -25.837 32.006 1.00 72.56 1024 LYS A N 1
ATOM 7927 C CA . LYS A 1 1024 ? -37.098 -25.523 32.320 1.00 72.56 1024 LYS A CA 1
ATOM 7928 C C . LYS A 1 1024 ? -36.427 -24.583 31.311 1.00 72.56 1024 LYS A C 1
ATOM 7930 O O . LYS A 1 1024 ? -35.241 -24.305 31.447 1.00 72.56 1024 LYS A O 1
ATOM 7935 N N . ASP A 1 1025 ? -37.150 -24.117 30.292 1.00 78.00 1025 ASP A N 1
ATOM 7936 C CA . ASP A 1 1025 ? -36.631 -23.079 29.401 1.00 78.00 1025 ASP A CA 1
ATOM 7937 C C . ASP A 1 1025 ? -36.555 -21.742 30.152 1.00 78.00 1025 ASP A C 1
ATOM 7939 O O . ASP A 1 1025 ? -37.350 -21.479 31.055 1.00 78.00 1025 ASP A O 1
ATOM 7943 N N . ALA A 1 1026 ? -35.628 -20.872 29.763 1.00 79.44 1026 ALA A N 1
ATOM 7944 C CA . ALA A 1 1026 ? -35.457 -19.556 30.362 1.00 79.44 1026 ALA A CA 1
ATOM 7945 C C . ALA A 1 1026 ? -35.849 -18.442 29.384 1.00 79.44 1026 ALA A C 1
ATOM 7947 O O . ALA A 1 1026 ? -35.491 -18.451 28.204 1.00 79.44 1026 ALA A O 1
ATOM 7948 N N . LEU A 1 1027 ? -36.577 -17.454 29.895 1.00 79.31 1027 LEU A N 1
ATOM 7949 C CA . LEU A 1 1027 ? -36.990 -16.251 29.187 1.00 79.31 1027 LEU A CA 1
ATOM 7950 C C . LEU A 1 1027 ? -36.231 -15.054 29.746 1.00 79.31 1027 LEU A C 1
ATOM 7952 O O . LEU A 1 1027 ? -36.299 -14.773 30.940 1.00 79.31 1027 LEU A O 1
ATOM 7956 N N . PHE A 1 1028 ? -35.547 -14.320 28.876 1.00 82.88 1028 PHE A N 1
ATOM 7957 C CA . PHE A 1 1028 ? -34.968 -13.029 29.229 1.00 82.88 1028 PHE A CA 1
ATOM 7958 C C . PHE A 1 1028 ? -35.986 -11.944 28.921 1.00 82.88 1028 PHE A C 1
ATOM 7960 O O . PHE A 1 1028 ? -36.474 -11.855 27.793 1.00 82.88 1028 PHE A O 1
ATOM 7967 N N . VAL A 1 1029 ? -36.321 -11.131 29.915 1.00 79.12 1029 VAL A N 1
ATOM 7968 C CA . VAL A 1 1029 ? -37.381 -10.123 29.842 1.00 79.12 1029 VAL A CA 1
ATOM 7969 C C . VAL A 1 1029 ? -36.903 -8.780 30.387 1.00 79.12 1029 VAL A C 1
ATOM 7971 O O . VAL A 1 1029 ? -36.094 -8.709 31.307 1.00 79.12 1029 VAL A O 1
ATOM 7974 N N . LEU A 1 1030 ? -37.433 -7.700 29.828 1.00 78.25 1030 LEU A N 1
ATOM 7975 C CA . LEU A 1 1030 ? -37.283 -6.337 30.321 1.00 78.25 1030 LEU A CA 1
ATOM 7976 C C . LEU A 1 1030 ? -38.503 -6.000 31.174 1.00 78.25 1030 LEU A C 1
ATOM 7978 O O . LEU A 1 1030 ? -39.610 -5.903 30.647 1.00 78.25 1030 LEU A O 1
ATOM 7982 N N . CYS A 1 1031 ? -38.316 -5.826 32.476 1.00 73.19 1031 CYS A N 1
ATOM 7983 C CA . CYS A 1 1031 ? -39.399 -5.542 33.418 1.00 73.19 1031 CYS A CA 1
ATOM 7984 C C . CYS A 1 1031 ? -39.188 -4.190 34.102 1.00 73.19 1031 CYS A C 1
ATOM 7986 O O . CYS A 1 1031 ? -38.087 -3.636 34.097 1.00 73.19 1031 CYS A O 1
ATOM 7988 N N . LYS A 1 1032 ? -40.243 -3.642 34.713 1.00 68.69 1032 LYS A N 1
ATOM 7989 C CA . LYS A 1 1032 ? -40.118 -2.411 35.504 1.00 68.69 1032 LYS A CA 1
ATOM 7990 C C . LYS A 1 1032 ? -39.493 -2.762 36.859 1.00 68.69 1032 LYS A C 1
ATOM 7992 O O . LYS A 1 1032 ? -39.865 -3.793 37.420 1.00 68.69 1032 LYS A O 1
ATOM 7997 N N . PRO A 1 1033 ? -38.589 -1.939 37.410 1.00 64.19 1033 PRO A N 1
ATOM 7998 C CA . PRO A 1 1033 ? -38.159 -2.109 38.792 1.00 64.19 1033 PRO A CA 1
ATOM 7999 C C . PRO A 1 1033 ? -39.378 -1.995 39.726 1.00 64.19 1033 PRO A C 1
ATOM 8001 O O . PRO A 1 1033 ? -40.095 -0.991 39.695 1.00 64.19 1033 PRO A O 1
ATOM 8004 N N . SER A 1 1034 ? -39.661 -3.056 40.493 1.00 56.06 1034 SER A N 1
ATOM 8005 C CA . SER A 1 1034 ? -40.693 -3.049 41.542 1.00 56.06 1034 SER A CA 1
ATOM 8006 C C . SER A 1 1034 ? -40.182 -2.277 42.762 1.00 56.06 1034 SER A C 1
ATOM 8008 O O . SER A 1 1034 ? -38.989 -2.303 43.048 1.00 56.06 1034 SER A O 1
ATOM 8010 N N . LYS A 1 1035 ? -41.079 -1.572 43.466 1.00 46.84 1035 LYS A N 1
ATOM 8011 C CA . LYS A 1 1035 ? -40.766 -0.824 44.701 1.00 46.84 1035 LYS A CA 1
ATOM 8012 C C . LYS A 1 1035 ? -40.935 -1.658 45.976 1.00 46.84 1035 LYS A C 1
ATOM 8014 O O . LYS A 1 1035 ? -40.666 -1.148 47.057 1.00 46.84 1035 LYS A O 1
ATOM 8019 N N . THR A 1 1036 ? -41.435 -2.885 45.868 1.00 42.41 1036 THR A N 1
ATOM 8020 C CA . THR A 1 1036 ? -41.783 -3.736 47.009 1.00 42.41 1036 THR A CA 1
ATOM 8021 C C . THR A 1 1036 ? -41.021 -5.051 46.940 1.00 42.41 1036 THR A C 1
ATOM 8023 O O . THR A 1 1036 ? -41.180 -5.802 45.979 1.00 42.41 1036 THR A O 1
ATOM 8026 N N . ASP A 1 1037 ? -40.248 -5.338 47.994 1.00 38.34 1037 ASP A N 1
ATOM 8027 C CA . ASP A 1 1037 ? -39.450 -6.565 48.159 1.00 38.34 1037 ASP A CA 1
ATOM 8028 C C . ASP A 1 1037 ? -40.288 -7.858 48.075 1.00 38.34 1037 ASP A C 1
ATOM 8030 O O . ASP A 1 1037 ? -39.755 -8.942 47.867 1.00 38.34 1037 ASP A O 1
ATOM 8034 N N . SER A 1 1038 ? -41.614 -7.756 48.214 1.00 33.75 1038 SER A N 1
ATOM 8035 C CA . SER A 1 1038 ? -42.554 -8.881 48.217 1.00 33.75 1038 SER A CA 1
ATOM 8036 C C . SER A 1 1038 ? -42.923 -9.439 46.835 1.00 33.75 1038 SER A C 1
ATOM 8038 O O . SER A 1 1038 ? -43.615 -10.451 46.782 1.00 33.75 1038 SER A O 1
ATOM 8040 N N . ASP A 1 1039 ? -42.514 -8.787 45.740 1.00 35.47 1039 ASP A N 1
ATOM 8041 C CA . ASP A 1 1039 ? -42.774 -9.230 44.352 1.00 35.47 1039 ASP A CA 1
ATOM 8042 C C . ASP A 1 1039 ? -41.547 -9.905 43.697 1.00 35.47 1039 ASP A C 1
ATOM 8044 O O . ASP A 1 1039 ? -41.476 -10.015 42.466 1.00 35.47 1039 ASP A O 1
ATOM 8048 N N . HIS A 1 1040 ? -40.541 -10.270 44.499 1.00 33.50 1040 HIS A N 1
ATOM 8049 C CA . HIS A 1 1040 ? -39.281 -10.845 44.025 1.00 33.50 1040 HIS A CA 1
ATOM 8050 C C . HIS A 1 1040 ? -39.382 -12.291 43.555 1.00 33.50 1040 HIS A C 1
ATOM 8052 O O . HIS A 1 1040 ? -39.965 -13.125 44.284 1.00 33.50 1040 HIS A O 1
#

pLDDT: mean 76.02, std 15.32, range [28.98, 96.12]

Secondary structure (DSSP, 8-state):
---------------------EEEE---TTSHHHHHHHHHHHHHHHTTS--EEEE--S-HHHHHHHHHHTS-SEEEEEGGGHHHHTTSTTHHHHTTEEEEEEEEEEEEEEEEETT-S--SGGGGTT-EEE---TT-HHHHHHHHHHHHTT--GGGSEE-TT-SSHHHHHHHHHHTSSSEEEEEESS-GGG-TTTTTTEEEPPPPHHHHHHHHHH-TT-EEEEEE-TTSSEEEEEEEEEEEEEE-S-TTTPPPHHHHHHHHHHIIIIIHHHHHHHSSS------GGGGTTT--SPBPHHHHHHHHHTTSS--HHHHHHHHHHHHHHHHHHHHHHTT-HHHHHHHHHHHHTTTS-HHHHHHHHHHHHHHHHSHHHHHHHHHHHHHHHHHHHHHHHHHHHHHHHT---TTTTS-HHHHHHHHHHHHHH---TT----SHHHHHHHHHHHHHHHHHHHHHHHHHHHHHHHHHHHHHTT------SS-EEEES--TTHHHHHHHHHS--SSS----EEEEE--SSSSTTTTS-PPTTTEEEEES-TT-HHHHHHTTGGG-SEEEE---GGG-TTTTTHHHHHHHHHHHHH-S--TTTSPEEEEEES-GGGHHHHHHTT-SEEEEHHHHHHHHHHHHHHSTTHHHHHHHHH-GGGSEEEEEEEGGGSTTTHHHHTTS-HHHHHHHHHTTTEEEEEEE---SS-TTSS-S-TTS--SEE---SS--S--TTTSPPPPTT-EEEEEEE--TTS-TTGGG--TT--TTPPPPPTT-EEEEEESS--HHHHHHHHHHTTSSSEEEEEEE--TTS--HHHHHHHHTTS-TTEEEEEES--STTTHHHHHHH-TTSTT-SEEEE---GGGGTTT-----SS---TTHHHHHHHHHHHH-GGGEETTEE-EEEEEE--GGGHHHHHHTT-SEEEEHHHHHHHHHHHHHHHTTHHHHHHHHHT--STT--S-EEEEEEGGGS-HHHHHHHHHH-GGGGGG-S-SSSEEEEEEE-TTSPPEES--SS--TT------TT-EEEEEEPPPS-GGG-